Protein AF-A0A816BWN1-F1 (afdb_monomer_lite)

Organism: Adineta ricciae (NCBI:txid249248)

InterPro domains:
  IPR019352 SREBP regulating gene protein [PF10218] (67-179)
  IPR019352 SREBP regulating gene protein [PTHR13481] (64-199)
  IPR035969 Rab-GAP-TBC domain superfamily [SSF47923] (642-718)

Secondary structure (DSSP, 8-state):
----------HHHHHHHHHHHHHHHHHHHHHHHHHH--------PPPTHHHHHHHHHHHHS-GGG-SS--EE--SSS-EEEETTSEEEEGGGB-TTTSSBPTTSTTEEEES--TTEETTTTEESSHHHHHHHHT-GGGHHHHHHHHH---HHHHHHHTT--SHHHHHHHHHHH--THHHHHSTTS---TTS--SS------SS--HHHHHHHHHHTSTT-THHHHHHHHHHHHHHHHHTTTTSHHHHHHHHHHHHHHHHHHH-TTS---GGGGSTTS--HHHHHHHHHHHHHHHHHHHHHHHHHTT-S--SS-TTS---HHHHHHHHHHHHHHHHHHHHHHHHHHHHHHHHHHHHHHHHHHHHTTGGG-----THHHHHHHHHHTT-SSPPP---TT----SS-HHHHHHHHHHHHHHHH-GGGHHHHHHHHTTSPPPHHHHHHHHHHHHHTTT--TT---HHHHHHHHHHHHHHHHHHHHHHTT-S-TTS-TTHHHHHHHHHHHHHH-TTTGGG-SHHHHHHHHHHHHHHHHHHS---THHHHHHHHHHHHS--SS-HHHHHHHHHHHHHHHHHHTSPPHHHHHHHHHHHHHHHHHH-HHHHHHHHHHTTTT----GGGSTTTTGGG--S-----SSSHHHHHHSTHHHHHHHHHTTTTTTS-HHHHHHHHHHHHHTTT-HHHHHHHHHHHHHHTHHHHHT--SHHHHHHHHHTSGGGS-HHHHHHHHHHHHHH---GGGSPPP----PPP-------------EEEEPPEEEEEEEEEEEEE--S-TTTS--GGGEEEEEEEEETTEEEEEEE--SPPEEEEEEEEETTEEEEEEEEEEEEEEEPPEEEEGGGTTS-EEEEEEEEE-SBTTB--EEEEEEEE-EEEEEETTEEEEEE--EEEEEEPBPSPPPS-TTSPPP-----TT-SS-TT-EEEEEEE-TTT-------------

Radius of gyration: 38.33 Å; chains: 1; bounding box: 115×90×111 Å

Foldseek 3Di:
DDDDDDDPDDVVVVVVVVVVVVVVVVVVVVVVVVVVPPDPPPPPDDDLVVLLVLQLVQLVDDPPPDQAWDKDDDDPQQWIATLNLWIFGVVQQDPPRRDRDPPDPGTPDAQAQPQADPPPLGGPDLSNQLRVCSDNLLSVVLNVLSVDPDPVSVVCSSPDRHSSSSSNSDSVPDSNSNVVSPVPPDDDPDPPPDDDDPQDQLLPPVLVSVLVVVCVDPPHLVVVVVVQLLVLLLVVLVVPVVDVVLNLLLDVVVDDVSCVVRVVPPDNPVVCPDPPHDDPVRSVVSNVVSVVVSVVSSLVSCVVQQNHDDPDDPPRDRDPSNVSNVVSSVVSSVVSLVVVVVVVVVVVVVVVVVVVVVVVVVVVVPPDDDDDDDVVVVVVVLVVVPPDDDDDDDDLPDPDQLDDPSLQVVLSSVVSVCVVPVVCLLVVLVVCFLHFHHLNNLVVLLLCLLQVVQDDPPDPDSVVSVVVLLVVLVVLLVVLCVVQVHPDLQDHPCLVVLLVLLQVLLSQFPQNVSVNDPVSSSLLSSLQSSLCSRPVDHDSLLSLVLVLLCSSQVDPPDSVVSSSVSSSSSVSCVVFQQDDLVLLLVLLVVLLVLCCVQPVPLSVLLLVQLPFPDDFDCVVQVVNVVVVPPDDDPDDDDPDPVVSSHPSSLSSVCSSSQNSRAAHSSLSSSLVSNCSSVSNDSVLSSQLSLLLCLLLSVQSVPDRHNVSNVCSSGPVSHVADSVLSSQSSCCCPPPVDRSVPRDHGPDDPDQDDDDPDDDDDDDKDKAKAAKKKWAWKKWKFKFWQDPDPVLDAPQQQKKKKKWKDLFLDTFWIDMWDAGKDWPDWADDDPGIIITMIIRHVDMDMGHMGMDIPVSVVTAIKMKMWMWGPPDPPDTDTLFIDMDGQWHWDDDDPDTHIDGDFFKDKDWTDFDDDDPGPPDDDDRDDDDPPHRTDGPIMMMMGMDRPVPPDDPPPPDPDDDD

Sequence (960 aa):
RPCSMRIYLKPTVILVVVLGVVCLLWTGTWIWWRQHRQPVTSFTYPTPKSNLNDLEQAILMDNRFVSTCQHFAQGKQLLVVDSKGYLCQRRHLDKTNGCCQTISSSILGPYICDNCTLSTYCCNSFEHCISCCLKPEHRIHLQHYIRSRDLKTKLLLSHLSTPFDVCLSRCRTHSHIIKTMIDSDCTNEEEKQIERIPRYLPFRIQWLDSCYQQTCLPDSPWHRILDELEPALSNRVRQQFNNSQRRQMLIELLGAQFQKKFFRTELDNSSILNVSAMTKEQRCKLENEAKSWLQIQTLKAASEIGAAKKDIDETTQSSAEMAEFLEYTNQVVWKGLERYLYQIQQKEFQEHETQKLHEMNQIKRYSELTGGSKLRFILRDSRTNSRKLPMIHESPSTVHPMTSQYSNLISESIIALLKQDLRRITFLKEKLFGQQLPVALRQISWTECLFRFEKKPHESDLSFVELKTRRDFASGITRGKNELKLSNPLNTPMKNLIENDVIETYGKIRALQPYLEEYHLRFTIKILNVLYTYKKSYEIYYIYWLLPFQLTYCDEENKDEKIYVIGMHLDLFIRHCFPTWPEIYTIASKIISDISINDSGFYNHLKKISRLNAKINVKDFPMEILSLNDKQTKWKKVYDQELMTDPVIFLRKWICEMFVGILNSNSVLYLWDQFFMVKWELNYIEHACRAIVYLLRDKFMCAENYEEMRRVFLDEPCLLYTSDIQTAFVHLALKQDDPKYIPAMNQRIRPMKSLDNIEIRSNKQTIYLESVGIEHISLTLITPFTKDPRREVHCKSITVQIDIYGGGEKLGSTTTKSAPKIRKRERYKPSWERLFIDMTDEKLILPAQQTRQSLIPIRIQALITVYEQIDPYTKPILGHCRFPLYIPQKIGNLDTWDVTCGPVQRALHAGLPPSSIDMIPDTPKTSASDRIGSGSTISLMIFDPKSQQHCKIYSVCNCR

Structure (mmCIF, N/CA/C/O backbone):
data_AF-A0A816BWN1-F1
#
_entry.id   AF-A0A816BWN1-F1
#
loop_
_atom_site.group_PDB
_atom_site.id
_atom_site.type_symbol
_atom_site.label_atom_id
_atom_site.label_alt_id
_atom_site.label_comp_id
_atom_site.label_asym_id
_atom_site.label_entity_id
_atom_site.label_seq_id
_atom_site.pdbx_PDB_ins_code
_atom_site.Cartn_x
_atom_site.Cartn_y
_atom_site.Cartn_z
_atom_site.occupancy
_atom_site.B_iso_or_equiv
_atom_site.auth_seq_id
_atom_site.auth_comp_id
_atom_site.auth_asym_id
_atom_site.auth_atom_id
_atom_site.pdbx_PDB_model_num
ATOM 1 N N . ARG A 1 1 ? 76.651 -30.128 37.573 1.00 41.56 1 ARG A N 1
ATOM 2 C CA . ARG A 1 1 ? 76.295 -28.726 37.221 1.00 41.56 1 ARG A CA 1
ATOM 3 C C . ARG A 1 1 ? 75.600 -28.744 35.856 1.00 41.56 1 ARG A C 1
ATOM 5 O O . ARG A 1 1 ? 76.086 -29.515 35.040 1.00 41.56 1 ARG A O 1
ATOM 12 N N . PRO A 1 2 ? 74.567 -27.925 35.574 1.00 44.34 2 PRO A N 1
ATOM 13 C CA . PRO A 1 2 ? 73.906 -26.959 36.450 1.00 44.34 2 PRO A CA 1
ATOM 14 C C . PRO A 1 2 ? 72.435 -27.298 36.771 1.00 44.34 2 PRO A C 1
ATOM 16 O O . PRO A 1 2 ? 71.761 -28.042 36.067 1.00 44.34 2 PRO A O 1
ATOM 19 N N . CYS A 1 3 ? 71.982 -26.720 37.881 1.00 36.75 3 CYS A N 1
ATOM 20 C CA . CYS A 1 3 ? 70.611 -26.673 38.371 1.00 36.75 3 CYS A CA 1
ATOM 21 C C . CYS A 1 3 ? 69.724 -25.767 37.502 1.00 36.75 3 CYS A C 1
ATOM 23 O O . CYS A 1 3 ? 70.164 -24.690 37.104 1.00 36.75 3 CYS A O 1
ATOM 25 N N . SER A 1 4 ? 68.439 -26.097 37.372 1.00 34.94 4 SER A N 1
ATOM 26 C CA . SER A 1 4 ? 67.388 -25.074 37.365 1.00 34.94 4 SER A CA 1
ATOM 27 C C . SER A 1 4 ? 66.192 -25.563 38.188 1.00 34.94 4 SER A C 1
ATOM 29 O O . SER A 1 4 ? 65.658 -26.654 37.990 1.00 34.94 4 SER A O 1
ATOM 31 N N . MET A 1 5 ? 65.851 -24.778 39.212 1.00 33.69 5 MET A N 1
ATOM 32 C CA . MET A 1 5 ? 64.752 -25.035 40.137 1.00 33.69 5 MET A CA 1
ATOM 33 C C . MET A 1 5 ? 63.415 -24.980 39.393 1.00 33.69 5 MET A C 1
ATOM 35 O O . MET A 1 5 ? 63.066 -23.949 38.821 1.00 33.69 5 MET A O 1
ATOM 39 N N . ARG A 1 6 ? 62.621 -26.052 39.466 1.00 38.22 6 ARG A N 1
ATOM 40 C CA . ARG A 1 6 ? 61.185 -25.987 39.169 1.00 38.22 6 ARG A CA 1
ATOM 41 C C . ARG A 1 6 ? 60.446 -25.567 40.433 1.00 38.22 6 ARG A C 1
ATOM 43 O O . ARG A 1 6 ? 60.293 -26.355 41.362 1.00 38.22 6 ARG A O 1
ATOM 50 N N . ILE A 1 7 ? 59.997 -24.318 40.457 1.00 45.50 7 ILE A N 1
ATOM 51 C CA . ILE A 1 7 ? 59.103 -23.804 41.493 1.00 45.50 7 ILE A CA 1
ATOM 52 C C . ILE A 1 7 ? 57.715 -24.405 41.235 1.00 45.50 7 ILE A C 1
ATOM 54 O O . ILE A 1 7 ? 57.038 -24.043 40.275 1.00 45.50 7 ILE A O 1
ATOM 58 N N . TYR A 1 8 ? 57.291 -25.339 42.086 1.00 47.12 8 TYR A N 1
ATOM 59 C CA . TYR A 1 8 ? 55.906 -25.800 42.135 1.00 47.12 8 TYR A CA 1
ATOM 60 C C . TYR A 1 8 ? 55.052 -24.720 42.811 1.00 47.12 8 TYR A C 1
ATOM 62 O O . TYR A 1 8 ? 54.981 -24.648 44.039 1.00 47.12 8 TYR A O 1
ATOM 70 N N . LEU A 1 9 ? 54.397 -23.866 42.021 1.00 49.56 9 LEU A N 1
ATOM 71 C CA . LEU A 1 9 ? 53.320 -23.027 42.545 1.00 49.56 9 LEU A CA 1
ATOM 72 C C . LEU A 1 9 ? 52.105 -23.919 42.821 1.00 49.56 9 LEU A C 1
ATOM 74 O O . LEU A 1 9 ? 51.547 -24.530 41.909 1.00 49.56 9 LEU A O 1
ATOM 78 N N . LYS A 1 10 ? 51.697 -24.000 44.092 1.00 58.44 10 LYS A N 1
ATOM 79 C CA . LYS A 1 10 ? 50.481 -24.714 44.497 1.00 58.44 10 LYS A CA 1
ATOM 80 C C . LYS A 1 10 ? 49.257 -24.122 43.769 1.00 58.44 10 LYS A C 1
ATOM 82 O O . LYS A 1 10 ? 49.210 -22.903 43.587 1.00 58.44 10 LYS A O 1
ATOM 87 N N . PRO A 1 11 ? 48.240 -24.933 43.417 1.00 56.84 11 PRO A N 1
ATOM 88 C CA . PRO A 1 11 ? 47.033 -24.487 42.703 1.00 56.84 11 PRO A CA 1
ATOM 89 C C . PRO A 1 11 ? 46.321 -23.302 43.369 1.00 56.84 11 PRO A C 1
ATOM 91 O O . PRO A 1 11 ? 45.723 -22.468 42.697 1.00 56.84 11 PRO A O 1
ATOM 94 N N . THR A 1 12 ? 46.446 -23.186 44.691 1.00 59.38 12 THR A N 1
ATOM 95 C CA . THR A 1 12 ? 45.939 -22.059 45.477 1.00 59.38 12 THR A CA 1
ATOM 96 C C . THR A 1 12 ? 46.580 -20.726 45.099 1.00 59.38 12 THR A C 1
ATOM 98 O O . THR A 1 12 ? 45.887 -19.718 45.065 1.00 59.38 12 THR A O 1
ATOM 101 N N . VAL A 1 13 ? 47.867 -20.700 44.748 1.00 69.06 13 VAL A N 1
ATOM 102 C CA . VAL A 1 13 ? 48.557 -19.468 44.334 1.00 69.06 13 VAL A CA 1
ATOM 103 C C . VAL A 1 13 ? 48.101 -19.040 42.940 1.00 69.06 13 VAL A C 1
ATOM 105 O O . VAL A 1 13 ? 47.872 -17.859 42.710 1.00 69.06 13 VAL A O 1
ATOM 108 N N . ILE A 1 14 ? 47.877 -19.993 42.031 1.00 70.31 14 ILE A N 1
ATOM 109 C CA . ILE A 1 14 ? 47.331 -19.710 40.695 1.00 70.31 14 ILE A CA 1
ATOM 110 C C . ILE A 1 14 ? 45.901 -19.172 40.815 1.00 70.31 14 ILE A C 1
ATOM 112 O O . ILE A 1 14 ? 45.570 -18.179 40.175 1.00 70.31 14 ILE A O 1
ATOM 116 N N . LEU A 1 15 ? 45.077 -19.760 41.688 1.00 70.12 15 LEU A N 1
ATOM 117 C CA . LEU A 1 15 ? 43.720 -19.280 41.947 1.00 70.12 15 LEU A CA 1
ATOM 118 C C . LEU A 1 15 ? 43.716 -17.856 42.524 1.00 70.12 15 LEU A C 1
ATOM 120 O O . LEU A 1 15 ? 42.924 -17.025 42.092 1.00 70.12 15 LEU A O 1
ATOM 124 N N . VAL A 1 16 ? 44.628 -17.550 43.453 1.00 75.38 16 VAL A N 1
ATOM 125 C CA . VAL A 1 16 ? 44.771 -16.206 44.038 1.00 75.38 16 VAL A CA 1
ATOM 126 C C . VAL A 1 16 ? 45.254 -15.192 43.001 1.00 75.38 16 VAL A C 1
ATOM 128 O O . VAL A 1 16 ? 44.748 -14.074 42.971 1.00 75.38 16 VAL A O 1
ATOM 131 N N . VAL A 1 17 ? 46.171 -15.571 42.108 1.00 76.44 17 VAL A N 1
ATOM 132 C CA . VAL A 1 17 ? 46.628 -14.697 41.016 1.00 76.44 17 VAL A CA 1
ATOM 133 C C . VAL A 1 17 ? 45.504 -14.452 40.009 1.00 76.44 17 VAL A C 1
ATOM 135 O O . VAL A 1 17 ? 45.283 -13.311 39.618 1.00 76.44 17 VAL A O 1
ATOM 138 N N . VAL A 1 18 ? 44.738 -15.480 39.636 1.00 77.88 18 VAL A N 1
ATOM 139 C CA . VAL A 1 18 ? 43.597 -15.340 38.716 1.00 77.88 18 VAL A CA 1
ATOM 140 C C . VAL A 1 18 ? 42.491 -14.488 39.340 1.00 77.88 18 VAL A C 1
ATOM 142 O O . VAL A 1 18 ? 41.996 -13.572 38.688 1.00 77.88 18 VAL A O 1
ATOM 145 N N . LEU A 1 19 ? 42.149 -14.711 40.611 1.00 77.25 19 LEU A N 1
ATOM 146 C CA . LEU A 1 19 ? 41.188 -13.873 41.337 1.00 77.25 19 LEU A CA 1
ATOM 147 C C . LEU A 1 19 ? 41.696 -12.436 41.497 1.00 77.25 19 LEU A C 1
ATOM 149 O O . LEU A 1 19 ? 40.916 -11.500 41.358 1.00 77.25 19 LEU A O 1
ATOM 153 N N . GLY A 1 20 ? 42.999 -12.247 41.712 1.00 81.00 20 GLY A N 1
ATOM 154 C CA . GLY A 1 20 ? 43.638 -10.934 41.746 1.00 81.00 20 GLY A CA 1
ATOM 155 C C . GLY A 1 20 ? 43.538 -10.200 40.409 1.00 81.00 20 GLY A C 1
ATOM 156 O O . GLY A 1 20 ? 43.176 -9.028 40.385 1.00 81.00 20 GLY A O 1
ATOM 157 N N . VAL A 1 21 ? 43.773 -10.889 39.289 1.00 80.25 21 VAL A N 1
ATOM 158 C CA . VAL A 1 21 ? 43.637 -10.320 37.937 1.00 80.25 21 VAL A CA 1
ATOM 159 C C . VAL A 1 21 ? 42.175 -10.009 37.611 1.00 80.25 21 VAL A C 1
ATOM 161 O O . VAL A 1 21 ? 41.892 -8.944 37.069 1.00 80.25 21 VAL A O 1
ATOM 164 N N . VAL A 1 22 ? 41.232 -10.876 37.989 1.00 80.44 22 VAL A N 1
ATOM 165 C CA . VAL A 1 22 ? 39.792 -10.620 37.816 1.00 80.44 22 VAL A CA 1
ATOM 166 C C . VAL A 1 22 ? 39.344 -9.431 38.663 1.00 80.44 22 VAL A C 1
ATOM 168 O O . VAL A 1 22 ? 38.644 -8.566 38.144 1.00 80.44 22 VAL A O 1
ATOM 171 N N . CYS A 1 23 ? 39.797 -9.323 39.915 1.00 76.38 23 CYS A N 1
ATOM 172 C CA . CYS A 1 23 ? 39.556 -8.154 40.758 1.00 76.38 23 CYS A CA 1
ATOM 173 C C . CYS A 1 23 ? 40.173 -6.889 40.161 1.00 76.38 23 CYS A C 1
ATOM 175 O O . CYS A 1 23 ? 39.506 -5.863 40.135 1.00 76.38 23 CYS A O 1
ATOM 177 N N . LEU A 1 24 ? 41.395 -6.949 39.625 1.00 77.69 24 LEU A N 1
ATOM 178 C CA . LEU A 1 24 ? 42.038 -5.801 38.983 1.00 77.69 24 LEU A CA 1
ATOM 179 C C . LEU A 1 24 ? 41.283 -5.357 37.726 1.00 77.69 24 LEU A C 1
ATOM 181 O O . LEU A 1 24 ? 41.041 -4.164 37.561 1.00 77.69 24 LEU A O 1
ATOM 185 N N . LEU A 1 25 ? 40.826 -6.295 36.894 1.00 76.50 25 LEU A N 1
ATOM 186 C CA . LEU A 1 25 ? 39.988 -6.003 35.729 1.00 76.50 25 LEU A CA 1
ATOM 187 C C . LEU A 1 25 ? 38.630 -5.431 36.142 1.00 76.50 25 LEU A C 1
ATOM 189 O O . LEU A 1 25 ? 38.202 -4.439 35.560 1.00 76.50 25 LEU A O 1
ATOM 193 N N . TRP A 1 26 ? 38.001 -5.973 37.190 1.00 74.00 26 TRP A N 1
ATOM 194 C CA . TRP A 1 26 ? 36.754 -5.444 37.743 1.00 74.00 26 TRP A CA 1
ATOM 195 C C . TRP A 1 26 ? 36.930 -4.041 38.318 1.00 74.00 26 TRP A C 1
ATOM 197 O O . TRP A 1 26 ? 36.131 -3.157 38.016 1.00 74.00 26 TRP A O 1
ATOM 207 N N . THR A 1 27 ? 38.000 -3.794 39.077 1.00 74.00 27 THR A N 1
ATOM 208 C CA . THR A 1 27 ? 38.326 -2.456 39.583 1.00 74.00 27 THR A CA 1
ATOM 209 C C . THR A 1 27 ? 38.684 -1.503 38.453 1.00 74.00 27 THR A C 1
ATOM 211 O O . THR A 1 27 ? 38.277 -0.353 38.510 1.00 74.00 27 THR A O 1
ATOM 214 N N . GLY A 1 28 ? 39.341 -1.968 37.388 1.00 75.06 28 GLY A N 1
ATOM 215 C CA . GLY A 1 28 ? 39.630 -1.177 36.194 1.00 75.06 28 GLY A CA 1
ATOM 216 C C . GLY A 1 28 ? 38.353 -0.780 35.458 1.00 75.06 28 GLY A C 1
ATOM 217 O O . GLY A 1 28 ? 38.160 0.395 35.163 1.00 75.06 28 GLY A O 1
ATOM 218 N N . THR A 1 29 ? 37.423 -1.719 35.255 1.00 70.00 29 THR A N 1
ATOM 219 C CA . THR A 1 29 ? 36.102 -1.425 34.679 1.00 70.00 29 THR A CA 1
ATOM 220 C C . THR A 1 29 ? 35.236 -0.573 35.599 1.00 70.00 29 THR A C 1
ATOM 222 O O . THR A 1 29 ? 34.494 0.268 35.109 1.00 70.00 29 THR A O 1
ATOM 225 N N . TRP A 1 30 ? 35.348 -0.722 36.921 1.00 70.38 30 TRP A N 1
ATOM 226 C CA . TRP A 1 30 ? 34.612 0.083 37.896 1.00 70.38 30 TRP A CA 1
ATOM 227 C C . TRP A 1 30 ? 35.171 1.503 38.005 1.00 70.38 30 TRP A C 1
ATOM 229 O O . TRP A 1 30 ? 34.399 2.453 38.068 1.00 70.38 30 TRP A O 1
ATOM 239 N N . ILE A 1 31 ? 36.496 1.673 37.961 1.00 70.69 31 ILE A N 1
ATOM 240 C CA . ILE A 1 31 ? 37.170 2.976 37.918 1.00 70.69 31 ILE A CA 1
ATOM 241 C C . ILE A 1 31 ? 36.891 3.657 36.579 1.00 70.69 31 ILE A C 1
ATOM 243 O O . ILE A 1 31 ? 36.541 4.829 36.591 1.00 70.69 31 ILE A O 1
ATOM 247 N N . TRP A 1 32 ? 36.927 2.938 35.453 1.00 66.44 32 TRP A N 1
ATOM 248 C CA . TRP A 1 32 ? 36.521 3.461 34.143 1.00 66.44 32 TRP A CA 1
ATOM 249 C C . TRP A 1 32 ? 35.039 3.870 34.133 1.00 66.44 32 TRP A C 1
ATOM 251 O O . TRP A 1 32 ? 34.700 4.982 33.734 1.00 66.44 32 TRP A O 1
ATOM 261 N N . TRP A 1 33 ? 34.152 3.038 34.690 1.00 57.44 33 TRP A N 1
ATOM 262 C CA . TRP A 1 33 ? 32.729 3.350 34.868 1.00 57.44 33 TRP A CA 1
ATOM 263 C C . TRP A 1 33 ? 32.496 4.538 35.818 1.00 57.44 33 TRP A C 1
ATOM 265 O O . TRP A 1 33 ? 31.565 5.313 35.613 1.00 57.44 33 TRP A O 1
ATOM 275 N N . ARG A 1 34 ? 33.361 4.734 36.823 1.00 49.84 34 ARG A N 1
ATOM 276 C CA . ARG A 1 34 ? 33.316 5.847 37.786 1.00 49.84 34 ARG A CA 1
ATOM 277 C C . ARG A 1 34 ? 33.948 7.139 37.249 1.00 49.84 34 ARG A C 1
ATOM 279 O O . ARG A 1 34 ? 33.463 8.207 37.593 1.00 49.84 34 ARG A O 1
ATOM 286 N N . GLN A 1 35 ? 34.971 7.062 36.394 1.00 47.50 35 GLN A N 1
ATOM 287 C CA . GLN A 1 35 ? 35.602 8.210 35.720 1.00 47.50 35 GLN A CA 1
ATOM 288 C C . GLN A 1 35 ? 34.827 8.670 34.476 1.00 47.50 35 GLN A C 1
ATOM 290 O O . GLN A 1 35 ? 34.959 9.826 34.081 1.00 47.50 35 GLN A O 1
ATOM 295 N N . HIS A 1 36 ? 34.011 7.808 33.858 1.00 41.56 36 HIS A N 1
ATOM 296 C CA . HIS A 1 36 ? 33.118 8.173 32.745 1.00 41.56 36 HIS A CA 1
ATOM 297 C C . HIS A 1 36 ? 31.646 8.347 33.149 1.00 41.56 36 HIS A C 1
ATOM 299 O O . HIS A 1 36 ? 30.839 8.814 32.346 1.00 41.56 36 HIS A O 1
ATOM 305 N N . ARG A 1 37 ? 31.296 8.104 34.418 1.00 33.81 37 ARG A N 1
ATOM 306 C CA . ARG A 1 37 ? 30.157 8.766 35.066 1.00 33.81 37 ARG A CA 1
ATOM 307 C C . ARG A 1 37 ? 30.606 10.129 35.584 1.00 33.81 37 ARG A C 1
ATOM 309 O O . ARG A 1 37 ? 30.980 10.272 36.744 1.00 33.81 37 ARG A O 1
ATOM 316 N N . GLN A 1 38 ? 30.507 11.155 34.746 1.00 30.72 38 GLN A N 1
ATOM 317 C CA . GLN A 1 38 ? 30.279 12.485 35.305 1.00 30.72 38 GLN A CA 1
ATOM 318 C C . GLN A 1 38 ? 28.925 12.451 36.040 1.00 30.72 38 GLN A C 1
ATOM 320 O O . GLN A 1 38 ? 27.964 11.866 35.523 1.00 30.72 38 GLN A O 1
ATOM 325 N N . PRO A 1 39 ? 28.851 12.990 37.266 1.00 27.22 39 PRO A N 1
ATOM 326 C CA . PRO A 1 39 ? 27.633 13.004 38.049 1.00 27.22 39 PRO A CA 1
ATOM 327 C C . PRO A 1 39 ? 26.560 13.771 37.283 1.00 27.22 39 PRO A C 1
ATOM 329 O O . PRO A 1 39 ? 26.815 14.829 36.710 1.00 27.22 39 PRO A O 1
ATOM 332 N N . VAL A 1 40 ? 25.336 13.246 37.329 1.00 27.38 40 VAL A N 1
ATOM 333 C CA . VAL A 1 40 ? 24.143 14.080 37.237 1.00 27.38 40 VAL A CA 1
ATOM 334 C C . VAL A 1 40 ? 24.285 15.086 38.374 1.00 27.38 40 VAL A C 1
ATOM 336 O O . VAL A 1 40 ? 23.918 14.807 39.514 1.00 27.38 40 VAL A O 1
ATOM 339 N N . THR A 1 41 ? 24.885 16.242 38.095 1.00 23.91 41 THR A N 1
ATOM 340 C CA . THR A 1 41 ? 24.532 17.431 38.845 1.00 23.91 41 THR A CA 1
ATOM 341 C C . THR A 1 41 ? 23.031 17.541 38.675 1.00 23.91 41 THR A C 1
ATOM 343 O O . THR A 1 41 ? 22.495 17.475 37.566 1.00 23.91 41 THR A O 1
ATOM 346 N N . SER A 1 42 ? 22.344 17.574 39.804 1.00 29.05 42 SER A N 1
ATOM 347 C CA . SER A 1 42 ? 20.938 17.896 39.905 1.00 29.05 42 SER A CA 1
ATOM 348 C C . SER A 1 42 ? 20.713 19.281 39.298 1.00 29.05 42 SER A C 1
ATOM 350 O O . SER A 1 42 ? 20.603 20.272 40.010 1.00 29.05 42 SER A O 1
ATOM 352 N N . PHE A 1 43 ? 20.647 19.367 37.973 1.00 23.16 43 PHE A N 1
ATOM 353 C CA . PHE A 1 43 ? 19.837 20.374 37.328 1.00 23.16 43 PHE A CA 1
ATOM 354 C C . PHE A 1 43 ? 18.410 19.879 37.479 1.00 23.16 43 PHE A C 1
ATOM 356 O O . PHE A 1 43 ? 17.895 19.089 36.688 1.00 23.16 43 PHE A O 1
ATOM 363 N N . THR A 1 44 ? 17.796 20.315 38.573 1.00 26.97 44 THR A N 1
ATOM 364 C CA . THR A 1 44 ? 16.354 20.456 38.683 1.00 26.97 44 THR A CA 1
ATOM 365 C C . THR A 1 44 ? 15.885 21.295 37.500 1.00 26.97 44 THR A C 1
ATOM 367 O O . THR A 1 44 ? 15.837 22.519 37.572 1.00 26.97 44 THR A O 1
ATOM 370 N N . TYR A 1 45 ? 15.569 20.639 36.388 1.00 23.33 45 TYR A N 1
ATOM 371 C CA . TYR A 1 45 ? 14.583 21.171 35.470 1.00 23.33 45 TYR A CA 1
ATOM 372 C C . TYR A 1 45 ? 13.214 20.837 36.047 1.00 23.33 45 TYR A C 1
ATOM 374 O O . TYR A 1 45 ? 13.023 19.729 36.567 1.00 23.33 45 TYR A O 1
ATOM 382 N N . PRO A 1 46 ? 12.269 21.784 36.014 1.00 24.30 46 PRO A N 1
ATOM 383 C CA . PRO A 1 46 ? 10.986 21.579 36.636 1.00 24.30 46 PRO A CA 1
ATOM 384 C C . PRO A 1 46 ? 10.312 20.397 35.950 1.00 24.30 46 PRO A C 1
ATOM 386 O O . PRO A 1 46 ? 10.134 20.370 34.733 1.00 24.30 46 PRO A O 1
ATOM 389 N N . THR A 1 47 ? 9.880 19.416 36.734 1.00 25.52 47 THR A N 1
ATOM 390 C CA . THR A 1 47 ? 8.743 18.594 36.319 1.00 25.52 47 THR A CA 1
ATOM 391 C C . THR A 1 47 ? 7.627 19.529 35.822 1.00 25.52 47 THR A C 1
ATOM 393 O O . THR A 1 47 ? 7.455 20.588 36.433 1.00 25.52 47 THR A O 1
ATOM 396 N N . PRO A 1 48 ? 6.801 19.156 34.825 1.00 32.94 48 PRO A N 1
ATOM 397 C CA . PRO A 1 48 ? 5.712 19.995 34.289 1.00 32.94 48 PRO A CA 1
ATOM 398 C C . PRO A 1 48 ? 4.625 20.378 35.318 1.00 32.94 48 PRO A C 1
ATOM 400 O O . PRO A 1 48 ? 3.605 20.956 34.966 1.00 32.94 48 PRO A O 1
ATOM 403 N N . LYS A 1 49 ? 4.836 20.072 36.602 1.00 36.31 49 LYS A N 1
ATOM 404 C CA . LYS A 1 49 ? 4.068 20.592 37.728 1.00 36.31 49 LYS A CA 1
ATOM 405 C C . LYS A 1 49 ? 4.323 22.084 38.009 1.00 36.31 49 LYS A C 1
ATOM 407 O O . LYS A 1 49 ? 3.415 22.699 38.545 1.00 36.31 49 LYS A O 1
ATOM 412 N N . SER A 1 50 ? 5.479 22.675 37.660 1.00 40.03 50 SER A N 1
ATOM 413 C CA . SER A 1 50 ? 5.722 24.108 37.951 1.00 40.03 50 SER A CA 1
ATOM 414 C C . SER A 1 50 ? 4.864 25.029 37.078 1.00 40.03 50 SER A C 1
ATOM 416 O O . SER A 1 50 ? 4.088 25.805 37.616 1.00 40.03 50 SER A O 1
ATOM 418 N N . ASN A 1 51 ? 4.881 24.848 35.751 1.00 48.31 51 ASN A N 1
ATOM 419 C CA . ASN A 1 51 ? 4.146 25.723 34.827 1.00 48.31 51 ASN A CA 1
ATOM 420 C C . ASN A 1 51 ? 2.619 25.636 34.994 1.00 48.31 51 ASN A C 1
ATOM 422 O O . ASN A 1 51 ? 1.928 26.612 34.736 1.00 48.31 51 ASN A O 1
ATOM 426 N N . LEU A 1 52 ? 2.077 24.491 35.432 1.00 50.91 52 LEU A N 1
ATOM 427 C CA . LEU A 1 52 ? 0.647 24.376 35.748 1.00 50.91 52 LEU A CA 1
ATOM 428 C C . LEU A 1 52 ? 0.272 25.145 37.023 1.00 50.91 52 LEU A C 1
ATOM 430 O O . LEU A 1 52 ? -0.790 25.759 37.047 1.00 50.91 52 LEU A O 1
ATOM 434 N N . ASN A 1 53 ? 1.134 25.136 38.045 1.00 52.97 53 ASN A N 1
ATOM 435 C CA . ASN A 1 53 ? 0.920 25.910 39.270 1.00 52.97 53 ASN A CA 1
ATOM 436 C C . ASN A 1 53 ? 1.072 27.420 39.009 1.00 52.97 53 ASN A C 1
ATOM 438 O O . ASN A 1 53 ? 0.295 28.208 39.542 1.00 52.97 53 ASN A O 1
ATOM 442 N N . ASP A 1 54 ? 2.014 27.819 38.149 1.00 54.06 54 ASP A N 1
ATOM 443 C CA . ASP A 1 54 ? 2.214 29.216 37.742 1.00 54.06 54 ASP A CA 1
ATOM 444 C C . ASP A 1 54 ? 1.041 29.729 36.880 1.00 54.06 54 ASP A C 1
ATOM 446 O O . ASP A 1 54 ? 0.550 30.837 37.092 1.00 54.06 54 ASP A O 1
ATOM 450 N N . LEU A 1 55 ? 0.517 28.902 35.963 1.00 54.81 55 LEU A N 1
ATOM 451 C CA . LEU A 1 55 ? -0.683 29.203 35.167 1.00 54.81 55 LEU A CA 1
ATOM 452 C C . LEU A 1 55 ? -1.946 29.290 36.045 1.00 54.81 55 LEU A C 1
ATOM 454 O O . LEU A 1 55 ? -2.824 30.120 35.810 1.00 54.81 55 LEU A O 1
ATOM 458 N N . GLU A 1 56 ? -2.033 28.453 37.080 1.00 58.19 56 GLU A N 1
ATOM 459 C CA . GLU A 1 56 ? -3.112 28.480 38.067 1.00 58.19 56 GLU A CA 1
ATOM 460 C C . GLU A 1 56 ? -3.062 29.742 38.946 1.00 58.19 56 GLU A C 1
ATOM 462 O O . GLU A 1 56 ? -4.107 30.352 39.187 1.00 58.19 56 GLU A O 1
ATOM 467 N N . GLN A 1 57 ? -1.866 30.202 39.341 1.00 58.03 57 GLN A N 1
ATOM 468 C CA . GLN A 1 57 ? -1.688 31.499 40.006 1.00 58.03 57 GLN A CA 1
ATOM 469 C C . GLN A 1 57 ? -1.976 32.687 39.073 1.00 58.03 57 GLN A C 1
ATOM 471 O O . GLN A 1 57 ? -2.610 33.651 39.501 1.00 58.03 57 GLN A O 1
ATOM 476 N N . ALA A 1 58 ? -1.607 32.612 37.791 1.00 57.34 58 ALA A N 1
ATOM 477 C CA . ALA A 1 58 ? -1.881 33.662 36.806 1.00 57.34 58 ALA A CA 1
ATOM 478 C C . ALA A 1 58 ? -3.386 33.869 36.532 1.00 57.34 58 ALA A C 1
ATOM 480 O O . ALA A 1 58 ? -3.803 34.977 36.209 1.00 57.34 58 ALA A O 1
ATOM 481 N N . ILE A 1 59 ? -4.220 32.833 36.695 1.00 55.50 59 ILE A N 1
ATOM 482 C CA . ILE A 1 59 ? -5.692 32.935 36.600 1.00 55.50 59 ILE A CA 1
ATOM 483 C C . ILE A 1 59 ? -6.306 33.587 37.850 1.00 55.50 59 ILE A C 1
ATOM 485 O O . ILE A 1 59 ? -7.382 34.189 37.779 1.00 55.50 59 ILE A O 1
ATOM 489 N N . LEU A 1 60 ? -5.633 33.479 39.000 1.00 51.28 60 LEU A N 1
ATOM 490 C CA . LEU A 1 60 ? -6.050 34.120 40.249 1.00 51.28 60 LEU A CA 1
ATOM 491 C C . LEU A 1 60 ? -5.667 35.608 40.291 1.00 51.28 60 LEU A C 1
ATOM 493 O O . LEU A 1 60 ? -6.369 36.391 40.932 1.00 51.28 60 LEU A O 1
ATOM 497 N N . MET A 1 61 ? -4.610 36.016 39.581 1.00 53.09 61 MET A N 1
ATOM 498 C CA . MET A 1 61 ? -4.201 37.418 39.479 1.00 53.09 61 MET A CA 1
ATOM 499 C C . MET A 1 61 ? -5.121 38.221 38.549 1.00 53.09 61 MET A C 1
ATOM 501 O O . MET A 1 61 ? -5.531 37.782 37.477 1.00 53.09 61 MET A O 1
ATOM 505 N N . ASP A 1 62 ? -5.482 39.427 38.980 1.00 47.81 62 ASP A N 1
ATOM 506 C CA . ASP A 1 62 ? -6.360 40.320 38.234 1.00 47.81 62 ASP A CA 1
ATOM 507 C C . ASP A 1 62 ? -5.563 41.124 37.191 1.00 47.81 62 ASP A C 1
ATOM 509 O O . ASP A 1 62 ? -4.781 42.009 37.536 1.00 47.81 62 ASP A O 1
ATOM 513 N N . ASN A 1 63 ? -5.766 40.835 35.900 1.00 52.25 63 ASN A N 1
ATOM 514 C CA . ASN A 1 63 ? -5.028 41.426 34.767 1.00 52.25 63 ASN A CA 1
ATOM 515 C C . ASN A 1 63 ? -5.310 42.926 34.511 1.00 52.25 63 ASN A C 1
ATOM 517 O O . ASN A 1 63 ? -4.954 43.466 33.459 1.00 52.25 63 ASN A O 1
ATOM 521 N N . ARG A 1 64 ? -5.926 43.638 35.461 1.00 46.69 64 ARG A N 1
ATOM 522 C CA . ARG A 1 64 ? -6.291 45.057 35.315 1.00 46.69 64 ARG A CA 1
ATOM 523 C C . ARG A 1 64 ? -5.097 46.026 35.300 1.00 46.69 64 ARG A C 1
ATOM 525 O O . ARG A 1 64 ? -5.288 47.177 34.923 1.00 46.69 64 ARG A O 1
ATOM 532 N N . PHE A 1 65 ? -3.875 45.573 35.608 1.00 42.19 65 PHE A N 1
ATOM 533 C CA . PHE A 1 65 ? -2.693 46.440 35.770 1.00 42.19 65 PHE A CA 1
ATOM 534 C C . PHE A 1 65 ? -1.590 46.308 34.697 1.00 42.19 65 PHE A C 1
ATOM 536 O O . PHE A 1 65 ? -0.524 46.899 34.848 1.00 42.19 65 PHE A O 1
ATOM 543 N N . VAL A 1 66 ? -1.818 45.594 33.586 1.00 51.16 66 VAL A N 1
ATOM 544 C CA . VAL A 1 66 ? -0.819 45.496 32.497 1.00 51.16 66 VAL A CA 1
ATOM 545 C C . VAL A 1 66 ? -0.946 46.685 31.525 1.00 51.16 66 VAL A C 1
ATOM 547 O O . VAL A 1 66 ? -2.033 46.968 31.009 1.00 51.16 66 VAL A O 1
ATOM 550 N N . SER A 1 67 ? 0.164 47.391 31.272 1.00 50.09 67 SER A N 1
ATOM 551 C CA . SER A 1 67 ? 0.232 48.609 30.440 1.00 50.09 67 SER A CA 1
ATOM 552 C C . SER A 1 67 ? 0.202 48.357 28.924 1.00 50.09 67 SER A C 1
ATOM 554 O O . SER A 1 67 ? -0.016 49.295 28.161 1.00 50.09 67 SER A O 1
ATOM 556 N N . THR A 1 68 ? 0.367 47.107 28.480 1.00 56.69 68 THR A N 1
ATOM 557 C CA . THR A 1 68 ? 0.315 46.675 27.070 1.00 56.69 68 THR A CA 1
ATOM 558 C C . THR A 1 68 ? -0.555 45.420 26.923 1.00 56.69 68 THR A C 1
ATOM 560 O O . THR A 1 68 ? -0.620 44.610 27.848 1.00 56.69 68 THR A O 1
ATOM 563 N N . CYS A 1 69 ? -1.258 45.259 25.797 1.00 68.50 69 CYS A N 1
ATOM 564 C CA . CYS A 1 69 ? -2.134 44.110 25.539 1.00 68.50 69 CYS A CA 1
ATOM 565 C C . CYS A 1 69 ? -1.637 43.250 24.377 1.00 68.50 69 CYS A C 1
ATOM 567 O O . CYS A 1 69 ? -1.146 43.759 23.370 1.00 68.50 69 CYS A O 1
ATOM 569 N N . GLN A 1 70 ? -1.851 41.939 24.484 1.00 69.88 70 GLN A N 1
ATOM 570 C CA . GLN A 1 70 ? -1.852 41.059 23.318 1.00 69.88 70 GLN A CA 1
ATOM 571 C C . GLN A 1 70 ? -3.221 41.145 22.638 1.00 69.88 70 GLN A C 1
ATOM 573 O O . GLN A 1 70 ? -4.240 41.249 23.315 1.00 69.88 70 GLN A O 1
ATOM 578 N N . HIS A 1 71 ? -3.262 41.090 21.309 1.00 67.94 71 HIS A N 1
ATOM 579 C CA . HIS A 1 71 ? -4.509 41.157 20.548 1.00 67.94 71 HIS A CA 1
ATOM 580 C C . HIS A 1 71 ? -4.584 40.050 19.494 1.00 67.94 71 HIS A C 1
ATOM 582 O O . HIS A 1 71 ? -3.555 39.608 18.969 1.00 67.94 71 HIS A O 1
ATOM 588 N N . PHE A 1 72 ? -5.792 39.629 19.128 1.00 59.41 72 PHE A N 1
ATOM 589 C CA . PHE A 1 72 ? -5.991 38.589 18.122 1.00 59.41 72 PHE A CA 1
ATOM 590 C C . PHE A 1 72 ? -7.123 38.930 17.139 1.00 59.41 72 PHE A C 1
ATOM 592 O O . PHE A 1 72 ? -8.150 39.479 17.535 1.00 59.41 72 PHE A O 1
ATOM 599 N N . ALA A 1 73 ? -6.922 38.611 15.853 1.00 63.72 73 ALA A N 1
ATOM 600 C CA . ALA A 1 73 ? -7.881 38.860 14.774 1.00 63.72 73 ALA A CA 1
ATOM 601 C C . ALA A 1 73 ? -7.789 37.764 13.699 1.00 63.72 73 ALA A C 1
ATOM 603 O O . ALA A 1 73 ? -6.719 37.569 13.116 1.00 63.72 73 ALA A O 1
ATOM 604 N N . GLN A 1 74 ? -8.894 37.064 13.423 1.00 56.03 74 GLN A N 1
ATOM 605 C CA . GLN A 1 74 ? -8.941 35.975 12.432 1.00 56.03 74 GLN A CA 1
ATOM 606 C C . GLN A 1 74 ? -10.197 36.015 11.537 1.00 56.03 74 GLN A C 1
ATOM 608 O O . GLN A 1 74 ? -10.176 35.429 10.455 1.00 56.03 74 GLN A O 1
ATOM 613 N N . GLY A 1 75 ? -11.267 36.723 11.925 1.00 55.56 75 GLY A N 1
ATOM 614 C CA . GLY A 1 75 ? -12.513 36.831 11.149 1.00 55.56 75 GLY A CA 1
ATOM 615 C C . GLY A 1 75 ? -12.508 37.816 9.959 1.00 55.56 75 GLY A C 1
ATOM 616 O O . GLY A 1 75 ? -11.714 38.751 9.891 1.00 55.56 75 GLY A O 1
ATOM 617 N N . LYS A 1 76 ? -13.463 37.633 9.020 1.00 50.22 76 LYS A N 1
ATOM 618 C CA . LYS A 1 76 ? -13.770 38.568 7.901 1.00 50.22 76 LYS A CA 1
ATOM 619 C C . LYS A 1 76 ? -14.391 39.894 8.367 1.00 50.22 76 LYS A C 1
ATOM 621 O O . LYS A 1 76 ? -14.332 40.889 7.650 1.00 50.22 76 LYS A O 1
ATOM 626 N N . GLN A 1 77 ? -15.023 39.895 9.537 1.00 55.59 77 GLN A N 1
ATOM 627 C CA . GLN A 1 77 ? -15.562 41.087 10.186 1.00 55.59 77 GLN A CA 1
ATOM 628 C C . GLN A 1 77 ? -14.403 41.726 10.955 1.00 55.59 77 GLN A C 1
ATOM 630 O O . GLN A 1 77 ? -13.772 41.029 11.735 1.00 55.59 77 GLN A O 1
ATOM 635 N N . LEU A 1 78 ? -14.084 43.000 10.703 1.00 64.12 78 LEU A N 1
ATOM 636 C CA . LEU A 1 78 ? -12.902 43.743 11.190 1.00 64.12 78 LEU A CA 1
ATOM 637 C C . LEU A 1 78 ? -12.854 43.944 12.730 1.00 64.12 78 LEU A C 1
ATOM 639 O O . LEU A 1 78 ? -12.626 45.059 13.203 1.00 64.12 78 LEU A O 1
ATOM 643 N N . LEU A 1 79 ? -13.092 42.894 13.512 1.00 71.88 79 LEU A N 1
ATOM 644 C CA . LEU A 1 79 ? -13.147 42.853 14.968 1.00 71.88 79 LEU A CA 1
ATOM 645 C C . LEU A 1 79 ? -11.830 42.315 15.534 1.00 71.88 79 LEU A C 1
ATOM 647 O O . LEU A 1 79 ? -11.173 41.466 14.931 1.00 71.88 79 LEU A O 1
ATOM 651 N N . VAL A 1 80 ? -11.443 42.844 16.688 1.00 75.38 80 VAL A N 1
ATOM 652 C CA . VAL A 1 80 ? -10.237 42.486 17.432 1.00 75.38 80 VAL A CA 1
ATOM 653 C C . VAL A 1 80 ? -10.634 42.278 18.886 1.00 75.38 80 VAL A C 1
ATOM 655 O O . VAL A 1 80 ? -11.395 43.076 19.436 1.00 75.38 80 VAL A O 1
ATOM 658 N N . VAL A 1 81 ? -10.111 41.215 19.493 1.00 82.19 81 VAL A N 1
ATOM 659 C CA . VAL A 1 81 ? -10.196 40.984 20.938 1.00 82.19 81 VAL A CA 1
ATOM 660 C C . VAL A 1 81 ? -8.818 41.170 21.561 1.00 82.19 81 VAL A C 1
ATOM 662 O O . VAL A 1 81 ? -7.822 40.673 21.023 1.00 82.19 81 VAL A O 1
ATOM 665 N N . ASP A 1 82 ? -8.758 41.900 22.669 1.00 81.25 82 ASP A N 1
ATOM 666 C CA . ASP A 1 82 ? -7.527 42.090 23.431 1.00 81.25 82 ASP A CA 1
ATOM 667 C C . ASP A 1 82 ? -7.431 41.150 24.645 1.00 81.25 82 ASP A C 1
ATOM 669 O O . ASP A 1 82 ? -8.398 40.516 25.073 1.00 81.25 82 ASP A O 1
ATOM 673 N N . SER A 1 83 ? -6.236 41.065 25.227 1.00 78.00 83 SER A N 1
ATOM 674 C CA . SER A 1 83 ? -5.936 40.245 26.405 1.00 78.00 83 SER A CA 1
ATOM 675 C C . SER A 1 83 ? -6.652 40.683 27.684 1.00 78.00 83 SER A C 1
ATOM 677 O O . SER A 1 83 ? -6.594 39.969 28.684 1.00 78.00 83 SER A O 1
ATOM 679 N N . LYS A 1 84 ? -7.320 41.844 27.667 1.00 75.81 84 LYS A N 1
ATOM 680 C CA . LYS A 1 84 ? -8.185 42.334 28.748 1.00 75.81 84 LYS A CA 1
ATOM 681 C C . LYS A 1 84 ? -9.653 41.944 28.524 1.00 75.81 84 LYS A C 1
ATOM 683 O O . LYS A 1 84 ? -10.496 42.290 29.344 1.00 75.81 84 LYS A O 1
ATOM 688 N N . GLY A 1 85 ? -9.954 41.216 27.446 1.00 74.44 85 GLY A N 1
ATOM 689 C CA . GLY A 1 85 ? -11.290 40.729 27.113 1.00 74.44 85 GLY A CA 1
ATOM 690 C C . GLY A 1 85 ? -12.176 41.749 26.400 1.00 74.44 85 GLY A C 1
ATOM 691 O O . GLY A 1 85 ? -13.365 41.470 26.217 1.00 74.44 85 GLY A O 1
ATOM 692 N N . TYR A 1 86 ? -11.635 42.899 25.979 1.00 80.50 86 TYR A N 1
ATOM 693 C CA . TYR A 1 86 ? -12.384 43.914 25.237 1.00 80.50 86 TYR A CA 1
ATOM 694 C C . TYR A 1 86 ? -12.465 43.570 23.760 1.00 80.50 86 TYR A C 1
ATOM 696 O O . TYR A 1 86 ? -11.489 43.127 23.152 1.00 80.50 86 TYR A O 1
ATOM 704 N N . LEU A 1 87 ? -13.638 43.827 23.184 1.00 80.12 87 LEU A N 1
ATOM 705 C CA . LEU A 1 87 ? -13.902 43.622 21.771 1.00 80.12 87 LEU A CA 1
ATOM 706 C C . LEU A 1 87 ? -14.130 44.974 21.084 1.00 80.12 87 LEU A C 1
ATOM 708 O O . LEU A 1 87 ? -15.060 45.719 21.410 1.00 80.12 87 LEU A O 1
ATOM 712 N N . CYS A 1 88 ? -13.265 45.305 20.128 1.00 76.62 88 CYS A N 1
ATOM 713 C CA . CYS A 1 88 ? -13.329 46.552 19.372 1.00 76.62 88 CYS A CA 1
ATOM 714 C C . CYS A 1 88 ? -13.124 46.313 17.876 1.00 76.62 88 CYS A C 1
ATOM 716 O O . CYS A 1 88 ? -12.641 45.271 17.435 1.00 76.62 88 CYS A O 1
ATOM 718 N N . GLN A 1 89 ? -13.493 47.296 17.059 1.00 76.75 89 GLN A N 1
ATOM 719 C CA . GLN A 1 89 ? -13.125 47.275 15.647 1.00 76.75 89 GLN A CA 1
ATOM 720 C C . GLN A 1 89 ? -11.635 47.583 15.492 1.00 76.75 89 GLN A C 1
ATOM 722 O O . GLN A 1 89 ? -11.088 48.401 16.226 1.00 76.75 89 GLN A O 1
ATOM 727 N N . ARG A 1 90 ? -10.989 47.008 14.473 1.00 74.50 90 ARG A N 1
ATOM 728 C CA . ARG A 1 90 ? -9.547 47.166 14.212 1.00 74.50 90 ARG A CA 1
ATOM 729 C C . ARG A 1 90 ? -9.078 48.625 14.140 1.00 74.50 90 ARG A C 1
ATOM 731 O O . ARG A 1 90 ? -7.937 48.916 14.475 1.00 74.50 90 ARG A O 1
ATOM 738 N N . ARG A 1 91 ? -9.950 49.543 13.712 1.00 67.00 91 ARG A N 1
ATOM 739 C CA . ARG A 1 91 ? -9.679 50.991 13.661 1.00 67.00 91 ARG A CA 1
ATOM 740 C C . ARG A 1 91 ? -9.581 51.669 15.036 1.00 67.00 91 ARG A C 1
ATOM 742 O O . ARG A 1 91 ? -8.998 52.739 15.117 1.00 67.00 91 ARG A O 1
ATOM 749 N N . HIS A 1 92 ? -10.132 51.055 16.081 1.00 70.06 92 HIS A N 1
ATOM 750 C CA . HIS A 1 92 ? -10.148 51.562 17.462 1.00 70.06 92 HIS A CA 1
ATOM 751 C C . HIS A 1 92 ? -9.143 50.831 18.366 1.00 70.06 92 HIS A C 1
ATOM 753 O O . HIS A 1 92 ? -9.167 50.976 19.589 1.00 70.06 92 HIS A O 1
ATOM 759 N N . LEU A 1 93 ? -8.267 50.030 17.756 1.00 77.06 93 LEU A N 1
ATOM 760 C CA . LEU A 1 93 ? -7.124 49.422 18.412 1.00 77.06 93 LEU A CA 1
ATOM 761 C C . LEU A 1 93 ? -6.021 50.472 18.537 1.00 77.06 93 LEU A C 1
ATOM 763 O O . LEU A 1 93 ? -5.581 51.046 17.535 1.00 77.06 93 LEU A O 1
ATOM 767 N N . ASP A 1 94 ? -5.579 50.731 19.760 1.00 71.12 94 ASP A N 1
ATOM 768 C CA . ASP A 1 94 ? -4.508 51.681 20.006 1.00 71.12 94 ASP A CA 1
ATOM 769 C C . ASP A 1 94 ? -3.177 51.083 19.538 1.00 71.12 94 ASP A C 1
ATOM 771 O O . ASP A 1 94 ? -2.696 50.065 20.038 1.00 71.12 94 ASP A O 1
ATOM 775 N N . LYS A 1 95 ? -2.574 51.732 18.541 1.00 66.88 95 LYS A N 1
ATOM 776 C CA . LYS A 1 95 ? -1.328 51.279 17.915 1.00 66.88 95 LYS A CA 1
ATOM 777 C C . LYS A 1 95 ? -0.124 51.349 18.859 1.00 66.88 95 LYS A C 1
ATOM 779 O O . LYS A 1 95 ? 0.903 50.761 18.536 1.00 66.88 95 LYS A O 1
ATOM 784 N N . THR A 1 96 ? -0.224 52.073 19.977 1.00 62.69 96 THR A N 1
ATOM 785 C CA . THR A 1 96 ? 0.889 52.278 20.915 1.00 62.69 96 THR A CA 1
ATOM 786 C C . THR A 1 96 ? 0.954 51.214 22.010 1.00 62.69 96 THR A C 1
ATOM 788 O O . THR A 1 96 ? 2.044 50.751 22.334 1.00 62.69 96 THR A O 1
ATOM 791 N N . ASN A 1 97 ? -0.190 50.781 22.548 1.00 70.75 97 ASN A N 1
ATOM 792 C CA . ASN A 1 97 ? -0.260 49.799 23.640 1.00 70.75 97 ASN A CA 1
ATOM 793 C C . ASN A 1 97 ? -0.891 48.452 23.230 1.00 70.75 97 ASN A C 1
ATOM 795 O O . ASN A 1 97 ? -0.855 47.506 24.018 1.00 70.75 97 ASN A O 1
ATOM 799 N N . GLY A 1 98 ? -1.454 48.343 22.021 1.00 69.44 98 GLY A N 1
ATOM 800 C CA . GLY A 1 98 ? -2.069 47.119 21.500 1.00 69.44 98 GLY A CA 1
ATOM 801 C C . GLY A 1 98 ? -3.425 46.758 22.121 1.00 69.44 98 GLY A C 1
ATOM 802 O O . GLY A 1 98 ? -3.949 45.687 21.821 1.00 69.44 98 GLY A O 1
ATOM 803 N N . CYS A 1 99 ? -3.996 47.615 22.974 1.00 78.75 99 CYS A N 1
ATOM 804 C CA . CYS A 1 99 ? -5.294 47.418 23.626 1.00 78.75 99 CYS A CA 1
ATOM 805 C C . CYS A 1 99 ? -6.432 48.097 22.845 1.00 78.75 99 CYS A C 1
ATOM 807 O O . CYS A 1 99 ? -6.220 49.036 22.071 1.00 78.75 99 CYS A O 1
ATOM 809 N N . CYS A 1 100 ? -7.670 47.666 23.083 1.00 78.19 100 CYS A N 1
ATOM 810 C CA . CYS A 1 100 ? -8.846 48.398 22.620 1.00 78.19 100 CYS A CA 1
ATOM 811 C C . CYS A 1 100 ? -9.021 49.704 23.427 1.00 78.19 100 CYS A C 1
ATOM 813 O O . CYS A 1 100 ? -8.967 49.689 24.656 1.00 78.19 100 CYS A O 1
ATOM 815 N N . GLN A 1 101 ? -9.232 50.846 22.755 1.00 68.69 101 GLN A N 1
ATOM 816 C CA . GLN A 1 101 ? -9.394 52.148 23.426 1.00 68.69 101 GLN A CA 1
ATOM 817 C C . GLN A 1 101 ? -10.695 52.212 24.233 1.00 68.69 101 GLN A C 1
ATOM 819 O O . GLN A 1 101 ? -11.766 52.115 23.645 1.00 68.69 101 GLN A O 1
ATOM 824 N N . THR A 1 102 ? -10.618 52.466 25.543 1.00 60.00 102 THR A N 1
ATOM 825 C CA . THR A 1 102 ? -11.749 52.445 26.498 1.00 60.00 102 THR A CA 1
ATOM 826 C C . THR A 1 102 ? -12.714 53.636 26.425 1.00 60.00 102 THR A C 1
ATOM 828 O O . THR A 1 102 ? -13.754 53.602 27.074 1.00 60.00 102 THR A O 1
ATOM 831 N N . ILE A 1 103 ? -12.396 54.689 25.662 1.00 53.88 103 ILE A N 1
ATOM 832 C CA . ILE A 1 103 ? -13.075 56.001 25.761 1.00 53.88 103 ILE A CA 1
ATOM 833 C C . ILE A 1 103 ? -14.030 56.281 24.579 1.00 53.88 103 ILE A C 1
ATOM 835 O O . ILE A 1 103 ? -14.747 57.277 24.581 1.00 53.88 103 ILE A O 1
ATOM 839 N N . SER A 1 104 ? -14.116 55.405 23.573 1.00 47.94 104 SER A N 1
ATOM 840 C CA . SER A 1 104 ? -15.024 55.631 22.436 1.00 47.94 104 SER A CA 1
ATOM 841 C C . SER A 1 104 ? -16.351 54.883 22.595 1.00 47.94 104 SER A C 1
ATOM 843 O O . SER A 1 104 ? -16.375 53.714 22.971 1.00 47.94 104 SER A O 1
ATOM 845 N N . SER A 1 105 ? -17.458 55.511 22.200 1.00 47.94 105 SER A N 1
ATOM 846 C CA . SER A 1 105 ? -18.815 54.940 22.080 1.00 47.94 105 SER A CA 1
ATOM 847 C C . SER A 1 105 ? -18.946 53.825 21.019 1.00 47.94 105 SER A C 1
ATOM 849 O O . SER A 1 105 ? -20.030 53.548 20.514 1.00 47.94 105 SER A O 1
ATOM 851 N N . SER A 1 106 ? -17.832 53.190 20.647 1.00 49.56 106 SER A N 1
ATOM 852 C CA . SER A 1 106 ? -17.708 52.236 19.541 1.00 49.56 106 SER A CA 1
ATOM 853 C C . SER A 1 106 ? -16.957 50.948 19.919 1.00 49.56 106 SER A C 1
ATOM 855 O O . SER A 1 106 ? -16.464 50.217 19.052 1.00 49.56 106 SER A O 1
ATOM 857 N N . ILE A 1 107 ? -16.885 50.673 21.223 1.00 57.72 107 ILE A N 1
ATOM 858 C CA . ILE A 1 107 ? -16.506 49.385 21.811 1.00 57.72 107 ILE A CA 1
ATOM 859 C C . ILE A 1 107 ? -17.801 48.594 21.999 1.00 57.72 107 ILE A C 1
ATOM 861 O O . ILE A 1 107 ? -18.771 49.135 22.524 1.00 57.72 107 ILE A O 1
ATOM 865 N N . LEU A 1 108 ? -17.828 47.325 21.591 1.00 58.66 108 LEU A N 1
ATOM 866 C CA . LEU A 1 108 ? -18.998 46.470 21.827 1.00 58.66 108 LEU A CA 1
ATOM 867 C C . LEU A 1 108 ? -19.140 46.101 23.325 1.00 58.66 108 LEU A C 1
ATOM 869 O O . LEU A 1 108 ? -20.223 45.738 23.763 1.00 58.66 108 LEU A O 1
ATOM 873 N N . GLY A 1 109 ? -18.065 46.232 24.111 1.00 64.62 109 GLY A N 1
ATOM 874 C CA . GLY A 1 109 ? -17.995 45.981 25.556 1.00 64.62 109 GLY A CA 1
ATOM 875 C C . GLY A 1 109 ? -16.894 44.975 25.933 1.00 64.62 109 GLY A C 1
ATOM 876 O O . GLY A 1 109 ? -16.325 44.320 25.052 1.00 64.62 109 GLY A O 1
ATOM 877 N N . PRO A 1 110 ? -16.527 44.859 27.222 1.00 72.50 110 PRO A N 1
ATOM 878 C CA . PRO A 1 110 ? -15.719 43.749 27.716 1.00 72.50 110 PRO A CA 1
ATOM 879 C C . PRO A 1 110 ? -16.571 42.489 27.926 1.00 72.50 110 PRO A C 1
ATOM 881 O O . PRO A 1 110 ? -17.723 42.577 28.342 1.00 72.50 110 PRO A O 1
ATOM 884 N N . TYR A 1 111 ? -15.974 41.319 27.704 1.00 72.31 111 TYR A N 1
ATOM 885 C CA . TYR A 1 111 ? -16.536 40.006 28.057 1.00 72.31 111 TYR A CA 1
ATOM 886 C C . TYR A 1 111 ? -17.924 39.684 27.468 1.00 72.31 111 TYR A C 1
ATOM 888 O O . TYR A 1 111 ? -18.805 39.172 28.160 1.00 72.31 111 TYR A O 1
ATOM 896 N N . ILE A 1 112 ? -18.129 39.984 26.186 1.00 72.56 112 ILE A N 1
ATOM 897 C CA . ILE A 1 112 ? -19.438 39.853 25.530 1.00 72.56 112 ILE A CA 1
ATOM 898 C C . ILE A 1 112 ? -19.711 38.394 25.167 1.00 72.56 112 ILE A C 1
ATOM 900 O O . ILE A 1 112 ? -18.964 37.796 24.390 1.00 72.56 112 ILE A O 1
ATOM 904 N N . CYS A 1 113 ? -20.826 37.854 25.658 1.00 70.62 113 CYS A N 1
ATOM 905 C CA . CYS A 1 113 ? -21.271 36.484 25.381 1.00 70.62 113 CYS A CA 1
ATOM 906 C C . CYS A 1 113 ? -22.554 36.403 24.529 1.00 70.62 113 CYS A C 1
ATOM 908 O O . CYS A 1 113 ? -22.911 35.316 24.083 1.00 70.62 113 CYS A O 1
ATOM 910 N N . ASP A 1 114 ? -23.223 37.529 24.259 1.00 68.62 114 ASP A N 1
ATOM 911 C CA . ASP A 1 114 ? -24.589 37.582 23.698 1.00 68.62 114 ASP A CA 1
ATOM 912 C C . ASP A 1 114 ? -24.721 36.954 22.299 1.00 68.62 114 ASP A C 1
ATOM 914 O O . ASP A 1 114 ? -25.773 36.452 21.916 1.00 68.62 114 ASP A O 1
ATOM 918 N N . ASN A 1 115 ? -23.624 36.931 21.539 1.00 65.44 115 ASN A N 1
ATOM 919 C CA . ASN A 1 115 ? -23.549 36.338 20.201 1.00 65.44 115 ASN A CA 1
ATOM 920 C C . ASN A 1 115 ? -23.087 34.872 20.207 1.00 65.44 115 ASN A C 1
ATOM 922 O O . ASN A 1 115 ? -22.584 34.370 19.194 1.00 65.44 115 ASN A O 1
ATOM 926 N N . CYS A 1 116 ? -23.230 34.185 21.338 1.00 70.06 116 CYS A N 1
ATOM 927 C CA . CYS A 1 116 ? -22.973 32.762 21.446 1.00 70.06 116 CYS A CA 1
ATOM 928 C C . CYS A 1 116 ? -24.253 31.985 21.771 1.00 70.06 116 CYS A C 1
ATOM 930 O O . CYS A 1 116 ? -24.947 32.263 22.744 1.00 70.06 116 CYS A O 1
ATOM 932 N N . THR A 1 117 ? -24.586 30.999 20.936 1.00 56.44 117 THR A N 1
ATOM 933 C CA . THR A 1 117 ? -25.874 30.300 20.995 1.00 56.44 117 THR A CA 1
ATOM 934 C C . THR A 1 117 ? -25.845 29.123 21.975 1.00 56.44 117 THR A C 1
ATOM 936 O O . THR A 1 117 ? -24.999 28.231 21.885 1.00 56.44 117 THR A O 1
ATOM 939 N N . LEU A 1 118 ? -26.837 29.082 22.868 1.00 49.06 118 LEU A N 1
ATOM 940 C CA . LEU A 1 118 ? -27.007 28.091 23.942 1.00 49.06 118 LEU A CA 1
ATOM 941 C C . LEU A 1 118 ? -27.283 26.650 23.476 1.00 49.06 118 LEU A C 1
ATOM 943 O O . LEU A 1 118 ? -26.939 25.700 24.176 1.00 49.06 118 LEU A O 1
ATOM 947 N N . SER A 1 119 ? -27.913 26.468 22.312 1.00 40.53 119 SER A N 1
ATOM 948 C CA . SER A 1 119 ? -28.334 25.152 21.803 1.00 40.53 119 SER A CA 1
ATOM 949 C C . SER A 1 119 ? -27.266 24.445 20.964 1.00 40.53 119 SER A C 1
ATOM 951 O O . SER A 1 119 ? -27.189 23.218 20.972 1.00 40.53 119 SER A O 1
ATOM 953 N N . THR A 1 120 ? -26.435 25.208 20.250 1.00 47.12 120 THR A N 1
ATOM 954 C CA . THR A 1 120 ? -25.393 24.696 19.341 1.00 47.12 120 THR A CA 1
ATOM 955 C C . THR A 1 120 ? -23.982 24.851 19.899 1.00 47.12 120 THR A C 1
ATOM 957 O O . THR A 1 120 ? -23.034 24.335 19.309 1.00 47.12 120 THR A O 1
ATOM 960 N N . TYR A 1 121 ? -23.831 25.537 21.038 1.00 56.91 121 TYR A N 1
ATOM 961 C CA . TYR A 1 121 ? -22.552 25.776 21.709 1.00 56.91 121 TYR A CA 1
ATOM 962 C C . TYR A 1 121 ? -21.512 26.427 20.783 1.00 56.91 121 TYR A C 1
ATOM 964 O O . TYR A 1 121 ? -20.325 26.117 20.858 1.00 56.91 121 TYR A O 1
ATOM 972 N N . CYS A 1 122 ? -21.959 27.295 19.873 1.00 57.69 122 CYS A N 1
ATOM 973 C CA . CYS A 1 122 ? -21.131 28.002 18.897 1.00 57.69 122 CYS A CA 1
ATOM 974 C C . CYS A 1 122 ? -21.289 29.520 19.068 1.00 57.69 122 CYS A C 1
ATOM 976 O O . CYS A 1 122 ? -22.384 30.008 19.341 1.00 57.69 122 CYS A O 1
ATOM 978 N N . CYS A 1 123 ? -20.194 30.263 18.893 1.00 73.12 123 CYS A N 1
ATOM 979 C CA . CYS A 1 123 ? -20.202 31.726 18.838 1.00 73.12 123 CYS A CA 1
ATOM 980 C C . CYS A 1 123 ? -20.169 32.197 17.385 1.00 73.12 123 CYS A C 1
ATOM 982 O O . CYS A 1 123 ? -19.473 31.602 16.561 1.00 73.12 123 CYS A O 1
ATOM 984 N N . ASN A 1 124 ? -20.865 33.296 17.084 1.00 69.94 124 ASN A N 1
ATOM 985 C CA . ASN A 1 124 ? -20.932 33.856 15.730 1.00 69.94 124 ASN A CA 1
ATOM 986 C C . ASN A 1 124 ? -19.569 34.332 15.202 1.00 69.94 124 ASN A C 1
ATOM 988 O O . ASN A 1 124 ? -19.358 34.375 13.991 1.00 69.94 124 ASN A O 1
ATOM 992 N N . SER A 1 125 ? -18.635 34.687 16.090 1.00 74.19 125 SER A N 1
ATOM 993 C CA . SER A 1 125 ? -17.254 34.971 15.710 1.00 74.19 125 SER A CA 1
ATOM 994 C C . SER A 1 125 ? -16.259 34.411 16.721 1.00 74.19 125 SER A C 1
ATOM 996 O O . SER A 1 125 ? -16.560 34.208 17.902 1.00 74.19 125 SER A O 1
ATOM 998 N N . PHE A 1 126 ? -15.046 34.174 16.236 1.00 77.19 126 PHE A N 1
ATOM 999 C CA . PHE A 1 126 ? -13.938 33.673 17.036 1.00 77.19 126 PHE A CA 1
ATOM 1000 C C . PHE A 1 126 ? -13.554 34.658 18.153 1.00 77.19 126 PHE A C 1
ATOM 1002 O O . PHE A 1 126 ? -13.314 34.268 19.293 1.00 77.19 126 PHE A O 1
ATOM 1009 N N . GLU A 1 127 ? -13.578 35.950 17.838 1.00 82.50 127 GLU A N 1
ATOM 1010 C CA . GLU A 1 127 ? -13.282 37.046 18.756 1.00 82.50 127 GLU A CA 1
ATOM 1011 C C . GLU A 1 127 ? -14.322 37.139 19.888 1.00 82.50 127 GLU A C 1
ATOM 1013 O O . GLU A 1 127 ? -13.946 37.364 21.038 1.00 82.50 127 GLU A O 1
ATOM 1018 N N . HIS A 1 128 ? -15.605 36.869 19.601 1.00 78.38 128 HIS A N 1
ATOM 1019 C CA . HIS A 1 128 ? -16.649 36.778 20.632 1.00 78.38 128 HIS A CA 1
ATOM 1020 C C . HIS A 1 128 ? -16.436 35.579 21.564 1.00 78.38 128 HIS A C 1
ATOM 1022 O O . HIS A 1 128 ? -16.582 35.722 22.774 1.00 78.38 128 HIS A O 1
ATOM 1028 N N . CYS A 1 129 ? -16.024 34.419 21.034 1.00 80.94 129 CYS A N 1
ATOM 1029 C CA . CYS A 1 129 ? -15.705 33.253 21.869 1.00 80.94 129 CYS A CA 1
ATOM 1030 C C . CYS A 1 129 ? -14.604 33.572 22.888 1.00 80.94 129 CYS A C 1
ATOM 1032 O O . CYS A 1 129 ? -14.718 33.221 24.061 1.00 80.94 129 CYS A O 1
ATOM 1034 N N . ILE A 1 130 ? -13.550 34.268 22.453 1.00 80.69 130 ILE A N 1
ATOM 1035 C CA . ILE A 1 130 ? -12.424 34.623 23.323 1.00 80.69 130 ILE A CA 1
ATOM 1036 C C . ILE A 1 130 ? -12.823 35.682 24.346 1.00 80.69 130 ILE A C 1
ATOM 1038 O O . ILE A 1 130 ? -12.483 35.533 25.516 1.00 80.69 130 ILE A O 1
ATOM 1042 N N . SER A 1 131 ? -13.552 36.723 23.927 1.00 81.75 131 SER A N 1
ATOM 1043 C CA . SER A 1 131 ? -14.037 37.762 24.843 1.00 81.75 131 SER A CA 1
ATOM 1044 C C . SER A 1 131 ? -14.909 37.144 25.938 1.00 81.75 131 SER A C 1
ATOM 1046 O O . SER A 1 131 ? -14.625 37.341 27.118 1.00 81.75 131 SER A O 1
ATOM 1048 N N . CYS A 1 132 ? -15.874 36.299 25.562 1.00 79.56 132 CYS A N 1
ATOM 1049 C CA . CYS A 1 132 ? -16.709 35.568 26.508 1.00 79.56 132 CYS A CA 1
ATOM 1050 C C . CYS A 1 132 ? -15.874 34.666 27.434 1.00 79.56 132 CYS A C 1
ATOM 1052 O O . CYS A 1 132 ? -16.009 34.749 28.647 1.00 79.56 132 CYS A O 1
ATOM 1054 N N . CYS A 1 133 ? -14.936 33.876 26.897 1.00 79.12 133 CYS A N 1
ATOM 1055 C CA . CYS A 1 133 ? -14.070 32.988 27.686 1.00 79.12 133 CYS A CA 1
ATOM 1056 C C . CYS A 1 133 ? -13.278 33.705 28.795 1.00 79.12 133 CYS A C 1
ATOM 1058 O O . CYS A 1 133 ? -13.010 33.116 29.841 1.00 79.12 133 CYS A O 1
ATOM 1060 N N . LEU A 1 134 ? -12.911 34.972 28.584 1.00 76.94 134 LEU A N 1
ATOM 1061 C CA . LEU A 1 134 ? -12.110 35.758 29.526 1.00 76.94 134 LEU A CA 1
ATOM 1062 C C . LEU A 1 134 ? -12.908 36.343 30.697 1.00 76.94 134 LEU A C 1
ATOM 1064 O O . LEU A 1 134 ? -12.303 36.942 31.591 1.00 76.94 134 LEU A O 1
ATOM 1068 N N . LYS A 1 135 ? -14.239 36.186 30.717 1.00 77.38 135 LYS A N 1
ATOM 1069 C CA . LYS A 1 135 ? -15.092 36.741 31.773 1.00 77.38 135 LYS A CA 1
ATOM 1070 C C . LYS A 1 135 ? -14.665 36.218 33.157 1.00 77.38 135 LYS A C 1
ATOM 1072 O O . LYS A 1 135 ? -14.416 35.020 33.304 1.00 77.38 135 LYS A O 1
ATOM 1077 N N . PRO A 1 136 ? -14.591 37.062 34.205 1.00 73.12 136 PRO A N 1
ATOM 1078 C CA . PRO A 1 136 ? -14.118 36.635 35.528 1.00 73.12 136 PRO A CA 1
ATOM 1079 C C . PRO A 1 136 ? -14.891 35.455 36.140 1.00 73.12 136 PRO A C 1
ATOM 1081 O O . PRO A 1 136 ? -14.292 34.601 36.792 1.00 73.12 136 PRO A O 1
ATOM 1084 N N . GLU A 1 137 ? -16.194 35.366 35.875 1.00 68.25 137 GLU A N 1
ATOM 1085 C CA . GLU A 1 137 ? -17.091 34.286 36.326 1.00 68.25 137 GLU A CA 1
ATOM 1086 C C . GLU A 1 137 ? -16.678 32.899 35.793 1.00 68.25 137 GLU A C 1
ATOM 1088 O O . GLU A 1 137 ? -17.006 31.866 36.369 1.00 68.25 137 GLU A O 1
ATOM 1093 N N . HIS A 1 138 ? -15.894 32.859 34.717 1.00 67.06 138 HIS A N 1
ATOM 1094 C CA . HIS A 1 138 ? -15.499 31.647 34.002 1.00 67.06 138 HIS A CA 1
ATOM 1095 C C . HIS A 1 138 ? -14.127 31.091 34.426 1.00 67.06 138 HIS A C 1
ATOM 1097 O O . HIS A 1 138 ? -13.672 30.056 33.924 1.00 67.06 138 HIS A O 1
ATOM 1103 N N . ARG A 1 139 ? -13.470 31.735 35.403 1.00 67.75 139 ARG A N 1
ATOM 1104 C CA . ARG A 1 139 ? -12.147 31.339 35.924 1.00 67.75 139 ARG A CA 1
ATOM 1105 C C . ARG A 1 139 ? -12.130 29.941 36.548 1.00 67.75 139 ARG A C 1
ATOM 1107 O O . ARG A 1 139 ? -11.149 29.219 36.383 1.00 67.75 139 ARG A O 1
ATOM 1114 N N . ILE A 1 140 ? -13.209 29.532 37.217 1.00 59.25 140 ILE A N 1
ATOM 1115 C CA . ILE A 1 140 ? -13.313 28.214 37.873 1.00 59.25 140 ILE A CA 1
ATOM 1116 C C . ILE A 1 140 ? -13.263 27.084 36.830 1.00 59.25 140 ILE A C 1
ATOM 1118 O O . ILE A 1 140 ? -12.607 26.059 37.017 1.00 59.25 140 ILE A O 1
ATOM 1122 N N . HIS A 1 141 ? -13.893 27.288 35.678 1.00 62.47 141 HIS A N 1
ATOM 1123 C CA . HIS A 1 141 ? -13.928 26.317 34.587 1.00 62.47 141 HIS A CA 1
ATOM 1124 C C . HIS A 1 141 ? -12.615 26.275 33.812 1.00 62.47 141 HIS A C 1
ATOM 1126 O O . HIS A 1 141 ? -12.189 25.194 33.406 1.00 62.47 141 HIS A O 1
ATOM 1132 N N . LEU A 1 142 ? -11.942 27.419 33.656 1.00 63.75 142 LEU A N 1
ATOM 1133 C CA . LEU A 1 142 ? -10.569 27.482 33.146 1.00 63.75 142 LEU A CA 1
ATOM 1134 C C . LEU A 1 142 ? -9.618 26.684 34.054 1.00 63.75 142 LEU A C 1
ATOM 1136 O O . LEU A 1 142 ? -8.839 25.871 33.556 1.00 63.75 142 LEU A O 1
ATOM 1140 N N . GLN A 1 143 ? -9.746 26.813 35.381 1.00 63.84 143 GLN A N 1
ATOM 1141 C CA . GLN A 1 143 ? -8.998 25.992 36.344 1.00 63.84 143 GLN A CA 1
ATOM 1142 C C . GLN A 1 143 ? -9.341 24.500 36.226 1.00 63.84 143 GLN A C 1
ATOM 1144 O O . GLN A 1 143 ? -8.443 23.658 36.250 1.00 63.84 143 GLN A O 1
ATOM 1149 N N . HIS A 1 144 ? -10.615 24.138 36.043 1.00 63.47 144 HIS A N 1
ATOM 1150 C CA . HIS A 1 144 ? -11.015 22.740 35.846 1.00 63.47 144 HIS A CA 1
ATOM 1151 C C . HIS A 1 144 ? -10.475 22.153 34.530 1.00 63.47 144 HIS A C 1
ATOM 1153 O O . HIS A 1 144 ? -10.021 21.008 34.496 1.00 63.47 144 HIS A O 1
ATOM 1159 N N . TYR A 1 145 ? -10.466 22.944 33.455 1.00 62.19 145 TYR A N 1
ATOM 1160 C CA . TYR A 1 145 ? -9.865 22.580 32.172 1.00 62.19 145 TYR A CA 1
ATOM 1161 C C . TYR A 1 145 ? -8.360 22.313 32.315 1.00 62.19 145 TYR A C 1
ATOM 1163 O O . TYR A 1 145 ? -7.862 21.301 31.814 1.00 62.19 145 TYR A O 1
ATOM 1171 N N . ILE A 1 146 ? -7.662 23.153 33.082 1.00 60.38 146 ILE A N 1
ATOM 1172 C CA . ILE A 1 146 ? -6.233 23.002 33.385 1.00 60.38 146 ILE A CA 1
ATOM 1173 C C . ILE A 1 146 ? -5.956 21.777 34.261 1.00 60.38 146 ILE A C 1
ATOM 1175 O O . ILE A 1 146 ? -5.010 21.029 34.011 1.00 60.38 146 ILE A O 1
ATOM 1179 N N . ARG A 1 147 ? -6.823 21.509 35.243 1.00 55.47 147 ARG A N 1
ATOM 1180 C CA . ARG A 1 147 ? -6.745 20.333 36.125 1.00 55.47 147 ARG A CA 1
ATOM 1181 C C . ARG A 1 147 ? -7.237 19.034 35.477 1.00 55.47 147 ARG A C 1
ATOM 1183 O O . ARG A 1 147 ? -7.134 17.971 36.100 1.00 55.47 147 ARG A O 1
ATOM 1190 N N . SER A 1 148 ? -7.756 19.082 34.249 1.00 60.84 148 SER A N 1
ATOM 1191 C CA . SER A 1 148 ? -8.280 17.899 33.564 1.00 60.84 148 SER A CA 1
ATOM 1192 C C . SER A 1 148 ? -7.204 16.812 33.416 1.00 60.84 148 SER A C 1
ATOM 1194 O O . SER A 1 148 ? -6.015 17.076 33.227 1.00 60.84 148 SER A O 1
ATOM 1196 N N . ARG A 1 149 ? -7.606 15.542 33.559 1.00 39.56 149 ARG A N 1
ATOM 1197 C CA . ARG A 1 149 ? -6.679 14.392 33.535 1.00 39.56 149 ARG A CA 1
ATOM 1198 C C . ARG A 1 149 ? -6.306 13.926 32.125 1.00 39.56 149 ARG A C 1
ATOM 1200 O O . ARG A 1 149 ? -5.479 13.026 32.013 1.00 39.56 149 ARG A O 1
ATOM 1207 N N . ASP A 1 150 ? -6.871 14.537 31.086 1.00 51.88 150 ASP A N 1
ATOM 1208 C CA . ASP A 1 150 ? -6.584 14.192 29.695 1.00 51.88 150 ASP A CA 1
ATOM 1209 C C . ASP A 1 150 ? -5.150 14.598 29.316 1.00 51.88 150 ASP A C 1
ATOM 1211 O O . ASP A 1 150 ? -4.746 15.760 29.426 1.00 51.88 150 ASP A O 1
ATOM 1215 N N . LEU A 1 151 ? -4.367 13.611 28.877 1.00 44.56 151 LEU A N 1
ATOM 1216 C CA . LEU A 1 151 ? -2.960 13.767 28.524 1.00 44.56 151 LEU A CA 1
ATOM 1217 C C . LEU A 1 151 ? -2.779 14.725 27.334 1.00 44.56 151 LEU A C 1
ATOM 1219 O O . LEU A 1 151 ? -1.797 15.465 27.296 1.00 44.56 151 LEU A O 1
ATOM 1223 N N . LYS A 1 152 ? -3.746 14.759 26.401 1.00 48.88 152 LYS A N 1
ATOM 1224 C CA . LYS A 1 152 ? -3.734 15.648 25.227 1.00 48.88 152 LYS A CA 1
ATOM 1225 C C . LYS A 1 152 ? -3.912 17.113 25.637 1.00 48.88 152 LYS A C 1
ATOM 1227 O O . LYS A 1 152 ? -3.201 17.988 25.148 1.00 48.88 152 LYS A O 1
ATOM 1232 N N . THR A 1 153 ? -4.801 17.363 26.597 1.00 53.06 153 THR A N 1
ATOM 1233 C CA . THR A 1 153 ? -5.062 18.693 27.166 1.00 53.06 153 THR A CA 1
ATOM 1234 C C . THR A 1 153 ? -3.862 19.204 27.962 1.00 53.06 153 THR A C 1
ATOM 1236 O O . THR A 1 153 ? -3.458 20.350 27.789 1.00 53.06 153 THR A O 1
ATOM 1239 N N . LYS A 1 154 ? -3.204 18.342 28.749 1.00 55.22 154 LYS A N 1
ATOM 1240 C CA . LYS A 1 154 ? -1.974 18.700 29.482 1.00 55.22 154 LYS A CA 1
ATOM 1241 C C . LYS A 1 154 ? -0.803 19.077 28.570 1.00 55.22 154 LYS A C 1
ATOM 1243 O O . LYS A 1 154 ? -0.029 19.958 28.931 1.00 55.22 154 LYS A O 1
ATOM 1248 N N . LEU A 1 155 ? -0.681 18.436 27.405 1.00 53.38 155 LEU A N 1
ATOM 1249 C CA . LEU A 1 155 ? 0.365 18.740 26.419 1.00 53.38 155 LEU A CA 1
ATOM 1250 C C . LEU A 1 155 ? 0.100 20.057 25.665 1.00 53.38 155 LEU A C 1
ATOM 1252 O O . LEU A 1 155 ? 1.029 20.789 25.351 1.00 53.38 155 LEU A O 1
ATOM 1256 N N . LEU A 1 156 ? -1.170 20.377 25.390 1.00 55.91 156 LEU A N 1
ATOM 1257 C CA . LEU A 1 156 ? -1.568 21.654 24.779 1.00 55.91 156 LEU A CA 1
ATOM 1258 C C . LEU A 1 156 ? -1.365 22.839 25.733 1.00 55.91 156 LEU A C 1
ATOM 1260 O O . LEU A 1 156 ? -1.017 23.931 25.294 1.00 55.91 156 LEU A O 1
ATOM 1264 N N . LEU A 1 157 ? -1.579 22.622 27.032 1.00 56.94 157 LEU A N 1
ATOM 1265 C CA . LEU A 1 157 ? -1.465 23.646 28.070 1.00 56.94 157 LEU A CA 1
ATOM 1266 C C . LEU A 1 157 ? -0.016 23.929 28.502 1.00 56.94 157 LEU A C 1
ATOM 1268 O O . LEU A 1 157 ? 0.238 24.990 29.060 1.00 56.94 157 LEU A O 1
ATOM 1272 N N . SER A 1 158 ? 0.947 23.033 28.239 1.00 51.97 158 SER A N 1
ATOM 1273 C CA . SER A 1 158 ? 2.337 23.185 28.713 1.00 51.97 158 SER A CA 1
ATOM 1274 C C . SER A 1 158 ? 3.122 24.330 28.061 1.00 51.97 158 SER A C 1
ATOM 1276 O O . SER A 1 158 ? 4.220 24.645 28.518 1.00 51.97 158 SER A O 1
ATOM 1278 N N . HIS A 1 159 ? 2.573 24.938 27.005 1.00 54.00 159 HIS A N 1
ATOM 1279 C CA . HIS A 1 159 ? 3.164 26.052 26.255 1.00 54.00 159 HIS A CA 1
ATOM 1280 C C . HIS A 1 159 ? 2.406 27.380 26.419 1.00 54.00 159 HIS A C 1
ATOM 1282 O O . HIS A 1 159 ? 2.775 28.361 25.778 1.00 54.00 159 HIS A O 1
ATOM 1288 N N . LEU A 1 160 ? 1.341 27.414 27.226 1.00 61.28 160 LEU A N 1
ATOM 1289 C CA . LEU A 1 160 ? 0.497 28.596 27.418 1.00 61.28 160 LEU A CA 1
ATOM 1290 C C . LEU A 1 160 ? 0.857 29.262 28.747 1.00 61.28 160 LEU A C 1
ATOM 1292 O O . LEU A 1 160 ? 1.026 28.567 29.747 1.00 61.28 160 LEU A O 1
ATOM 1296 N N . SER A 1 161 ? 0.954 30.592 28.756 1.00 58.19 161 SER A N 1
ATOM 1297 C CA . SER A 1 161 ? 1.430 31.347 29.926 1.00 58.19 161 SER A CA 1
ATOM 1298 C C . SER A 1 161 ? 0.371 32.276 30.518 1.00 58.19 161 SER A C 1
ATOM 1300 O O . SER A 1 161 ? 0.517 32.715 31.655 1.00 58.19 161 SER A O 1
ATOM 1302 N N . THR A 1 162 ? -0.695 32.589 29.773 1.00 67.31 162 THR A N 1
ATOM 1303 C CA . THR A 1 162 ? -1.725 33.547 30.201 1.00 67.31 162 THR A CA 1
ATOM 1304 C C . THR A 1 162 ? -3.151 33.002 30.030 1.00 67.31 162 THR A C 1
ATOM 1306 O O . THR A 1 162 ? -3.384 32.133 29.183 1.00 67.31 162 THR A O 1
ATOM 1309 N N . PRO A 1 163 ? -4.149 33.533 30.770 1.00 69.75 163 PRO A N 1
ATOM 1310 C CA . PRO A 1 163 ? -5.563 33.196 30.557 1.00 69.75 163 PRO A CA 1
ATOM 1311 C C . PRO A 1 163 ? -6.034 33.444 29.112 1.00 69.75 163 PRO A C 1
ATOM 1313 O O . PRO A 1 163 ? -6.864 32.702 28.588 1.00 69.75 163 PRO A O 1
ATOM 1316 N N . PHE A 1 164 ? -5.455 34.449 28.446 1.00 76.12 164 PHE A N 1
ATOM 1317 C CA . PHE A 1 164 ? -5.708 34.771 27.041 1.00 76.12 164 PHE A CA 1
ATOM 1318 C C . PHE A 1 164 ? -5.276 33.649 26.094 1.00 76.12 164 PHE A C 1
ATOM 1320 O O . PHE A 1 164 ? -6.055 33.236 25.234 1.00 76.12 164 PHE A O 1
ATOM 1327 N N . ASP A 1 165 ? -4.089 33.082 26.310 1.00 73.19 165 ASP A N 1
ATOM 1328 C CA . ASP A 1 165 ? -3.562 31.967 25.517 1.00 73.19 165 ASP A CA 1
ATOM 1329 C C . ASP A 1 165 ? -4.407 30.693 25.675 1.00 73.19 165 ASP A C 1
ATOM 1331 O O . ASP A 1 165 ? -4.637 29.952 24.712 1.00 73.19 165 ASP A O 1
ATOM 1335 N N . VAL A 1 166 ? -4.922 30.455 26.886 1.00 71.25 166 VAL A N 1
ATOM 1336 C CA . VAL A 1 166 ? -5.826 29.332 27.181 1.00 71.25 166 VAL A CA 1
ATOM 1337 C C . VAL A 1 166 ? -7.143 29.484 26.416 1.00 71.25 166 VAL A C 1
ATOM 1339 O O . VAL A 1 166 ? -7.573 28.539 25.745 1.00 71.25 166 VAL A O 1
ATOM 1342 N N . CYS A 1 167 ? -7.748 30.674 26.446 1.00 76.06 167 CYS A N 1
ATOM 1343 C CA . CYS A 1 167 ? -8.965 30.977 25.694 1.00 76.06 167 CYS A CA 1
ATOM 1344 C C . CYS A 1 167 ? -8.758 30.890 24.172 1.00 76.06 167 CYS A C 1
ATOM 1346 O O . CYS A 1 167 ? -9.586 30.300 23.476 1.00 76.06 167 CYS A O 1
ATOM 1348 N N . LEU A 1 168 ? -7.627 31.383 23.655 1.00 74.62 168 LEU A N 1
ATOM 1349 C CA . LEU A 1 168 ? -7.239 31.272 22.243 1.00 74.62 168 LEU A CA 1
ATOM 1350 C C . LEU A 1 168 ? -7.142 29.815 21.776 1.00 74.62 168 LEU A C 1
ATOM 1352 O O . LEU A 1 168 ? -7.703 29.448 20.743 1.00 74.62 168 LEU A O 1
ATOM 1356 N N . SER A 1 169 ? -6.432 28.977 22.534 1.00 70.25 169 SER A N 1
ATOM 1357 C CA . SER A 1 169 ? -6.247 27.557 22.214 1.00 70.25 169 SER A CA 1
ATOM 1358 C C . SER A 1 169 ? -7.574 26.791 22.245 1.00 70.25 169 SER A C 1
ATOM 1360 O O . SER A 1 169 ? -7.870 25.978 21.361 1.00 70.25 169 SER A O 1
ATOM 1362 N N . ARG A 1 170 ? -8.424 27.087 23.235 1.00 66.88 170 ARG A N 1
ATOM 1363 C CA . ARG A 1 170 ? -9.690 26.378 23.418 1.00 66.88 170 ARG A CA 1
ATOM 1364 C C . ARG A 1 170 ? -10.745 26.780 22.391 1.00 66.88 170 ARG A C 1
ATOM 1366 O O . ARG A 1 170 ? -11.304 25.888 21.759 1.00 66.88 170 ARG A O 1
ATOM 1373 N N . CYS A 1 171 ? -10.945 28.078 22.143 1.00 71.19 171 CYS A N 1
ATOM 1374 C CA . CYS A 1 171 ? -11.876 28.564 21.116 1.00 71.19 171 CYS A CA 1
ATOM 1375 C C . CYS A 1 171 ? -11.504 28.097 19.695 1.00 71.19 171 CYS A C 1
ATOM 1377 O O . CYS A 1 171 ? -12.371 28.067 18.826 1.00 71.19 171 CYS A O 1
ATOM 1379 N N . ARG A 1 172 ? -10.242 27.701 19.444 1.00 66.06 172 ARG A N 1
ATOM 1380 C CA . ARG A 1 172 ? -9.796 27.106 18.165 1.00 66.06 172 ARG A CA 1
ATOM 1381 C C . ARG A 1 172 ? -10.120 25.627 18.016 1.00 66.06 172 ARG A C 1
ATOM 1383 O O . ARG A 1 172 ? -10.272 25.158 16.896 1.00 66.06 172 ARG A O 1
ATOM 1390 N N . THR A 1 173 ? -10.146 24.888 19.122 1.00 51.62 173 THR A N 1
ATOM 1391 C CA . THR A 1 173 ? -10.236 23.422 19.105 1.00 51.62 173 THR A CA 1
ATOM 1392 C C . THR A 1 173 ? -11.645 22.916 19.394 1.00 51.62 173 THR A C 1
ATOM 1394 O O . THR A 1 173 ? -12.049 21.932 18.790 1.00 51.62 173 THR A O 1
ATOM 1397 N N . HIS A 1 174 ? -12.414 23.588 20.259 1.00 53.72 174 HIS A N 1
ATOM 1398 C CA . HIS A 1 174 ? -13.831 23.310 20.515 1.00 53.72 174 HIS A CA 1
ATOM 1399 C C . HIS A 1 174 ? -14.510 24.538 21.157 1.00 53.72 174 HIS A C 1
ATOM 1401 O O . HIS A 1 174 ? -14.076 24.991 22.213 1.00 53.72 174 HIS A O 1
ATOM 1407 N N . SER A 1 175 ? -15.649 25.011 20.641 1.00 45.41 175 SER A N 1
ATOM 1408 C CA . SER A 1 175 ? -16.453 26.107 21.233 1.00 45.41 175 SER A CA 1
ATOM 1409 C C . SER A 1 175 ? -17.233 25.719 22.514 1.00 45.41 175 SER A C 1
ATOM 1411 O O . SER A 1 175 ? -18.152 26.400 22.954 1.00 45.41 175 SER A O 1
ATOM 1413 N N . HIS A 1 176 ? -16.835 24.630 23.176 1.00 42.69 176 HIS A N 1
ATOM 1414 C CA . HIS A 1 176 ? -17.567 23.925 24.238 1.00 42.69 176 HIS A CA 1
ATOM 1415 C C . HIS A 1 176 ? -17.603 24.617 25.618 1.00 42.69 176 HIS A C 1
ATOM 1417 O O . HIS A 1 176 ? -18.121 24.037 26.573 1.00 42.69 176 HIS A O 1
ATOM 1423 N N . ILE A 1 177 ? -17.027 25.815 25.739 1.00 43.69 177 ILE A N 1
ATOM 1424 C CA . ILE A 1 177 ? -16.885 26.589 26.985 1.00 43.69 177 ILE A CA 1
ATOM 1425 C C . ILE A 1 177 ? -18.253 26.891 27.623 1.00 43.69 177 ILE A C 1
ATOM 1427 O O . ILE A 1 177 ? -18.419 26.783 28.833 1.00 43.69 177 ILE A O 1
ATOM 1431 N N . ILE A 1 178 ? -19.272 27.124 26.799 1.00 43.59 178 ILE A N 1
ATOM 1432 C CA . ILE A 1 178 ? -20.618 27.517 27.239 1.00 43.59 178 ILE A CA 1
ATOM 1433 C C . ILE A 1 178 ? -21.365 26.376 27.942 1.00 43.59 178 ILE A C 1
ATOM 1435 O O . ILE A 1 178 ? -22.196 26.622 28.812 1.00 43.59 178 ILE A O 1
ATOM 1439 N N . LYS A 1 179 ? -21.049 25.113 27.619 1.00 41.12 179 LYS A N 1
ATOM 1440 C CA . LYS A 1 179 ? -21.809 23.962 28.128 1.00 41.12 179 LYS A CA 1
ATOM 1441 C C . LYS A 1 179 ? -21.671 23.772 29.637 1.00 41.12 179 LYS A C 1
ATOM 1443 O O . LYS A 1 179 ? -22.625 23.354 30.267 1.00 41.12 179 LYS A O 1
ATOM 1448 N N . THR A 1 180 ? -20.503 24.043 30.211 1.00 43.34 180 THR A N 1
ATOM 1449 C CA . THR A 1 180 ? -20.284 23.874 31.657 1.00 43.34 180 THR A CA 1
ATOM 1450 C C . THR A 1 180 ? -20.498 25.164 32.444 1.00 43.34 180 THR A C 1
ATOM 1452 O O . THR A 1 180 ? -20.632 25.103 33.661 1.00 43.34 180 THR A O 1
ATOM 1455 N N . MET A 1 181 ? -20.533 26.318 31.773 1.00 41.91 181 MET A N 1
ATOM 1456 C CA . MET A 1 181 ? -20.613 27.639 32.407 1.00 41.91 181 MET A CA 1
ATOM 1457 C C . MET A 1 181 ? -22.036 28.129 32.673 1.00 41.91 181 MET A C 1
ATOM 1459 O O . MET A 1 181 ? -22.206 29.004 33.508 1.00 41.91 181 MET A O 1
ATOM 1463 N N . ILE A 1 182 ? -23.047 27.572 32.002 1.00 40.47 182 ILE A N 1
ATOM 1464 C CA . ILE A 1 182 ? -24.446 28.016 32.146 1.00 40.47 182 ILE A CA 1
ATOM 1465 C C . ILE A 1 182 ? -25.263 27.101 33.073 1.00 40.47 182 ILE A C 1
ATOM 1467 O O . ILE A 1 182 ? -26.296 27.507 33.593 1.00 40.47 182 ILE A O 1
ATOM 1471 N N . ASP A 1 183 ? -24.753 25.910 33.399 1.00 37.41 183 ASP A N 1
ATOM 1472 C CA . ASP A 1 183 ? -25.385 25.016 34.381 1.00 37.41 183 ASP A CA 1
ATOM 1473 C C . ASP A 1 183 ? -25.258 25.518 35.843 1.00 37.41 183 ASP A C 1
ATOM 1475 O O . ASP A 1 183 ? -25.817 24.891 36.739 1.00 37.41 183 ASP A O 1
ATOM 1479 N N . SER A 1 184 ? -24.564 26.637 36.112 1.00 37.59 184 SER A N 1
ATOM 1480 C CA . SER A 1 184 ? -24.417 27.206 37.467 1.00 37.59 184 SER A CA 1
ATOM 1481 C C . SER A 1 184 ? -25.342 28.384 37.802 1.00 37.59 184 SER A C 1
ATOM 1483 O O . SER A 1 184 ? -25.330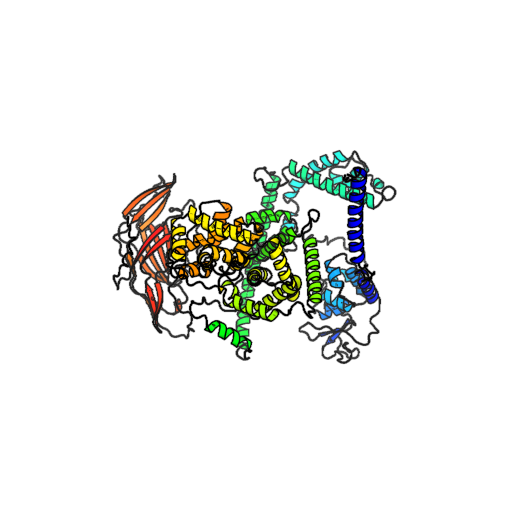 28.808 38.952 1.00 37.59 184 SER A O 1
ATOM 1485 N N . ASP A 1 185 ? -26.150 28.887 36.860 1.00 30.95 185 ASP A N 1
ATOM 1486 C CA . ASP A 1 185 ? -26.958 30.112 37.055 1.00 30.95 185 ASP A CA 1
ATOM 1487 C C . ASP A 1 185 ? -28.478 29.888 37.139 1.00 30.95 185 ASP A C 1
ATOM 1489 O O . ASP A 1 185 ? -29.270 30.812 36.973 1.00 30.95 185 ASP A O 1
ATOM 1493 N N . CYS A 1 186 ? -28.933 28.675 37.451 1.00 26.66 186 CYS A N 1
ATOM 1494 C CA . CYS A 1 186 ? -30.341 28.444 37.781 1.00 26.66 186 CYS A CA 1
ATOM 1495 C C . CYS A 1 186 ? -30.461 27.619 39.058 1.00 26.66 186 CYS A C 1
ATOM 1497 O O . CYS A 1 186 ? -30.498 26.390 39.037 1.00 26.66 186 CYS A O 1
ATOM 1499 N N . THR A 1 187 ? -30.563 28.331 40.179 1.00 31.30 187 THR A N 1
ATOM 1500 C CA . THR A 1 187 ? -31.301 27.866 41.351 1.00 31.30 187 THR A CA 1
ATOM 1501 C C . THR A 1 187 ? -32.697 27.436 40.910 1.00 31.30 187 THR A C 1
ATOM 1503 O O . THR A 1 187 ? -33.452 28.263 40.402 1.00 31.30 187 THR A O 1
ATOM 1506 N N . ASN A 1 188 ? -32.982 26.142 41.027 1.00 27.50 188 ASN A N 1
ATOM 1507 C CA . ASN A 1 188 ? -34.242 25.549 41.484 1.00 27.50 188 ASN A CA 1
ATOM 1508 C C . ASN A 1 188 ? -34.140 24.041 41.237 1.00 27.50 188 ASN A C 1
ATOM 1510 O O . ASN A 1 188 ? -34.390 23.529 40.143 1.00 27.50 188 ASN A O 1
ATOM 1514 N N . GLU A 1 189 ? -33.689 23.342 42.278 1.00 28.73 189 GLU A N 1
ATOM 1515 C CA . GLU A 1 189 ? -33.919 21.913 42.435 1.00 28.73 189 GLU A CA 1
ATOM 1516 C C . GLU A 1 189 ? -35.434 21.708 42.509 1.00 28.73 189 GLU A C 1
ATOM 1518 O O . GLU A 1 189 ? -36.037 22.180 43.460 1.00 28.73 189 GLU A O 1
ATOM 1523 N N . GLU A 1 190 ? -36.039 21.116 41.472 1.00 29.84 190 GLU A N 1
ATOM 1524 C CA . GLU A 1 190 ? -37.175 20.171 41.574 1.00 29.84 190 GLU A CA 1
ATOM 1525 C C . GLU A 1 190 ? -37.760 19.759 40.202 1.00 29.84 190 GLU A C 1
ATOM 1527 O O . GLU A 1 190 ? -38.384 18.707 40.118 1.00 29.84 190 GLU A O 1
ATOM 1532 N N . GLU A 1 191 ? -37.475 20.448 39.084 1.00 29.91 191 GLU A N 1
ATOM 1533 C CA . GLU A 1 191 ? -38.169 20.158 37.800 1.00 29.91 191 GLU A CA 1
ATOM 1534 C C . GLU A 1 191 ? -37.362 19.477 36.667 1.00 29.91 191 GLU A C 1
ATOM 1536 O O . GLU A 1 191 ? -37.875 19.300 35.564 1.00 29.91 191 GLU A O 1
ATOM 1541 N N . LYS A 1 192 ? -36.128 18.999 36.885 1.00 29.52 192 LYS A N 1
ATOM 1542 C CA . LYS A 1 192 ? -35.326 18.320 35.829 1.00 29.52 192 LYS A CA 1
ATOM 1543 C C . LYS A 1 192 ? -35.071 16.829 36.076 1.00 29.52 192 LYS A C 1
ATOM 1545 O O . LYS A 1 192 ? -33.941 16.362 35.963 1.00 29.52 192 LYS A O 1
ATOM 1550 N N . GLN A 1 193 ? -36.115 16.050 36.362 1.00 29.08 193 GLN A N 1
ATOM 1551 C CA . GLN A 1 193 ? -36.022 14.578 36.307 1.00 29.08 193 GLN A CA 1
ATOM 1552 C C . GLN A 1 193 ? -36.366 13.969 34.940 1.00 29.08 193 GLN A C 1
ATOM 1554 O O . GLN A 1 193 ? -36.304 12.751 34.780 1.00 29.08 193 GLN A O 1
ATOM 1559 N N . ILE A 1 194 ? -36.642 14.782 33.919 1.00 33.47 194 ILE A N 1
ATOM 1560 C CA . ILE A 1 194 ? -36.911 14.288 32.567 1.00 33.47 194 ILE A CA 1
ATOM 1561 C C . ILE A 1 194 ? -35.896 14.927 31.602 1.00 33.47 194 ILE A C 1
ATOM 1563 O O . ILE A 1 194 ? -35.881 16.135 31.415 1.00 33.47 194 ILE A O 1
ATOM 1567 N N . GLU A 1 195 ? -35.039 14.075 31.024 1.00 38.91 195 GLU A N 1
ATOM 1568 C CA . GLU A 1 195 ? -33.957 14.318 30.044 1.00 38.91 195 GLU A CA 1
ATOM 1569 C C . GLU A 1 195 ? -32.557 14.745 30.542 1.00 38.91 195 GLU A C 1
ATOM 1571 O O . GLU A 1 195 ? -32.245 15.924 30.686 1.00 38.91 195 GLU A O 1
ATOM 1576 N N . ARG A 1 196 ? -31.630 13.768 30.605 1.00 33.75 196 ARG A N 1
ATOM 1577 C CA . ARG A 1 196 ? -30.425 13.657 29.734 1.00 33.75 196 ARG A CA 1
ATOM 1578 C C . ARG A 1 196 ? -29.459 12.591 30.271 1.00 33.75 196 ARG A C 1
ATOM 1580 O O . ARG A 1 196 ? -28.471 12.888 30.935 1.00 33.75 196 ARG A O 1
ATOM 1587 N N . ILE A 1 197 ? -29.697 11.332 29.905 1.00 34.62 197 ILE A N 1
ATOM 1588 C CA . ILE A 1 197 ? -28.647 10.305 29.949 1.00 34.62 197 ILE A CA 1
ATOM 1589 C C . ILE A 1 197 ? -27.636 10.658 28.837 1.00 34.62 197 ILE A C 1
ATOM 1591 O O . ILE A 1 197 ? -28.058 10.831 27.688 1.00 34.62 197 ILE A O 1
ATOM 1595 N N . PRO A 1 198 ? -26.325 10.806 29.110 1.00 41.03 198 PRO A N 1
ATOM 1596 C CA . PRO A 1 198 ? -25.338 11.024 28.057 1.00 41.03 198 PRO A CA 1
ATOM 1597 C C . PRO A 1 198 ? -25.354 9.829 27.095 1.00 41.03 198 PRO A C 1
ATOM 1599 O O . PRO A 1 198 ? -25.037 8.707 27.488 1.00 41.03 198 PRO A O 1
ATOM 1602 N N . ARG A 1 199 ? -25.745 10.055 25.830 1.00 56.72 199 ARG A N 1
ATOM 1603 C CA . ARG A 1 199 ? -25.728 9.008 24.798 1.00 56.72 199 ARG A CA 1
ATOM 1604 C C . ARG A 1 199 ? -24.287 8.531 24.615 1.00 56.72 199 ARG A C 1
ATOM 1606 O O . ARG A 1 199 ? -23.425 9.301 24.197 1.00 56.72 199 ARG A O 1
ATOM 1613 N N . TYR A 1 200 ? -24.030 7.272 24.950 1.00 71.31 200 TYR A N 1
ATOM 1614 C CA . TYR A 1 200 ? -22.762 6.605 24.680 1.00 71.31 200 TYR A CA 1
ATOM 1615 C C . TYR A 1 200 ? -22.564 6.508 23.157 1.00 71.31 200 TYR A C 1
ATOM 1617 O O . TYR A 1 200 ? -23.406 5.947 22.458 1.00 71.31 200 TYR A O 1
ATOM 1625 N N . LEU A 1 201 ? -21.483 7.109 22.647 1.00 79.56 201 LEU A N 1
ATOM 1626 C CA . LEU A 1 201 ? -21.118 7.150 21.223 1.00 79.56 201 LEU A CA 1
ATOM 1627 C C . LEU A 1 201 ? -19.781 6.416 21.033 1.00 79.56 201 LEU A C 1
ATOM 1629 O O . LEU A 1 201 ? -18.722 7.056 21.070 1.00 79.56 201 LEU A O 1
ATOM 1633 N N . PRO A 1 202 ? -19.800 5.076 20.933 1.00 81.44 202 PRO A N 1
ATOM 1634 C CA . PRO A 1 202 ? -18.583 4.272 20.887 1.00 81.44 202 PRO A CA 1
ATOM 1635 C C . PRO A 1 202 ? -17.729 4.559 19.647 1.00 81.44 202 PRO A C 1
ATOM 1637 O O . PRO A 1 202 ? -16.504 4.615 19.745 1.00 81.44 202 PRO A O 1
ATOM 1640 N N . PHE A 1 203 ? -18.334 4.777 18.483 1.00 84.88 203 PHE A N 1
ATOM 1641 C CA . PHE A 1 203 ? -17.594 4.866 17.223 1.00 84.88 203 PHE A CA 1
ATOM 1642 C C . PHE A 1 203 ? -17.235 6.302 16.846 1.00 84.88 203 PHE A C 1
ATOM 1644 O O . PHE A 1 203 ? -16.274 6.512 16.107 1.00 84.88 203 PHE A O 1
ATOM 1651 N N . ARG A 1 204 ? -17.959 7.297 17.382 1.00 82.94 204 ARG A N 1
ATOM 1652 C CA . ARG A 1 204 ? -17.834 8.724 17.022 1.00 82.94 204 ARG A CA 1
ATOM 1653 C C . ARG A 1 204 ? -18.044 8.972 15.526 1.00 82.94 204 ARG A C 1
ATOM 1655 O O . ARG A 1 204 ? -17.541 9.948 14.974 1.00 82.94 204 ARG A O 1
ATOM 1662 N N . ILE A 1 205 ? -18.794 8.080 14.888 1.00 86.00 205 ILE A N 1
ATOM 1663 C CA . ILE A 1 205 ? -19.218 8.156 13.496 1.00 86.00 205 ILE A CA 1
ATOM 1664 C C . ILE A 1 205 ? -20.730 8.034 13.526 1.00 86.00 205 ILE A C 1
ATOM 1666 O O . ILE A 1 205 ? -21.269 7.003 13.921 1.00 86.00 205 ILE A O 1
ATOM 1670 N N . GLN A 1 206 ? -21.409 9.098 13.104 1.00 86.00 206 GLN A N 1
ATOM 1671 C CA . GLN A 1 206 ? -22.843 9.271 13.326 1.00 86.00 206 GLN A CA 1
ATOM 1672 C C . GLN A 1 206 ? -23.685 8.095 12.807 1.00 86.00 206 GLN A C 1
ATOM 1674 O O . GLN A 1 206 ? -24.594 7.648 13.503 1.00 86.00 206 GLN A O 1
ATOM 1679 N N . TRP A 1 207 ? -23.384 7.574 11.612 1.00 89.62 207 TRP A N 1
ATOM 1680 C CA . TRP A 1 207 ? -24.154 6.473 11.027 1.00 89.62 207 TRP A CA 1
ATOM 1681 C C . TRP A 1 207 ? -23.916 5.141 11.762 1.00 89.62 207 TRP A C 1
ATOM 1683 O O . TRP A 1 207 ? -24.872 4.408 12.009 1.00 89.62 207 TRP A O 1
ATOM 1693 N N . LEU A 1 208 ? -22.675 4.859 12.182 1.00 90.00 208 LEU A N 1
ATOM 1694 C CA . LEU A 1 208 ? -22.333 3.669 12.970 1.00 90.00 208 LEU A CA 1
ATOM 1695 C C . LEU A 1 208 ? -22.934 3.734 14.374 1.00 90.00 208 LEU A C 1
ATOM 1697 O O . LEU A 1 208 ? -23.515 2.757 14.838 1.00 90.00 208 LEU A O 1
ATOM 1701 N N . ASP A 1 209 ? -22.841 4.887 15.038 1.00 89.44 209 ASP A N 1
ATOM 1702 C CA . ASP A 1 209 ? -23.433 5.096 16.360 1.00 89.44 209 ASP A CA 1
ATOM 1703 C C . ASP A 1 209 ? -24.968 5.012 16.307 1.00 89.44 209 ASP A C 1
ATOM 1705 O O . ASP A 1 209 ? -25.595 4.499 17.234 1.00 89.44 209 ASP A O 1
ATOM 1709 N N . SER A 1 210 ? -25.585 5.444 15.201 1.00 89.38 210 SER A N 1
ATOM 1710 C CA . SER A 1 210 ? -27.016 5.238 14.958 1.00 89.38 210 SER A CA 1
ATOM 1711 C C . SER A 1 210 ? -27.362 3.754 14.803 1.00 89.38 210 SER A C 1
ATOM 1713 O O . SER A 1 210 ? -28.358 3.306 15.368 1.00 89.38 210 SER A O 1
ATOM 1715 N N . CYS A 1 211 ? -26.553 2.984 14.065 1.00 89.81 211 CYS A N 1
ATOM 1716 C CA . CYS A 1 211 ? -26.742 1.536 13.929 1.00 89.81 211 CYS A CA 1
ATOM 1717 C C . CYS A 1 211 ? -26.608 0.835 15.287 1.00 89.81 211 CYS A C 1
ATOM 1719 O O . CYS A 1 211 ? -27.443 0.009 15.642 1.00 89.81 211 CYS A O 1
ATOM 1721 N N . TYR A 1 212 ? -25.606 1.217 16.080 1.00 89.25 212 TYR A N 1
ATOM 1722 C CA . TYR A 1 212 ? -25.412 0.713 17.438 1.00 89.25 212 TYR A CA 1
ATOM 1723 C C . TYR A 1 212 ? -26.631 0.969 18.326 1.00 89.25 212 TYR A C 1
ATOM 1725 O O . TYR A 1 212 ? -27.164 0.046 18.936 1.00 89.25 212 TYR A O 1
ATOM 1733 N N . GLN A 1 213 ? -27.141 2.202 18.340 1.00 88.19 213 GLN A N 1
ATOM 1734 C CA . GLN A 1 213 ? -28.342 2.539 19.108 1.00 88.19 213 GLN A CA 1
ATOM 1735 C C . GLN A 1 213 ? -29.555 1.714 18.667 1.00 88.19 213 GLN A C 1
ATOM 1737 O O . GLN A 1 213 ? -30.306 1.251 19.519 1.00 88.19 213 GLN A O 1
ATOM 1742 N N . GLN A 1 214 ? -29.707 1.462 17.363 1.00 87.19 214 GLN A N 1
ATOM 1743 C CA . GLN A 1 214 ? -30.767 0.600 16.840 1.00 87.19 214 GLN A CA 1
ATOM 1744 C C . GLN A 1 214 ? -30.625 -0.857 17.308 1.00 87.19 214 GLN A C 1
ATOM 1746 O O . GLN A 1 214 ? -31.628 -1.518 17.577 1.00 87.19 214 GLN A O 1
ATOM 1751 N N . THR A 1 215 ? -29.397 -1.368 17.445 1.00 86.25 215 THR A N 1
ATOM 1752 C CA . THR A 1 215 ? -29.176 -2.708 18.013 1.00 86.25 215 THR A CA 1
ATOM 1753 C C . THR A 1 215 ? -29.487 -2.781 19.509 1.00 86.25 215 THR A C 1
ATOM 1755 O O . THR A 1 215 ? -29.867 -3.843 19.996 1.00 86.25 215 THR A O 1
ATOM 1758 N N . CYS A 1 216 ? -29.418 -1.657 20.227 1.00 84.50 216 CYS A N 1
ATOM 1759 C CA . CYS A 1 216 ? -29.713 -1.561 21.659 1.00 84.50 216 CYS A CA 1
ATOM 1760 C C . CYS A 1 216 ? -31.185 -1.254 21.989 1.00 84.50 216 CYS A C 1
ATOM 1762 O O . CYS A 1 216 ? -31.500 -1.053 23.160 1.00 84.50 216 CYS A O 1
ATOM 1764 N N . LEU A 1 217 ? -32.079 -1.175 20.997 1.00 85.19 217 LEU A N 1
ATOM 1765 C CA . LEU A 1 217 ? -33.503 -0.938 21.249 1.00 85.19 217 LEU A CA 1
ATOM 1766 C C . LEU A 1 217 ? -34.139 -2.100 22.036 1.00 85.19 217 LEU A C 1
ATOM 1768 O O . LEU A 1 217 ? -33.670 -3.233 21.905 1.00 85.19 217 LEU A O 1
ATOM 1772 N N . PRO A 1 218 ? -35.205 -1.845 22.822 1.00 77.94 218 PRO A N 1
ATOM 1773 C CA . PRO A 1 218 ? -35.999 -2.903 23.449 1.00 77.94 218 PRO A CA 1
ATOM 1774 C C . PRO A 1 218 ? -36.448 -3.943 22.409 1.00 77.94 218 PRO A C 1
ATOM 1776 O O . PRO A 1 218 ? -36.646 -3.597 21.246 1.00 77.94 218 PRO A O 1
ATOM 1779 N N . ASP A 1 219 ? -36.568 -5.206 22.822 1.00 78.94 219 ASP A N 1
ATOM 1780 C CA . ASP A 1 219 ? -36.946 -6.362 21.985 1.00 78.94 219 ASP A CA 1
ATOM 1781 C C . ASP A 1 219 ? -35.926 -6.800 20.925 1.00 78.94 219 ASP A C 1
ATOM 1783 O O . ASP A 1 219 ? -36.185 -7.721 20.145 1.00 78.94 219 ASP A O 1
ATOM 1787 N N . SER A 1 220 ? -34.739 -6.194 20.885 1.00 84.88 220 SER A N 1
ATOM 1788 C CA . SER A 1 220 ? -33.717 -6.641 19.946 1.00 84.88 220 SER A CA 1
ATOM 1789 C C . SER A 1 220 ? -33.132 -8.014 20.332 1.00 84.88 220 SER A C 1
ATOM 1791 O O . SER A 1 220 ? -33.112 -8.372 21.517 1.00 84.88 220 SER A O 1
ATOM 1793 N N . PRO A 1 221 ? -32.610 -8.794 19.360 1.00 86.06 221 PRO A N 1
ATOM 1794 C CA . PRO A 1 221 ? -32.286 -10.212 19.562 1.00 86.06 221 PRO A CA 1
ATOM 1795 C C . PRO A 1 221 ? -31.243 -10.501 20.651 1.00 86.06 221 PRO A C 1
ATOM 1797 O O . PRO A 1 221 ? -31.228 -11.597 21.206 1.00 86.06 221 PRO A O 1
ATOM 1800 N N . TRP A 1 222 ? -30.392 -9.529 21.007 1.00 84.81 222 TRP A N 1
ATOM 1801 C CA . TRP A 1 222 ? -29.382 -9.726 22.055 1.00 84.81 222 TRP A CA 1
ATOM 1802 C C . TRP A 1 222 ? -29.993 -9.935 23.448 1.00 84.81 222 TRP A C 1
ATOM 1804 O O . TRP A 1 222 ? -29.342 -10.544 24.293 1.00 84.81 222 TRP A O 1
ATOM 1814 N N . HIS A 1 223 ? -31.236 -9.496 23.688 1.00 87.00 223 HIS A N 1
ATOM 1815 C CA . HIS A 1 223 ? -31.936 -9.765 24.946 1.00 87.00 223 HIS A CA 1
ATOM 1816 C C . HIS A 1 223 ? -32.180 -11.268 25.153 1.00 87.00 223 HIS A C 1
ATOM 1818 O O . HIS A 1 223 ? -32.055 -11.741 26.275 1.00 87.00 223 HIS A O 1
ATOM 1824 N N . ARG A 1 224 ? -32.417 -12.041 24.079 1.00 86.12 224 ARG A N 1
ATOM 1825 C CA . ARG A 1 224 ? -32.571 -13.508 24.163 1.00 86.12 224 ARG A CA 1
ATOM 1826 C C . ARG A 1 224 ? -31.268 -14.183 24.590 1.00 86.12 224 ARG A C 1
ATOM 1828 O O . ARG A 1 224 ? -31.267 -15.048 25.454 1.00 86.12 224 ARG A O 1
ATOM 1835 N N . ILE A 1 225 ? -30.144 -13.710 24.046 1.00 85.56 225 ILE A N 1
ATOM 1836 C CA . ILE A 1 225 ? -28.804 -14.164 24.448 1.00 85.56 225 ILE A CA 1
ATOM 1837 C C . ILE A 1 225 ? -28.541 -13.808 25.915 1.00 85.56 225 ILE A C 1
ATOM 1839 O O . ILE A 1 225 ? -27.974 -14.608 26.658 1.00 85.56 225 ILE A O 1
ATOM 1843 N N . LEU A 1 226 ? -28.946 -12.608 26.346 1.00 86.44 226 LEU A N 1
ATOM 1844 C CA . LEU A 1 226 ? -28.831 -12.193 27.740 1.00 86.44 226 LEU A CA 1
ATOM 1845 C C . LEU A 1 226 ? -29.658 -13.109 28.658 1.00 86.44 226 LEU A C 1
ATOM 1847 O O . LEU A 1 226 ? -29.132 -13.567 29.668 1.00 86.44 226 LEU A O 1
ATOM 1851 N N . ASP A 1 227 ? -30.899 -13.429 28.292 1.00 86.75 227 ASP A N 1
ATOM 1852 C CA . ASP A 1 227 ? -31.780 -14.293 29.085 1.00 86.75 227 ASP A CA 1
ATOM 1853 C C . ASP A 1 227 ? -31.229 -15.716 29.281 1.00 86.75 227 ASP A C 1
ATOM 1855 O O . ASP A 1 227 ? -31.485 -16.324 30.321 1.00 86.75 227 ASP A O 1
ATOM 1859 N N . GLU A 1 228 ? -30.422 -16.232 28.349 1.00 85.31 228 GLU A N 1
ATOM 1860 C CA . GLU A 1 228 ? -29.703 -17.506 28.509 1.00 85.31 228 GLU A CA 1
ATOM 1861 C C . GLU A 1 228 ? -28.384 -17.367 29.284 1.00 85.31 228 GLU A C 1
ATOM 1863 O O . GLU A 1 228 ? -28.006 -18.240 30.075 1.00 85.31 228 GLU A O 1
ATOM 1868 N N . LEU A 1 229 ? -27.675 -16.252 29.089 1.00 87.00 229 LEU A N 1
ATOM 1869 C CA . LEU A 1 229 ? -26.382 -15.995 29.718 1.00 87.00 229 LEU A CA 1
ATOM 1870 C C . LEU A 1 229 ? -26.509 -15.699 31.214 1.00 87.00 229 LEU A C 1
ATOM 1872 O O . LEU A 1 229 ? -25.668 -16.142 32.001 1.00 87.00 229 LEU A O 1
ATOM 1876 N N . GLU A 1 230 ? -27.530 -14.947 31.624 1.00 87.44 230 GLU A N 1
ATOM 1877 C CA . GLU A 1 230 ? -27.707 -14.536 33.016 1.00 87.44 230 GLU A CA 1
ATOM 1878 C C . GLU A 1 230 ? -27.882 -15.731 33.980 1.00 87.44 230 GLU A C 1
ATOM 1880 O O . GLU A 1 230 ? -27.161 -15.773 34.986 1.00 87.44 230 GLU A O 1
ATOM 1885 N N . PRO A 1 231 ? -28.729 -16.749 33.699 1.00 87.81 231 PRO A N 1
ATOM 1886 C CA . PRO A 1 231 ? -28.803 -17.964 34.508 1.00 87.81 231 PRO A CA 1
ATOM 1887 C C . PRO A 1 231 ? -27.465 -18.706 34.588 1.00 87.81 231 PRO A C 1
ATOM 1889 O O . PRO A 1 231 ? -27.029 -19.060 35.689 1.00 87.81 231 PRO A O 1
ATOM 1892 N N . ALA A 1 232 ? -26.779 -18.894 33.455 1.00 85.44 232 ALA A N 1
ATOM 1893 C CA . ALA A 1 232 ? -25.491 -19.588 33.396 1.00 85.44 232 ALA A CA 1
ATOM 1894 C C . ALA A 1 232 ? -24.410 -18.867 34.222 1.00 85.44 232 ALA A C 1
ATOM 1896 O O . ALA A 1 232 ? -23.675 -19.494 34.996 1.00 85.44 232 ALA A O 1
ATOM 1897 N N . LEU A 1 233 ? -24.350 -17.536 34.124 1.00 87.94 233 LEU A N 1
ATOM 1898 C CA . LEU A 1 233 ? -23.449 -16.708 34.921 1.00 87.94 233 LEU A CA 1
ATOM 1899 C C . LEU A 1 233 ? -23.813 -16.754 36.410 1.00 87.94 233 LEU A C 1
ATOM 1901 O O . LEU A 1 233 ? -22.920 -16.891 37.249 1.00 87.94 233 LEU A O 1
ATOM 1905 N N . SER A 1 234 ? -25.105 -16.693 36.752 1.00 86.44 234 SER A N 1
ATOM 1906 C CA . SER A 1 234 ? -25.563 -16.721 38.145 1.00 86.44 234 SER A CA 1
ATOM 1907 C C . SER A 1 234 ? -25.117 -17.999 38.866 1.00 86.44 234 SER A C 1
ATOM 1909 O O . SER A 1 234 ? -24.572 -17.922 39.969 1.00 86.44 234 SER A O 1
ATOM 1911 N N . ASN A 1 235 ? -25.228 -19.162 38.212 1.00 85.12 235 ASN A N 1
ATOM 1912 C CA . ASN A 1 235 ? -24.803 -20.453 38.759 1.00 85.12 235 ASN A CA 1
ATOM 1913 C C . ASN A 1 235 ? -23.298 -20.486 39.059 1.00 85.12 235 ASN A C 1
ATOM 1915 O O . ASN A 1 235 ? -22.885 -20.975 40.112 1.00 85.12 235 ASN A O 1
ATOM 1919 N N . ARG A 1 236 ? -22.470 -19.914 38.177 1.00 84.81 236 ARG A N 1
ATOM 1920 C CA . ARG A 1 236 ? -21.015 -19.808 38.382 1.00 84.81 236 ARG A CA 1
ATOM 1921 C C . ARG A 1 236 ? -20.658 -18.860 39.521 1.00 84.81 236 ARG A C 1
ATOM 1923 O O . ARG A 1 236 ? -19.741 -19.136 40.290 1.00 84.81 236 ARG A O 1
ATOM 1930 N N . VAL A 1 237 ? -21.374 -17.745 39.638 1.00 85.44 237 VAL A N 1
ATOM 1931 C CA . VAL A 1 237 ? -21.149 -16.752 40.694 1.00 85.44 237 VAL A CA 1
ATOM 1932 C C . VAL A 1 237 ? -21.489 -17.335 42.073 1.00 85.44 237 VAL A C 1
ATOM 1934 O O . VAL A 1 237 ? -20.685 -17.172 42.993 1.00 85.44 237 VAL A O 1
ATOM 1937 N N . ARG A 1 238 ? -22.577 -18.116 42.206 1.00 83.19 238 ARG A N 1
ATOM 1938 C CA . ARG A 1 238 ? -22.936 -18.792 43.475 1.00 83.19 238 ARG A CA 1
ATOM 1939 C C . ARG A 1 238 ? -21.831 -19.703 44.010 1.00 83.19 238 ARG A C 1
ATOM 1941 O O . ARG A 1 238 ? -21.628 -19.771 45.218 1.00 83.19 238 ARG A O 1
ATOM 1948 N N . GLN A 1 239 ? -21.065 -20.357 43.134 1.00 82.75 239 GLN A N 1
ATOM 1949 C CA . GLN A 1 239 ? -19.964 -21.249 43.535 1.00 82.75 239 GLN A CA 1
ATOM 1950 C C . GLN A 1 239 ? -18.825 -20.522 44.273 1.00 82.75 239 GLN A C 1
ATOM 1952 O O . GLN A 1 239 ? -17.997 -21.164 44.915 1.00 82.75 239 GLN A O 1
ATOM 1957 N N . GLN A 1 240 ? -18.756 -19.188 44.195 1.00 79.69 240 GLN A N 1
ATOM 1958 C CA . GLN A 1 240 ? -17.741 -18.380 44.881 1.00 79.69 240 GLN A CA 1
ATOM 1959 C C . GLN A 1 240 ? -18.220 -17.786 46.211 1.00 79.69 240 GLN A C 1
ATOM 1961 O O . GLN A 1 240 ? -17.462 -17.065 46.864 1.00 79.69 240 GLN A O 1
ATOM 1966 N N . PHE A 1 241 ? -19.450 -18.080 46.644 1.00 79.69 241 PHE A N 1
ATOM 1967 C CA . PHE A 1 241 ? -20.043 -17.461 47.836 1.00 79.69 241 PHE A CA 1
ATOM 1968 C C . PHE A 1 241 ? -19.478 -17.976 49.165 1.00 79.69 241 PHE A C 1
ATOM 1970 O O . PHE A 1 241 ? -19.825 -17.448 50.219 1.00 79.69 241 PHE A O 1
ATOM 1977 N N . ASN A 1 242 ? -18.536 -18.922 49.113 1.00 74.56 242 ASN A N 1
ATOM 1978 C CA . ASN A 1 242 ? -17.799 -19.422 50.273 1.00 74.56 242 ASN A CA 1
ATOM 1979 C C . ASN A 1 242 ? -16.938 -18.335 50.945 1.00 74.56 242 ASN A C 1
ATOM 1981 O O . ASN A 1 242 ? -16.677 -18.417 52.141 1.00 74.56 242 ASN A O 1
ATOM 1985 N N . ASN A 1 243 ? -16.495 -17.313 50.200 1.00 76.25 243 ASN A N 1
ATOM 1986 C CA . ASN A 1 243 ? -15.748 -16.179 50.749 1.00 76.25 243 ASN A CA 1
ATOM 1987 C C . ASN A 1 243 ? -16.658 -14.943 50.854 1.00 76.25 243 ASN A C 1
ATOM 1989 O O . ASN A 1 243 ? -17.109 -14.411 49.839 1.00 76.25 243 ASN A O 1
ATOM 1993 N N . SER A 1 244 ? -16.891 -14.463 52.078 1.00 73.69 244 SER A N 1
ATOM 1994 C CA . SER A 1 244 ? -17.811 -13.357 52.381 1.00 73.69 244 SER A CA 1
ATOM 1995 C C . SER A 1 244 ? -17.417 -12.021 51.738 1.00 73.69 244 SER A C 1
ATOM 1997 O O . SER A 1 244 ? -18.287 -11.312 51.235 1.00 73.69 244 SER A O 1
ATOM 1999 N N . GLN A 1 245 ? -16.121 -11.695 51.678 1.00 75.00 245 GLN A N 1
ATOM 2000 C CA . GLN A 1 245 ? -15.622 -10.460 51.054 1.00 75.00 245 GLN A CA 1
ATOM 2001 C C . GLN A 1 245 ? -15.775 -10.502 49.530 1.00 75.00 245 GLN A C 1
ATOM 2003 O O . GLN A 1 245 ? -16.232 -9.541 48.909 1.00 75.00 245 GLN A O 1
ATOM 2008 N N . ARG A 1 246 ? -15.433 -11.644 48.918 1.00 78.00 246 ARG A N 1
ATOM 2009 C CA . ARG A 1 246 ? -15.549 -11.850 47.467 1.00 78.00 246 ARG A CA 1
ATOM 2010 C C . ARG A 1 246 ? -17.011 -11.897 47.026 1.00 78.00 246 ARG A C 1
ATOM 2012 O O . ARG A 1 246 ? -17.343 -11.291 46.014 1.00 78.00 246 ARG A O 1
ATOM 2019 N N . ARG A 1 247 ? -17.882 -12.556 47.799 1.00 78.38 247 ARG A N 1
ATOM 2020 C CA . ARG A 1 247 ? -19.338 -12.579 47.582 1.00 78.38 247 ARG A CA 1
ATOM 2021 C C . ARG A 1 247 ? -19.896 -11.164 47.492 1.00 78.38 247 ARG A C 1
ATOM 2023 O O . ARG A 1 247 ? -20.544 -10.831 46.507 1.00 78.38 247 ARG A O 1
ATOM 2030 N N . GLN A 1 248 ? -19.604 -10.339 48.494 1.00 77.62 248 GLN A N 1
ATOM 2031 C CA . GLN A 1 248 ? -20.135 -8.983 48.572 1.00 77.62 248 GLN A CA 1
ATOM 2032 C C . GLN A 1 248 ? -19.642 -8.108 47.408 1.00 77.62 248 GLN A C 1
ATOM 2034 O O . GLN A 1 248 ? -20.437 -7.404 46.793 1.00 77.62 248 GLN A O 1
ATOM 2039 N N . MET A 1 249 ? -18.359 -8.215 47.042 1.00 80.62 249 MET A N 1
ATOM 2040 C CA . MET A 1 249 ? -17.795 -7.487 45.898 1.00 80.62 249 MET A CA 1
ATOM 2041 C C . MET A 1 249 ? -18.412 -7.925 44.560 1.00 80.62 249 MET A C 1
ATOM 2043 O O . MET A 1 249 ? -18.696 -7.091 43.708 1.00 80.62 249 MET A O 1
ATOM 2047 N N . LEU A 1 250 ? -18.646 -9.226 44.360 1.00 81.06 250 LEU A N 1
ATOM 2048 C CA . LEU A 1 250 ? -19.280 -9.741 43.141 1.00 81.06 250 LEU A CA 1
ATOM 2049 C C . LEU A 1 250 ? -20.740 -9.281 43.012 1.00 81.06 250 LEU A C 1
ATOM 2051 O O . LEU A 1 250 ? -21.163 -8.934 41.912 1.00 81.06 250 LEU A O 1
ATOM 2055 N N . ILE A 1 251 ? -21.488 -9.243 44.120 1.00 78.75 251 ILE A N 1
ATOM 2056 C CA . ILE A 1 251 ? -22.868 -8.734 44.150 1.00 78.75 251 ILE A CA 1
ATOM 2057 C C . ILE A 1 251 ? -22.897 -7.230 43.833 1.00 78.75 251 ILE A C 1
ATOM 2059 O O . ILE A 1 251 ? -23.696 -6.806 42.999 1.00 78.75 251 ILE A O 1
ATOM 2063 N N . GLU A 1 252 ? -21.984 -6.439 44.414 1.00 79.25 252 GLU A N 1
ATOM 2064 C CA . GLU A 1 252 ? -21.858 -4.999 44.131 1.00 79.25 252 GLU A CA 1
ATOM 2065 C C . GLU A 1 252 ? -21.537 -4.737 42.645 1.00 79.25 252 GLU A C 1
ATOM 2067 O O . GLU A 1 252 ? -22.123 -3.846 42.031 1.00 79.25 252 GLU A O 1
ATOM 2072 N N . LEU A 1 253 ? -20.663 -5.550 42.034 1.00 81.69 253 LEU A N 1
ATOM 2073 C CA . LEU A 1 253 ? -20.261 -5.416 40.627 1.00 81.69 253 LEU A CA 1
ATOM 2074 C C . LEU A 1 253 ? -21.337 -5.835 39.611 1.00 81.69 253 LEU A C 1
ATOM 2076 O O . LEU A 1 253 ? -21.374 -5.271 38.518 1.00 81.69 253 LEU A O 1
ATOM 2080 N N . LEU A 1 254 ? -22.187 -6.817 39.933 1.00 81.69 254 LEU A N 1
ATOM 2081 C CA . LEU A 1 254 ? -23.277 -7.277 39.053 1.00 81.69 254 LEU A CA 1
ATOM 2082 C C . LEU A 1 254 ? -24.497 -6.339 39.080 1.00 81.69 254 LEU A C 1
ATOM 2084 O O . LEU A 1 254 ? -25.318 -6.358 38.163 1.00 81.69 254 LEU A O 1
ATOM 2088 N N . GLY A 1 255 ? -24.594 -5.493 40.107 1.00 80.69 255 GLY A N 1
ATOM 2089 C CA . GLY A 1 255 ? -25.612 -4.460 40.229 1.00 80.69 255 GLY A CA 1
ATOM 2090 C C . GLY A 1 255 ? -26.958 -4.952 40.774 1.00 80.69 255 GLY A C 1
ATOM 2091 O O . GLY A 1 255 ? -27.299 -6.137 40.772 1.00 80.69 255 GLY A O 1
ATOM 2092 N N . ALA A 1 256 ? -27.765 -3.991 41.229 1.00 74.69 256 ALA A N 1
ATOM 2093 C CA . ALA A 1 256 ? -28.995 -4.252 41.980 1.00 74.69 256 ALA A CA 1
ATOM 2094 C C . ALA A 1 256 ? -30.086 -4.985 41.174 1.00 74.69 256 ALA A C 1
ATOM 2096 O O . ALA A 1 256 ? -30.906 -5.695 41.754 1.00 74.69 256 ALA A O 1
ATOM 2097 N N . GLN A 1 257 ? -30.131 -4.825 39.846 1.00 76.12 257 GLN A N 1
ATOM 2098 C CA . GLN A 1 257 ? -31.127 -5.499 39.000 1.00 76.12 257 GLN A CA 1
ATOM 2099 C C . GLN A 1 257 ? -30.844 -7.003 38.877 1.00 76.12 257 GLN A C 1
ATOM 2101 O O . GLN A 1 257 ? -31.746 -7.814 39.087 1.00 76.12 257 GLN A O 1
ATOM 2106 N N . PHE A 1 258 ? -29.586 -7.377 38.634 1.00 80.81 258 PHE A N 1
ATOM 2107 C CA . PHE A 1 258 ? -29.161 -8.776 38.553 1.00 80.81 258 PHE A CA 1
ATOM 2108 C C . PHE A 1 258 ? -29.311 -9.481 39.909 1.00 80.81 258 PHE A C 1
ATOM 2110 O O . PHE A 1 258 ? -29.841 -10.592 39.991 1.00 80.81 258 PHE A O 1
ATOM 2117 N N . GLN A 1 259 ? -28.940 -8.793 40.996 1.00 78.06 259 GLN A N 1
ATOM 2118 C CA . GLN A 1 259 ? -29.140 -9.267 42.368 1.00 78.06 259 GLN A CA 1
ATOM 2119 C C . GLN A 1 259 ? -30.618 -9.547 42.665 1.00 78.06 259 GLN A C 1
ATOM 2121 O O . GLN A 1 259 ? -30.959 -10.626 43.148 1.00 78.06 259 GLN A O 1
ATOM 2126 N N . LYS A 1 260 ? -31.519 -8.620 42.315 1.00 77.88 260 LYS A N 1
ATOM 2127 C CA . LYS A 1 260 ? -32.968 -8.813 42.477 1.00 77.88 260 LYS A CA 1
ATOM 2128 C C . LYS A 1 260 ? -33.518 -9.956 41.622 1.00 77.88 260 LYS A C 1
ATOM 2130 O O . LYS A 1 260 ? -34.533 -10.534 42.008 1.00 77.88 260 LYS A O 1
ATOM 2135 N N . LYS A 1 261 ? -32.910 -10.275 40.475 1.00 81.25 261 LYS A N 1
ATOM 2136 C CA . LYS A 1 261 ? -33.372 -11.350 39.580 1.00 81.25 261 LYS A CA 1
ATOM 2137 C C . LYS A 1 261 ? -32.930 -12.735 40.073 1.00 81.25 261 LYS A C 1
ATOM 2139 O O . LYS A 1 261 ? -33.771 -13.625 40.139 1.00 81.25 261 LYS A O 1
ATOM 2144 N N . PHE A 1 262 ? -31.676 -12.904 40.509 1.00 79.62 262 PHE A N 1
ATOM 2145 C CA . PHE A 1 262 ? -31.119 -14.231 40.833 1.00 79.62 262 PHE A CA 1
ATOM 2146 C C . PHE A 1 262 ? -30.751 -14.452 42.310 1.00 79.62 262 PHE A C 1
ATOM 2148 O O . PHE A 1 262 ? -30.844 -15.579 42.790 1.00 79.62 262 PHE A O 1
ATOM 2155 N N . PHE A 1 263 ? -30.393 -13.421 43.073 1.00 77.44 263 PHE A N 1
ATOM 2156 C CA . PHE A 1 263 ? -29.804 -13.548 44.419 1.00 77.44 263 PHE A CA 1
ATOM 2157 C C . PHE A 1 263 ? -30.733 -13.053 45.545 1.00 77.44 263 PHE A C 1
ATOM 2159 O O . PHE A 1 263 ? -30.282 -12.517 46.552 1.00 77.44 263 PHE A O 1
ATOM 2166 N N . ARG A 1 264 ? -32.057 -13.232 45.395 1.00 65.81 264 ARG A N 1
ATOM 2167 C CA . ARG A 1 264 ? -33.074 -12.717 46.343 1.00 65.81 264 ARG A CA 1
ATOM 2168 C C . ARG A 1 264 ? -32.923 -13.223 47.785 1.00 65.81 264 ARG A C 1
ATOM 2170 O O . ARG A 1 264 ? -33.358 -12.542 48.706 1.00 65.81 264 ARG A O 1
ATOM 2177 N N . THR A 1 265 ? -32.366 -14.415 47.976 1.00 60.22 265 THR A N 1
ATOM 2178 C CA . THR A 1 265 ? -32.251 -15.100 49.276 1.00 60.22 265 THR A CA 1
ATOM 2179 C C . THR A 1 265 ? -30.909 -14.895 49.980 1.00 60.22 265 THR A C 1
ATOM 2181 O O . THR A 1 265 ? -30.778 -15.263 51.145 1.00 60.22 265 THR A O 1
ATOM 2184 N N . GLU A 1 266 ? -29.902 -14.324 49.318 1.00 61.66 266 GLU A N 1
ATOM 2185 C CA . GLU A 1 266 ? -28.575 -14.131 49.907 1.00 61.66 266 GLU A CA 1
ATOM 2186 C C . GLU A 1 266 ? -28.476 -12.728 50.526 1.00 61.66 266 GLU A C 1
ATOM 2188 O O . GLU A 1 266 ? -28.544 -11.720 49.827 1.00 61.66 266 GLU A O 1
ATOM 2193 N N . LEU A 1 267 ? -28.337 -12.666 51.857 1.00 53.84 267 LEU A N 1
ATOM 2194 C CA . LEU A 1 267 ? -28.280 -11.417 52.629 1.00 53.84 267 LEU A CA 1
ATOM 2195 C C . LEU A 1 267 ? -27.129 -10.509 52.161 1.00 53.84 267 LEU A C 1
ATOM 2197 O O . LEU A 1 267 ? -25.949 -10.881 52.227 1.00 53.84 267 LEU A O 1
ATOM 2201 N N . ASP A 1 268 ? -27.506 -9.314 51.715 1.00 53.88 268 ASP A N 1
ATOM 2202 C CA . ASP A 1 268 ? -26.621 -8.217 51.345 1.00 53.88 268 ASP A CA 1
ATOM 2203 C C . ASP A 1 268 ? -26.038 -7.587 52.619 1.00 53.88 268 ASP A C 1
ATOM 2205 O O . ASP A 1 268 ? -26.737 -6.904 53.366 1.00 53.88 268 ASP A O 1
ATOM 2209 N N . ASN A 1 269 ? -24.761 -7.851 52.897 1.00 57.47 269 ASN A N 1
ATOM 2210 C CA . ASN A 1 269 ? -24.061 -7.286 54.049 1.00 57.47 269 ASN A CA 1
ATOM 2211 C C . ASN A 1 269 ? -23.074 -6.228 53.548 1.00 57.47 269 ASN A C 1
ATOM 2213 O O . ASN A 1 269 ? -21.853 -6.400 53.606 1.00 57.47 269 ASN A O 1
ATOM 2217 N N . SER A 1 270 ? -23.613 -5.108 53.064 1.00 56.38 270 SER A N 1
ATOM 2218 C CA . SER A 1 270 ? -22.855 -3.927 52.615 1.00 56.38 270 SER A CA 1
ATOM 2219 C C . SER A 1 270 ? -21.887 -3.376 53.679 1.00 56.38 270 SER A C 1
ATOM 2221 O O . SER A 1 270 ? -20.889 -2.729 53.358 1.00 56.38 270 SER A O 1
ATOM 2223 N N . SER A 1 271 ? -22.115 -3.714 54.949 1.00 54.03 271 SER A N 1
ATOM 2224 C CA . SER A 1 271 ? -21.253 -3.432 56.099 1.00 54.03 271 SER A CA 1
ATOM 2225 C C . SER A 1 271 ? -19.890 -4.145 56.079 1.00 54.03 271 SER A C 1
ATOM 2227 O O . SER A 1 271 ? -18.964 -3.655 56.720 1.00 54.03 271 SER A O 1
ATOM 2229 N N . ILE A 1 272 ? -19.713 -5.236 55.321 1.00 58.62 272 ILE A N 1
ATOM 2230 C CA . ILE A 1 272 ? -18.432 -5.973 55.215 1.00 58.62 272 ILE A CA 1
ATOM 2231 C C . ILE A 1 272 ? -17.382 -5.192 54.403 1.00 58.62 272 ILE A C 1
ATOM 2233 O O . ILE A 1 272 ? -16.183 -5.341 54.632 1.00 58.62 272 ILE A O 1
ATOM 2237 N N . LEU A 1 273 ? -17.820 -4.342 53.468 1.00 57.03 273 LEU A N 1
ATOM 2238 C CA . LEU A 1 273 ? -16.947 -3.543 52.596 1.00 57.03 273 LEU A CA 1
ATOM 2239 C C . LEU A 1 273 ? -16.756 -2.092 53.082 1.00 57.03 273 LEU A C 1
ATOM 2241 O O . LEU A 1 273 ? -16.098 -1.300 52.396 1.00 57.03 273 LEU A O 1
ATOM 2245 N N . ASN A 1 274 ? -17.325 -1.735 54.241 1.00 57.22 274 ASN A N 1
ATOM 2246 C CA . ASN A 1 274 ? -17.210 -0.399 54.822 1.00 57.22 274 ASN A CA 1
ATOM 2247 C C . ASN A 1 274 ? -15.865 -0.174 55.540 1.00 57.22 274 ASN A C 1
ATOM 2249 O O . ASN A 1 274 ? -15.176 -1.098 55.971 1.00 57.22 274 ASN A O 1
ATOM 2253 N N . VAL A 1 275 ? -15.501 1.107 55.635 1.00 51.72 275 VAL A N 1
ATOM 2254 C CA . VAL A 1 275 ? -14.158 1.669 55.898 1.00 51.72 275 VAL A CA 1
ATOM 2255 C C . VAL A 1 275 ? -13.480 1.186 57.197 1.00 51.72 275 VAL A C 1
ATOM 2257 O O . VAL A 1 275 ? -12.271 1.334 57.341 1.00 51.72 275 VAL A O 1
ATOM 2260 N N . SER A 1 276 ? -14.204 0.555 58.121 1.00 53.88 276 SER A N 1
ATOM 2261 C CA . SER A 1 276 ? -13.660 0.025 59.377 1.00 53.88 276 SER A CA 1
ATOM 2262 C C . SER A 1 276 ? -12.953 -1.339 59.262 1.00 53.88 276 SER A C 1
ATOM 2264 O O . SER A 1 276 ? -12.282 -1.724 60.216 1.00 53.88 276 SER A O 1
ATOM 2266 N N . ALA A 1 277 ? -13.045 -2.056 58.128 1.00 54.66 277 ALA A N 1
ATOM 2267 C CA . ALA A 1 277 ? -12.493 -3.417 57.986 1.00 54.66 277 ALA A CA 1
ATOM 2268 C C . ALA A 1 277 ? -11.450 -3.626 56.860 1.00 54.66 277 ALA A C 1
ATOM 2270 O O . ALA A 1 277 ? -10.761 -4.645 56.863 1.00 54.66 277 ALA A O 1
ATOM 2271 N N . MET A 1 278 ? -11.295 -2.702 55.900 1.00 60.44 278 MET A N 1
ATOM 2272 C CA . MET A 1 278 ? -10.355 -2.848 54.770 1.00 60.44 278 MET A CA 1
ATOM 2273 C C . MET A 1 278 ? -9.753 -1.508 54.328 1.00 60.44 278 MET A C 1
ATOM 2275 O O . MET A 1 278 ? -10.452 -0.504 54.203 1.00 60.44 278 MET A O 1
ATOM 2279 N N . THR A 1 279 ? -8.455 -1.500 54.009 1.00 69.94 279 THR A N 1
ATOM 2280 C CA . THR A 1 279 ? -7.787 -0.323 53.424 1.00 69.94 279 THR A CA 1
ATOM 2281 C C . THR A 1 279 ? -8.220 -0.089 51.967 1.00 69.94 279 THR A C 1
ATOM 2283 O O . THR A 1 279 ? -8.570 -1.020 51.237 1.00 69.94 279 THR A O 1
ATOM 2286 N N . LYS A 1 280 ? -8.156 1.167 51.500 1.00 69.25 280 LYS A N 1
ATOM 2287 C CA . LYS A 1 280 ? -8.554 1.575 50.134 1.00 69.25 280 LYS A CA 1
ATOM 2288 C C . LYS A 1 280 ? -7.802 0.815 49.027 1.00 69.25 280 LYS A C 1
ATOM 2290 O O . LYS A 1 280 ? -8.371 0.531 47.975 1.00 69.25 280 LYS A O 1
ATOM 2295 N N . GLU A 1 281 ? -6.546 0.446 49.275 1.00 70.00 281 GLU A N 1
ATOM 2296 C CA . GLU A 1 281 ? -5.731 -0.357 48.353 1.00 70.00 281 GLU A CA 1
ATOM 2297 C C . GLU A 1 281 ? -6.178 -1.820 48.287 1.00 70.00 281 GLU A C 1
ATOM 2299 O O . GLU A 1 281 ? -6.233 -2.395 47.200 1.00 70.00 281 GLU A O 1
ATOM 2304 N N . GLN A 1 282 ? -6.546 -2.420 49.422 1.00 72.31 282 GLN A N 1
ATOM 2305 C CA . GLN A 1 282 ? -7.063 -3.790 49.465 1.00 72.31 282 GLN A CA 1
ATOM 2306 C C . GLN A 1 282 ? -8.409 -3.903 48.744 1.00 72.31 282 GLN A C 1
ATOM 2308 O O . GLN A 1 282 ? -8.614 -4.854 47.994 1.00 72.31 282 GLN A O 1
ATOM 2313 N N . ARG A 1 283 ? -9.294 -2.906 48.892 1.00 76.44 283 ARG A N 1
ATOM 2314 C CA . ARG A 1 283 ? -10.561 -2.850 48.145 1.00 76.44 283 ARG A CA 1
ATOM 2315 C C . ARG A 1 283 ? -10.326 -2.784 46.635 1.00 76.44 283 ARG A C 1
ATOM 2317 O O . ARG A 1 283 ? -10.932 -3.555 45.904 1.00 76.44 283 ARG A O 1
ATOM 2324 N N . CYS A 1 284 ? -9.404 -1.932 46.182 1.00 75.81 284 CYS A N 1
ATOM 2325 C CA . CYS A 1 284 ? -9.059 -1.801 44.762 1.00 75.81 284 CYS A CA 1
ATOM 2326 C C . CYS A 1 284 ? -8.483 -3.105 44.176 1.00 75.81 284 CYS A C 1
ATOM 2328 O O . CYS A 1 284 ? -8.842 -3.503 43.068 1.00 75.81 284 CYS A O 1
ATOM 2330 N N . LYS A 1 285 ? -7.626 -3.816 44.926 1.00 80.62 285 LYS A N 1
ATOM 2331 C CA . LYS A 1 285 ? -7.119 -5.139 44.517 1.00 80.62 285 LYS A CA 1
ATOM 2332 C C . LYS A 1 285 ? -8.247 -6.162 44.389 1.00 80.62 285 LYS A C 1
ATOM 2334 O O . LYS A 1 285 ? -8.364 -6.796 43.345 1.00 80.62 285 LYS A O 1
ATOM 2339 N N . LEU A 1 286 ? -9.104 -6.259 45.406 1.00 79.69 286 LEU A N 1
ATOM 2340 C CA . LEU A 1 286 ? -10.229 -7.194 45.426 1.00 79.69 286 LEU A CA 1
ATOM 2341 C C . LEU A 1 286 ? -11.229 -6.912 44.291 1.00 79.69 286 LEU A C 1
ATOM 2343 O O . LEU A 1 286 ? -11.718 -7.837 43.650 1.00 79.69 286 LEU A O 1
ATOM 2347 N N . GLU A 1 287 ? -11.499 -5.637 44.009 1.00 80.06 287 GLU A N 1
ATOM 2348 C CA . GLU A 1 287 ? -12.371 -5.201 42.916 1.00 80.06 287 GLU A CA 1
ATOM 2349 C C . GLU A 1 287 ? -11.792 -5.572 41.542 1.00 80.06 287 GLU A C 1
ATOM 2351 O O . GLU A 1 287 ? -12.506 -6.110 40.697 1.00 80.06 287 GLU A O 1
ATOM 2356 N N . ASN A 1 288 ? -10.493 -5.346 41.319 1.00 81.31 288 ASN A N 1
ATOM 2357 C CA . ASN A 1 288 ? -9.828 -5.710 40.065 1.00 81.31 288 ASN A CA 1
ATOM 2358 C C . ASN A 1 288 ? -9.775 -7.231 39.857 1.00 81.31 288 ASN A C 1
ATOM 2360 O O . ASN A 1 288 ? -10.018 -7.712 38.749 1.00 81.31 288 ASN A O 1
ATOM 2364 N N . GLU A 1 289 ? -9.503 -7.998 40.916 1.00 84.19 289 GLU A N 1
ATOM 2365 C CA . GLU A 1 289 ? -9.537 -9.464 40.883 1.00 84.19 289 GLU A CA 1
ATOM 2366 C C . GLU A 1 289 ? -10.948 -9.993 40.601 1.00 84.19 289 GLU A C 1
ATOM 2368 O O . GLU A 1 289 ? -11.117 -10.882 39.764 1.00 84.19 289 GLU A O 1
ATOM 2373 N N . ALA A 1 290 ? -11.968 -9.424 41.250 1.00 83.19 290 ALA A N 1
ATOM 2374 C CA . ALA A 1 290 ? -13.364 -9.788 41.037 1.00 83.19 290 ALA A CA 1
ATOM 2375 C C . ALA A 1 290 ? -13.837 -9.438 39.617 1.00 83.19 290 ALA A C 1
ATOM 2377 O O . ALA A 1 290 ? -14.456 -10.280 38.969 1.00 83.19 290 ALA A O 1
ATOM 2378 N N . LYS A 1 291 ? -13.484 -8.254 39.092 1.00 82.88 291 LYS A N 1
ATOM 2379 C CA . LYS A 1 291 ? -13.762 -7.843 37.702 1.00 82.88 291 LYS A CA 1
ATOM 2380 C C . LYS A 1 291 ? -13.110 -8.777 36.686 1.00 82.88 291 LYS A C 1
ATOM 2382 O O . LYS A 1 291 ? -13.787 -9.252 35.778 1.00 82.88 291 LYS A O 1
ATOM 2387 N N . SER A 1 292 ? -11.820 -9.070 36.856 1.00 82.25 292 SER A N 1
ATOM 2388 C CA . SER A 1 292 ? -11.081 -9.983 35.975 1.00 82.25 292 SER A CA 1
ATOM 2389 C C . SER A 1 292 ? -11.682 -11.391 36.002 1.00 82.25 292 SER A C 1
ATOM 2391 O O . SER A 1 292 ? -11.923 -12.003 34.960 1.00 82.25 292 SER A O 1
ATOM 2393 N N . TRP A 1 293 ? -12.020 -11.891 37.194 1.00 88.00 293 TRP A N 1
ATOM 2394 C CA . TRP A 1 293 ? -12.664 -13.192 37.336 1.00 88.00 293 TRP A CA 1
ATOM 2395 C C . TRP A 1 293 ? -14.054 -13.224 36.695 1.00 88.00 293 TRP A C 1
ATOM 2397 O O . TRP A 1 293 ? -14.337 -14.166 35.957 1.00 88.00 293 TRP A O 1
ATOM 2407 N N . LEU A 1 294 ? -14.893 -12.204 36.920 1.00 86.62 294 LEU A N 1
ATOM 2408 C CA . LEU A 1 294 ? -16.212 -12.093 36.291 1.00 86.62 294 LEU A CA 1
ATOM 2409 C C . LEU A 1 294 ? -16.093 -12.108 34.771 1.00 86.62 294 LEU A C 1
ATOM 2411 O O . LEU A 1 294 ? -16.751 -12.922 34.141 1.00 86.62 294 LEU A O 1
ATOM 2415 N N . GLN A 1 295 ? -15.197 -11.307 34.188 1.00 84.31 295 GLN A N 1
ATOM 2416 C CA . GLN A 1 295 ? -14.961 -11.306 32.740 1.00 84.31 295 GLN A CA 1
ATOM 2417 C C . GLN A 1 295 ? -14.614 -12.704 32.206 1.00 84.31 295 GLN A C 1
ATOM 2419 O O . GLN A 1 295 ? -15.181 -13.143 31.204 1.00 84.31 295 GLN A O 1
ATOM 2424 N N . ILE A 1 296 ? -13.732 -13.438 32.893 1.00 84.88 296 ILE A N 1
ATOM 2425 C CA . ILE A 1 296 ? -13.372 -14.814 32.517 1.00 84.88 296 ILE A CA 1
ATOM 2426 C C . ILE A 1 296 ? -14.584 -15.749 32.614 1.00 84.88 296 ILE A C 1
ATOM 2428 O O . ILE A 1 296 ? -14.780 -16.588 31.734 1.00 84.88 296 ILE A O 1
ATOM 2432 N N . GLN A 1 297 ? -15.395 -15.641 33.669 1.00 86.25 297 GLN A N 1
ATOM 2433 C CA . GLN A 1 297 ? -16.571 -16.498 33.829 1.00 86.25 297 GLN A CA 1
ATOM 2434 C C . GLN A 1 297 ? -17.679 -16.173 32.836 1.00 86.25 297 GLN A C 1
ATOM 2436 O O . GLN A 1 297 ? -18.296 -17.104 32.332 1.00 86.25 297 GLN A O 1
ATOM 2441 N N . THR A 1 298 ? -17.896 -14.899 32.512 1.00 85.12 298 THR A N 1
ATOM 2442 C CA . THR A 1 298 ? -18.855 -14.479 31.487 1.00 85.12 298 THR A CA 1
ATOM 2443 C C . THR A 1 298 ? -18.469 -15.050 30.127 1.00 85.12 298 THR A C 1
ATOM 2445 O O . THR A 1 298 ? -19.323 -15.598 29.442 1.00 85.12 298 THR A O 1
ATOM 2448 N N . LEU A 1 299 ? -17.182 -15.023 29.761 1.00 82.75 299 LEU A N 1
ATOM 2449 C CA . LEU A 1 299 ? -16.699 -15.639 28.519 1.00 82.75 299 LEU A CA 1
ATOM 2450 C C . LEU A 1 299 ? -16.882 -17.163 28.506 1.00 82.75 299 LEU A C 1
ATOM 2452 O O . LEU A 1 299 ? -17.250 -17.733 27.481 1.00 82.75 299 LEU A O 1
ATOM 2456 N N . LYS A 1 300 ? -16.644 -17.835 29.639 1.00 84.38 300 LYS A N 1
ATOM 2457 C CA . LYS A 1 300 ? -16.860 -19.285 29.757 1.00 84.38 300 LYS A CA 1
ATOM 2458 C C . LYS A 1 300 ? -18.341 -19.654 29.677 1.00 84.38 300 LYS A C 1
ATOM 2460 O O . LYS A 1 300 ? -18.672 -20.574 28.943 1.00 84.38 300 LYS A O 1
ATOM 2465 N N . ALA A 1 301 ? -19.209 -18.920 30.372 1.00 85.31 301 ALA A N 1
ATOM 2466 C CA . ALA A 1 301 ? -20.658 -19.097 30.298 1.00 85.31 301 ALA A CA 1
ATOM 2467 C C . ALA A 1 301 ? -21.165 -18.860 28.868 1.00 85.31 301 ALA A C 1
ATOM 2469 O O . ALA A 1 301 ? -21.885 -19.692 28.331 1.00 85.31 301 ALA A O 1
ATOM 2470 N N . ALA A 1 302 ? -20.696 -17.794 28.212 1.00 83.81 302 ALA A N 1
ATOM 2471 C CA . ALA A 1 302 ? -21.003 -17.515 26.812 1.00 83.81 302 ALA A CA 1
ATOM 2472 C C . ALA A 1 302 ? -20.535 -18.643 25.873 1.00 83.81 302 ALA A C 1
ATOM 2474 O O . ALA A 1 302 ? -21.214 -18.957 24.901 1.00 83.81 302 ALA A O 1
ATOM 2475 N N . SER A 1 303 ? -19.392 -19.279 26.152 1.00 82.56 303 SER A N 1
ATOM 2476 C CA . SER A 1 303 ? -18.906 -20.422 25.367 1.00 82.56 303 SER A CA 1
ATOM 2477 C C . SER A 1 303 ? -19.738 -21.687 25.556 1.00 82.56 303 SER A C 1
ATOM 2479 O O . SER A 1 303 ? -19.777 -22.496 24.636 1.00 82.56 303 SER A O 1
ATOM 2481 N N . GLU A 1 304 ? -20.355 -21.886 26.719 1.00 81.56 304 GLU A N 1
ATOM 2482 C CA . GLU A 1 304 ? -21.205 -23.053 26.994 1.00 81.56 304 GLU A CA 1
ATOM 2483 C C . GLU A 1 304 ? -22.556 -22.948 26.294 1.00 81.56 304 GLU A C 1
ATOM 2485 O O . GLU A 1 304 ? -23.033 -23.937 25.749 1.00 81.56 304 GLU A O 1
ATOM 2490 N N . ILE A 1 305 ? -23.129 -21.744 26.249 1.00 82.38 305 ILE A N 1
ATOM 2491 C CA . ILE A 1 305 ? -24.393 -21.471 25.550 1.00 82.38 305 ILE A CA 1
ATOM 2492 C C . ILE A 1 305 ? -24.206 -21.248 24.039 1.00 82.38 305 ILE A C 1
ATOM 2494 O O . ILE A 1 305 ? -25.141 -20.871 23.348 1.00 82.38 305 ILE A O 1
ATOM 2498 N N . GLY A 1 306 ? -22.991 -21.412 23.501 1.00 76.75 306 GLY A N 1
ATOM 2499 C CA . GLY A 1 306 ? -22.722 -21.193 22.074 1.00 76.75 306 GLY A CA 1
ATOM 2500 C C . GLY A 1 306 ? -22.822 -19.730 21.609 1.00 76.75 306 GLY A C 1
ATOM 2501 O O . GLY A 1 306 ? -22.876 -19.478 20.405 1.00 76.75 306 GLY A O 1
ATOM 2502 N N . ALA A 1 307 ? -22.813 -18.766 22.537 1.00 77.19 307 ALA A N 1
ATOM 2503 C CA . ALA A 1 307 ? -22.834 -17.325 22.262 1.00 77.19 307 ALA A CA 1
ATOM 2504 C C . ALA A 1 307 ? -21.426 -16.703 22.156 1.00 77.19 307 ALA A C 1
ATOM 2506 O O . ALA A 1 307 ? -21.270 -15.571 21.693 1.00 77.19 307 ALA A O 1
ATOM 2507 N N . ALA A 1 308 ? -20.373 -17.416 22.576 1.00 67.75 308 ALA A N 1
ATOM 2508 C CA . ALA A 1 308 ? -18.996 -16.969 22.386 1.00 67.75 308 ALA A CA 1
ATOM 2509 C C . ALA A 1 308 ? -18.479 -17.378 21.004 1.00 67.75 308 ALA A C 1
ATOM 2511 O O . ALA A 1 308 ? -18.327 -18.561 20.700 1.00 67.75 308 ALA A O 1
ATOM 2512 N N . LYS A 1 309 ? -18.112 -16.389 20.189 1.00 59.75 309 LYS A N 1
ATOM 2513 C CA . LYS A 1 309 ? -17.365 -16.633 18.956 1.00 59.75 309 LYS A CA 1
ATOM 2514 C C . LYS A 1 309 ? -15.909 -16.935 19.322 1.00 59.75 309 LYS A C 1
ATOM 2516 O O . LYS A 1 309 ? -15.208 -16.046 19.803 1.00 59.75 309 LYS A O 1
ATOM 2521 N N . LYS A 1 310 ? -15.454 -18.178 19.130 1.00 54.81 310 LYS A N 1
ATOM 2522 C CA . LYS A 1 310 ? -14.013 -18.469 19.102 1.00 54.81 310 LYS A CA 1
ATOM 2523 C C . LYS A 1 310 ? -13.450 -17.931 17.793 1.00 54.81 310 LYS A C 1
ATOM 2525 O O . LYS A 1 310 ? -14.091 -18.043 16.750 1.00 54.81 310 LYS A O 1
ATOM 2530 N N . ASP A 1 311 ? -12.289 -17.298 17.868 1.00 49.12 311 ASP A N 1
ATOM 2531 C CA . ASP A 1 311 ? -11.594 -16.798 16.692 1.00 49.12 311 ASP A CA 1
ATOM 2532 C C . ASP A 1 311 ? -11.379 -17.952 15.685 1.00 49.12 311 ASP A C 1
ATOM 2534 O O . ASP A 1 311 ? -10.738 -18.949 15.996 1.00 49.12 311 ASP A O 1
ATOM 2538 N N . ILE A 1 312 ? -11.934 -17.773 14.481 1.00 45.81 312 ILE A N 1
ATOM 2539 C CA . ILE A 1 312 ? -11.482 -18.321 13.186 1.00 45.81 312 ILE A CA 1
ATOM 2540 C C . ILE A 1 312 ? -11.920 -19.745 12.772 1.00 45.81 312 ILE A C 1
ATOM 2542 O O . ILE A 1 312 ? -11.965 -19.992 11.570 1.00 45.81 312 ILE A O 1
ATOM 2546 N N . ASP A 1 313 ? -12.404 -20.626 13.648 1.00 40.66 313 ASP A N 1
ATOM 2547 C CA . ASP A 1 313 ? -12.916 -21.932 13.182 1.00 40.66 313 ASP A CA 1
ATOM 2548 C C . ASP A 1 313 ? -14.429 -21.903 12.880 1.00 40.66 313 ASP A C 1
ATOM 2550 O O . ASP A 1 313 ? -15.271 -21.965 13.778 1.00 40.66 313 ASP A O 1
ATOM 2554 N N . GLU A 1 314 ? -14.783 -21.864 11.586 1.00 47.50 314 GLU A N 1
ATOM 2555 C CA . GLU A 1 314 ? -16.155 -21.979 11.035 1.00 47.50 314 GLU A CA 1
ATOM 2556 C C . GLU A 1 314 ? -16.891 -23.281 11.435 1.00 47.50 314 GLU A C 1
ATOM 2558 O O . GLU A 1 314 ? -18.055 -23.476 11.095 1.00 47.50 314 GLU A O 1
ATOM 2563 N N . THR A 1 315 ? -16.237 -24.183 12.169 1.00 43.34 315 THR A N 1
ATOM 2564 C CA . THR A 1 315 ? -16.723 -25.531 12.490 1.00 43.34 315 THR A CA 1
ATOM 2565 C C . THR A 1 315 ? -17.492 -25.637 13.805 1.00 43.34 315 THR A C 1
ATOM 2567 O O . THR A 1 315 ? -18.063 -26.693 14.077 1.00 43.34 315 THR A O 1
ATOM 2570 N N . THR A 1 316 ? -17.568 -24.575 14.617 1.00 49.81 316 THR A N 1
ATOM 2571 C CA . THR A 1 316 ? -18.364 -24.612 15.858 1.00 49.81 316 THR A CA 1
ATOM 2572 C C . THR A 1 316 ? -19.728 -23.961 15.627 1.00 49.81 316 THR A C 1
ATOM 2574 O O . THR A 1 316 ? -19.813 -22.748 15.435 1.00 49.81 316 THR A O 1
ATOM 2577 N N . GLN A 1 317 ? -20.800 -24.762 15.636 1.00 56.78 317 GLN A N 1
ATOM 2578 C CA . GLN A 1 317 ? -22.181 -24.276 15.536 1.00 56.78 317 GLN A CA 1
ATOM 2579 C C . GLN A 1 317 ? -22.451 -23.242 16.640 1.00 56.78 317 GLN A C 1
ATOM 2581 O O . GLN A 1 317 ? -22.416 -23.561 17.827 1.00 56.78 317 GLN A O 1
ATOM 2586 N N . SER A 1 318 ? -22.674 -21.989 16.235 1.00 69.31 318 SER A N 1
ATOM 2587 C CA . SER A 1 318 ? -23.174 -20.932 17.123 1.00 69.31 318 SER A CA 1
ATOM 2588 C C . SER A 1 318 ? -24.634 -21.225 17.483 1.00 69.31 318 SER A C 1
ATOM 2590 O O . SER A 1 318 ? -25.325 -21.877 16.696 1.00 69.31 318 SER A O 1
ATOM 2592 N N . SER A 1 319 ? -25.110 -20.757 18.641 1.00 80.69 319 SER A N 1
ATOM 2593 C CA . SER A 1 319 ? -26.528 -20.909 19.001 1.00 80.69 319 SER A CA 1
ATOM 2594 C C . SER A 1 319 ? -27.442 -20.223 17.977 1.00 80.69 319 SER A C 1
ATOM 2596 O O . SER A 1 319 ? -27.018 -19.301 17.269 1.00 80.69 319 SER A O 1
ATOM 2598 N N . ALA A 1 320 ? -28.693 -20.679 17.871 1.00 81.69 320 ALA A N 1
ATOM 2599 C CA . ALA A 1 320 ? -29.657 -20.121 16.920 1.00 81.69 320 ALA A CA 1
ATOM 2600 C C . ALA A 1 320 ? -29.923 -18.633 17.212 1.00 81.69 320 ALA A C 1
ATOM 2602 O O . ALA A 1 320 ? -29.991 -17.810 16.301 1.00 81.69 320 ALA A O 1
ATOM 2603 N N . GLU A 1 321 ? -29.953 -18.284 18.494 1.00 83.88 321 GLU A N 1
ATOM 2604 C CA . GLU A 1 321 ? -30.137 -16.945 19.044 1.00 83.88 321 GLU A CA 1
ATOM 2605 C C . GLU A 1 321 ? -28.952 -16.035 18.684 1.00 83.88 321 GLU A C 1
ATOM 2607 O O . GLU A 1 321 ? -29.130 -14.876 18.298 1.00 83.88 321 GLU A O 1
ATOM 2612 N N . MET A 1 322 ? -27.722 -16.562 18.749 1.00 84.00 322 MET A N 1
ATOM 2613 C CA . MET A 1 322 ? -26.520 -15.832 18.340 1.00 84.00 322 MET A CA 1
ATOM 2614 C C . MET A 1 322 ? -26.465 -15.630 16.821 1.00 84.00 322 MET A C 1
ATOM 2616 O O . MET A 1 322 ? -26.066 -14.559 16.356 1.00 84.00 322 MET A O 1
ATOM 2620 N N . ALA A 1 323 ? -26.885 -16.625 16.034 1.00 83.44 323 ALA A N 1
ATOM 2621 C CA . ALA A 1 323 ? -26.986 -16.499 14.582 1.00 83.44 323 ALA A CA 1
ATOM 2622 C C . ALA A 1 323 ? -28.011 -15.425 14.175 1.00 83.44 323 ALA A C 1
ATOM 2624 O O . ALA A 1 323 ? -27.689 -14.560 13.359 1.00 83.44 323 ALA A O 1
ATOM 2625 N N . GLU A 1 324 ? -29.190 -15.417 14.803 1.00 87.50 324 GLU A N 1
ATOM 2626 C CA . GLU A 1 324 ? -30.229 -14.402 14.588 1.00 87.50 324 GLU A CA 1
ATOM 2627 C C . GLU A 1 324 ? -29.730 -12.993 14.944 1.00 87.50 324 GLU A C 1
ATOM 2629 O O . GLU A 1 324 ? -29.907 -12.047 14.173 1.00 87.50 324 GLU A O 1
ATOM 2634 N N . PHE A 1 325 ? -29.038 -12.836 16.078 1.00 87.56 325 PHE A N 1
ATOM 2635 C CA . PHE A 1 325 ? -28.443 -11.555 16.461 1.00 87.56 325 PHE A CA 1
ATOM 2636 C C . PHE A 1 325 ? -27.391 -11.059 15.460 1.00 87.56 325 PHE A C 1
ATOM 2638 O O . PHE A 1 325 ? -27.369 -9.870 15.122 1.00 87.56 325 PHE A O 1
ATOM 2645 N N . LEU A 1 326 ? -26.521 -11.946 14.966 1.00 85.31 326 LEU A N 1
ATOM 2646 C CA . LEU A 1 326 ? -25.521 -11.600 13.954 1.00 85.31 326 LEU A CA 1
ATOM 2647 C C . LEU A 1 326 ? -26.170 -11.212 12.623 1.00 85.31 326 LEU A C 1
ATOM 2649 O O . LEU A 1 326 ? -25.746 -10.232 12.007 1.00 85.31 326 LEU A O 1
ATOM 2653 N N . GLU A 1 327 ? -27.199 -11.939 12.188 1.00 88.31 327 GLU A N 1
ATOM 2654 C CA . GLU A 1 327 ? -27.939 -11.618 10.969 1.00 88.31 327 GLU A CA 1
ATOM 2655 C C . GLU A 1 327 ? -28.636 -10.259 11.088 1.00 88.31 327 GLU A C 1
ATOM 2657 O O . GLU A 1 327 ? -28.450 -9.396 10.227 1.00 88.31 327 GLU A O 1
ATOM 2662 N N . TYR A 1 328 ? -29.348 -10.021 12.192 1.00 90.19 328 TYR A N 1
ATOM 2663 C CA . TYR A 1 328 ? -29.989 -8.736 12.466 1.00 90.19 328 TYR A CA 1
ATOM 2664 C C . TYR A 1 328 ? -28.969 -7.590 12.474 1.00 90.19 328 TYR A C 1
ATOM 2666 O O . TYR A 1 328 ? -29.168 -6.567 11.815 1.00 90.19 328 TYR A O 1
ATOM 2674 N N . THR A 1 329 ? -27.833 -7.776 13.152 1.00 89.88 329 THR A N 1
ATOM 2675 C CA . THR A 1 329 ? -26.760 -6.772 13.216 1.00 89.88 329 THR A CA 1
ATOM 2676 C C . THR A 1 329 ? -26.192 -6.482 11.826 1.00 89.88 329 THR A C 1
ATOM 2678 O O . THR A 1 329 ? -26.049 -5.316 11.456 1.00 89.88 329 THR A O 1
ATOM 2681 N N . ASN A 1 330 ? -25.933 -7.514 11.017 1.00 88.94 330 ASN A N 1
ATOM 2682 C CA . ASN A 1 330 ? -25.474 -7.346 9.639 1.00 88.94 330 ASN A CA 1
ATOM 2683 C C . ASN A 1 330 ? -26.495 -6.562 8.806 1.00 88.94 330 ASN A C 1
ATOM 2685 O O . ASN A 1 330 ? -26.107 -5.629 8.107 1.00 88.94 330 ASN A O 1
ATOM 2689 N N . GLN A 1 331 ? -27.789 -6.880 8.900 1.00 91.50 331 GLN A N 1
ATOM 2690 C CA . GLN A 1 331 ? -28.832 -6.167 8.156 1.00 91.50 331 GLN A CA 1
ATOM 2691 C C . GLN A 1 331 ? -28.925 -4.686 8.550 1.00 91.50 331 GLN A C 1
ATOM 2693 O O . GLN A 1 331 ? -29.058 -3.826 7.675 1.00 91.50 331 GLN A O 1
ATOM 2698 N N . VAL A 1 332 ? -28.844 -4.375 9.849 1.00 92.06 332 VAL A N 1
ATOM 2699 C CA . VAL A 1 332 ? -28.854 -2.991 10.351 1.00 92.06 332 VAL A CA 1
ATOM 2700 C C . VAL A 1 332 ? -27.647 -2.219 9.820 1.00 92.06 332 VAL A C 1
ATOM 2702 O O . VAL A 1 332 ? -27.812 -1.127 9.273 1.00 92.06 332 VAL A O 1
ATOM 2705 N N . VAL A 1 333 ? -26.447 -2.799 9.918 1.00 90.88 333 VAL A N 1
ATOM 2706 C CA . VAL A 1 333 ? -25.206 -2.161 9.458 1.00 90.88 333 VAL A CA 1
ATOM 2707 C C . VAL A 1 333 ? -25.200 -1.975 7.939 1.00 90.88 333 VAL A C 1
ATOM 2709 O O . VAL A 1 333 ? -24.860 -0.888 7.479 1.00 90.88 333 VAL A O 1
ATOM 2712 N N . TRP A 1 334 ? -25.626 -2.973 7.158 1.00 89.69 334 TRP A N 1
ATOM 2713 C CA . TRP A 1 334 ? -25.711 -2.872 5.694 1.00 89.69 334 TRP A CA 1
ATOM 2714 C C . TRP A 1 334 ? -26.669 -1.767 5.245 1.00 89.69 334 TRP A C 1
ATOM 2716 O O . TRP A 1 334 ? -26.278 -0.902 4.463 1.00 89.69 334 TRP A O 1
ATOM 2726 N N . LYS A 1 335 ? -27.890 -1.723 5.795 1.00 91.69 335 LYS A N 1
ATOM 2727 C CA . LYS A 1 335 ? -28.860 -0.655 5.489 1.00 91.69 335 LYS A CA 1
ATOM 2728 C C . LYS A 1 335 ? -28.352 0.721 5.924 1.00 91.69 335 LYS A C 1
ATOM 2730 O O . LYS A 1 335 ? -28.593 1.716 5.239 1.00 91.69 335 LYS A O 1
ATOM 2735 N N . GLY A 1 336 ? -27.669 0.795 7.066 1.00 90.44 336 GLY A N 1
ATOM 2736 C CA . GLY A 1 336 ? -27.027 2.019 7.543 1.00 90.44 336 GLY A CA 1
ATOM 2737 C C . GLY A 1 336 ? -25.939 2.512 6.589 1.00 90.44 336 GLY A C 1
ATOM 2738 O O . GLY A 1 336 ? -25.911 3.698 6.256 1.00 90.44 336 GLY A O 1
ATOM 2739 N N . LEU A 1 337 ? -25.098 1.598 6.100 1.00 89.62 337 LEU A N 1
ATOM 2740 C CA . LEU A 1 337 ? -24.031 1.889 5.147 1.00 89.62 337 LEU A CA 1
ATOM 2741 C C . LEU A 1 337 ? -24.583 2.366 3.798 1.00 89.62 337 LEU A C 1
ATOM 2743 O O . LEU A 1 337 ? -24.126 3.386 3.294 1.00 89.62 337 LEU A O 1
ATOM 2747 N N . GLU A 1 338 ? -25.586 1.690 3.233 1.00 88.94 338 GLU A N 1
ATOM 2748 C CA . GLU A 1 338 ? -26.223 2.108 1.973 1.00 88.94 338 GLU A CA 1
ATOM 2749 C C . GLU A 1 338 ? -26.793 3.527 2.067 1.00 88.94 338 GLU A C 1
ATOM 2751 O O . GLU A 1 338 ? -26.544 4.363 1.197 1.00 88.94 338 GLU A O 1
ATOM 2756 N N . ARG A 1 339 ? -27.503 3.835 3.162 1.00 88.94 339 ARG A N 1
ATOM 2757 C CA . ARG A 1 339 ? -28.027 5.186 3.420 1.00 88.94 339 ARG A CA 1
ATOM 2758 C C . ARG A 1 339 ? -26.910 6.218 3.526 1.00 88.94 339 ARG A C 1
ATOM 2760 O O . ARG A 1 339 ? -27.051 7.317 2.996 1.00 88.94 339 ARG A O 1
ATOM 2767 N N . TYR A 1 340 ? -25.818 5.874 4.205 1.00 89.06 340 TYR A N 1
ATOM 2768 C CA . TYR A 1 340 ? -24.668 6.757 4.362 1.00 89.06 340 TYR A CA 1
ATOM 2769 C C . TYR A 1 340 ? -23.988 7.052 3.017 1.00 89.06 340 TYR A C 1
ATOM 2771 O O . TYR A 1 340 ? -23.778 8.219 2.683 1.00 89.06 340 TYR A O 1
ATOM 2779 N N . LEU A 1 341 ? -23.721 6.021 2.209 1.00 86.31 341 LEU A N 1
ATOM 2780 C CA . LEU A 1 341 ? -23.121 6.173 0.880 1.00 86.31 341 LEU A CA 1
ATOM 2781 C C . LEU A 1 341 ? -24.020 6.987 -0.059 1.00 86.31 341 LEU A C 1
ATOM 2783 O O . LEU A 1 341 ? -23.530 7.873 -0.757 1.00 86.31 341 LEU A O 1
ATOM 2787 N N . TYR A 1 342 ? -25.334 6.761 -0.016 1.00 86.50 342 TYR A N 1
ATOM 2788 C CA . TYR A 1 342 ? -26.300 7.534 -0.797 1.00 86.50 342 TYR A CA 1
ATOM 2789 C C . TYR A 1 342 ? -26.302 9.026 -0.422 1.00 86.50 342 TYR A C 1
ATOM 2791 O O . TYR A 1 342 ? -26.292 9.890 -1.298 1.00 86.50 342 TYR A O 1
ATOM 2799 N N . GLN A 1 343 ? -26.261 9.351 0.875 1.00 85.69 343 GLN A N 1
ATOM 2800 C CA . GLN A 1 343 ? -26.182 10.742 1.342 1.00 85.69 343 GLN A CA 1
ATOM 2801 C C . GLN A 1 343 ? -24.897 11.442 0.885 1.00 85.69 343 GLN A C 1
ATOM 2803 O O . GLN A 1 343 ? -24.928 12.628 0.561 1.00 85.69 343 GLN A O 1
ATOM 2808 N N . ILE A 1 344 ? -23.772 10.726 0.860 1.00 82.94 344 ILE A N 1
ATOM 2809 C CA . ILE A 1 344 ? -22.493 11.259 0.373 1.00 82.94 344 ILE A CA 1
ATOM 2810 C C . ILE A 1 344 ? -22.564 11.525 -1.126 1.00 82.94 344 ILE A C 1
ATOM 2812 O O . ILE A 1 344 ? -22.227 12.623 -1.557 1.00 82.94 344 ILE A O 1
ATOM 2816 N N . GLN A 1 345 ? -23.074 10.570 -1.902 1.00 82.69 345 GLN A N 1
ATOM 2817 C CA . GLN A 1 345 ? -23.224 10.721 -3.347 1.00 82.69 345 GLN A CA 1
ATOM 2818 C C . GLN A 1 345 ? -24.098 11.936 -3.707 1.00 82.69 345 GLN A C 1
ATOM 2820 O O . GLN A 1 345 ? -23.790 12.673 -4.643 1.00 82.69 345 GLN A O 1
ATOM 2825 N N . GLN A 1 346 ? -25.165 12.191 -2.940 1.00 80.56 346 GLN A N 1
ATOM 2826 C CA . GLN A 1 346 ? -25.988 13.392 -3.117 1.00 80.56 346 GLN A CA 1
ATOM 2827 C C . GLN A 1 346 ? -25.230 14.688 -2.800 1.00 80.56 346 GLN A C 1
ATOM 2829 O O . GLN A 1 346 ? -25.364 15.663 -3.539 1.00 80.56 346 GLN A O 1
ATOM 2834 N N . LYS A 1 347 ? -24.435 14.709 -1.723 1.00 80.25 347 LYS A N 1
ATOM 2835 C CA . LYS A 1 347 ? -23.608 15.873 -1.369 1.00 80.25 347 LYS A CA 1
ATOM 2836 C C . LYS A 1 347 ? -22.553 16.161 -2.434 1.00 80.25 347 LYS A C 1
ATOM 2838 O O . LYS A 1 347 ? -22.431 17.306 -2.849 1.00 80.25 347 LYS A O 1
ATOM 2843 N N . GLU A 1 348 ? -21.864 15.134 -2.931 1.00 75.62 348 GLU A N 1
ATOM 2844 C CA . GLU A 1 348 ? -20.864 15.266 -4.001 1.00 75.62 348 GLU A CA 1
ATOM 2845 C C . GLU A 1 348 ? -21.476 15.843 -5.282 1.00 75.62 348 GLU A C 1
ATOM 2847 O O . GLU A 1 348 ? -20.882 16.714 -5.916 1.00 75.62 348 GLU A O 1
ATOM 2852 N N . PHE A 1 349 ? -22.686 15.408 -5.651 1.00 74.44 349 PHE A N 1
ATOM 2853 C CA . PHE A 1 349 ? -23.392 15.956 -6.809 1.00 74.44 349 PHE A CA 1
ATOM 2854 C C . PHE A 1 349 ? -23.656 17.465 -6.652 1.00 74.44 349 PHE A C 1
ATOM 2856 O O . PHE A 1 349 ? -23.383 18.239 -7.569 1.00 74.44 349 PHE A O 1
ATOM 2863 N N . GLN A 1 350 ? -24.111 17.895 -5.470 1.00 71.62 350 GLN A N 1
ATOM 2864 C CA . GLN A 1 350 ? -24.372 19.307 -5.158 1.00 71.62 350 GLN A CA 1
ATOM 2865 C C . GLN A 1 350 ? -23.084 20.151 -5.083 1.00 71.62 350 GLN A C 1
ATOM 2867 O O . GLN A 1 350 ? -23.048 21.289 -5.563 1.00 71.62 350 GLN A O 1
ATOM 2872 N N . GLU A 1 351 ? -22.014 19.603 -4.504 1.00 73.06 351 GLU A N 1
ATOM 2873 C CA . GLU A 1 351 ? -20.697 20.247 -4.417 1.00 73.06 351 GLU A CA 1
ATOM 2874 C C . GLU A 1 351 ? -20.063 20.413 -5.802 1.00 73.06 351 GLU A C 1
ATOM 2876 O O . GLU A 1 351 ? -19.571 21.487 -6.137 1.00 73.06 351 GLU A O 1
ATOM 2881 N N . HIS A 1 352 ? -20.152 19.401 -6.664 1.00 71.31 352 HIS A N 1
ATOM 2882 C CA . HIS A 1 352 ? -19.616 19.471 -8.021 1.00 71.31 352 HIS A CA 1
ATOM 2883 C C . HIS A 1 352 ? -20.366 20.490 -8.901 1.00 71.31 352 HIS A C 1
ATOM 2885 O O . HIS A 1 352 ? -19.745 21.191 -9.704 1.00 71.31 352 HIS A O 1
ATOM 2891 N N . GLU A 1 353 ? -21.686 20.642 -8.732 1.00 66.38 353 GLU A N 1
ATOM 2892 C CA . GLU A 1 353 ? -22.455 21.704 -9.401 1.00 66.38 353 GLU A CA 1
ATOM 2893 C C . GLU A 1 353 ? -22.053 23.109 -8.923 1.00 66.38 353 GLU A C 1
ATOM 2895 O O . GLU A 1 353 ? -21.864 24.019 -9.737 1.00 66.38 353 GLU A O 1
ATOM 2900 N N . THR A 1 354 ? -21.851 23.291 -7.616 1.00 63.69 354 THR A N 1
ATOM 2901 C CA . THR A 1 354 ? -21.417 24.580 -7.049 1.00 63.69 354 THR A CA 1
ATOM 2902 C C . THR A 1 354 ? -19.965 24.916 -7.394 1.00 63.69 354 THR A C 1
ATOM 2904 O O . THR A 1 354 ? -19.651 26.083 -7.648 1.00 63.69 354 THR A O 1
ATOM 2907 N N . GLN A 1 355 ? -19.086 23.917 -7.484 1.00 67.56 355 GLN A N 1
ATOM 2908 C CA . GLN A 1 355 ? -17.679 24.087 -7.844 1.00 67.56 355 GLN A CA 1
ATOM 2909 C C . GLN A 1 355 ? -17.512 24.452 -9.325 1.00 67.56 355 GLN A C 1
ATOM 2911 O O . GLN A 1 355 ? -16.795 25.406 -9.627 1.00 67.56 355 GLN A O 1
ATOM 2916 N N . LYS A 1 356 ? -18.274 23.825 -10.236 1.00 63.47 356 LYS A N 1
ATOM 2917 C CA . LYS A 1 356 ? -18.348 24.241 -11.652 1.00 63.47 356 LYS A CA 1
ATOM 2918 C C . LYS A 1 356 ? -18.790 25.695 -11.812 1.00 63.47 356 LYS A C 1
ATOM 2920 O O . LYS A 1 356 ? -18.216 26.440 -12.608 1.00 63.47 356 LYS A O 1
ATOM 2925 N N . LEU A 1 357 ? -19.778 26.125 -11.025 1.00 54.06 357 LEU A N 1
ATOM 2926 C CA . LEU A 1 357 ? -20.244 27.512 -11.023 1.00 54.06 357 LEU A CA 1
ATOM 2927 C C . LEU A 1 357 ? -19.165 28.479 -10.494 1.00 54.06 357 LEU A C 1
ATOM 2929 O O . LEU A 1 357 ? -19.054 29.612 -10.965 1.00 54.06 357 LEU A O 1
ATOM 2933 N N . HIS A 1 358 ? -18.346 28.044 -9.535 1.00 52.91 358 HIS A N 1
ATOM 2934 C CA . HIS A 1 358 ? -17.266 28.847 -8.964 1.00 52.91 358 HIS A CA 1
ATOM 2935 C C . HIS A 1 358 ? -16.041 28.943 -9.892 1.00 52.91 358 HIS A C 1
ATOM 2937 O O . HIS A 1 358 ? -15.488 30.031 -10.058 1.00 52.91 358 HIS A O 1
ATOM 2943 N N . GLU A 1 359 ? -15.663 27.855 -10.567 1.00 52.53 359 GLU A N 1
ATOM 2944 C CA . GLU A 1 359 ? -14.574 27.824 -11.554 1.00 52.53 359 GLU A CA 1
ATOM 2945 C C . GLU A 1 359 ? -14.887 28.688 -12.782 1.00 52.53 359 GLU A C 1
ATOM 2947 O O . GLU A 1 359 ? -14.043 29.480 -13.208 1.00 52.53 359 GLU A O 1
ATOM 2952 N N . MET A 1 360 ? -16.130 28.659 -13.280 1.00 50.91 360 MET A N 1
ATOM 2953 C CA . MET A 1 360 ? -16.585 29.580 -14.334 1.00 50.91 360 MET A CA 1
ATOM 2954 C C . MET A 1 360 ? -16.440 31.060 -13.936 1.00 50.91 360 MET A C 1
ATOM 2956 O O . MET A 1 360 ? -16.192 31.915 -14.791 1.00 50.91 360 MET A O 1
ATOM 2960 N N . ASN A 1 361 ? -16.560 31.374 -12.643 1.00 49.12 361 ASN A N 1
ATOM 2961 C CA . ASN A 1 361 ? -16.400 32.729 -12.114 1.00 49.12 361 ASN A CA 1
ATOM 2962 C C . ASN A 1 361 ? -14.931 33.102 -11.835 1.00 49.12 361 ASN A C 1
ATOM 2964 O O . ASN A 1 361 ? -14.578 34.279 -11.918 1.00 49.12 361 ASN A O 1
ATOM 2968 N N . GLN A 1 362 ? -14.061 32.129 -11.543 1.00 48.56 362 GLN A N 1
ATOM 2969 C CA . GLN A 1 362 ? -12.626 32.352 -11.324 1.00 48.56 362 GLN A CA 1
ATOM 2970 C C . GLN A 1 362 ? -11.826 32.458 -12.630 1.00 48.56 362 GLN A C 1
ATOM 2972 O O . GLN A 1 362 ? -10.922 33.290 -12.713 1.00 48.56 362 GLN A O 1
ATOM 2977 N N . ILE A 1 363 ? -12.195 31.710 -13.678 1.00 46.81 363 ILE A N 1
ATOM 2978 C CA . ILE A 1 363 ? -11.562 31.801 -15.009 1.00 46.81 363 ILE A CA 1
ATOM 2979 C C . ILE A 1 363 ? -11.730 33.210 -15.609 1.00 46.81 363 ILE A C 1
ATOM 2981 O O . ILE A 1 363 ? -10.823 33.710 -16.268 1.00 46.81 363 ILE A O 1
ATOM 2985 N N . LYS A 1 364 ? -12.825 33.914 -15.286 1.00 43.81 364 LYS A N 1
ATOM 2986 C CA . LYS A 1 364 ? -13.023 35.332 -15.648 1.00 43.81 364 LYS A CA 1
ATOM 2987 C C . LYS A 1 364 ? -12.088 36.312 -14.924 1.00 43.81 364 LYS A C 1
ATOM 2989 O O . LYS A 1 364 ? -11.946 37.437 -15.384 1.00 43.81 364 LYS A O 1
ATOM 2994 N N . ARG A 1 365 ? -11.478 35.925 -13.796 1.00 35.50 365 ARG A N 1
ATOM 2995 C CA . ARG A 1 365 ? -10.596 36.784 -12.977 1.00 35.50 365 ARG A CA 1
ATOM 2996 C C . ARG A 1 365 ? -9.104 36.561 -13.225 1.00 35.50 365 ARG A C 1
ATOM 2998 O O . ARG A 1 365 ? -8.308 37.437 -12.912 1.00 35.50 365 ARG A O 1
ATOM 3005 N N . TYR A 1 366 ? -8.715 35.403 -13.758 1.00 36.91 366 TYR A N 1
ATOM 3006 C CA . TYR A 1 366 ? -7.305 35.014 -13.895 1.00 36.91 366 TYR A CA 1
ATOM 3007 C C . TYR A 1 366 ? -6.628 35.471 -15.198 1.00 36.91 366 TYR A C 1
ATOM 3009 O O . TYR A 1 366 ? -5.423 35.282 -15.348 1.00 36.91 366 TYR A O 1
ATOM 3017 N N . SER A 1 367 ? -7.348 36.114 -16.123 1.00 36.47 367 SER A N 1
ATOM 3018 C CA . SER A 1 367 ? -6.773 36.626 -17.377 1.00 36.47 367 SER A CA 1
ATOM 3019 C C . SER A 1 367 ? -5.946 37.915 -17.232 1.00 36.47 367 SER A C 1
ATOM 3021 O O . SER A 1 367 ? -5.473 38.424 -18.243 1.00 36.47 367 SER A O 1
ATOM 3023 N N . GLU A 1 368 ? -5.750 38.454 -16.021 1.00 38.59 368 GLU A N 1
ATOM 3024 C CA . GLU A 1 368 ? -5.185 39.805 -15.839 1.00 38.59 368 GLU A CA 1
ATOM 3025 C C . GLU A 1 368 ? -3.841 39.912 -15.088 1.00 38.59 368 GLU A C 1
ATOM 3027 O O . GLU A 1 368 ? -3.258 40.992 -15.097 1.00 38.59 368 GLU A O 1
ATOM 3032 N N . LEU A 1 369 ? -3.267 38.862 -14.478 1.00 30.38 369 LEU A N 1
ATOM 3033 C CA . LEU A 1 369 ? -2.084 39.046 -13.606 1.00 30.38 369 LEU A CA 1
ATOM 3034 C C . LEU A 1 369 ? -0.991 37.959 -13.743 1.00 30.38 369 LEU A C 1
ATOM 3036 O O . LEU A 1 369 ? -1.111 36.881 -13.175 1.00 30.38 369 LEU A O 1
ATOM 3040 N N . THR A 1 370 ? 0.069 38.330 -14.488 1.00 41.31 370 THR A N 1
ATOM 3041 C CA . THR A 1 370 ? 1.535 38.084 -14.313 1.00 41.31 370 THR A CA 1
ATOM 3042 C C . THR A 1 370 ? 2.061 36.647 -14.061 1.00 41.31 370 THR A C 1
ATOM 3044 O O . THR A 1 370 ? 1.504 35.841 -13.336 1.00 41.31 370 THR A O 1
ATOM 3047 N N . GLY A 1 371 ? 3.150 36.178 -14.690 1.00 38.94 371 GLY A N 1
ATOM 3048 C CA . GLY A 1 371 ? 4.531 36.692 -14.662 1.00 38.94 371 GLY A CA 1
ATOM 3049 C C . GLY A 1 371 ? 5.398 35.789 -13.756 1.00 38.94 371 GLY A C 1
ATOM 3050 O O . GLY A 1 371 ? 5.236 35.795 -12.542 1.00 38.94 371 GLY A O 1
ATOM 3051 N N . GLY A 1 372 ? 6.266 34.942 -14.331 1.00 34.00 372 GLY A N 1
ATOM 3052 C CA . GLY A 1 372 ? 6.881 33.793 -13.639 1.00 34.00 372 GLY A CA 1
ATOM 3053 C C . GLY A 1 372 ? 8.375 33.889 -13.297 1.00 34.00 372 GLY A C 1
ATOM 3054 O O . GLY A 1 372 ? 9.169 34.371 -14.095 1.00 34.00 372 GLY A O 1
ATOM 3055 N N . SER A 1 373 ? 8.750 33.358 -12.124 1.00 41.66 373 SER A N 1
ATOM 3056 C CA . SER A 1 373 ? 10.082 33.387 -11.492 1.00 41.66 373 SER A CA 1
ATOM 3057 C C . SER A 1 373 ? 11.107 32.343 -11.999 1.00 41.66 373 SER A C 1
ATOM 3059 O O . SER A 1 373 ? 10.776 31.331 -12.619 1.00 41.66 373 SER A O 1
ATOM 3061 N N . LYS A 1 374 ? 12.385 32.605 -11.673 1.00 38.25 374 LYS A N 1
ATOM 3062 C CA . LYS A 1 374 ? 13.657 32.031 -12.179 1.00 38.25 374 LYS A CA 1
ATOM 3063 C C . LYS A 1 374 ? 13.866 30.505 -12.020 1.00 38.25 374 LYS A C 1
ATOM 3065 O O . LYS A 1 374 ? 14.737 29.960 -12.689 1.00 38.25 374 LYS A O 1
ATOM 3070 N N . LEU A 1 375 ? 13.060 29.790 -11.224 1.00 36.72 375 LEU A N 1
ATOM 3071 C CA . LEU A 1 375 ? 13.134 28.317 -11.092 1.00 36.72 375 LEU A CA 1
ATOM 3072 C C . LEU A 1 375 ? 12.553 27.577 -12.318 1.00 36.72 375 LEU A C 1
ATOM 3074 O O . LEU A 1 375 ? 12.904 26.433 -12.599 1.00 36.72 375 LEU A O 1
ATOM 3078 N N . ARG A 1 376 ? 11.720 28.267 -13.112 1.00 40.78 376 ARG A N 1
ATOM 3079 C CA . ARG A 1 376 ? 11.171 27.760 -14.382 1.00 40.78 376 ARG A CA 1
ATOM 3080 C C . ARG A 1 376 ? 12.219 27.555 -15.478 1.00 40.78 376 ARG A C 1
ATOM 3082 O O . ARG A 1 376 ? 11.958 26.795 -16.405 1.00 40.78 376 ARG A O 1
ATOM 3089 N N . PHE A 1 377 ? 13.373 28.219 -15.393 1.00 37.94 377 PHE A N 1
ATOM 3090 C CA . PHE A 1 377 ? 14.435 28.089 -16.396 1.00 37.94 377 PHE A CA 1
ATOM 3091 C C . PHE A 1 377 ? 15.234 26.790 -16.228 1.00 37.94 377 PHE A C 1
ATOM 3093 O O . PHE A 1 377 ? 15.468 26.100 -17.213 1.00 37.94 377 PHE A O 1
ATOM 3100 N N . ILE A 1 378 ? 15.538 26.388 -14.989 1.00 41.44 378 ILE A N 1
ATOM 3101 C CA . ILE A 1 378 ? 16.294 25.155 -14.704 1.00 41.44 378 ILE A CA 1
ATOM 3102 C C . ILE A 1 378 ? 15.456 23.903 -15.031 1.00 41.44 378 ILE A C 1
ATOM 3104 O O . ILE A 1 378 ? 15.954 22.955 -15.629 1.00 41.44 378 ILE A O 1
ATOM 3108 N N . LEU A 1 379 ? 14.146 23.931 -14.751 1.00 41.09 379 LEU A N 1
ATOM 3109 C CA . LEU A 1 379 ? 13.209 22.856 -15.122 1.00 41.09 379 LEU A CA 1
ATOM 3110 C C . LEU A 1 379 ? 12.989 22.728 -16.644 1.00 41.09 379 LEU A C 1
ATOM 3112 O O . LEU A 1 379 ? 12.490 21.701 -17.112 1.00 41.09 379 LEU A O 1
ATOM 3116 N N . ARG A 1 380 ? 13.346 23.758 -17.426 1.00 38.44 380 ARG A N 1
ATOM 3117 C CA . ARG A 1 380 ? 13.252 23.744 -18.892 1.00 38.44 380 ARG A CA 1
ATOM 3118 C C . ARG A 1 380 ? 14.440 23.024 -19.533 1.00 38.44 380 ARG A C 1
ATOM 3120 O O . ARG A 1 380 ? 14.215 22.277 -20.480 1.00 38.44 380 ARG A O 1
ATOM 3127 N N . ASP A 1 381 ? 15.643 23.168 -18.979 1.00 35.75 381 ASP A N 1
ATOM 3128 C CA . ASP A 1 381 ? 16.863 22.540 -19.514 1.00 35.75 381 ASP A CA 1
ATOM 3129 C C . ASP A 1 381 ? 16.954 21.030 -19.233 1.00 35.75 381 ASP A C 1
ATOM 3131 O O . ASP A 1 381 ? 17.438 20.266 -20.068 1.00 35.75 381 ASP A O 1
ATOM 3135 N N . SER A 1 382 ? 16.396 20.540 -18.121 1.00 35.84 382 SER A N 1
ATOM 3136 C CA . SER A 1 382 ? 16.325 19.088 -17.869 1.00 35.84 382 SER A CA 1
ATOM 3137 C C . SER A 1 382 ? 15.304 18.370 -18.767 1.00 35.84 382 SER A C 1
ATOM 3139 O O . SER A 1 382 ? 15.402 17.163 -18.984 1.00 35.84 382 SER A O 1
ATOM 3141 N N . ARG A 1 383 ? 14.324 19.101 -19.323 1.00 37.97 383 ARG A N 1
ATOM 3142 C CA . ARG A 1 383 ? 13.308 18.567 -20.252 1.00 37.97 383 ARG A CA 1
ATOM 3143 C C . ARG A 1 383 ? 13.766 18.567 -21.714 1.00 37.97 383 ARG A C 1
ATOM 3145 O O . ARG A 1 383 ? 13.220 17.807 -22.512 1.00 37.97 383 ARG A O 1
ATOM 3152 N N . THR A 1 384 ? 14.754 19.380 -22.090 1.00 35.38 384 THR A N 1
ATOM 3153 C CA . THR A 1 384 ? 15.240 19.471 -23.480 1.00 35.38 384 THR A CA 1
ATOM 3154 C C . THR A 1 384 ? 16.223 18.357 -23.850 1.00 35.38 384 THR A C 1
ATOM 3156 O O . THR A 1 384 ? 16.234 17.945 -25.010 1.00 35.38 384 THR A O 1
ATOM 3159 N N . ASN A 1 385 ? 16.949 17.781 -22.884 1.00 32.62 385 ASN A N 1
ATOM 3160 C CA . ASN A 1 385 ? 17.921 16.705 -23.137 1.00 32.62 385 ASN A CA 1
ATOM 3161 C C . ASN A 1 385 ? 17.343 15.272 -23.157 1.00 32.62 385 ASN A C 1
ATOM 3163 O O . ASN A 1 385 ? 18.042 14.346 -23.562 1.00 32.62 385 ASN A O 1
ATOM 3167 N N . SER A 1 386 ? 16.061 15.078 -22.824 1.00 31.17 386 SER A N 1
ATOM 3168 C CA . SER A 1 386 ? 15.399 13.755 -22.794 1.00 31.17 386 SER A CA 1
ATOM 3169 C C . SER A 1 386 ? 14.382 13.552 -23.928 1.00 31.17 386 SER A C 1
ATOM 3171 O O . SER A 1 386 ? 13.365 12.875 -23.769 1.00 31.17 386 SER A O 1
ATOM 3173 N N . ARG A 1 387 ? 14.623 14.129 -25.115 1.00 31.72 387 ARG A N 1
ATOM 3174 C CA . ARG A 1 387 ? 13.793 13.869 -26.305 1.00 31.72 387 ARG A CA 1
ATOM 3175 C C . ARG A 1 387 ? 14.118 12.505 -26.913 1.00 31.72 387 ARG A C 1
ATOM 3177 O O . ARG A 1 387 ? 14.935 12.421 -27.824 1.00 31.72 387 ARG A O 1
ATOM 3184 N N . LYS A 1 388 ? 13.430 11.462 -26.435 1.00 30.52 388 LYS A N 1
ATOM 3185 C CA . LYS A 1 388 ? 13.023 10.259 -27.197 1.00 30.52 388 LYS A CA 1
ATOM 3186 C C . LYS A 1 388 ? 12.183 9.320 -26.313 1.00 30.52 388 LYS A C 1
ATOM 3188 O O . LYS A 1 388 ? 12.612 8.219 -26.042 1.00 30.52 388 LYS A O 1
ATOM 3193 N N . LEU A 1 389 ? 10.983 9.707 -25.880 1.00 27.09 389 LEU A N 1
ATOM 3194 C CA . LEU A 1 389 ? 9.915 8.753 -25.516 1.00 27.09 389 LEU A CA 1
ATOM 3195 C C . LEU A 1 389 ? 8.563 9.505 -25.473 1.00 27.09 389 LEU A C 1
ATOM 3197 O O . LEU A 1 389 ? 8.550 10.680 -25.109 1.00 27.09 389 LEU A O 1
ATOM 3201 N N . PRO A 1 390 ? 7.439 8.897 -25.903 1.00 25.03 390 PRO A N 1
ATOM 3202 C CA . PRO A 1 390 ? 6.161 9.598 -26.018 1.00 25.03 390 PRO A CA 1
ATOM 3203 C C . PRO A 1 390 ? 5.577 9.892 -24.628 1.00 25.03 390 PRO A C 1
ATOM 3205 O O . PRO A 1 390 ? 5.391 8.983 -23.819 1.00 25.03 390 PRO A O 1
ATOM 3208 N N . MET A 1 391 ? 5.314 11.174 -24.362 1.00 24.70 391 MET A N 1
ATOM 3209 C CA . MET A 1 391 ? 4.630 11.641 -23.159 1.00 24.70 391 MET A CA 1
ATOM 3210 C C . MET A 1 391 ? 3.172 11.183 -23.175 1.00 24.70 391 MET A C 1
ATOM 3212 O O . MET A 1 391 ? 2.456 11.414 -24.145 1.00 24.70 391 MET A O 1
ATOM 3216 N N . ILE A 1 392 ? 2.744 10.554 -22.085 1.00 28.33 392 ILE A N 1
ATOM 3217 C CA . ILE A 1 392 ? 1.332 10.459 -21.726 1.00 28.33 392 ILE A CA 1
ATOM 3218 C C . ILE A 1 392 ? 0.984 11.840 -21.155 1.00 28.33 392 ILE A C 1
ATOM 3220 O O . ILE A 1 392 ? 1.627 12.279 -20.201 1.00 28.33 392 ILE A O 1
ATOM 3224 N N . HIS A 1 393 ? 0.054 12.556 -21.789 1.00 24.34 393 HIS A N 1
ATOM 3225 C CA . HIS A 1 393 ? -0.507 13.800 -21.255 1.00 24.34 393 HIS A CA 1
ATOM 3226 C C . HIS A 1 393 ? -1.324 13.464 -20.004 1.00 24.34 393 HIS A C 1
ATOM 3228 O O . HIS A 1 393 ? -2.491 13.100 -20.095 1.00 24.34 393 HIS A O 1
ATOM 3234 N N . GLU A 1 394 ? -0.709 13.586 -18.834 1.00 24.50 394 GLU A N 1
ATOM 3235 C CA . GLU A 1 394 ? -1.427 13.939 -17.613 1.00 24.50 394 GLU A CA 1
ATOM 3236 C C . GLU A 1 394 ? -1.106 15.409 -17.337 1.00 24.50 394 GLU A C 1
ATOM 3238 O O . GLU A 1 394 ? 0.052 15.806 -17.186 1.00 24.50 394 GLU A O 1
ATOM 3243 N N . SER A 1 395 ? -2.138 16.249 -17.373 1.00 21.73 395 SER A N 1
ATOM 3244 C CA . SER A 1 395 ? -2.038 17.663 -17.021 1.00 21.73 395 SER A CA 1
ATOM 3245 C C . SER A 1 395 ? -1.479 17.827 -15.595 1.00 21.73 395 SER A C 1
ATOM 3247 O O . SER A 1 395 ? -1.927 17.097 -14.711 1.00 21.73 395 SER A O 1
ATOM 3249 N N . PRO A 1 396 ? -0.588 18.801 -15.313 1.00 24.00 396 PRO A N 1
ATOM 3250 C CA . PRO A 1 396 ? 0.135 18.916 -14.035 1.00 24.00 396 PRO A CA 1
ATOM 3251 C C . PRO A 1 396 ? -0.704 19.406 -12.840 1.00 24.00 396 PRO A C 1
ATOM 3253 O O . PRO A 1 396 ? -0.167 20.027 -11.933 1.00 24.00 396 PRO A O 1
ATOM 3256 N N . SER A 1 397 ? -2.024 19.237 -12.851 1.00 24.62 397 SER A N 1
ATOM 3257 C CA . SER A 1 397 ? -2.901 19.854 -11.846 1.00 24.62 397 SER A CA 1
ATOM 3258 C C . SER A 1 397 ? -4.030 18.965 -11.335 1.00 24.62 397 SER A C 1
ATOM 3260 O O . SER A 1 397 ? -4.881 19.444 -10.594 1.00 24.62 397 SER A O 1
ATOM 3262 N N . THR A 1 398 ? -4.035 17.670 -11.646 1.00 26.41 398 THR A N 1
ATOM 3263 C CA . THR A 1 398 ? -4.960 16.721 -11.011 1.00 26.41 398 THR A CA 1
ATOM 3264 C C . THR A 1 398 ? -4.249 15.402 -10.732 1.00 26.41 398 THR A C 1
ATOM 3266 O O . THR A 1 398 ? -4.283 14.467 -11.523 1.00 26.41 398 THR A O 1
ATOM 3269 N N . VAL A 1 399 ? -3.591 15.314 -9.572 1.00 34.38 399 VAL A N 1
ATOM 3270 C CA . VAL A 1 399 ? -3.264 14.014 -8.974 1.00 34.38 399 VAL A CA 1
ATOM 3271 C C . VAL A 1 399 ? -4.604 13.329 -8.714 1.00 34.38 399 VAL A C 1
ATOM 3273 O O . VAL A 1 399 ? -5.305 13.674 -7.763 1.00 34.38 399 VAL A O 1
ATOM 3276 N N . HIS A 1 400 ? -5.019 12.427 -9.604 1.00 35.69 400 HIS A N 1
ATOM 3277 C CA . HIS A 1 400 ? -6.230 11.644 -9.390 1.00 35.69 400 HIS A CA 1
ATOM 3278 C C . HIS A 1 400 ? -6.108 10.902 -8.047 1.00 35.69 400 HIS A C 1
ATOM 3280 O O . HIS A 1 400 ? -5.049 10.327 -7.775 1.00 35.69 400 HIS A O 1
ATOM 3286 N N . PRO A 1 401 ? -7.150 10.907 -7.192 1.00 46.72 401 PRO A N 1
ATOM 3287 C CA . PRO A 1 401 ? -7.118 10.182 -5.931 1.00 46.72 401 PRO A CA 1
ATOM 3288 C C . PRO A 1 401 ? -6.736 8.721 -6.181 1.00 46.72 401 PRO A C 1
ATOM 3290 O O . PRO A 1 401 ? -7.408 8.010 -6.924 1.00 46.72 401 PRO A O 1
ATOM 3293 N N . MET A 1 402 ? -5.648 8.271 -5.550 1.00 52.31 402 MET A N 1
ATOM 3294 C CA . MET A 1 402 ? -5.078 6.923 -5.734 1.00 52.31 402 MET A CA 1
ATOM 3295 C C . MET A 1 402 ? -6.034 5.806 -5.274 1.00 52.31 402 MET A C 1
ATOM 3297 O O . MET A 1 402 ? -5.802 4.629 -5.524 1.00 52.31 402 MET A O 1
ATOM 3301 N N . THR A 1 403 ? -7.106 6.175 -4.571 1.00 59.22 403 THR A N 1
ATOM 3302 C CA . THR A 1 403 ? -8.186 5.312 -4.082 1.00 59.22 403 THR A CA 1
ATOM 3303 C C . THR A 1 403 ? -9.504 6.073 -4.178 1.00 59.22 403 THR A C 1
ATOM 3305 O O . THR A 1 403 ? -9.512 7.302 -4.093 1.00 59.22 403 THR A O 1
ATOM 3308 N N . SER A 1 404 ? -10.621 5.362 -4.366 1.00 71.31 404 SER A N 1
ATOM 3309 C CA . SER A 1 404 ? -11.926 6.026 -4.452 1.00 71.31 404 SER A CA 1
ATOM 3310 C C . SER A 1 404 ? -12.271 6.722 -3.130 1.00 71.31 404 SER A C 1
ATOM 3312 O O . SER A 1 404 ? -11.953 6.219 -2.048 1.00 71.31 404 SER A O 1
ATOM 3314 N N . GLN A 1 405 ? -12.958 7.860 -3.208 1.00 71.56 405 GLN A N 1
ATOM 3315 C CA . GLN A 1 405 ? -13.433 8.594 -2.033 1.00 71.56 405 GLN A CA 1
ATOM 3316 C C . GLN A 1 405 ? -14.321 7.714 -1.138 1.00 71.56 405 GLN A C 1
ATOM 3318 O O . GLN A 1 405 ? -14.145 7.697 0.080 1.00 71.56 405 GLN A O 1
ATOM 3323 N N . TYR A 1 406 ? -15.172 6.875 -1.739 1.00 79.44 406 TYR A N 1
ATOM 3324 C CA . TYR A 1 406 ? -15.974 5.877 -1.027 1.00 79.44 406 TYR A CA 1
ATOM 3325 C C . TYR A 1 406 ? -15.115 4.877 -0.247 1.00 79.44 406 TYR A C 1
ATOM 3327 O O . TYR A 1 406 ? -15.402 4.581 0.911 1.00 79.44 406 TYR A O 1
ATOM 3335 N N . SER A 1 407 ? -14.030 4.382 -0.849 1.00 80.50 407 SER A N 1
ATOM 3336 C CA . SER A 1 407 ? -13.103 3.462 -0.185 1.00 80.50 407 SER A CA 1
ATOM 3337 C C . SER A 1 407 ? -12.452 4.111 1.037 1.00 80.50 407 SER A C 1
ATOM 3339 O O . SER A 1 407 ? -12.319 3.453 2.067 1.00 80.50 407 SER A O 1
ATOM 3341 N N . ASN A 1 408 ? -12.097 5.397 0.957 1.00 79.56 408 ASN A N 1
ATOM 3342 C CA . ASN A 1 408 ? -11.537 6.130 2.093 1.00 79.56 408 ASN A CA 1
ATOM 3343 C C . ASN A 1 408 ? -12.571 6.323 3.215 1.00 79.56 408 ASN A C 1
ATOM 3345 O O . ASN A 1 408 ? -12.278 6.012 4.367 1.00 79.56 408 ASN A O 1
ATOM 3349 N N . LEU A 1 409 ? -13.807 6.699 2.893 1.00 81.00 409 LEU A N 1
ATOM 3350 C CA . LEU A 1 409 ? -14.884 6.866 3.880 1.00 81.00 409 LEU A CA 1
ATOM 3351 C C . LEU A 1 409 ? -15.250 5.554 4.597 1.00 81.00 409 LEU A C 1
ATOM 3353 O O . LEU A 1 409 ? -15.420 5.507 5.820 1.00 81.00 409 LEU A O 1
ATOM 3357 N N . ILE A 1 410 ? -15.325 4.451 3.846 1.00 85.44 410 ILE A N 1
ATOM 3358 C CA . ILE A 1 410 ? -15.533 3.116 4.423 1.00 85.44 410 ILE A CA 1
ATOM 3359 C C . ILE A 1 410 ? -14.343 2.743 5.312 1.00 85.44 410 ILE A C 1
ATOM 3361 O O . ILE A 1 410 ? -14.525 2.196 6.400 1.00 85.44 410 ILE A O 1
ATOM 3365 N N . SER A 1 411 ? -13.122 3.075 4.890 1.00 85.94 411 SER A N 1
ATOM 3366 C CA . SER A 1 411 ? -11.920 2.783 5.664 1.00 85.94 411 SER A CA 1
ATOM 3367 C C . SER A 1 411 ? -11.896 3.508 7.014 1.00 85.94 411 SER A C 1
ATOM 3369 O O . SER A 1 411 ? -11.588 2.878 8.020 1.00 85.94 411 SER A O 1
ATOM 3371 N N . GLU A 1 412 ? -12.330 4.769 7.089 1.00 84.62 412 GLU A N 1
ATOM 3372 C CA . GLU A 1 412 ? -12.475 5.499 8.359 1.00 84.62 412 GLU A CA 1
ATOM 3373 C C . GLU A 1 412 ? -13.476 4.824 9.303 1.00 84.62 412 GLU A C 1
ATOM 3375 O O . GLU A 1 412 ? -13.239 4.714 10.510 1.00 84.62 412 GLU A O 1
ATOM 3380 N N . SER A 1 413 ? -14.566 4.302 8.738 1.00 88.62 413 SER A N 1
ATOM 3381 C CA . SER A 1 413 ? -15.575 3.547 9.482 1.00 88.62 413 SER A CA 1
ATOM 3382 C C . SER A 1 413 ? -14.996 2.251 10.060 1.00 88.62 413 SER A C 1
ATOM 3384 O O . SER A 1 413 ? -15.190 1.951 11.239 1.00 88.62 413 SER A O 1
ATOM 3386 N N . ILE A 1 414 ? -14.200 1.518 9.276 1.00 88.75 414 ILE A N 1
ATOM 3387 C CA . ILE A 1 414 ? -13.484 0.320 9.741 1.00 88.75 414 ILE A CA 1
ATOM 3388 C C . ILE A 1 414 ? -12.480 0.675 10.845 1.00 88.75 414 ILE A C 1
ATOM 3390 O O . ILE A 1 414 ? -12.348 -0.057 11.823 1.00 88.75 414 ILE A O 1
ATOM 3394 N N . ILE A 1 415 ? -11.799 1.815 10.741 1.00 85.44 415 ILE A N 1
ATOM 3395 C CA . ILE A 1 415 ? -10.853 2.278 11.762 1.00 85.44 415 ILE A CA 1
ATOM 3396 C C . ILE A 1 415 ? -11.555 2.583 13.083 1.00 85.44 415 ILE A C 1
ATOM 3398 O O . ILE A 1 415 ? -11.029 2.246 14.145 1.00 85.44 415 ILE A O 1
ATOM 3402 N N . ALA A 1 416 ? -12.735 3.201 13.047 1.00 86.19 416 ALA A N 1
ATOM 3403 C CA . ALA A 1 416 ? -13.523 3.425 14.254 1.00 86.19 416 ALA A CA 1
ATOM 3404 C C . ALA A 1 416 ? -13.919 2.105 14.934 1.00 86.19 416 ALA A C 1
ATOM 3406 O O . ALA A 1 416 ? -13.868 2.018 16.161 1.00 86.19 416 ALA A O 1
ATOM 3407 N N . LEU A 1 417 ? -14.229 1.063 14.153 1.00 87.06 417 LEU A N 1
ATOM 3408 C CA . LEU A 1 417 ? -14.473 -0.288 14.671 1.00 87.06 417 LEU A CA 1
ATOM 3409 C C . LEU A 1 417 ? -13.197 -0.910 15.263 1.00 87.06 417 LEU A C 1
ATOM 3411 O O . LEU A 1 417 ? -13.225 -1.441 16.371 1.00 87.06 417 LEU A O 1
ATOM 3415 N N . LEU A 1 418 ? -12.058 -0.798 14.574 1.00 83.06 418 LEU A N 1
ATOM 3416 C CA . LEU A 1 418 ? -10.766 -1.309 15.047 1.00 83.06 418 LEU A CA 1
ATOM 3417 C C . LEU A 1 418 ? -10.291 -0.647 16.343 1.00 83.06 418 LEU A C 1
ATOM 3419 O O . LEU A 1 418 ? -9.652 -1.297 17.165 1.00 83.06 418 LEU A O 1
ATOM 3423 N N . LYS A 1 419 ? -10.606 0.636 16.553 1.00 80.94 419 LYS A N 1
ATOM 3424 C CA . LYS A 1 419 ? -10.292 1.339 17.807 1.00 80.94 419 LYS A CA 1
ATOM 3425 C C . LYS A 1 419 ? -11.005 0.733 19.019 1.00 80.94 419 LYS A C 1
ATOM 3427 O O . LYS A 1 419 ? -10.507 0.896 20.128 1.00 80.94 419 LYS A O 1
ATOM 3432 N N . GLN A 1 420 ? -12.131 0.045 18.816 1.00 81.25 420 GLN A N 1
ATOM 3433 C CA . GLN A 1 420 ? -12.824 -0.686 19.880 1.00 81.25 420 GLN A CA 1
ATOM 3434 C C . GLN A 1 420 ? -12.193 -2.055 20.149 1.00 81.25 420 GLN A C 1
ATOM 3436 O O . GLN A 1 420 ? -12.132 -2.486 21.298 1.00 81.25 420 GLN A O 1
ATOM 3441 N N . ASP A 1 421 ? -11.689 -2.727 19.110 1.00 74.75 421 ASP A N 1
ATOM 3442 C CA . ASP A 1 421 ? -11.044 -4.036 19.230 1.00 74.75 421 ASP A CA 1
ATOM 3443 C C . ASP A 1 421 ? -9.915 -4.214 18.202 1.00 74.75 421 ASP A C 1
ATOM 3445 O O . ASP A 1 421 ? -10.121 -4.678 17.075 1.00 74.75 421 ASP A O 1
ATOM 3449 N N . LEU A 1 422 ? -8.684 -3.877 18.609 1.00 71.81 422 LEU A N 1
ATOM 3450 C CA . LEU A 1 422 ? -7.504 -3.994 17.748 1.00 71.81 422 LEU A CA 1
ATOM 3451 C C . LEU A 1 422 ? -7.159 -5.445 17.380 1.00 71.81 422 LEU A C 1
ATOM 3453 O O . LEU A 1 422 ? -6.433 -5.656 16.410 1.00 71.81 422 LEU A O 1
ATOM 3457 N N . ARG A 1 423 ? -7.656 -6.458 18.105 1.00 73.06 423 ARG A N 1
ATOM 3458 C CA . ARG A 1 423 ? -7.320 -7.870 17.827 1.00 73.06 423 ARG A CA 1
ATOM 3459 C C . ARG A 1 423 ? -7.836 -8.318 16.462 1.00 73.06 423 ARG A C 1
ATOM 3461 O O . ARG A 1 423 ? -7.232 -9.169 15.816 1.00 73.06 423 ARG A O 1
ATOM 3468 N N . ARG A 1 424 ? -8.898 -7.671 15.979 1.00 78.25 424 ARG A N 1
ATOM 3469 C CA . ARG A 1 424 ? -9.507 -7.929 14.669 1.00 78.25 424 ARG A CA 1
ATOM 3470 C C . ARG A 1 424 ? -8.675 -7.436 13.487 1.00 78.25 424 ARG A C 1
ATOM 3472 O O . ARG A 1 424 ? -9.033 -7.719 12.346 1.00 78.25 424 ARG A O 1
ATOM 3479 N N . ILE A 1 425 ? -7.559 -6.741 13.720 1.00 77.81 425 ILE A N 1
ATOM 3480 C CA . ILE A 1 425 ? -6.673 -6.319 12.631 1.00 77.81 425 ILE A CA 1
ATOM 3481 C C . ILE A 1 425 ? -6.110 -7.520 11.858 1.00 77.81 425 ILE A C 1
ATOM 3483 O O . ILE A 1 425 ? -5.972 -7.437 10.642 1.00 77.81 425 ILE A O 1
ATOM 3487 N N . THR A 1 426 ? -5.856 -8.651 12.529 1.00 80.81 426 THR A N 1
ATOM 3488 C CA . THR A 1 426 ? -5.394 -9.892 11.883 1.00 80.81 426 THR A CA 1
ATOM 3489 C C . THR A 1 426 ? -6.425 -10.402 10.880 1.00 80.81 426 THR A C 1
ATOM 3491 O O . THR A 1 426 ? -6.095 -10.630 9.721 1.00 80.81 426 THR A O 1
ATOM 3494 N N . PHE A 1 427 ? -7.693 -10.457 11.294 1.00 81.88 427 PHE A N 1
ATOM 3495 C CA . PHE A 1 427 ? -8.807 -10.853 10.432 1.00 81.88 427 PHE A CA 1
ATOM 3496 C C . PHE A 1 427 ? -8.944 -9.940 9.204 1.00 81.88 427 PHE A C 1
ATOM 3498 O O . PHE A 1 427 ? -9.167 -10.409 8.090 1.00 81.88 427 PHE A O 1
ATOM 3505 N N . LEU A 1 428 ? -8.778 -8.624 9.381 1.00 83.12 428 LEU A N 1
ATOM 3506 C CA . LEU A 1 428 ? -8.806 -7.688 8.254 1.00 83.12 428 LEU A CA 1
ATOM 3507 C C . LEU A 1 428 ? -7.644 -7.913 7.287 1.00 83.12 428 LEU A C 1
ATOM 3509 O O . LEU A 1 428 ? -7.862 -7.885 6.080 1.00 83.12 428 LEU A O 1
ATOM 3513 N N . LYS A 1 429 ? -6.433 -8.155 7.795 1.00 83.81 429 LYS A N 1
ATOM 3514 C CA . LYS A 1 429 ? -5.261 -8.435 6.955 1.00 83.81 429 LYS A CA 1
ATOM 3515 C C . LYS A 1 429 ? -5.460 -9.688 6.107 1.00 83.81 429 LYS A C 1
ATOM 3517 O O . LYS A 1 429 ? -5.127 -9.669 4.930 1.00 83.81 429 LYS A O 1
ATOM 3522 N N . GLU A 1 430 ? -6.055 -10.737 6.669 1.00 83.88 430 GLU A N 1
ATOM 3523 C CA . GLU A 1 430 ? -6.375 -11.965 5.929 1.00 83.88 430 GLU A CA 1
ATOM 3524 C C . GLU A 1 430 ? -7.406 -11.721 4.821 1.00 83.88 430 GLU A C 1
ATOM 3526 O O . GLU A 1 430 ? -7.238 -12.194 3.700 1.00 83.88 430 GLU A O 1
ATOM 3531 N N . LYS A 1 431 ? -8.463 -10.946 5.100 1.00 85.81 431 LYS A N 1
ATOM 3532 C CA . LYS A 1 431 ? -9.520 -10.655 4.115 1.00 85.81 431 LYS A CA 1
ATOM 3533 C C . LYS A 1 431 ? -9.100 -9.660 3.033 1.00 85.81 431 LYS A C 1
ATOM 3535 O O . LYS A 1 431 ? -9.642 -9.710 1.933 1.00 85.81 431 LYS A O 1
ATOM 3540 N N . LEU A 1 432 ? -8.176 -8.754 3.345 1.00 88.00 432 LEU A N 1
ATOM 3541 C CA . LEU A 1 432 ? -7.670 -7.737 2.419 1.00 88.00 432 LEU A CA 1
ATOM 3542 C C . LEU A 1 432 ? -6.375 -8.158 1.717 1.00 88.00 432 LEU A C 1
ATOM 3544 O O . LEU A 1 432 ? -5.870 -7.405 0.883 1.00 88.00 432 LEU A O 1
ATOM 3548 N N . PHE A 1 433 ? -5.844 -9.347 2.012 1.00 89.38 433 PHE A N 1
ATOM 3549 C CA . PHE A 1 433 ? -4.676 -9.861 1.314 1.00 89.38 433 PHE A CA 1
ATOM 3550 C C . PHE A 1 433 ? -4.939 -9.930 -0.194 1.00 89.38 433 PHE A C 1
ATOM 3552 O O . PHE A 1 433 ? -5.981 -10.399 -0.657 1.00 89.38 433 PHE A O 1
ATOM 3559 N N . GLY A 1 434 ? -3.987 -9.426 -0.970 1.00 86.44 434 GLY A N 1
ATOM 3560 C CA . GLY A 1 434 ? -4.108 -9.294 -2.412 1.00 86.44 434 GLY A CA 1
ATOM 3561 C C . GLY A 1 434 ? -4.919 -8.089 -2.876 1.00 86.44 434 GLY A C 1
ATOM 3562 O O . GLY A 1 434 ? -5.137 -7.983 -4.074 1.00 86.44 434 GLY A O 1
ATOM 3563 N N . GLN A 1 435 ? -5.365 -7.184 -1.999 1.00 88.00 435 GLN A N 1
ATOM 3564 C CA . GLN A 1 435 ? -6.050 -5.935 -2.366 1.00 88.00 435 GLN A CA 1
ATOM 3565 C C . GLN A 1 435 ? -5.200 -4.710 -2.013 1.00 88.00 435 GLN A C 1
ATOM 3567 O O . GLN A 1 435 ? -4.461 -4.717 -1.029 1.00 88.00 435 GLN A O 1
ATOM 3572 N N . GLN A 1 436 ? -5.315 -3.638 -2.801 1.00 88.62 436 GLN A N 1
ATOM 3573 C CA . GLN A 1 436 ? -4.706 -2.349 -2.463 1.00 88.62 436 GLN A CA 1
ATOM 3574 C C . GLN A 1 436 ? -5.495 -1.674 -1.332 1.00 88.62 436 GLN A C 1
ATOM 3576 O O . GLN A 1 436 ? -6.727 -1.651 -1.356 1.00 88.62 436 GLN A O 1
ATOM 3581 N N . LEU A 1 437 ? -4.799 -1.108 -0.343 1.00 89.44 437 LEU A N 1
ATOM 3582 C CA . LEU A 1 437 ? -5.445 -0.530 0.832 1.00 89.44 437 LEU A CA 1
ATOM 3583 C C . LEU A 1 437 ? -5.895 0.925 0.584 1.00 89.44 437 LEU A C 1
ATOM 3585 O O . LEU A 1 437 ? -5.182 1.705 -0.051 1.00 89.44 437 LEU A O 1
ATOM 3589 N N . PRO A 1 438 ? -7.049 1.346 1.127 1.00 88.44 438 PRO A N 1
ATOM 3590 C CA . PRO A 1 438 ? -7.390 2.761 1.277 1.00 88.44 438 PRO A CA 1
ATOM 3591 C C . PRO A 1 438 ? -6.377 3.506 2.154 1.00 88.44 438 PRO A C 1
ATOM 3593 O O . PRO A 1 438 ? -5.713 2.890 2.991 1.00 88.44 438 PRO A O 1
ATOM 3596 N N . VAL A 1 439 ? -6.281 4.832 2.011 1.00 84.25 439 VAL A N 1
ATOM 3597 C CA . VAL A 1 439 ? -5.248 5.646 2.685 1.00 84.25 439 VAL A CA 1
ATOM 3598 C C . VAL A 1 439 ? -5.270 5.456 4.202 1.00 84.25 439 VAL A C 1
ATOM 3600 O O . VAL A 1 439 ? -4.231 5.188 4.802 1.00 84.25 439 VAL A O 1
ATOM 3603 N N . ALA A 1 440 ? -6.444 5.517 4.830 1.00 84.00 440 ALA A N 1
ATOM 3604 C CA . ALA A 1 440 ? -6.530 5.446 6.284 1.00 84.00 440 ALA A CA 1
ATOM 3605 C C . ALA A 1 440 ? -6.154 4.047 6.821 1.00 84.00 440 ALA A C 1
ATOM 3607 O O . ALA A 1 440 ? -5.447 3.922 7.824 1.00 84.00 440 ALA A O 1
ATOM 3608 N N . LEU A 1 441 ? -6.571 2.973 6.135 1.00 87.31 441 LEU A N 1
ATOM 3609 C CA . LEU A 1 441 ? -6.180 1.602 6.497 1.00 87.31 441 LEU A CA 1
ATOM 3610 C C . LEU A 1 441 ? -4.689 1.356 6.266 1.00 87.31 441 LEU A C 1
ATOM 3612 O O . LEU A 1 441 ? -4.051 0.683 7.077 1.00 87.31 441 LEU A O 1
ATOM 3616 N N . ARG A 1 442 ? -4.126 1.939 5.202 1.00 90.12 442 ARG A N 1
ATOM 3617 C CA . ARG A 1 442 ? -2.688 1.921 4.930 1.00 90.12 442 ARG A CA 1
ATOM 3618 C C . ARG A 1 442 ? -1.908 2.545 6.082 1.00 90.12 442 ARG A C 1
ATOM 3620 O O . ARG A 1 442 ? -1.017 1.891 6.614 1.00 90.12 442 ARG A O 1
ATOM 3627 N N . GLN A 1 443 ? -2.285 3.753 6.510 1.00 87.69 443 GLN A N 1
ATOM 3628 C CA . GLN A 1 443 ? -1.639 4.451 7.626 1.00 87.69 443 GLN A CA 1
ATOM 3629 C C . GLN A 1 443 ? -1.589 3.570 8.879 1.00 87.69 443 GLN A C 1
ATOM 3631 O O . GLN A 1 443 ? -0.521 3.398 9.458 1.00 87.69 443 GLN A O 1
ATOM 3636 N N . ILE A 1 444 ? -2.705 2.938 9.261 1.00 85.06 444 ILE A N 1
ATOM 3637 C CA . ILE A 1 444 ? -2.735 2.067 10.446 1.00 85.06 444 ILE A CA 1
ATOM 3638 C C . ILE A 1 444 ? -1.917 0.793 10.248 1.00 85.06 444 ILE A C 1
ATOM 3640 O O . ILE A 1 444 ? -1.135 0.438 11.129 1.00 85.06 444 ILE A O 1
ATOM 3644 N N . SER A 1 445 ? -2.081 0.101 9.119 1.00 87.12 445 SER A N 1
ATOM 3645 C CA . SER A 1 445 ? -1.389 -1.169 8.876 1.00 87.12 445 SER A CA 1
ATOM 3646 C C . SER A 1 445 ? 0.129 -0.985 8.813 1.00 87.12 445 SER A C 1
ATOM 3648 O O . SER A 1 445 ? 0.877 -1.808 9.342 1.00 87.12 445 SER A O 1
ATOM 3650 N N . TRP A 1 446 ? 0.598 0.095 8.187 1.00 91.50 446 TRP A N 1
ATOM 3651 C CA . TRP A 1 446 ? 2.023 0.396 8.078 1.00 91.50 446 TRP A CA 1
ATOM 3652 C C . TRP A 1 446 ? 2.598 0.815 9.430 1.00 91.50 446 TRP A C 1
ATOM 3654 O O . TRP A 1 446 ? 3.615 0.270 9.854 1.00 91.50 446 TRP A O 1
ATOM 3664 N N . THR A 1 447 ? 1.921 1.718 10.147 1.00 88.19 447 THR A N 1
ATOM 3665 C CA . THR A 1 447 ? 2.314 2.139 11.498 1.00 88.19 447 THR A CA 1
ATOM 3666 C C . THR A 1 447 ? 2.383 0.936 12.448 1.00 88.19 447 THR A C 1
ATOM 3668 O O . THR A 1 447 ? 3.404 0.738 13.103 1.00 88.19 447 THR A O 1
ATOM 3671 N N . GLU A 1 448 ? 1.374 0.064 12.480 1.00 85.44 448 GLU A N 1
ATOM 3672 C CA . GLU A 1 448 ? 1.389 -1.134 13.335 1.00 85.44 448 GLU A CA 1
ATOM 3673 C C . GLU A 1 448 ? 2.580 -2.055 13.022 1.00 85.44 448 GLU A C 1
ATOM 3675 O O . GLU A 1 448 ? 3.277 -2.500 13.938 1.00 85.44 448 GLU A O 1
ATOM 3680 N N . CYS A 1 449 ? 2.891 -2.262 11.741 1.00 88.44 449 CYS A N 1
ATOM 3681 C CA . CYS A 1 449 ? 4.040 -3.062 11.335 1.00 88.44 449 CYS A CA 1
ATOM 3682 C C . CYS A 1 449 ? 5.394 -2.414 11.681 1.00 88.44 449 CYS A C 1
ATOM 3684 O O . CYS A 1 449 ? 6.331 -3.129 12.033 1.00 88.44 449 CYS A O 1
ATOM 3686 N N . LEU A 1 450 ? 5.525 -1.087 11.596 1.00 91.44 450 LEU A N 1
ATOM 3687 C CA . LEU A 1 450 ? 6.775 -0.382 11.911 1.00 91.44 450 LEU A CA 1
ATOM 3688 C C . LEU A 1 450 ? 7.062 -0.373 13.416 1.00 91.44 450 LEU A C 1
ATOM 3690 O O . LEU A 1 450 ? 8.184 -0.656 13.836 1.00 91.44 450 LEU A O 1
ATOM 3694 N N . PHE A 1 451 ? 6.052 -0.089 14.242 1.00 89.12 451 PHE A N 1
ATOM 3695 C CA . PHE A 1 451 ? 6.231 0.054 15.691 1.00 89.12 451 PHE A CA 1
ATOM 3696 C C . PHE A 1 451 ? 6.273 -1.272 16.450 1.00 89.12 451 PHE A C 1
ATOM 3698 O O . PHE A 1 451 ? 6.766 -1.309 17.578 1.00 89.12 451 PHE A O 1
ATOM 3705 N N . ARG A 1 452 ? 5.818 -2.385 15.863 1.00 84.31 452 ARG A N 1
ATOM 3706 C CA . ARG A 1 452 ? 5.872 -3.696 16.535 1.00 84.31 452 ARG A CA 1
ATOM 3707 C C . ARG A 1 452 ? 7.285 -4.095 16.974 1.00 84.31 452 ARG A C 1
ATOM 3709 O O . ARG A 1 452 ? 7.423 -4.803 17.960 1.00 84.31 452 ARG A O 1
ATOM 3716 N N . PHE A 1 453 ? 8.313 -3.673 16.235 1.00 80.88 453 PHE A N 1
ATOM 3717 C CA . PHE A 1 453 ? 9.704 -4.026 16.513 1.00 80.88 453 PHE A CA 1
ATOM 3718 C C . PHE A 1 453 ? 10.274 -3.218 17.684 1.00 80.88 453 PHE A C 1
ATOM 3720 O O . PHE A 1 453 ? 11.219 -3.650 18.335 1.00 80.88 453 PHE A O 1
ATOM 3727 N N . GLU A 1 454 ? 9.662 -2.072 17.988 1.00 85.31 454 GLU A N 1
ATOM 3728 C CA . GLU A 1 454 ? 9.979 -1.246 19.156 1.00 85.31 454 GLU A CA 1
ATOM 3729 C C . GLU A 1 454 ? 9.241 -1.720 20.421 1.00 85.31 454 GLU A C 1
ATOM 3731 O O . GLU A 1 454 ? 9.600 -1.346 21.542 1.00 85.31 454 GLU A O 1
ATOM 3736 N N . LYS A 1 455 ? 8.207 -2.554 20.256 1.00 81.38 455 LYS A N 1
ATOM 3737 C CA . LYS A 1 455 ? 7.358 -3.052 21.338 1.00 81.38 455 LYS A CA 1
ATOM 3738 C C . LYS A 1 455 ? 8.092 -4.107 22.164 1.00 81.38 455 LYS A C 1
ATOM 3740 O O . LYS A 1 455 ? 8.499 -5.152 21.657 1.00 81.38 455 LYS A O 1
ATOM 3745 N N . LYS A 1 456 ? 8.209 -3.871 23.472 1.00 76.31 456 LYS A N 1
ATOM 3746 C CA . LYS A 1 456 ? 8.735 -4.872 24.414 1.00 76.31 456 LYS A CA 1
ATOM 3747 C C . LYS A 1 456 ? 7.667 -5.918 24.778 1.00 76.31 456 LYS A C 1
ATOM 3749 O O . LYS A 1 456 ? 6.485 -5.588 24.766 1.00 76.31 456 LYS A O 1
ATOM 3754 N N . PRO A 1 457 ? 8.049 -7.138 25.215 1.00 64.19 457 PRO A N 1
ATOM 3755 C CA . PRO A 1 457 ? 7.098 -8.215 25.534 1.00 64.19 457 PRO A CA 1
ATOM 3756 C C . PRO A 1 457 ? 6.030 -7.855 26.583 1.00 64.19 457 PRO A C 1
ATOM 3758 O O . PRO A 1 457 ? 4.942 -8.419 26.570 1.00 64.19 457 PRO A O 1
ATOM 3761 N N . HIS A 1 458 ? 6.334 -6.923 27.492 1.00 56.59 458 HIS A N 1
ATOM 3762 C CA . HIS A 1 458 ? 5.436 -6.497 28.574 1.00 56.59 458 HIS A CA 1
ATOM 3763 C C . HIS A 1 458 ? 4.589 -5.258 28.242 1.00 56.59 458 HIS A C 1
ATOM 3765 O O . HIS A 1 458 ? 3.666 -4.935 28.986 1.00 56.59 458 HIS A O 1
ATOM 3771 N N . GLU A 1 459 ? 4.892 -4.545 27.156 1.00 64.25 459 GLU A N 1
ATOM 3772 C CA . GLU A 1 459 ? 4.130 -3.370 26.728 1.00 64.25 459 GLU A CA 1
ATOM 3773 C C . GLU A 1 459 ? 3.010 -3.857 25.807 1.00 64.25 459 GLU A C 1
ATOM 3775 O O . GLU A 1 459 ? 3.287 -4.464 24.782 1.00 64.25 459 GLU A O 1
ATOM 3780 N N . SER A 1 460 ? 1.740 -3.649 26.163 1.00 59.72 460 SER A N 1
ATOM 3781 C CA . SER A 1 460 ? 0.600 -4.076 25.335 1.00 59.72 460 SER A CA 1
ATOM 3782 C C . SER A 1 460 ? 0.131 -2.984 24.368 1.00 59.72 460 SER A C 1
ATOM 3784 O O . SER A 1 460 ? -0.295 -3.304 23.254 1.00 59.72 460 SER A O 1
ATOM 3786 N N . ASP A 1 461 ? 0.271 -1.717 24.765 1.00 69.56 461 ASP A N 1
ATOM 3787 C CA . ASP A 1 461 ? -0.272 -0.544 24.079 1.00 69.56 461 ASP A CA 1
ATOM 3788 C C . ASP A 1 461 ? 0.713 0.061 23.062 1.00 69.56 461 ASP A C 1
ATOM 3790 O O . ASP A 1 461 ? 1.769 0.588 23.420 1.00 69.56 461 ASP A O 1
ATOM 3794 N N . LEU A 1 462 ? 0.342 0.005 21.779 1.00 71.75 462 LEU A N 1
ATOM 3795 C CA . LEU A 1 462 ? 1.105 0.578 20.665 1.00 71.75 462 LEU A CA 1
ATOM 3796 C C . LEU A 1 462 ? 1.209 2.110 20.738 1.00 71.75 462 LEU A C 1
ATOM 3798 O O . LEU A 1 462 ? 2.209 2.662 20.286 1.00 71.75 462 LEU A O 1
ATOM 3802 N N . SER A 1 463 ? 0.232 2.798 21.338 1.00 72.50 463 SER A N 1
ATOM 3803 C CA . SER A 1 463 ? 0.240 4.264 21.432 1.00 72.50 463 SER A CA 1
ATOM 3804 C C . SER A 1 463 ? 1.366 4.779 22.335 1.00 72.50 463 SER A C 1
ATOM 3806 O O . SER A 1 463 ? 2.011 5.789 22.042 1.00 72.50 463 SER A O 1
ATOM 3808 N N . PHE A 1 464 ? 1.666 4.044 23.410 1.00 79.25 464 PHE A N 1
ATOM 3809 C CA . PHE A 1 464 ? 2.781 4.353 24.298 1.00 79.25 464 PHE A CA 1
ATOM 3810 C C . PHE A 1 464 ? 4.132 4.138 23.607 1.00 79.25 464 PHE A C 1
ATOM 3812 O O . PHE A 1 464 ? 5.027 4.979 23.735 1.00 79.25 464 PHE A O 1
ATOM 3819 N N . VAL A 1 465 ? 4.266 3.040 22.854 1.00 83.12 465 VAL A N 1
ATOM 3820 C CA . VAL A 1 465 ? 5.473 2.733 22.071 1.00 83.12 465 VAL A CA 1
ATOM 3821 C C . VAL A 1 465 ? 5.726 3.840 21.051 1.00 83.12 465 VAL A C 1
ATOM 3823 O O . VAL A 1 465 ? 6.821 4.394 21.019 1.00 83.12 465 VAL A O 1
ATOM 3826 N N . GLU A 1 466 ? 4.700 4.247 20.302 1.00 84.75 466 GLU A N 1
ATOM 3827 C CA . GLU A 1 466 ? 4.800 5.345 19.341 1.00 84.75 466 GLU A CA 1
ATOM 3828 C C . GLU A 1 466 ? 5.272 6.652 20.001 1.00 84.75 466 GLU A C 1
ATOM 3830 O O . GLU A 1 466 ? 6.214 7.287 19.524 1.00 84.75 466 GLU A O 1
ATOM 3835 N N . LEU A 1 467 ? 4.664 7.050 21.125 1.00 84.12 467 LEU A N 1
ATOM 3836 C CA . LEU A 1 467 ? 5.049 8.263 21.859 1.00 84.12 467 LEU A CA 1
ATOM 3837 C C . LEU A 1 467 ? 6.505 8.225 22.326 1.00 84.12 467 LEU A C 1
ATOM 3839 O O . LEU A 1 467 ? 7.209 9.239 22.276 1.00 84.12 467 LEU A O 1
ATOM 3843 N N . LYS A 1 468 ? 6.956 7.065 22.803 1.00 87.75 468 LYS A N 1
ATOM 3844 C CA . LYS A 1 468 ? 8.334 6.860 23.236 1.00 87.75 468 LYS A CA 1
ATOM 3845 C C . LYS A 1 468 ? 9.296 6.972 22.056 1.00 87.75 468 LYS A C 1
ATOM 3847 O O . LYS A 1 468 ? 10.222 7.773 22.125 1.00 87.75 468 LYS A O 1
ATOM 3852 N N . THR A 1 469 ? 9.035 6.270 20.957 1.00 87.94 469 THR A N 1
ATOM 3853 C CA . THR A 1 469 ? 9.871 6.324 19.752 1.00 87.94 469 THR A CA 1
ATOM 3854 C C . THR A 1 469 ? 9.922 7.733 19.156 1.00 87.94 469 THR A C 1
ATOM 3856 O O . THR A 1 469 ? 11.003 8.202 18.805 1.00 87.94 469 THR A O 1
ATOM 3859 N N . ARG A 1 470 ? 8.797 8.465 19.121 1.00 90.31 470 ARG A N 1
ATOM 3860 C CA . ARG A 1 470 ? 8.763 9.881 18.706 1.00 90.31 470 ARG A CA 1
ATOM 3861 C C . ARG A 1 470 ? 9.676 10.748 19.579 1.00 90.31 470 ARG A C 1
ATOM 3863 O O . ARG A 1 470 ? 10.418 11.582 19.059 1.00 90.31 470 ARG A O 1
ATOM 3870 N N . ARG A 1 471 ? 9.652 10.545 20.903 1.00 89.00 471 ARG A N 1
ATOM 3871 C CA . ARG A 1 471 ? 10.521 11.268 21.849 1.00 89.00 471 ARG A CA 1
ATOM 3872 C C . ARG A 1 471 ? 11.995 10.927 21.635 1.00 89.00 471 ARG A C 1
ATOM 3874 O O . ARG A 1 471 ? 12.827 11.834 21.612 1.00 89.00 471 ARG A O 1
ATOM 3881 N N . ASP A 1 472 ? 12.308 9.650 21.454 1.00 89.69 472 ASP A N 1
ATOM 3882 C CA . ASP A 1 472 ? 13.676 9.171 21.251 1.00 89.69 472 ASP A CA 1
ATOM 3883 C C . ASP A 1 472 ? 14.254 9.699 19.927 1.00 89.69 472 ASP A C 1
ATOM 3885 O O . ASP A 1 472 ? 15.393 10.171 19.883 1.00 89.69 472 ASP A O 1
ATOM 3889 N N . PHE A 1 473 ? 13.444 9.727 18.865 1.00 93.12 473 PHE A N 1
ATOM 3890 C CA . PHE A 1 473 ? 13.814 10.318 17.580 1.00 93.12 473 PHE A CA 1
ATOM 3891 C C . PHE A 1 473 ? 14.074 11.829 17.694 1.00 93.12 473 PHE A C 1
ATOM 3893 O O . PHE A 1 473 ? 15.122 12.314 17.262 1.00 93.12 473 PHE A O 1
ATOM 3900 N N . ALA A 1 474 ? 13.185 12.577 18.359 1.00 91.38 474 ALA A N 1
ATOM 3901 C CA . ALA A 1 474 ? 13.365 14.013 18.598 1.00 91.38 474 ALA A CA 1
ATOM 3902 C C . ALA A 1 474 ? 14.617 14.324 19.444 1.00 91.38 474 ALA A C 1
ATOM 3904 O O . ALA A 1 474 ? 15.361 15.269 19.153 1.00 91.38 474 ALA A O 1
ATOM 3905 N N . SER A 1 475 ? 14.892 13.505 20.464 1.00 92.31 475 SER A N 1
ATOM 3906 C CA . SER A 1 475 ? 16.124 13.590 21.256 1.00 92.31 475 SER A CA 1
ATOM 3907 C C . SER A 1 475 ? 17.361 13.328 20.392 1.00 92.31 475 SER A C 1
ATOM 3909 O O . SER A 1 475 ? 18.324 14.097 20.442 1.00 92.31 475 SER A O 1
ATOM 3911 N N . GLY A 1 476 ? 17.315 12.309 19.528 1.00 92.38 476 GLY A N 1
ATOM 3912 C CA . GLY A 1 476 ? 18.393 11.999 18.593 1.00 92.38 476 GLY A CA 1
ATOM 3913 C C . GLY A 1 476 ? 18.673 13.123 17.595 1.00 92.38 476 GLY A C 1
ATOM 3914 O O . GLY A 1 476 ? 19.836 13.449 17.372 1.00 92.38 476 GLY A O 1
ATOM 3915 N N . ILE A 1 477 ? 17.637 13.779 17.062 1.00 93.31 477 ILE A N 1
ATOM 3916 C CA . ILE A 1 477 ? 17.800 14.957 16.194 1.00 93.31 477 ILE A CA 1
ATOM 3917 C C . ILE A 1 477 ? 18.436 16.110 16.966 1.00 93.31 477 ILE A C 1
ATOM 3919 O O . ILE A 1 477 ? 19.327 16.777 16.449 1.00 93.31 477 ILE A O 1
ATOM 3923 N N . THR A 1 478 ? 18.007 16.347 18.207 1.00 92.69 478 THR A N 1
ATOM 3924 C CA . THR A 1 478 ? 18.571 17.415 19.046 1.00 92.69 478 THR A CA 1
ATOM 3925 C C . THR A 1 478 ? 20.054 17.166 19.320 1.00 92.69 478 THR A C 1
ATOM 3927 O O . THR A 1 478 ? 20.872 18.079 19.208 1.00 92.69 478 THR A O 1
ATOM 3930 N N . ARG A 1 479 ? 20.424 15.912 19.603 1.00 92.50 479 ARG A N 1
ATOM 3931 C CA . ARG A 1 479 ? 21.822 15.494 19.739 1.00 92.50 479 ARG A CA 1
ATOM 3932 C C . ARG A 1 479 ? 22.604 15.725 18.442 1.00 92.50 479 ARG A C 1
ATOM 3934 O O . ARG A 1 479 ? 23.632 16.394 18.481 1.00 92.50 479 ARG A O 1
ATOM 3941 N N . GLY A 1 480 ? 22.091 15.254 17.306 1.00 91.12 480 GLY A N 1
ATOM 3942 C CA . GLY A 1 480 ? 22.739 15.422 16.004 1.00 91.12 480 GLY A CA 1
ATOM 3943 C C . GLY A 1 480 ? 22.894 16.886 15.588 1.00 91.12 480 GLY A C 1
ATOM 3944 O O . GLY A 1 480 ? 23.947 17.280 15.095 1.00 91.12 480 GLY A O 1
ATOM 3945 N N . LYS A 1 481 ? 21.894 17.728 15.880 1.00 92.81 481 LYS A N 1
ATOM 3946 C CA . LYS A 1 481 ? 21.949 19.184 15.688 1.00 92.81 481 LYS A CA 1
ATOM 3947 C C . LYS A 1 481 ? 23.119 19.802 16.455 1.00 92.81 481 LYS A C 1
ATOM 3949 O O . LYS A 1 481 ? 23.847 20.616 15.890 1.00 92.81 481 LYS A O 1
ATOM 3954 N N . ASN A 1 482 ? 23.303 19.413 17.716 1.00 91.62 482 ASN A N 1
ATOM 3955 C CA . ASN A 1 482 ? 24.377 19.930 18.565 1.00 91.62 482 ASN A CA 1
ATOM 3956 C C . ASN A 1 482 ? 25.757 19.451 18.091 1.00 91.62 482 ASN A C 1
ATOM 3958 O O . ASN A 1 482 ? 26.689 20.246 18.006 1.00 91.62 482 ASN A O 1
ATOM 3962 N N . GLU A 1 483 ? 25.881 18.171 17.737 1.00 91.19 483 GLU A N 1
ATOM 3963 C CA . GLU A 1 483 ? 27.140 17.575 17.270 1.00 91.19 483 GLU A CA 1
ATOM 3964 C C . GLU A 1 483 ? 27.587 18.145 15.916 1.00 91.19 483 GLU A C 1
ATOM 3966 O O . GLU A 1 483 ? 28.764 18.446 15.730 1.00 91.19 483 GLU A O 1
ATOM 3971 N N . LEU A 1 484 ? 26.645 18.350 14.990 1.00 88.69 484 LEU A N 1
ATOM 3972 C CA . LEU A 1 484 ? 26.889 18.948 13.674 1.00 88.69 484 LEU A CA 1
ATOM 3973 C C . LEU A 1 484 ? 26.895 20.489 13.702 1.00 88.69 484 LEU A C 1
ATOM 3975 O O . LEU A 1 484 ? 27.105 21.113 12.663 1.00 88.69 484 LEU A O 1
ATOM 3979 N N . LYS A 1 485 ? 26.667 21.105 14.872 1.00 89.44 485 LYS A N 1
ATOM 3980 C CA . LYS A 1 485 ? 26.606 22.565 15.085 1.00 89.44 485 LYS A CA 1
ATOM 3981 C C . LYS A 1 485 ? 25.626 23.278 14.139 1.00 89.44 485 LYS A C 1
ATOM 3983 O O . LYS A 1 485 ? 25.924 24.341 13.597 1.00 89.44 485 LYS A O 1
ATOM 3988 N N . LEU A 1 486 ? 24.446 22.694 13.934 1.00 88.25 486 LEU A N 1
ATOM 3989 C CA . LEU A 1 486 ? 23.430 23.218 13.016 1.00 88.25 486 LEU A CA 1
ATOM 3990 C C . LEU A 1 486 ? 22.505 24.222 13.707 1.00 88.25 486 LEU A C 1
ATOM 3992 O O . LEU A 1 486 ? 22.033 23.997 14.821 1.00 88.25 486 LEU A O 1
ATOM 3996 N N . SER A 1 487 ? 22.144 25.298 13.006 1.00 85.12 487 SER A N 1
ATOM 3997 C CA . SER A 1 487 ? 21.101 26.229 13.458 1.00 85.12 487 SER A CA 1
ATOM 3998 C C . SER A 1 487 ? 19.699 25.624 13.316 1.00 85.12 487 SER A C 1
ATOM 4000 O O . SER A 1 487 ? 18.867 25.751 14.220 1.00 85.12 487 SER A O 1
ATOM 4002 N N . ASN A 1 488 ? 19.457 24.895 12.222 1.00 86.44 488 ASN A N 1
ATOM 4003 C CA . ASN A 1 488 ? 18.184 24.260 11.899 1.00 86.44 488 ASN A CA 1
ATOM 4004 C C . ASN A 1 488 ? 18.404 22.842 11.321 1.00 86.44 488 ASN A C 1
ATOM 4006 O O . ASN A 1 488 ? 19.101 22.723 10.317 1.00 86.44 488 ASN A O 1
ATOM 4010 N N . PRO A 1 489 ? 17.788 21.782 11.882 1.00 85.75 489 PRO A N 1
ATOM 4011 C CA . PRO A 1 489 ? 17.899 20.413 11.360 1.00 85.75 489 PRO A CA 1
ATOM 4012 C C . PRO A 1 489 ? 17.303 20.216 9.951 1.00 85.75 489 PRO A C 1
ATOM 4014 O O . PRO A 1 489 ? 17.590 19.220 9.298 1.00 85.75 489 PRO A O 1
ATOM 4017 N N . LEU A 1 490 ? 16.501 21.163 9.450 1.00 86.94 490 LEU A N 1
ATOM 4018 C CA . LEU A 1 490 ? 15.981 21.145 8.076 1.00 86.94 490 LEU A CA 1
ATOM 4019 C C . LEU A 1 490 ? 17.032 21.522 7.019 1.00 86.94 490 LEU A C 1
ATOM 4021 O O . LEU A 1 490 ? 16.770 21.375 5.824 1.00 86.94 490 LEU A O 1
ATOM 4025 N N . ASN A 1 491 ? 18.184 22.060 7.431 1.00 85.31 491 ASN A N 1
ATOM 4026 C CA . ASN A 1 491 ? 19.233 22.521 6.530 1.00 85.31 491 ASN A CA 1
ATOM 4027 C C . ASN A 1 491 ? 20.600 22.025 7.010 1.00 85.31 491 ASN A C 1
ATOM 4029 O O . ASN A 1 491 ? 21.102 22.463 8.044 1.00 85.31 491 ASN A O 1
ATOM 4033 N N . THR A 1 492 ? 21.194 21.111 6.248 1.00 87.19 492 THR A N 1
ATOM 4034 C CA . THR A 1 492 ? 22.456 20.457 6.606 1.00 87.19 492 THR A CA 1
ATOM 4035 C C . THR A 1 492 ? 23.572 20.865 5.638 1.00 87.19 492 THR A C 1
ATOM 4037 O O . THR A 1 492 ? 23.287 21.340 4.536 1.00 87.19 492 THR A O 1
ATOM 4040 N N . PRO A 1 493 ? 24.854 20.650 5.985 1.00 80.56 493 PRO A N 1
ATOM 4041 C CA . PRO A 1 493 ? 25.974 20.912 5.081 1.00 80.56 493 PRO A CA 1
ATOM 4042 C C . PRO A 1 493 ? 25.896 20.099 3.780 1.00 80.56 493 PRO A C 1
ATOM 4044 O O . PRO A 1 493 ? 26.425 20.521 2.757 1.00 80.56 493 PRO A O 1
ATOM 4047 N N . MET A 1 494 ? 25.202 18.955 3.805 1.00 81.31 494 MET A N 1
ATOM 4048 C CA . MET A 1 494 ? 24.975 18.098 2.639 1.00 81.31 494 MET A CA 1
ATOM 4049 C C . MET A 1 494 ? 23.740 18.495 1.826 1.00 81.31 494 MET A C 1
ATOM 4051 O O . MET A 1 494 ? 23.413 17.808 0.862 1.00 81.31 494 MET A O 1
ATOM 4055 N N . LYS A 1 495 ? 23.068 19.608 2.160 1.00 82.19 495 LYS A N 1
ATOM 4056 C CA . LYS A 1 495 ? 21.846 20.042 1.474 1.00 82.19 495 LYS A CA 1
ATOM 4057 C C . LYS A 1 495 ? 22.021 20.097 -0.042 1.00 82.19 495 LYS A C 1
ATOM 4059 O O . LYS A 1 495 ? 21.153 19.599 -0.740 1.00 82.19 495 LYS A O 1
ATOM 4064 N N . ASN A 1 496 ? 23.127 20.653 -0.540 1.00 84.56 496 ASN A N 1
ATOM 4065 C CA . ASN A 1 496 ? 23.352 20.775 -1.984 1.00 84.56 496 ASN A CA 1
ATOM 4066 C C . ASN A 1 496 ? 23.509 19.406 -2.664 1.00 84.56 496 ASN A C 1
ATOM 4068 O O . ASN A 1 496 ? 23.052 19.234 -3.788 1.00 84.56 496 ASN A O 1
ATOM 4072 N N . LEU A 1 497 ? 24.134 18.433 -1.988 1.00 88.19 497 LEU A N 1
ATOM 4073 C CA . LEU A 1 497 ? 24.256 17.071 -2.511 1.00 88.19 497 LEU A CA 1
ATOM 4074 C C . LEU A 1 497 ? 22.882 16.396 -2.561 1.00 88.19 497 LEU A C 1
ATOM 4076 O O . LEU A 1 497 ? 22.475 15.926 -3.614 1.00 88.19 497 LEU A O 1
ATOM 4080 N N . ILE A 1 498 ? 22.144 16.433 -1.447 1.00 89.44 498 ILE A N 1
ATOM 4081 C CA . ILE A 1 498 ? 20.790 15.869 -1.347 1.00 89.44 498 ILE A CA 1
ATOM 4082 C C . ILE A 1 498 ? 19.859 16.518 -2.379 1.00 89.44 498 ILE A C 1
ATOM 4084 O O . ILE A 1 498 ? 19.073 15.834 -3.022 1.00 89.44 498 ILE A O 1
ATOM 4088 N N . GLU A 1 499 ? 19.940 17.836 -2.555 1.00 89.00 499 GLU A N 1
ATOM 4089 C CA . GLU A 1 499 ? 19.138 18.579 -3.527 1.00 89.00 499 GLU A CA 1
ATOM 4090 C C . GLU A 1 499 ? 19.433 18.136 -4.964 1.00 89.00 499 GLU A C 1
ATOM 4092 O O . GLU A 1 499 ? 18.496 17.843 -5.707 1.00 89.00 499 GLU A O 1
ATOM 4097 N N . ASN A 1 500 ? 20.709 18.004 -5.332 1.00 88.06 500 ASN A N 1
ATOM 4098 C CA . ASN A 1 500 ? 21.101 17.511 -6.651 1.00 88.06 500 ASN A CA 1
ATOM 4099 C C . ASN A 1 500 ? 20.632 16.070 -6.883 1.00 88.06 500 ASN A C 1
ATOM 4101 O O . ASN A 1 500 ? 20.020 15.798 -7.915 1.00 88.06 500 ASN A O 1
ATOM 4105 N N . ASP A 1 501 ? 20.849 15.177 -5.916 1.00 87.69 501 ASP A N 1
ATOM 4106 C CA . ASP A 1 501 ? 20.450 13.772 -6.021 1.00 87.69 501 ASP A CA 1
ATOM 4107 C C . ASP A 1 501 ? 18.929 13.626 -6.143 1.00 87.69 501 ASP A C 1
ATOM 4109 O O . ASP A 1 501 ? 18.445 12.840 -6.958 1.00 87.69 501 ASP A O 1
ATOM 4113 N N . VAL A 1 502 ? 18.158 14.402 -5.372 1.00 89.94 502 VAL A N 1
ATOM 4114 C CA . VAL A 1 502 ? 16.689 14.425 -5.446 1.00 89.94 502 VAL A CA 1
ATOM 4115 C C . 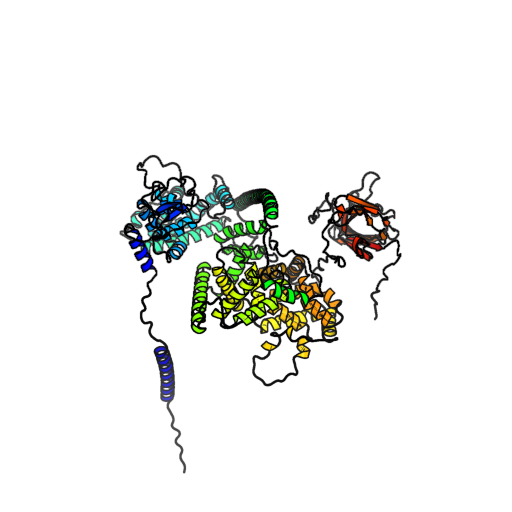VAL A 1 502 ? 16.231 14.897 -6.822 1.00 89.94 502 VAL A C 1
ATOM 4117 O O . VAL A 1 502 ? 15.416 14.225 -7.451 1.00 89.94 502 VAL A O 1
ATOM 4120 N N . ILE A 1 503 ? 16.769 16.010 -7.324 1.00 87.12 503 ILE A N 1
ATOM 4121 C CA . ILE A 1 503 ? 16.393 16.551 -8.637 1.00 87.12 503 ILE A CA 1
ATOM 4122 C C . ILE A 1 503 ? 16.759 15.569 -9.758 1.00 87.12 503 ILE A C 1
ATOM 4124 O O . ILE A 1 503 ? 15.945 15.318 -10.648 1.00 87.12 503 ILE A O 1
ATOM 4128 N N . GLU A 1 504 ? 17.959 14.989 -9.714 1.00 86.06 504 GLU A N 1
ATOM 4129 C CA . GLU A 1 504 ? 18.426 14.025 -10.710 1.00 86.06 504 GLU A CA 1
ATOM 4130 C C . GLU A 1 504 ? 17.577 12.747 -10.694 1.00 86.06 504 GLU A C 1
ATOM 4132 O O . GLU A 1 504 ? 17.141 12.278 -11.748 1.00 86.06 504 GLU A O 1
ATOM 4137 N N . THR A 1 505 ? 17.289 12.211 -9.506 1.00 86.88 505 THR A N 1
ATOM 4138 C CA . THR A 1 505 ? 16.499 10.984 -9.338 1.00 86.88 505 THR A CA 1
ATOM 4139 C C . THR A 1 505 ? 15.058 11.188 -9.803 1.00 86.88 505 THR A C 1
ATOM 4141 O O . THR A 1 505 ? 14.557 10.400 -10.605 1.00 86.88 505 THR A O 1
ATOM 4144 N N . TYR A 1 506 ? 14.406 12.283 -9.397 1.00 88.62 506 TYR A N 1
ATOM 4145 C CA . TYR A 1 506 ? 13.048 12.605 -9.852 1.00 88.62 506 TYR A CA 1
ATOM 4146 C C . TYR A 1 506 ? 12.987 12.895 -11.358 1.00 88.62 506 TYR A C 1
ATOM 4148 O O . TYR A 1 506 ? 11.979 12.612 -12.002 1.00 88.62 506 TYR A O 1
ATOM 4156 N N . GLY A 1 507 ? 14.061 13.438 -11.941 1.00 82.81 507 GLY A N 1
ATOM 4157 C CA . GLY A 1 507 ? 14.161 13.671 -13.381 1.00 82.81 507 GLY A CA 1
ATOM 4158 C C . GLY A 1 507 ? 14.250 12.380 -14.201 1.00 82.81 507 GLY A C 1
ATOM 4159 O O . GLY A 1 507 ? 13.693 12.310 -15.299 1.00 82.81 507 GLY A O 1
ATOM 4160 N N . LYS A 1 508 ? 14.926 11.353 -13.673 1.00 83.81 508 LYS A N 1
ATOM 4161 C CA . LYS A 1 508 ? 15.162 10.079 -14.371 1.00 83.81 508 LYS A CA 1
ATOM 4162 C C . LYS A 1 508 ? 14.047 9.054 -14.181 1.00 83.81 508 LYS A C 1
ATOM 4164 O O . LYS A 1 508 ? 13.708 8.354 -15.129 1.00 83.81 508 LYS A O 1
ATOM 4169 N N . ILE A 1 509 ? 13.501 8.94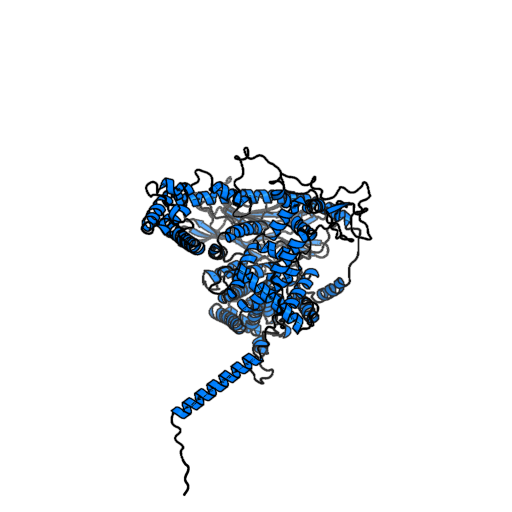4 -12.972 1.00 84.38 509 ILE A N 1
ATOM 4170 C CA . ILE A 1 509 ? 12.617 7.838 -12.590 1.00 84.38 509 ILE A CA 1
ATOM 4171 C C . ILE A 1 509 ? 11.157 8.175 -12.875 1.00 84.38 509 ILE A C 1
ATOM 4173 O O . ILE A 1 509 ? 10.601 9.132 -12.338 1.00 84.38 509 ILE A O 1
ATOM 4177 N N . ARG A 1 510 ? 10.497 7.330 -13.672 1.00 78.06 510 ARG A N 1
ATOM 4178 C CA . ARG A 1 510 ? 9.125 7.566 -14.140 1.00 78.06 510 ARG A CA 1
ATOM 4179 C C . ARG A 1 510 ? 8.096 7.676 -13.013 1.00 78.06 510 ARG A C 1
ATOM 4181 O O . ARG A 1 510 ? 7.189 8.489 -13.121 1.00 78.06 510 ARG A O 1
ATOM 4188 N N . ALA A 1 511 ? 8.244 6.899 -11.940 1.00 78.31 511 ALA A N 1
ATOM 4189 C CA . ALA A 1 511 ? 7.347 6.943 -10.780 1.00 78.31 511 ALA A CA 1
ATOM 4190 C C . ALA A 1 511 ? 7.389 8.287 -10.034 1.00 78.31 511 ALA A C 1
ATOM 4192 O O . ALA A 1 511 ? 6.408 8.693 -9.419 1.00 78.31 511 ALA A O 1
ATOM 4193 N N . LEU A 1 512 ? 8.535 8.972 -10.091 1.00 84.69 512 LEU A N 1
ATOM 4194 C CA . LEU A 1 512 ? 8.800 10.216 -9.371 1.00 84.69 512 LEU A CA 1
ATOM 4195 C C . LEU A 1 512 ? 8.522 11.459 -10.224 1.00 84.69 512 LEU A C 1
ATOM 4197 O O . LEU A 1 512 ? 8.219 12.520 -9.682 1.00 84.69 512 LEU A O 1
ATOM 4201 N N . GLN A 1 513 ? 8.572 11.330 -11.553 1.00 84.00 513 GLN A N 1
ATOM 4202 C CA . GLN A 1 513 ? 8.340 12.429 -12.496 1.00 84.00 513 GLN A CA 1
ATOM 4203 C C . GLN A 1 513 ? 7.024 13.207 -12.289 1.00 84.00 513 GLN A C 1
ATOM 4205 O O . GLN A 1 513 ? 7.074 14.434 -12.415 1.00 84.00 513 GLN A O 1
ATOM 4210 N N . PRO A 1 514 ? 5.875 12.581 -11.945 1.00 82.94 514 PRO A N 1
ATOM 4211 C CA . PRO A 1 514 ? 4.638 13.313 -11.650 1.00 82.94 514 PRO A CA 1
ATOM 4212 C C . PRO A 1 514 ? 4.770 14.302 -10.486 1.00 82.94 514 PRO A C 1
ATOM 4214 O O . PRO A 1 514 ? 4.022 15.266 -10.412 1.00 82.94 514 PRO A O 1
ATOM 4217 N N . TYR A 1 515 ? 5.748 14.093 -9.603 1.00 84.44 515 TYR A N 1
ATOM 4218 C CA . TYR A 1 515 ? 5.976 14.890 -8.401 1.00 84.44 515 TYR A CA 1
ATOM 4219 C C . TYR A 1 515 ? 7.178 15.841 -8.543 1.00 84.44 515 TYR A C 1
ATOM 4221 O O . TYR A 1 515 ? 7.725 16.314 -7.545 1.00 84.44 515 TYR A O 1
ATOM 4229 N N . LEU A 1 516 ? 7.590 16.158 -9.781 1.00 83.56 516 LEU A N 1
ATOM 4230 C CA . LEU A 1 516 ? 8.587 17.190 -10.123 1.00 83.56 516 LEU A CA 1
ATOM 4231 C C . LEU A 1 516 ? 8.050 18.621 -9.909 1.00 83.56 516 LEU A C 1
ATOM 4233 O O . LEU A 1 516 ? 8.215 19.513 -10.745 1.00 83.56 516 LEU A O 1
ATOM 4237 N N . GLU A 1 517 ? 7.397 18.849 -8.778 1.00 83.38 517 GLU A N 1
ATOM 4238 C CA . GLU A 1 517 ? 6.879 20.142 -8.356 1.00 83.38 517 GLU A CA 1
ATOM 4239 C C . GLU A 1 517 ? 7.751 20.718 -7.242 1.00 83.38 517 GLU A C 1
ATOM 4241 O O . GLU A 1 517 ? 8.236 19.999 -6.367 1.00 83.38 517 GLU A O 1
ATOM 4246 N N . GLU A 1 518 ? 7.932 22.042 -7.236 1.00 78.88 518 GLU A N 1
ATOM 4247 C CA . GLU A 1 518 ? 8.819 22.714 -6.278 1.00 78.88 518 GLU A CA 1
ATOM 4248 C C . GLU A 1 518 ? 8.453 22.398 -4.820 1.00 78.88 518 GLU A C 1
ATOM 4250 O O . GLU A 1 518 ? 9.336 22.200 -3.982 1.00 78.88 518 GLU A O 1
ATOM 4255 N N . TYR A 1 519 ? 7.155 22.328 -4.517 1.00 84.19 519 TYR A N 1
ATOM 4256 C CA . TYR A 1 519 ? 6.679 22.021 -3.174 1.00 84.19 519 TYR A CA 1
ATOM 4257 C C . TYR A 1 519 ? 7.106 20.617 -2.727 1.00 84.19 519 TYR A C 1
ATOM 4259 O O . TYR A 1 519 ? 7.692 20.469 -1.651 1.00 84.19 519 TYR A O 1
ATOM 4267 N N . HIS A 1 520 ? 6.871 19.610 -3.571 1.00 87.06 520 HIS A N 1
ATOM 4268 C CA . HIS A 1 520 ? 7.171 18.220 -3.252 1.00 87.06 520 HIS A CA 1
ATOM 4269 C C . HIS A 1 520 ? 8.682 17.980 -3.136 1.00 87.06 520 HIS A C 1
ATOM 4271 O O . HIS A 1 520 ? 9.139 17.413 -2.145 1.00 87.06 520 HIS A O 1
ATOM 4277 N N . LEU A 1 521 ? 9.484 18.514 -4.063 1.00 88.31 521 LEU A N 1
ATOM 4278 C CA . LEU A 1 521 ? 10.947 18.403 -4.007 1.00 88.31 521 LEU A CA 1
ATOM 4279 C C . LEU A 1 521 ? 11.519 19.030 -2.727 1.00 88.31 521 LEU A C 1
ATOM 4281 O O . LEU A 1 521 ? 12.339 18.418 -2.039 1.00 88.31 521 LEU A O 1
ATOM 4285 N N . ARG A 1 522 ? 11.050 20.228 -2.344 1.00 87.62 522 ARG A N 1
ATOM 4286 C CA . ARG A 1 522 ? 11.465 20.865 -1.082 1.00 87.62 522 ARG A CA 1
ATOM 4287 C C . ARG A 1 522 ? 11.050 20.045 0.135 1.00 87.62 522 ARG A C 1
ATOM 4289 O O . ARG A 1 522 ? 11.788 20.018 1.119 1.00 87.62 522 ARG A O 1
ATOM 4296 N N . PHE A 1 523 ? 9.883 19.409 0.093 1.00 89.88 523 PHE A N 1
ATOM 4297 C CA . PHE A 1 523 ? 9.410 18.535 1.161 1.00 89.88 523 PHE A CA 1
ATOM 4298 C C . PHE A 1 523 ? 10.314 17.300 1.311 1.00 89.88 523 PHE A C 1
ATOM 4300 O O . PHE A 1 523 ? 10.817 17.055 2.408 1.00 89.88 523 PHE A O 1
ATOM 4307 N N . THR A 1 524 ? 10.631 16.617 0.207 1.00 92.31 524 THR A N 1
ATOM 4308 C CA . THR A 1 524 ? 11.599 15.504 0.135 1.00 92.31 524 THR A CA 1
ATOM 4309 C C . THR A 1 524 ? 12.958 15.891 0.723 1.00 92.31 524 THR A C 1
ATOM 4311 O O . THR A 1 524 ? 13.453 15.231 1.638 1.00 92.31 524 THR A O 1
ATOM 4314 N N . ILE A 1 525 ? 13.537 17.010 0.274 1.00 91.44 525 ILE A N 1
ATOM 4315 C CA . ILE A 1 525 ? 14.855 17.484 0.733 1.00 91.44 525 ILE A CA 1
ATOM 4316 C C . ILE A 1 525 ? 14.855 17.767 2.241 1.00 91.44 525 ILE A C 1
ATOM 4318 O O . ILE A 1 525 ? 15.804 17.416 2.944 1.00 91.44 525 ILE A O 1
ATOM 4322 N N . LYS A 1 526 ? 13.793 18.389 2.769 1.00 92.50 526 LYS A N 1
ATOM 4323 C CA . LYS A 1 526 ? 13.674 18.667 4.209 1.00 92.50 526 LYS A CA 1
ATOM 4324 C C . LYS A 1 526 ? 13.642 17.384 5.040 1.00 92.50 526 LYS A C 1
ATOM 4326 O O . LYS A 1 526 ? 14.315 17.332 6.066 1.00 92.50 526 LYS A O 1
ATOM 4331 N N . ILE A 1 527 ? 12.906 16.360 4.603 1.00 94.38 527 ILE A N 1
ATOM 4332 C CA . ILE A 1 527 ? 12.832 15.076 5.318 1.00 94.38 527 ILE A CA 1
ATOM 4333 C C . ILE A 1 527 ? 14.199 14.388 5.341 1.00 94.38 527 ILE A C 1
ATOM 4335 O O . ILE A 1 527 ? 14.655 13.960 6.401 1.00 94.38 527 ILE A O 1
ATOM 4339 N N . LEU A 1 528 ? 14.890 14.345 4.200 1.00 95.00 528 LEU A N 1
ATOM 4340 C CA . LEU A 1 528 ? 16.220 13.739 4.101 1.00 95.00 528 LEU A CA 1
ATOM 4341 C C . LEU A 1 528 ? 17.260 14.482 4.953 1.00 95.00 528 LEU A C 1
ATOM 4343 O O . LEU A 1 528 ? 18.086 13.844 5.599 1.00 95.00 528 LEU A O 1
ATOM 4347 N N . ASN A 1 529 ? 17.180 15.813 5.042 1.00 93.75 529 ASN A N 1
ATOM 4348 C CA . ASN A 1 529 ? 18.020 16.608 5.946 1.00 93.75 529 ASN A CA 1
ATOM 4349 C C . ASN A 1 529 ? 17.771 16.287 7.431 1.00 93.75 529 ASN A C 1
ATOM 4351 O O . ASN A 1 529 ? 18.723 16.171 8.208 1.00 93.75 529 ASN A O 1
ATOM 4355 N N . VAL A 1 530 ? 16.509 16.101 7.833 1.00 94.12 530 VAL A N 1
ATOM 4356 C CA . VAL A 1 530 ? 16.167 15.682 9.204 1.00 94.12 530 VAL A CA 1
ATOM 4357 C C . VAL A 1 530 ? 16.726 14.293 9.495 1.00 94.12 530 VAL A C 1
ATOM 4359 O O . VAL A 1 530 ? 17.354 14.093 10.536 1.00 94.12 530 VAL A O 1
ATOM 4362 N N . LEU A 1 531 ? 16.558 13.355 8.561 1.00 94.06 531 LEU A N 1
ATOM 4363 C CA . LEU A 1 531 ? 17.086 12.002 8.697 1.00 94.06 531 LEU A CA 1
ATOM 4364 C C . LEU A 1 531 ? 18.619 11.995 8.767 1.00 94.06 531 LEU A C 1
ATOM 4366 O O . LEU A 1 531 ? 19.182 11.323 9.630 1.00 94.06 531 LEU A O 1
ATOM 4370 N N . TYR A 1 532 ? 19.296 12.791 7.935 1.00 93.75 532 TYR A N 1
ATOM 4371 C CA . TYR A 1 532 ? 20.747 12.963 7.996 1.00 93.75 532 TYR A CA 1
ATOM 4372 C C . TYR A 1 532 ? 21.188 13.557 9.336 1.00 93.75 532 TYR A C 1
ATOM 4374 O O . TYR A 1 532 ? 22.161 13.094 9.922 1.00 93.75 532 TYR A O 1
ATOM 4382 N N . THR A 1 533 ? 20.454 14.532 9.876 1.00 92.62 533 THR A N 1
ATOM 4383 C CA . THR A 1 533 ? 20.757 15.086 11.205 1.00 92.62 533 THR A CA 1
ATOM 4384 C C . THR A 1 533 ? 20.671 14.009 12.291 1.00 92.62 533 THR A C 1
ATOM 4386 O O . THR A 1 533 ? 21.489 14.001 13.206 1.00 92.62 533 THR A O 1
ATOM 4389 N N . TYR A 1 534 ? 19.718 13.079 12.187 1.00 93.31 534 TYR A N 1
ATOM 4390 C CA . TYR A 1 534 ? 19.556 11.972 13.133 1.00 93.31 534 TYR A CA 1
ATOM 4391 C C . TYR A 1 534 ? 20.609 10.858 12.957 1.00 93.31 534 TYR A C 1
ATOM 4393 O O . TYR A 1 534 ? 21.255 10.472 13.933 1.00 93.31 534 TYR A O 1
ATOM 4401 N N . LYS A 1 535 ? 20.798 10.342 11.730 1.00 89.50 535 LYS A N 1
ATOM 4402 C CA . LYS A 1 535 ? 21.666 9.178 11.437 1.00 89.50 535 LYS A CA 1
ATOM 4403 C C . LYS A 1 535 ? 23.124 9.534 11.160 1.00 89.50 535 LYS A C 1
ATOM 4405 O O . LYS A 1 535 ? 23.991 8.688 11.351 1.00 89.50 535 LYS A O 1
ATOM 4410 N N . LYS A 1 536 ? 23.395 10.760 10.702 1.00 88.56 536 LYS A N 1
ATOM 4411 C CA . LYS A 1 536 ? 24.697 11.239 10.190 1.00 88.56 536 LYS A CA 1
ATOM 4412 C C . LYS A 1 536 ? 25.200 10.483 8.956 1.00 88.56 536 LYS A C 1
ATOM 4414 O O . LYS A 1 536 ? 26.380 10.546 8.628 1.00 88.56 536 LYS A O 1
ATOM 4419 N N . SER A 1 537 ? 24.309 9.771 8.275 1.00 87.50 537 SER A N 1
ATOM 4420 C CA . SER A 1 537 ? 24.574 9.084 7.018 1.00 87.50 537 SER A CA 1
ATOM 4421 C C . SER A 1 537 ? 23.443 9.362 6.039 1.00 87.50 537 SER A C 1
ATOM 4423 O O . SER A 1 537 ? 22.299 9.612 6.432 1.00 87.50 537 SER A O 1
ATOM 4425 N N . TYR A 1 538 ? 23.781 9.357 4.757 1.00 88.38 538 TYR A N 1
ATOM 4426 C CA . TYR A 1 538 ? 22.839 9.568 3.674 1.00 88.38 538 TYR A CA 1
ATOM 4427 C C . TYR A 1 538 ? 23.141 8.574 2.557 1.00 88.38 538 TYR A C 1
ATOM 4429 O O . TYR A 1 538 ? 24.295 8.409 2.167 1.00 88.38 538 TYR A O 1
ATOM 4437 N N . GLU A 1 539 ? 22.089 7.930 2.063 1.00 86.44 539 GLU A N 1
ATOM 4438 C CA . GLU A 1 539 ? 22.132 7.030 0.920 1.00 86.44 539 GLU A CA 1
ATOM 4439 C C . GLU A 1 539 ? 21.086 7.478 -0.098 1.00 86.44 539 GLU A C 1
ATOM 4441 O O . GLU A 1 539 ? 19.981 7.888 0.266 1.00 86.44 539 GLU A O 1
ATOM 4446 N N . ILE A 1 540 ? 21.415 7.361 -1.384 1.00 86.62 540 ILE A N 1
ATOM 4447 C CA . ILE A 1 540 ? 20.531 7.797 -2.471 1.00 86.62 540 ILE A CA 1
ATOM 4448 C C . ILE A 1 540 ? 19.210 7.006 -2.509 1.00 86.62 540 ILE A C 1
ATOM 4450 O O . ILE A 1 540 ? 18.174 7.537 -2.906 1.00 86.62 540 ILE A O 1
ATOM 4454 N N . TYR A 1 541 ? 19.210 5.759 -2.020 1.00 88.56 541 TYR A N 1
ATOM 4455 C CA . TYR A 1 541 ? 18.021 4.904 -1.956 1.00 88.56 541 TYR A CA 1
ATOM 4456 C C . TYR A 1 541 ? 16.906 5.470 -1.075 1.00 88.56 541 TYR A C 1
ATOM 4458 O O . TYR A 1 541 ? 15.728 5.208 -1.321 1.00 88.56 541 TYR A O 1
ATOM 4466 N N . TYR A 1 542 ? 17.251 6.322 -0.106 1.00 93.25 542 TYR A N 1
ATOM 4467 C CA . TYR A 1 542 ? 16.269 6.978 0.752 1.00 93.25 542 TYR A CA 1
ATOM 4468 C C . TYR A 1 542 ? 15.275 7.816 -0.057 1.00 93.25 542 TYR A C 1
ATOM 4470 O O . TYR A 1 542 ? 14.128 7.938 0.354 1.00 93.25 542 TYR A O 1
ATOM 4478 N N . ILE A 1 543 ? 15.673 8.342 -1.223 1.00 92.69 543 ILE A N 1
ATOM 4479 C CA . ILE A 1 543 ? 14.779 9.080 -2.125 1.00 92.69 543 ILE A CA 1
ATOM 4480 C C . ILE A 1 543 ? 13.648 8.174 -2.634 1.00 92.69 543 ILE A C 1
ATOM 4482 O O . ILE A 1 543 ? 12.488 8.582 -2.649 1.00 92.69 543 ILE A O 1
ATOM 4486 N N . TYR A 1 544 ? 13.977 6.937 -3.013 1.00 92.75 544 TYR A N 1
ATOM 4487 C CA . TYR A 1 544 ? 13.025 5.956 -3.533 1.00 92.75 544 TYR A CA 1
ATOM 4488 C C . TYR A 1 544 ? 12.054 5.517 -2.438 1.00 92.75 544 TYR A C 1
ATOM 4490 O O . TYR A 1 544 ? 10.840 5.568 -2.618 1.00 92.75 544 TYR A O 1
ATOM 4498 N N . TRP A 1 545 ? 12.582 5.144 -1.271 1.00 94.50 545 TRP A N 1
ATOM 4499 C CA . TRP A 1 545 ? 11.777 4.637 -0.156 1.00 94.50 545 TRP A CA 1
ATOM 4500 C C . TRP A 1 545 ? 10.914 5.711 0.508 1.00 94.50 545 TRP A C 1
ATOM 4502 O O . TRP A 1 545 ? 9.980 5.382 1.235 1.00 94.50 545 TRP A O 1
ATOM 4512 N N . LEU A 1 546 ? 11.204 6.992 0.270 1.00 94.38 546 LEU A N 1
ATOM 4513 C CA . LEU A 1 546 ? 10.429 8.091 0.827 1.00 94.38 546 LEU A CA 1
ATOM 4514 C C . LEU A 1 546 ? 9.090 8.297 0.106 1.00 94.38 546 LEU A C 1
ATOM 4516 O O . LEU A 1 546 ? 8.103 8.628 0.768 1.00 94.38 546 LEU A O 1
ATOM 4520 N N . LEU A 1 547 ? 9.031 8.061 -1.212 1.00 91.94 547 LEU A N 1
ATOM 4521 C CA . LEU A 1 547 ? 7.828 8.309 -2.014 1.00 91.94 547 LEU A CA 1
ATOM 4522 C C . LEU A 1 547 ? 6.581 7.607 -1.438 1.00 91.94 547 LEU A C 1
ATOM 4524 O O . LEU A 1 547 ? 5.582 8.293 -1.214 1.00 91.94 547 LEU A O 1
ATOM 4528 N N . PRO A 1 548 ? 6.589 6.293 -1.132 1.00 93.50 548 PRO A N 1
ATOM 4529 C CA . PRO A 1 548 ? 5.396 5.612 -0.625 1.00 93.50 548 PRO A CA 1
ATOM 4530 C C . PRO A 1 548 ? 4.891 6.191 0.705 1.00 93.50 548 PRO A C 1
ATOM 4532 O O . PRO A 1 548 ? 3.681 6.307 0.911 1.00 93.50 548 PRO A O 1
ATOM 4535 N N . PHE A 1 549 ? 5.797 6.615 1.594 1.00 93.31 549 PHE A N 1
ATOM 4536 C CA . PHE A 1 549 ? 5.417 7.291 2.836 1.00 93.31 549 PHE A CA 1
ATOM 4537 C C . PHE A 1 549 ? 4.828 8.676 2.571 1.00 93.31 549 PHE A C 1
ATOM 4539 O O . PHE A 1 549 ? 3.804 9.022 3.156 1.00 93.31 549 PHE A O 1
ATOM 4546 N N . GLN A 1 550 ? 5.422 9.451 1.663 1.00 90.25 550 GLN A N 1
ATOM 4547 C CA . GLN A 1 550 ? 4.884 10.756 1.282 1.00 90.25 550 GLN A CA 1
ATOM 4548 C C . GLN A 1 550 ? 3.463 10.620 0.738 1.00 90.25 550 GLN A C 1
ATOM 4550 O O . GLN A 1 550 ? 2.589 11.327 1.221 1.00 90.25 550 GLN A O 1
ATOM 4555 N N . LEU A 1 551 ? 3.204 9.658 -0.156 1.00 87.25 551 LEU A N 1
ATOM 4556 C CA . LEU A 1 551 ? 1.869 9.384 -0.710 1.00 87.25 551 LEU A CA 1
ATOM 4557 C C . LEU A 1 551 ? 0.844 8.918 0.335 1.00 87.25 551 LEU A C 1
ATOM 4559 O O . LEU A 1 551 ? -0.351 9.148 0.172 1.00 87.25 551 LEU A O 1
ATOM 4563 N N . THR A 1 552 ? 1.293 8.274 1.411 1.00 87.25 552 THR A N 1
ATOM 4564 C CA . THR A 1 552 ? 0.415 7.739 2.464 1.00 87.25 552 THR A CA 1
ATOM 4565 C C . THR A 1 552 ? 0.031 8.789 3.507 1.00 87.25 552 THR A C 1
ATOM 4567 O O . THR A 1 552 ? -1.085 8.769 4.022 1.00 87.25 552 THR A O 1
ATOM 4570 N N . TYR A 1 553 ? 0.935 9.720 3.816 1.00 83.12 553 TYR A N 1
ATOM 4571 C CA . TYR A 1 553 ? 0.763 10.722 4.876 1.00 83.12 553 TYR A CA 1
ATOM 4572 C C . TYR A 1 553 ? 0.582 12.150 4.309 1.00 83.12 553 TYR A C 1
ATOM 4574 O O . TYR A 1 553 ? 1.052 13.127 4.898 1.00 83.12 553 TYR A O 1
ATOM 4582 N N . CYS A 1 554 ? -0.106 12.259 3.163 1.00 65.44 554 CYS A N 1
ATOM 4583 C CA . CYS A 1 554 ? -0.297 13.469 2.341 1.00 65.44 554 CYS A CA 1
ATOM 4584 C C . CYS A 1 554 ? -1.210 14.573 2.923 1.00 65.44 554 CYS A C 1
ATOM 4586 O O . CYS A 1 554 ? -1.433 15.567 2.239 1.00 65.44 554 CYS A O 1
ATOM 4588 N N . ASP A 1 555 ? -1.753 14.443 4.137 1.00 62.03 555 ASP A N 1
ATOM 4589 C CA . ASP A 1 555 ? -2.758 15.395 4.644 1.00 62.03 555 ASP A CA 1
ATOM 4590 C C . ASP A 1 555 ? -2.232 16.854 4.707 1.00 62.03 555 ASP A C 1
ATOM 4592 O O . ASP A 1 555 ? -1.030 17.101 4.831 1.00 62.03 555 ASP A O 1
ATOM 4596 N N . GLU A 1 556 ? -3.108 17.862 4.704 1.00 52.66 556 GLU A N 1
ATOM 4597 C CA . GLU A 1 556 ? -2.700 19.287 4.705 1.00 52.66 556 GLU A CA 1
ATOM 4598 C C . GLU A 1 556 ? -2.392 19.856 6.111 1.00 52.66 556 GLU A C 1
ATOM 4600 O O . GLU A 1 556 ? -1.772 20.915 6.242 1.00 52.66 556 GLU A O 1
ATOM 4605 N N . GLU A 1 557 ? -2.759 19.156 7.192 1.00 55.34 557 GLU A N 1
ATOM 4606 C CA . GLU A 1 557 ? -2.658 19.696 8.560 1.00 55.34 557 GLU A CA 1
ATOM 4607 C C . GLU A 1 557 ? -1.250 19.559 9.185 1.00 55.34 557 GLU A C 1
ATOM 4609 O O . GLU A 1 557 ? -0.702 18.466 9.294 1.00 55.34 557 GLU A O 1
ATOM 4614 N N . ASN A 1 558 ? -0.655 20.672 9.628 1.00 65.31 558 ASN A N 1
ATOM 4615 C CA . ASN A 1 558 ? 0.632 20.754 10.346 1.00 65.31 558 ASN A CA 1
ATOM 4616 C C . ASN A 1 558 ? 1.872 20.206 9.588 1.00 65.31 558 ASN A C 1
ATOM 4618 O O . ASN A 1 558 ? 2.459 19.174 9.922 1.00 65.31 558 ASN A O 1
ATOM 4622 N N . LYS A 1 559 ? 2.296 20.943 8.551 1.00 69.12 559 LYS A N 1
ATOM 4623 C CA . LYS A 1 559 ? 3.363 20.565 7.599 1.00 69.12 559 LYS A CA 1
ATOM 4624 C C . LYS A 1 559 ? 4.728 20.282 8.240 1.00 69.12 559 LYS A C 1
ATOM 4626 O O . LYS A 1 559 ? 5.451 19.421 7.744 1.00 69.12 559 LYS A O 1
ATOM 4631 N N . ASP A 1 560 ? 5.081 20.970 9.324 1.00 73.06 560 ASP A N 1
ATOM 4632 C CA . ASP A 1 560 ? 6.397 20.808 9.953 1.00 73.06 560 ASP A CA 1
ATOM 4633 C C . ASP A 1 560 ? 6.489 19.525 10.785 1.00 73.06 560 ASP A C 1
ATOM 4635 O O . ASP A 1 560 ? 7.490 18.818 10.696 1.00 73.06 560 ASP A O 1
ATOM 4639 N N . GLU A 1 561 ? 5.433 19.157 11.521 1.00 82.06 561 GLU A N 1
ATOM 4640 C CA . GLU A 1 561 ? 5.386 17.898 12.280 1.00 82.06 561 GLU A CA 1
ATOM 4641 C C . GLU A 1 561 ? 5.525 16.684 11.347 1.00 82.06 561 GLU A C 1
ATOM 4643 O O . GLU A 1 561 ? 6.259 15.738 11.644 1.00 82.06 561 GLU A O 1
ATOM 4648 N N . LYS A 1 562 ? 4.905 16.751 10.163 1.00 84.25 562 LYS A N 1
ATOM 4649 C CA . LYS A 1 562 ? 4.960 15.692 9.146 1.00 84.25 562 LYS A CA 1
ATOM 4650 C C . LYS A 1 562 ? 6.368 15.358 8.681 1.00 84.25 562 LYS A C 1
ATOM 4652 O O . LYS A 1 562 ? 6.666 14.185 8.475 1.00 84.25 562 LYS A O 1
ATOM 4657 N N . ILE A 1 563 ? 7.241 16.355 8.548 1.00 90.06 563 ILE A N 1
ATOM 4658 C CA . ILE A 1 563 ? 8.629 16.134 8.123 1.00 90.06 563 ILE A CA 1
ATOM 4659 C C . ILE A 1 563 ? 9.329 15.187 9.107 1.00 90.06 563 ILE A C 1
ATOM 4661 O O . ILE A 1 563 ? 9.998 14.238 8.697 1.00 90.06 563 ILE A O 1
ATOM 4665 N N . TYR A 1 564 ? 9.129 15.412 10.408 1.00 91.38 564 TYR A N 1
ATOM 4666 C CA . TYR A 1 564 ? 9.698 14.574 11.461 1.00 91.38 564 TYR A CA 1
ATOM 4667 C C . TYR A 1 564 ? 9.042 13.199 11.518 1.00 91.38 564 TYR A C 1
ATOM 4669 O O . TYR A 1 564 ? 9.745 12.199 11.656 1.00 91.38 564 TYR A O 1
ATOM 4677 N N . VAL A 1 565 ? 7.715 13.135 11.383 1.00 90.31 565 VAL A N 1
ATOM 4678 C CA . VAL A 1 565 ? 6.976 11.868 11.396 1.00 90.31 565 VAL A CA 1
ATOM 4679 C C . VAL A 1 565 ? 7.421 10.978 10.239 1.00 90.31 565 VAL A C 1
ATOM 4681 O O . VAL A 1 565 ? 7.797 9.834 10.481 1.00 90.31 565 VAL A O 1
ATOM 4684 N N . ILE A 1 566 ? 7.452 11.486 9.005 1.00 93.62 566 ILE A N 1
ATOM 4685 C CA . ILE A 1 566 ? 7.874 10.700 7.838 1.00 93.62 566 ILE A CA 1
ATOM 4686 C C . ILE A 1 566 ? 9.357 10.321 7.950 1.00 93.62 566 ILE A C 1
ATOM 4688 O O . ILE A 1 566 ? 9.706 9.172 7.693 1.00 93.62 566 ILE A O 1
ATOM 4692 N N . GLY A 1 567 ? 10.224 11.237 8.400 1.00 94.19 567 GLY A N 1
ATOM 4693 C CA . GLY A 1 567 ? 11.638 10.929 8.642 1.00 94.19 567 GLY A CA 1
ATOM 4694 C C . GLY A 1 567 ? 11.838 9.793 9.653 1.00 94.19 567 GLY A C 1
ATOM 4695 O O . GLY A 1 567 ? 12.669 8.914 9.435 1.00 94.19 567 GLY A O 1
ATOM 4696 N N . MET A 1 568 ? 11.035 9.761 10.719 1.00 94.38 568 MET A N 1
ATOM 4697 C CA . MET A 1 568 ? 11.038 8.679 11.708 1.00 94.38 568 MET A CA 1
ATOM 4698 C C . MET A 1 568 ? 10.525 7.355 11.122 1.00 94.38 568 MET A C 1
ATOM 4700 O O . MET A 1 568 ? 11.119 6.311 11.379 1.00 94.38 568 MET A O 1
ATOM 4704 N N . HIS A 1 569 ? 9.440 7.379 10.339 1.00 94.62 569 HIS A N 1
ATOM 4705 C CA . HIS A 1 569 ? 8.906 6.173 9.691 1.00 94.62 569 HIS A CA 1
ATOM 4706 C C . HIS A 1 569 ? 9.922 5.578 8.711 1.00 94.62 569 HIS A C 1
ATOM 4708 O O . HIS A 1 569 ? 10.134 4.367 8.715 1.00 94.62 569 HIS A O 1
ATOM 4714 N N . LEU A 1 570 ? 10.607 6.429 7.939 1.00 95.75 570 LEU A N 1
ATOM 4715 C CA . LEU A 1 570 ? 11.686 6.002 7.057 1.00 95.75 570 LEU A CA 1
ATOM 4716 C C . LEU A 1 570 ? 12.854 5.394 7.852 1.00 95.75 570 LEU A C 1
ATOM 4718 O O . LEU A 1 570 ? 13.367 4.349 7.467 1.00 95.75 570 LEU A O 1
ATOM 4722 N N . ASP A 1 571 ? 13.248 5.973 8.989 1.00 95.25 571 ASP A N 1
ATOM 4723 C CA . ASP A 1 571 ? 14.282 5.372 9.843 1.00 95.25 571 ASP A CA 1
ATOM 4724 C C . ASP A 1 571 ? 13.877 3.994 10.400 1.00 95.25 571 ASP A C 1
ATOM 4726 O O . ASP A 1 571 ? 14.681 3.060 10.363 1.00 95.25 571 ASP A O 1
ATOM 4730 N N . LEU A 1 572 ? 12.637 3.847 10.877 1.00 94.81 572 LEU A N 1
ATOM 4731 C CA . LEU A 1 572 ? 12.096 2.564 11.343 1.00 94.81 572 LEU A CA 1
ATOM 4732 C C . LEU A 1 572 ? 12.074 1.521 10.221 1.00 94.81 572 LEU A C 1
ATOM 4734 O O . LEU A 1 572 ? 12.441 0.369 10.445 1.00 94.81 572 LEU A O 1
ATOM 4738 N N . PHE A 1 573 ? 11.693 1.934 9.012 1.00 95.38 573 PHE A N 1
ATOM 4739 C CA . PHE A 1 573 ? 11.718 1.082 7.830 1.00 95.38 573 PHE A CA 1
ATOM 4740 C C . PHE A 1 573 ? 13.137 0.585 7.526 1.00 95.38 573 PHE A C 1
ATOM 4742 O O . PHE A 1 573 ? 13.347 -0.621 7.401 1.00 95.38 573 PHE A O 1
ATOM 4749 N N . ILE A 1 574 ? 14.115 1.496 7.493 1.00 92.62 574 ILE A N 1
ATOM 4750 C CA . ILE A 1 574 ? 15.524 1.171 7.228 1.00 92.62 574 ILE A CA 1
ATOM 4751 C C . ILE A 1 574 ? 16.080 0.198 8.275 1.00 92.62 574 ILE A C 1
ATOM 4753 O O . ILE A 1 574 ? 16.868 -0.678 7.940 1.00 92.62 574 ILE A O 1
ATOM 4757 N N . ARG A 1 575 ? 15.705 0.359 9.550 1.00 90.38 575 ARG A N 1
ATOM 4758 C CA . ARG A 1 575 ? 16.234 -0.474 10.642 1.00 90.38 575 ARG A CA 1
ATOM 4759 C C . ARG A 1 575 ? 15.615 -1.864 10.714 1.00 90.38 575 ARG A C 1
ATOM 4761 O O . ARG A 1 575 ? 16.317 -2.793 11.098 1.00 90.38 575 ARG A O 1
ATOM 4768 N N . HIS A 1 576 ? 14.323 -1.989 10.407 1.00 90.44 576 HIS A N 1
ATOM 4769 C CA . HIS A 1 576 ? 13.554 -3.183 10.774 1.00 90.44 576 HIS A CA 1
ATOM 4770 C C . HIS A 1 576 ? 12.866 -3.904 9.614 1.00 90.44 576 HIS A C 1
ATOM 4772 O O . HIS A 1 576 ? 12.466 -5.051 9.784 1.00 90.44 576 HIS A O 1
ATOM 4778 N N . CYS A 1 577 ? 12.656 -3.241 8.476 1.00 91.31 577 CYS A N 1
ATOM 4779 C CA . CYS A 1 577 ? 11.871 -3.793 7.363 1.00 91.31 577 CYS A CA 1
ATOM 4780 C C . CYS A 1 577 ? 12.700 -4.006 6.094 1.00 91.31 577 CYS A C 1
ATOM 4782 O O . CYS A 1 577 ? 12.438 -4.951 5.355 1.00 91.31 577 CYS A O 1
ATOM 4784 N N . PHE A 1 578 ? 13.672 -3.133 5.820 1.00 91.44 578 PHE A N 1
ATOM 4785 C CA . PHE A 1 578 ? 14.506 -3.250 4.629 1.00 91.44 578 PHE A CA 1
ATOM 4786 C C . PHE A 1 578 ? 15.404 -4.506 4.697 1.00 91.44 578 PHE A C 1
ATOM 4788 O O . PHE A 1 578 ? 16.087 -4.693 5.709 1.00 91.44 578 PHE A O 1
ATOM 4795 N N . PRO A 1 579 ? 15.433 -5.359 3.651 1.00 90.06 579 PRO A N 1
ATOM 4796 C CA . PRO A 1 579 ? 16.300 -6.535 3.614 1.00 90.06 579 PRO A CA 1
ATOM 4797 C C . PRO A 1 579 ? 17.784 -6.171 3.662 1.00 90.06 579 PRO A C 1
ATOM 4799 O O . PRO A 1 579 ? 18.224 -5.174 3.092 1.00 90.06 579 PRO A O 1
ATOM 4802 N N . THR A 1 580 ? 18.597 -7.024 4.273 1.00 88.88 580 THR A N 1
ATOM 4803 C CA . THR A 1 580 ? 20.053 -6.872 4.230 1.00 88.88 580 THR A CA 1
ATOM 4804 C C . THR A 1 580 ? 20.598 -7.162 2.827 1.00 88.88 580 THR A C 1
ATOM 4806 O O . THR A 1 580 ? 20.040 -7.953 2.064 1.00 88.88 580 THR A O 1
ATOM 4809 N N . TRP A 1 581 ? 21.742 -6.571 2.475 1.00 85.00 581 TRP A N 1
ATOM 4810 C CA . TRP A 1 581 ? 22.378 -6.781 1.166 1.00 85.00 581 TRP A CA 1
ATOM 4811 C C . TRP A 1 581 ? 22.569 -8.265 0.778 1.00 85.00 581 TRP A C 1
ATOM 4813 O O . TRP A 1 581 ? 22.238 -8.623 -0.355 1.00 85.00 581 TRP A O 1
ATOM 4823 N N . PRO A 1 582 ? 23.023 -9.169 1.675 1.00 87.50 582 PRO A N 1
ATOM 4824 C CA . PRO A 1 582 ? 23.132 -10.594 1.353 1.00 87.50 582 PRO A CA 1
ATOM 4825 C C . PRO A 1 582 ? 21.785 -11.269 1.061 1.00 87.50 582 PRO A C 1
ATOM 4827 O O . PRO A 1 582 ? 21.711 -12.152 0.201 1.00 87.50 582 PRO A O 1
ATOM 4830 N N . GLU A 1 583 ? 20.712 -10.858 1.740 1.00 90.94 583 GLU A N 1
ATOM 4831 C CA . GLU A 1 583 ? 19.361 -11.372 1.486 1.00 90.94 583 GLU A CA 1
ATOM 4832 C C . GLU A 1 583 ? 18.882 -10.953 0.096 1.00 90.94 583 GLU A C 1
ATOM 4834 O O . GLU A 1 583 ? 18.410 -11.798 -0.664 1.00 90.94 583 GLU A O 1
ATOM 4839 N N . ILE A 1 584 ? 19.110 -9.693 -0.295 1.00 89.94 584 ILE A N 1
ATOM 4840 C CA . ILE A 1 584 ? 18.807 -9.195 -1.647 1.00 89.94 584 ILE A CA 1
ATOM 4841 C C . ILE A 1 584 ? 19.521 -10.040 -2.711 1.00 89.94 584 ILE A C 1
ATOM 4843 O O . ILE A 1 584 ? 18.921 -10.445 -3.709 1.00 89.94 584 ILE A O 1
ATOM 4847 N N . TYR A 1 585 ? 20.799 -10.355 -2.492 1.00 87.56 585 TYR A N 1
ATOM 4848 C CA . TYR A 1 585 ? 21.594 -11.162 -3.424 1.00 87.56 585 TYR A CA 1
ATOM 4849 C C . TYR A 1 585 ? 21.099 -12.593 -3.529 1.00 87.56 585 TYR A C 1
ATOM 4851 O O . TYR A 1 585 ? 21.072 -13.160 -4.626 1.00 87.56 585 TYR A O 1
ATOM 4859 N N . THR A 1 586 ? 20.674 -13.151 -2.401 1.00 91.50 586 THR A N 1
ATOM 4860 C CA . THR A 1 586 ? 20.095 -14.489 -2.330 1.00 91.50 586 THR A CA 1
ATOM 4861 C C . THR A 1 586 ? 18.776 -14.540 -3.096 1.00 91.50 586 THR A C 1
ATOM 4863 O O . THR A 1 586 ? 18.609 -15.415 -3.944 1.00 91.50 586 THR A O 1
ATOM 4866 N N . ILE A 1 587 ? 17.881 -13.567 -2.887 1.00 92.44 587 ILE A N 1
ATOM 4867 C CA . ILE A 1 587 ? 16.595 -13.472 -3.593 1.00 92.44 587 ILE A CA 1
ATOM 4868 C C . ILE A 1 587 ? 16.818 -13.348 -5.105 1.00 92.44 587 ILE A C 1
ATOM 4870 O O . ILE A 1 587 ? 16.283 -14.148 -5.872 1.00 92.44 587 ILE A O 1
ATOM 4874 N N . ALA A 1 588 ? 17.653 -12.400 -5.544 1.00 92.38 588 ALA A N 1
ATOM 4875 C CA . ALA A 1 588 ? 17.938 -12.187 -6.965 1.00 92.38 588 ALA A CA 1
ATOM 4876 C C . ALA A 1 588 ? 18.498 -13.452 -7.640 1.00 92.38 588 ALA A C 1
ATOM 4878 O O . ALA A 1 588 ? 18.058 -13.835 -8.725 1.00 92.38 588 ALA A O 1
ATOM 4879 N N . SER A 1 589 ? 19.433 -14.139 -6.978 1.00 90.88 589 SER A N 1
ATOM 4880 C CA . SER A 1 589 ? 20.027 -15.379 -7.497 1.00 90.88 589 SER A CA 1
ATOM 4881 C C . SER A 1 589 ? 19.010 -16.522 -7.546 1.00 90.88 589 SER A C 1
ATOM 4883 O O . SER A 1 589 ? 18.986 -17.288 -8.509 1.00 90.88 589 SER A O 1
ATOM 4885 N N . LYS A 1 590 ? 18.130 -16.614 -6.541 1.00 91.88 590 LYS A N 1
ATOM 4886 C CA . LYS A 1 590 ? 17.058 -17.612 -6.480 1.00 91.88 590 LYS A CA 1
ATOM 4887 C C . LYS A 1 590 ? 16.057 -17.443 -7.622 1.00 91.88 590 LYS A C 1
ATOM 4889 O O . LYS A 1 590 ? 15.653 -18.443 -8.201 1.00 91.88 590 LYS A O 1
ATOM 4894 N N . ILE A 1 591 ? 15.722 -16.210 -8.003 1.00 91.62 591 ILE A N 1
ATOM 4895 C CA . ILE A 1 591 ? 14.838 -15.933 -9.148 1.00 91.62 591 ILE A CA 1
ATOM 4896 C C . ILE A 1 591 ? 15.476 -16.397 -10.462 1.00 91.62 591 ILE A C 1
ATOM 4898 O O . ILE A 1 591 ? 14.825 -17.059 -11.261 1.00 91.62 591 ILE A O 1
ATOM 4902 N N . ILE A 1 592 ? 16.759 -16.102 -10.684 1.00 91.12 592 ILE A N 1
ATOM 4903 C CA . ILE A 1 592 ? 17.467 -16.561 -11.890 1.00 91.12 592 ILE A CA 1
ATOM 4904 C C . ILE A 1 592 ? 17.556 -18.095 -11.939 1.00 91.12 592 ILE A C 1
ATOM 4906 O O . ILE A 1 592 ? 17.369 -18.686 -13.003 1.00 91.12 592 ILE A O 1
ATOM 4910 N N . SER A 1 593 ? 17.802 -18.738 -10.793 1.00 90.56 593 SER A N 1
ATOM 4911 C CA . SER A 1 593 ? 17.781 -20.201 -10.670 1.00 90.56 593 SER A CA 1
ATOM 4912 C C . SER A 1 593 ? 16.392 -20.776 -10.976 1.00 90.56 593 SER A C 1
ATOM 4914 O O . SER A 1 593 ? 16.271 -21.726 -11.745 1.00 90.56 593 SER A O 1
ATOM 4916 N N . ASP A 1 594 ? 15.332 -20.152 -10.465 1.00 88.06 594 ASP A N 1
ATOM 4917 C CA . ASP A 1 594 ? 13.948 -20.551 -10.732 1.00 88.06 594 ASP A CA 1
ATOM 4918 C C . ASP A 1 594 ? 13.611 -20.515 -12.228 1.00 88.06 594 ASP A C 1
ATOM 4920 O O . ASP A 1 594 ? 13.076 -21.487 -12.757 1.00 88.06 594 ASP A O 1
ATOM 4924 N N . ILE A 1 595 ? 14.005 -19.449 -12.931 1.00 89.06 595 ILE A N 1
ATOM 4925 C CA . ILE A 1 595 ? 13.809 -19.340 -14.385 1.00 89.06 595 ILE A CA 1
ATOM 4926 C C . ILE A 1 595 ? 14.572 -20.456 -15.107 1.00 89.06 595 ILE A C 1
ATOM 4928 O O . ILE A 1 595 ? 14.048 -21.037 -16.050 1.00 89.06 595 ILE A O 1
ATOM 4932 N N . SER A 1 596 ? 15.779 -20.812 -14.651 1.00 89.50 596 SER A N 1
ATOM 4933 C CA . SER A 1 596 ? 16.556 -21.899 -15.264 1.00 89.50 596 SER A CA 1
ATOM 4934 C C . SER A 1 596 ? 15.877 -23.270 -15.159 1.00 89.50 596 SER A C 1
ATOM 4936 O O . SER A 1 596 ? 15.986 -24.072 -16.086 1.00 89.50 596 SER A O 1
ATOM 4938 N N . ILE A 1 597 ? 15.156 -23.519 -14.060 1.00 86.94 597 ILE A N 1
ATOM 4939 C CA . ILE A 1 597 ? 14.460 -24.784 -13.790 1.00 86.94 597 ILE A CA 1
ATOM 4940 C C . ILE A 1 597 ? 13.099 -24.816 -14.494 1.00 86.94 597 ILE A C 1
ATOM 4942 O O . ILE A 1 597 ? 12.755 -25.808 -15.136 1.00 86.94 597 ILE A O 1
ATOM 4946 N N . ASN A 1 598 ? 12.324 -23.737 -14.384 1.00 83.69 598 ASN A N 1
ATOM 4947 C CA . ASN A 1 598 ? 10.936 -23.707 -14.843 1.00 83.69 598 ASN A CA 1
ATOM 4948 C C . ASN A 1 598 ? 10.801 -23.331 -16.326 1.00 83.69 598 ASN A C 1
ATOM 4950 O O . ASN A 1 598 ? 9.855 -23.779 -16.977 1.00 83.69 598 ASN A O 1
ATOM 4954 N N . ASP A 1 599 ? 11.737 -22.553 -16.878 1.00 86.00 599 ASP A N 1
ATOM 4955 C CA . ASP A 1 599 ? 11.744 -22.122 -18.279 1.00 86.00 599 ASP A CA 1
ATOM 4956 C C . ASP A 1 599 ? 13.174 -21.975 -18.826 1.00 86.00 599 ASP A C 1
ATOM 4958 O O . ASP A 1 599 ? 13.715 -20.880 -19.025 1.00 86.00 599 ASP A O 1
ATOM 4962 N N . SER A 1 600 ? 13.799 -23.118 -19.108 1.00 88.31 600 SER A N 1
ATOM 4963 C CA . SER A 1 600 ? 15.163 -23.176 -19.639 1.00 88.31 600 SER A CA 1
ATOM 4964 C C . SER A 1 600 ? 15.320 -22.430 -20.970 1.00 88.31 600 SER A C 1
ATOM 4966 O O . SER A 1 600 ? 16.396 -21.906 -21.257 1.00 88.31 600 SER A O 1
ATOM 4968 N N . GLY A 1 601 ? 14.263 -22.360 -21.789 1.00 88.56 601 GLY A N 1
ATOM 4969 C CA . GLY A 1 601 ? 14.262 -21.613 -23.048 1.00 88.56 601 GLY A CA 1
ATOM 4970 C C . GLY A 1 601 ? 14.425 -20.115 -22.809 1.00 88.56 601 GLY A C 1
ATOM 4971 O O . GLY A 1 601 ? 15.301 -19.483 -23.405 1.00 88.56 601 GLY A O 1
ATOM 4972 N N . PHE A 1 602 ? 13.642 -19.571 -21.877 1.00 91.00 602 PHE A N 1
ATOM 4973 C CA . PHE A 1 602 ? 13.742 -18.179 -21.458 1.00 91.00 602 PHE A CA 1
ATOM 4974 C C . PHE A 1 602 ? 15.087 -17.872 -20.782 1.00 91.00 602 PHE A C 1
ATOM 4976 O O . PHE A 1 602 ? 15.749 -16.895 -21.141 1.00 91.00 602 PHE A O 1
ATOM 4983 N N . TYR A 1 603 ? 15.553 -18.739 -19.878 1.00 92.50 603 TYR A N 1
ATOM 4984 C CA . TYR A 1 603 ? 16.856 -18.591 -19.221 1.00 92.50 603 TYR A CA 1
ATOM 4985 C C . TYR A 1 603 ? 18.020 -18.528 -20.221 1.00 92.50 603 TYR A C 1
ATOM 4987 O O . TYR A 1 603 ? 18.845 -17.610 -20.177 1.00 92.50 603 TYR A O 1
ATOM 4995 N N . ASN A 1 604 ? 18.079 -19.493 -21.145 1.00 92.19 604 ASN A N 1
ATOM 4996 C CA . ASN A 1 604 ? 19.143 -19.579 -22.143 1.00 92.19 604 ASN A CA 1
ATOM 4997 C C . ASN A 1 604 ? 19.131 -18.362 -23.070 1.00 92.19 604 ASN A C 1
ATOM 4999 O O . ASN A 1 604 ? 20.191 -17.838 -23.417 1.00 92.19 604 ASN A O 1
ATOM 5003 N N . HIS A 1 605 ? 17.939 -17.890 -23.442 1.00 92.44 605 HIS A N 1
ATOM 5004 C CA . HIS A 1 605 ? 17.785 -16.677 -24.230 1.00 92.44 605 HIS A CA 1
ATOM 5005 C C . HIS A 1 605 ? 18.324 -15.448 -23.482 1.00 92.44 605 HIS A C 1
ATOM 5007 O O . HIS A 1 605 ? 19.193 -14.763 -24.020 1.00 92.44 605 HIS A O 1
ATOM 5013 N N . LEU A 1 606 ? 17.916 -15.229 -22.224 1.00 90.94 606 LEU A N 1
ATOM 5014 C CA . LEU A 1 606 ? 18.412 -14.125 -21.393 1.00 90.94 606 LEU A CA 1
ATOM 5015 C C . LEU A 1 606 ? 19.940 -14.129 -21.269 1.00 90.94 606 LEU A C 1
ATOM 5017 O O . LEU A 1 606 ? 20.578 -13.106 -21.503 1.00 90.94 606 LEU A O 1
ATOM 5021 N N . LYS A 1 607 ? 20.551 -15.278 -20.952 1.00 90.38 607 LYS A N 1
ATOM 5022 C CA . LYS A 1 607 ? 22.017 -15.392 -20.835 1.00 90.38 607 LYS A CA 1
ATOM 5023 C C . LYS A 1 607 ? 22.742 -15.190 -22.168 1.00 90.38 607 LYS A C 1
ATOM 5025 O O . LYS A 1 607 ? 23.876 -14.714 -22.177 1.00 90.38 607 LYS A O 1
ATOM 5030 N N . LYS A 1 608 ? 22.112 -15.546 -23.294 1.00 89.88 608 LYS A N 1
ATOM 5031 C CA . LYS A 1 608 ? 22.664 -15.315 -24.635 1.00 89.88 608 LYS A CA 1
ATOM 5032 C C . LYS A 1 608 ? 22.664 -13.826 -24.974 1.00 89.88 608 LYS A C 1
ATOM 5034 O O . LYS A 1 608 ? 23.716 -13.290 -25.315 1.00 89.88 608 LYS A O 1
ATOM 5039 N N . ILE A 1 609 ? 21.512 -13.159 -24.873 1.00 90.56 609 ILE A N 1
ATOM 5040 C CA . ILE A 1 609 ? 21.375 -11.748 -25.269 1.00 90.56 609 ILE A CA 1
ATOM 5041 C C . ILE A 1 609 ? 22.161 -10.812 -24.353 1.00 90.56 609 ILE A C 1
ATOM 5043 O O . ILE A 1 609 ? 22.652 -9.785 -24.815 1.00 90.56 609 ILE A O 1
ATOM 5047 N N . SER A 1 610 ? 22.366 -11.190 -23.087 1.00 86.75 610 SER A N 1
ATOM 5048 C CA . SER A 1 610 ? 23.090 -10.362 -22.124 1.00 86.75 610 SER A CA 1
ATOM 5049 C C . SER A 1 610 ? 24.569 -10.145 -22.478 1.00 86.75 610 SER A C 1
ATOM 5051 O O . SER A 1 610 ? 25.176 -9.170 -22.039 1.00 86.75 610 SER A O 1
ATOM 5053 N N . ARG A 1 611 ? 25.143 -11.012 -23.322 1.00 85.88 611 ARG A N 1
ATOM 5054 C CA . ARG A 1 611 ? 26.524 -10.907 -23.824 1.00 85.88 611 ARG A CA 1
ATOM 5055 C C . ARG A 1 611 ? 26.623 -10.220 -25.191 1.00 85.88 611 ARG A C 1
ATOM 5057 O O . ARG A 1 611 ? 27.716 -9.836 -25.602 1.00 85.88 611 ARG A O 1
ATOM 5064 N N . LEU A 1 612 ? 25.509 -10.056 -25.908 1.00 82.31 612 LEU A N 1
ATOM 5065 C CA . LEU A 1 612 ? 25.490 -9.487 -27.258 1.00 82.31 612 LEU A CA 1
ATOM 5066 C C . LEU A 1 612 ? 25.468 -7.955 -27.206 1.00 82.31 612 LEU A C 1
ATOM 5068 O O . LEU A 1 612 ? 24.521 -7.357 -26.696 1.00 82.31 612 LEU A O 1
ATOM 5072 N N . ASN A 1 613 ? 26.492 -7.321 -27.790 1.00 74.31 613 ASN A N 1
ATOM 5073 C CA . ASN A 1 613 ? 26.621 -5.862 -27.915 1.00 74.31 613 ASN A CA 1
ATOM 5074 C C . ASN A 1 613 ? 26.491 -5.098 -26.580 1.00 74.31 613 ASN A C 1
ATOM 5076 O O . ASN A 1 613 ? 25.944 -3.995 -26.541 1.00 74.31 613 ASN A O 1
ATOM 5080 N N . ALA A 1 614 ? 26.996 -5.675 -25.485 1.00 73.19 614 ALA A N 1
ATOM 5081 C CA . ALA A 1 614 ? 26.882 -5.094 -24.152 1.00 73.19 614 ALA A CA 1
ATOM 5082 C C . ALA A 1 614 ? 27.669 -3.779 -24.009 1.00 73.19 614 ALA A C 1
ATOM 5084 O O . ALA A 1 614 ? 28.893 -3.770 -23.861 1.00 73.19 614 ALA A O 1
ATOM 5085 N N . LYS A 1 615 ? 26.949 -2.653 -24.015 1.00 70.81 615 LYS A N 1
ATOM 5086 C CA . LYS A 1 615 ? 27.466 -1.337 -23.626 1.00 70.81 615 LYS A CA 1
ATOM 5087 C C . LYS A 1 615 ? 27.080 -1.069 -22.176 1.00 70.81 615 LYS A C 1
ATOM 5089 O O . LYS A 1 615 ? 25.977 -0.628 -21.877 1.00 70.81 615 LYS A O 1
ATOM 5094 N N . ILE A 1 616 ? 27.991 -1.375 -21.263 1.00 69.31 616 ILE A N 1
ATOM 5095 C CA . ILE A 1 616 ? 27.728 -1.266 -19.827 1.00 69.31 616 ILE A CA 1
ATOM 5096 C C . ILE A 1 616 ? 27.811 0.199 -19.400 1.00 69.31 616 ILE A C 1
ATOM 5098 O O . ILE A 1 616 ? 28.850 0.844 -19.555 1.00 69.31 616 ILE A O 1
ATOM 5102 N N . ASN A 1 617 ? 26.734 0.709 -18.806 1.00 68.06 617 ASN A N 1
ATOM 5103 C CA . ASN A 1 617 ? 26.744 1.997 -18.129 1.00 68.06 617 ASN A CA 1
ATOM 5104 C C . ASN A 1 617 ? 26.957 1.790 -16.625 1.00 68.06 617 ASN A C 1
ATOM 5106 O O . ASN A 1 617 ? 26.051 1.381 -15.906 1.00 68.06 617 ASN A O 1
ATOM 5110 N N . VAL A 1 618 ? 28.155 2.111 -16.132 1.00 63.72 618 VAL A N 1
ATOM 5111 C CA . VAL A 1 618 ? 28.517 1.961 -14.708 1.00 63.72 618 VAL A CA 1
ATOM 5112 C C . VAL A 1 618 ? 27.610 2.795 -13.789 1.00 63.72 618 VAL A C 1
ATOM 5114 O O . VAL A 1 618 ? 27.400 2.438 -12.635 1.00 63.72 618 VAL A O 1
ATOM 5117 N N . LYS A 1 619 ? 27.009 3.876 -14.307 1.00 62.12 619 LYS A N 1
ATOM 5118 C CA . LYS A 1 619 ? 26.072 4.723 -13.550 1.00 62.12 619 LYS A CA 1
ATOM 5119 C C . LYS A 1 619 ? 24.709 4.074 -13.298 1.00 62.12 619 LYS A C 1
ATOM 5121 O O . LYS A 1 619 ? 23.954 4.608 -12.491 1.00 62.12 619 LYS A O 1
ATOM 5126 N N . ASP A 1 620 ? 24.386 2.970 -13.971 1.00 62.06 620 ASP A N 1
ATOM 5127 C CA . ASP A 1 620 ? 23.099 2.289 -13.795 1.00 62.06 620 ASP A CA 1
ATOM 5128 C C . ASP A 1 620 ? 23.090 1.413 -12.517 1.00 62.06 620 ASP A C 1
ATOM 5130 O O . ASP A 1 620 ? 22.014 1.181 -11.955 1.00 62.06 620 ASP A O 1
ATOM 5134 N N . PHE A 1 621 ? 24.274 1.006 -12.020 1.00 68.44 621 PHE A N 1
ATOM 5135 C CA . PHE A 1 621 ? 24.455 0.069 -10.890 1.00 68.44 621 PHE A CA 1
ATOM 5136 C C . PHE A 1 621 ? 25.528 0.503 -9.862 1.00 68.44 621 PHE A C 1
ATOM 5138 O O . PHE A 1 621 ? 26.419 -0.276 -9.518 1.00 68.44 621 PHE A O 1
ATOM 5145 N N . PRO A 1 622 ? 25.533 1.762 -9.395 1.00 55.59 622 PRO A N 1
ATOM 5146 C CA . PRO A 1 622 ? 26.660 2.309 -8.641 1.00 55.59 622 PRO A CA 1
ATOM 5147 C C . PRO A 1 622 ? 26.906 1.627 -7.284 1.00 55.59 622 PRO A C 1
ATOM 5149 O O . PRO A 1 622 ? 28.037 1.640 -6.809 1.00 55.59 622 PRO A O 1
ATOM 5152 N N . MET A 1 623 ? 25.891 1.031 -6.655 1.00 54.44 623 MET A N 1
ATOM 5153 C CA . MET A 1 623 ? 25.963 0.523 -5.273 1.00 54.44 623 MET A CA 1
ATOM 5154 C C . MET A 1 623 ? 25.875 -1.009 -5.192 1.00 54.44 623 MET A C 1
ATOM 5156 O O . MET A 1 623 ? 26.460 -1.609 -4.290 1.00 54.44 623 MET A O 1
ATOM 5160 N N . GLU A 1 624 ? 25.244 -1.654 -6.175 1.00 59.50 624 GLU A N 1
ATOM 5161 C CA . GLU A 1 624 ? 25.197 -3.112 -6.354 1.00 59.50 624 GLU A CA 1
ATOM 5162 C C . GLU A 1 624 ? 26.597 -3.707 -6.609 1.00 59.50 624 GLU A C 1
ATOM 5164 O O . GLU A 1 624 ? 26.830 -4.890 -6.360 1.00 59.50 624 GLU A O 1
ATOM 5169 N N . ILE A 1 625 ? 27.530 -2.868 -7.074 1.00 50.09 625 ILE A N 1
ATOM 5170 C CA . ILE A 1 625 ? 28.956 -3.174 -7.255 1.00 50.09 625 ILE A CA 1
ATOM 5171 C C . ILE A 1 625 ? 29.746 -2.966 -5.946 1.00 50.09 625 ILE A C 1
ATOM 5173 O O . ILE A 1 625 ? 30.683 -3.708 -5.654 1.00 50.09 625 ILE A O 1
ATOM 5177 N N . LEU A 1 626 ? 29.388 -1.966 -5.127 1.00 44.94 626 LEU A N 1
ATOM 5178 C CA . LEU A 1 626 ? 30.198 -1.530 -3.979 1.00 44.94 626 LEU A CA 1
ATOM 5179 C C . LEU A 1 626 ? 30.105 -2.452 -2.754 1.00 44.94 626 LEU A C 1
ATOM 5181 O O . LEU A 1 626 ? 31.108 -2.633 -2.065 1.00 44.94 626 LEU A O 1
ATOM 5185 N N . SER A 1 627 ? 28.960 -3.082 -2.480 1.00 45.47 627 SER A N 1
ATOM 5186 C CA . SER A 1 627 ? 28.793 -3.924 -1.278 1.00 45.47 627 SER A CA 1
ATOM 5187 C C . SER A 1 627 ? 29.387 -5.340 -1.387 1.00 45.47 627 SER A C 1
ATOM 5189 O O . SER A 1 627 ? 29.278 -6.129 -0.450 1.00 45.47 627 SER A O 1
ATOM 5191 N N . LEU A 1 628 ? 30.095 -5.657 -2.479 1.00 43.25 628 LEU A N 1
ATOM 5192 C CA . LEU A 1 628 ? 31.001 -6.814 -2.556 1.00 43.25 628 LEU A CA 1
ATOM 5193 C C . LEU A 1 628 ? 32.348 -6.571 -1.840 1.00 43.25 628 LEU A C 1
ATOM 5195 O O . LEU A 1 628 ? 33.060 -7.529 -1.547 1.00 43.25 628 LEU A O 1
ATOM 5199 N N . ASN A 1 629 ? 32.699 -5.315 -1.532 1.00 41.62 629 ASN A N 1
ATOM 5200 C CA . ASN A 1 629 ? 34.064 -4.927 -1.145 1.00 41.62 629 ASN A CA 1
ATOM 5201 C C . ASN A 1 629 ? 34.331 -4.804 0.367 1.00 41.62 629 ASN A C 1
ATOM 5203 O O . ASN A 1 629 ? 35.426 -4.392 0.751 1.00 41.62 629 ASN A O 1
ATOM 5207 N N . ASP A 1 630 ? 33.396 -5.184 1.243 1.00 38.56 630 ASP A N 1
ATOM 5208 C CA . ASP A 1 630 ? 33.529 -4.915 2.688 1.00 38.56 630 ASP A CA 1
ATOM 5209 C C . ASP A 1 630 ? 34.401 -5.929 3.464 1.00 38.56 630 ASP A C 1
ATOM 5211 O O . ASP A 1 630 ? 34.433 -5.960 4.694 1.00 38.56 630 ASP A O 1
ATOM 5215 N N . LYS A 1 631 ? 35.170 -6.766 2.757 1.00 37.25 631 LYS A N 1
ATOM 5216 C CA . LYS A 1 631 ? 36.244 -7.569 3.357 1.00 37.25 631 LYS A CA 1
ATOM 5217 C C . LYS A 1 631 ? 37.533 -7.369 2.575 1.00 37.25 631 LYS A C 1
ATOM 5219 O O . LYS A 1 631 ? 37.690 -7.883 1.476 1.00 37.25 631 LYS A O 1
ATOM 5224 N N . GLN A 1 632 ? 38.439 -6.601 3.184 1.00 42.97 632 GLN A N 1
ATOM 5225 C CA . GLN A 1 632 ? 39.867 -6.477 2.882 1.00 42.97 632 GLN A CA 1
ATOM 5226 C C . GLN A 1 632 ? 40.387 -7.462 1.821 1.00 42.97 632 GLN A C 1
ATOM 5228 O O . GLN A 1 632 ? 40.555 -8.642 2.108 1.00 42.97 632 GLN A O 1
ATOM 5233 N N . THR A 1 633 ? 40.741 -6.976 0.631 1.00 32.69 633 THR A N 1
ATOM 5234 C CA . THR A 1 633 ? 41.995 -7.342 -0.053 1.00 32.69 633 THR A CA 1
ATOM 5235 C C . THR A 1 633 ? 42.188 -6.532 -1.333 1.00 32.69 633 THR A C 1
ATOM 5237 O O . THR A 1 633 ? 41.256 -6.201 -2.056 1.00 32.69 633 THR A O 1
ATOM 5240 N N . LYS A 1 634 ? 43.456 -6.227 -1.619 1.00 35.94 634 LYS A N 1
ATOM 5241 C CA . LYS A 1 634 ? 43.961 -5.731 -2.900 1.00 35.94 634 LYS A CA 1
ATOM 5242 C C . LYS A 1 634 ? 43.594 -6.700 -4.043 1.00 35.94 634 LYS A C 1
ATOM 5244 O O . LYS A 1 634 ? 44.426 -7.520 -4.411 1.00 35.94 634 LYS A O 1
ATOM 5249 N N . TRP A 1 635 ? 42.415 -6.581 -4.648 1.00 27.52 635 TRP A N 1
ATOM 5250 C CA . TRP A 1 635 ? 42.110 -7.216 -5.937 1.00 27.52 635 TRP A CA 1
ATOM 5251 C C . TRP A 1 635 ? 41.604 -6.166 -6.929 1.00 27.52 635 TRP A C 1
ATOM 5253 O O . TRP A 1 635 ? 40.570 -5.531 -6.766 1.00 27.52 635 TRP A O 1
ATOM 5263 N N . LYS A 1 636 ? 42.456 -5.918 -7.926 1.00 35.44 636 LYS A N 1
ATOM 5264 C CA . LYS A 1 636 ? 42.340 -4.929 -9.000 1.00 35.44 636 LYS A CA 1
ATOM 5265 C C . LYS A 1 636 ? 41.256 -5.323 -10.014 1.00 35.44 636 LYS A C 1
ATOM 5267 O O . LYS A 1 636 ? 41.305 -6.441 -10.505 1.00 35.44 636 LYS A O 1
ATOM 5272 N N . LYS A 1 637 ? 40.426 -4.348 -10.423 1.00 37.94 637 LYS A N 1
ATOM 5273 C CA . LYS A 1 637 ? 39.957 -3.996 -11.795 1.00 37.94 637 LYS A CA 1
ATOM 5274 C C . LYS A 1 637 ? 39.466 -5.074 -12.795 1.00 37.94 637 LYS A C 1
ATOM 5276 O O . LYS A 1 637 ? 39.089 -4.686 -13.894 1.00 37.94 637 LYS A O 1
ATOM 5281 N N . VAL A 1 638 ? 39.453 -6.369 -12.481 1.00 38.09 638 VAL A N 1
ATOM 5282 C CA . VAL A 1 638 ? 39.289 -7.446 -13.484 1.00 38.09 638 VAL A CA 1
ATOM 5283 C C . VAL A 1 638 ? 37.934 -8.178 -13.404 1.00 38.09 638 VAL A C 1
ATOM 5285 O O . VAL A 1 638 ? 37.652 -8.980 -14.281 1.00 38.09 638 VAL A O 1
ATOM 5288 N N . TYR A 1 639 ? 37.042 -7.873 -12.448 1.00 45.28 639 TYR A N 1
ATOM 5289 C CA . TYR A 1 639 ? 35.812 -8.670 -12.240 1.00 45.28 639 TYR A CA 1
ATOM 5290 C C . TYR A 1 639 ? 34.445 -7.997 -12.478 1.00 45.28 639 TYR A C 1
ATOM 5292 O O . TYR A 1 639 ? 33.431 -8.682 -12.390 1.00 45.28 639 TYR A O 1
ATOM 5300 N N . ASP A 1 640 ? 34.354 -6.717 -12.851 1.00 57.31 640 ASP A N 1
ATOM 5301 C CA . ASP A 1 640 ? 33.030 -6.064 -12.913 1.00 57.31 640 ASP A CA 1
ATOM 5302 C C . ASP A 1 640 ? 32.277 -6.248 -14.241 1.00 57.31 640 ASP A C 1
ATOM 5304 O O . ASP A 1 640 ? 31.069 -6.055 -14.289 1.00 57.31 640 ASP A O 1
ATOM 5308 N N . GLN A 1 641 ? 32.923 -6.654 -15.339 1.00 59.28 641 GLN A N 1
ATOM 5309 C CA . GLN A 1 641 ? 32.241 -6.686 -16.643 1.00 59.28 641 GLN A CA 1
ATOM 5310 C C . GLN A 1 641 ? 31.275 -7.878 -16.801 1.00 59.28 641 GLN A C 1
ATOM 5312 O O . GLN A 1 641 ? 30.209 -7.740 -17.404 1.00 59.28 641 GLN A O 1
ATOM 5317 N N . GLU A 1 642 ? 31.605 -9.036 -16.224 1.00 66.25 642 GLU A N 1
ATOM 5318 C CA . GLU A 1 642 ? 30.748 -10.231 -16.275 1.00 66.25 642 GLU A CA 1
ATOM 5319 C C . GLU A 1 642 ? 29.506 -10.094 -15.389 1.00 66.25 642 GLU A C 1
ATOM 5321 O O . GLU A 1 642 ? 28.408 -10.439 -15.814 1.00 66.25 642 GLU A O 1
ATOM 5326 N N . LEU A 1 643 ? 29.641 -9.516 -14.190 1.00 69.44 643 LEU A N 1
ATOM 5327 C CA . LEU A 1 643 ? 28.497 -9.286 -13.303 1.00 69.44 643 LEU A CA 1
ATOM 5328 C C . LEU A 1 643 ? 27.540 -8.226 -13.868 1.00 69.44 643 LEU A C 1
ATOM 5330 O O . LEU A 1 643 ? 26.326 -8.376 -13.776 1.00 69.44 643 LEU A O 1
ATOM 5334 N N . MET A 1 644 ? 28.076 -7.179 -14.499 1.00 67.56 644 MET A N 1
ATOM 5335 C CA . MET A 1 644 ? 27.290 -6.082 -15.087 1.00 67.56 644 MET A CA 1
ATOM 5336 C C . MET A 1 644 ? 26.549 -6.480 -16.371 1.00 67.56 644 MET A C 1
ATOM 5338 O O . MET A 1 644 ? 25.625 -5.789 -16.810 1.00 67.56 644 MET A O 1
ATOM 5342 N N . THR A 1 645 ? 26.954 -7.596 -16.978 1.00 76.88 645 THR A N 1
ATOM 5343 C CA . THR A 1 645 ? 26.236 -8.232 -18.088 1.00 76.88 645 THR A CA 1
ATOM 5344 C C . THR A 1 645 ? 25.299 -9.336 -17.622 1.00 76.88 645 THR A C 1
ATOM 5346 O O . THR A 1 645 ? 24.510 -9.828 -18.423 1.00 76.88 645 THR A O 1
ATOM 5349 N N . ASP A 1 646 ? 25.332 -9.732 -16.351 1.00 84.75 646 ASP A N 1
ATOM 5350 C CA . ASP A 1 646 ? 24.441 -10.760 -15.833 1.00 84.75 646 ASP A CA 1
ATOM 5351 C C . ASP A 1 646 ? 23.047 -10.170 -15.535 1.00 84.75 646 ASP A C 1
ATOM 5353 O O . ASP A 1 646 ? 22.949 -9.205 -14.774 1.00 84.75 646 ASP A O 1
ATOM 5357 N N . PRO A 1 647 ? 21.947 -10.752 -16.057 1.00 88.50 647 PRO A N 1
ATOM 5358 C CA . PRO A 1 647 ? 20.583 -10.323 -15.741 1.00 88.50 647 PRO A CA 1
ATOM 5359 C C . PRO A 1 647 ? 20.273 -10.190 -14.237 1.00 88.50 647 PRO A C 1
ATOM 5361 O O . PRO A 1 647 ? 19.406 -9.404 -13.856 1.00 88.50 647 PRO A O 1
ATOM 5364 N N . VAL A 1 648 ? 20.987 -10.918 -13.365 1.00 89.38 648 VAL A N 1
ATOM 5365 C CA . VAL A 1 648 ? 20.810 -10.847 -11.904 1.00 89.38 648 VAL A CA 1
ATOM 5366 C C . VAL A 1 648 ? 21.006 -9.435 -11.339 1.00 89.38 648 VAL A C 1
ATOM 5368 O O . VAL A 1 648 ? 20.373 -9.088 -10.342 1.00 89.38 648 VAL A O 1
ATOM 5371 N N . ILE A 1 649 ? 21.846 -8.600 -11.964 1.00 86.25 649 ILE A N 1
ATOM 5372 C CA . ILE A 1 649 ? 22.144 -7.256 -11.455 1.00 86.25 649 ILE A CA 1
ATOM 5373 C C . ILE A 1 649 ? 20.929 -6.323 -11.525 1.00 86.25 649 ILE A C 1
ATOM 5375 O O . ILE A 1 649 ? 20.712 -5.513 -10.625 1.00 86.25 649 ILE A O 1
ATOM 5379 N N . PHE A 1 650 ? 20.074 -6.501 -12.533 1.00 90.44 650 PHE A N 1
ATOM 5380 C CA . PHE A 1 650 ? 18.830 -5.747 -12.669 1.00 90.44 650 PHE A CA 1
ATOM 5381 C C . PHE A 1 650 ? 17.829 -6.120 -11.576 1.00 90.44 650 PHE A C 1
ATOM 5383 O O . PHE A 1 650 ? 17.181 -5.246 -11.007 1.00 90.44 650 PHE A O 1
ATOM 5390 N N . LEU A 1 651 ? 17.751 -7.406 -11.224 1.00 92.25 651 LEU A N 1
ATOM 5391 C CA . LEU A 1 651 ? 16.893 -7.868 -10.132 1.00 92.25 651 LEU A CA 1
ATOM 5392 C C . LEU A 1 651 ? 17.372 -7.346 -8.776 1.00 92.25 651 LEU A C 1
ATOM 5394 O O . LEU A 1 651 ? 16.548 -6.961 -7.951 1.00 92.25 651 LEU A O 1
ATOM 5398 N N . ARG A 1 652 ? 18.693 -7.271 -8.558 1.00 89.62 652 ARG A N 1
ATOM 5399 C CA . ARG A 1 652 ? 19.253 -6.619 -7.362 1.00 89.62 652 ARG A CA 1
ATOM 5400 C C . ARG A 1 652 ? 18.801 -5.165 -7.288 1.00 89.62 652 ARG A C 1
ATOM 5402 O O . ARG A 1 652 ? 18.235 -4.776 -6.273 1.00 89.62 652 ARG A O 1
ATOM 5409 N N . LYS A 1 653 ? 18.949 -4.413 -8.384 1.00 89.12 653 LYS A N 1
ATOM 5410 C CA . LYS A 1 653 ? 18.506 -3.015 -8.474 1.00 89.12 653 LYS A CA 1
ATOM 5411 C C . LYS A 1 653 ? 17.021 -2.855 -8.136 1.00 89.12 653 LYS A C 1
ATOM 5413 O O . LYS A 1 653 ? 16.676 -2.009 -7.315 1.00 89.12 653 LYS A O 1
ATOM 5418 N N . TRP A 1 654 ? 16.149 -3.691 -8.710 1.00 93.06 654 TRP A N 1
ATOM 5419 C CA . TRP A 1 654 ? 14.707 -3.653 -8.431 1.00 93.06 654 TRP A CA 1
ATOM 5420 C C . TRP A 1 654 ? 14.407 -3.782 -6.936 1.00 93.06 654 TRP A C 1
ATOM 5422 O O . TRP A 1 654 ? 13.587 -3.032 -6.409 1.00 93.06 654 TRP A O 1
ATOM 5432 N N . ILE A 1 655 ? 15.080 -4.713 -6.255 1.00 92.56 655 ILE A N 1
ATOM 5433 C CA . ILE A 1 655 ? 14.874 -4.967 -4.828 1.00 92.56 655 ILE A CA 1
ATOM 5434 C C . ILE A 1 655 ? 15.473 -3.833 -3.983 1.00 92.56 655 ILE A C 1
ATOM 5436 O O . ILE A 1 655 ? 14.815 -3.361 -3.062 1.00 92.56 655 ILE A O 1
ATOM 5440 N N . CYS A 1 656 ? 16.667 -3.330 -4.315 1.00 90.00 656 CYS A N 1
ATOM 5441 C CA . CYS A 1 656 ? 17.292 -2.204 -3.609 1.00 90.00 656 CYS A CA 1
ATOM 5442 C C . CYS A 1 656 ? 16.429 -0.935 -3.665 1.00 90.00 656 CYS A C 1
ATOM 5444 O O . CYS A 1 656 ? 16.233 -0.256 -2.661 1.00 90.00 656 CYS A O 1
ATOM 5446 N N . GLU A 1 657 ? 15.845 -0.640 -4.824 1.00 91.69 657 GLU A N 1
ATOM 5447 C CA . GLU A 1 657 ? 14.938 0.498 -5.017 1.00 91.69 657 GLU A CA 1
ATOM 5448 C C . GLU A 1 657 ? 13.502 0.196 -4.550 1.00 91.69 657 GLU A C 1
ATOM 5450 O O . GLU A 1 657 ? 12.611 1.033 -4.707 1.00 91.69 657 GLU A O 1
ATOM 5455 N N . MET A 1 658 ? 13.259 -0.995 -3.986 1.00 93.69 658 MET A N 1
ATOM 5456 C CA . MET A 1 658 ? 11.949 -1.491 -3.557 1.00 93.69 658 MET A CA 1
ATOM 5457 C C . MET A 1 658 ? 10.855 -1.289 -4.616 1.00 93.69 658 MET A C 1
ATOM 5459 O O . MET A 1 658 ? 9.734 -0.873 -4.312 1.00 93.69 658 MET A O 1
ATOM 5463 N N . PHE A 1 659 ? 11.209 -1.581 -5.870 1.00 95.00 659 PHE A N 1
ATOM 5464 C CA . PHE A 1 659 ? 10.398 -1.463 -7.085 1.00 95.00 659 PHE A CA 1
ATOM 5465 C C . PHE A 1 659 ? 9.964 -0.038 -7.470 1.00 95.00 659 PHE A C 1
ATOM 5467 O O . PHE A 1 659 ? 9.357 0.144 -8.526 1.00 95.00 659 PHE A O 1
ATOM 5474 N N . VAL A 1 660 ? 10.312 0.990 -6.687 1.00 93.25 660 VAL A N 1
ATOM 5475 C CA . VAL A 1 660 ? 9.957 2.393 -6.974 1.00 93.25 660 VAL A CA 1
ATOM 5476 C C . VAL A 1 660 ? 10.634 2.894 -8.249 1.00 93.25 660 VAL A C 1
ATOM 5478 O O . VAL A 1 660 ? 10.060 3.689 -8.987 1.00 93.25 660 VAL A O 1
ATOM 5481 N N . GLY A 1 661 ? 11.840 2.401 -8.540 1.00 89.06 661 GLY A N 1
ATOM 5482 C CA . GLY A 1 661 ? 12.576 2.773 -9.747 1.00 89.06 661 GLY A CA 1
ATOM 5483 C C . GLY A 1 661 ? 11.941 2.297 -11.055 1.00 89.06 661 GLY A C 1
ATOM 5484 O O . GLY A 1 661 ? 12.192 2.900 -12.095 1.00 89.06 661 GLY A O 1
ATOM 5485 N N . ILE A 1 662 ? 11.102 1.254 -11.011 1.00 91.00 662 ILE A N 1
ATOM 5486 C CA . ILE A 1 662 ? 10.602 0.571 -12.214 1.00 91.00 662 ILE A CA 1
ATOM 5487 C C . ILE A 1 662 ? 9.080 0.497 -12.337 1.00 91.00 662 ILE A C 1
ATOM 5489 O O . ILE A 1 662 ? 8.590 0.256 -13.433 1.00 91.00 662 ILE A O 1
ATOM 5493 N N . LEU A 1 663 ? 8.311 0.695 -11.265 1.00 91.50 663 LEU A N 1
ATOM 5494 C CA . LEU A 1 663 ? 6.846 0.602 -11.284 1.00 91.50 663 LEU A CA 1
ATOM 5495 C C . LEU A 1 663 ? 6.179 1.975 -11.166 1.00 91.50 663 LEU A C 1
ATOM 5497 O O . LEU A 1 663 ? 6.775 2.931 -10.690 1.00 91.50 663 LEU A O 1
ATOM 5501 N N . ASN A 1 664 ? 4.911 2.081 -11.571 1.00 87.31 664 ASN A N 1
ATOM 5502 C CA . ASN A 1 664 ? 4.116 3.286 -11.316 1.00 87.31 664 ASN A CA 1
ATOM 5503 C C . ASN A 1 664 ? 3.688 3.385 -9.836 1.00 87.31 664 ASN A C 1
ATOM 5505 O O . ASN A 1 664 ? 3.658 2.386 -9.114 1.00 87.31 664 ASN A O 1
ATOM 5509 N N . SER A 1 665 ? 3.299 4.584 -9.390 1.00 86.62 665 SER A N 1
ATOM 5510 C CA . SER A 1 665 ? 2.967 4.854 -7.984 1.00 86.62 665 SER A CA 1
ATOM 5511 C C . SER A 1 665 ? 1.871 3.937 -7.419 1.00 86.62 665 SER A C 1
ATOM 5513 O O . SER A 1 665 ? 1.966 3.508 -6.273 1.00 86.62 665 SER A O 1
ATOM 5515 N N . ASN A 1 666 ? 0.859 3.573 -8.217 1.00 86.81 666 ASN A N 1
ATOM 5516 C CA . ASN A 1 666 ? -0.212 2.666 -7.784 1.00 86.81 666 ASN A CA 1
ATOM 5517 C C . ASN A 1 666 ? 0.285 1.239 -7.548 1.00 86.81 666 ASN A C 1
ATOM 5519 O O . ASN A 1 666 ? -0.047 0.629 -6.534 1.00 86.81 666 ASN A O 1
ATOM 5523 N N . SER A 1 667 ? 1.119 0.717 -8.446 1.00 91.06 667 SER A N 1
ATOM 5524 C CA . SER A 1 667 ? 1.681 -0.628 -8.306 1.00 91.06 667 SER A CA 1
ATOM 5525 C C . SER A 1 667 ? 2.692 -0.701 -7.166 1.00 91.06 667 SER A C 1
ATOM 5527 O O . SER A 1 667 ? 2.723 -1.697 -6.447 1.00 91.06 667 SER A O 1
ATOM 5529 N N . VAL A 1 668 ? 3.464 0.371 -6.951 1.00 93.31 668 VAL A N 1
ATOM 5530 C CA . VAL A 1 668 ? 4.343 0.512 -5.781 1.00 93.31 668 VAL A CA 1
ATOM 5531 C C . VAL A 1 668 ? 3.527 0.458 -4.492 1.00 93.31 668 VAL A C 1
ATOM 5533 O O . VAL A 1 668 ? 3.830 -0.358 -3.626 1.00 93.31 668 VAL A O 1
ATOM 5536 N N . LEU A 1 669 ? 2.477 1.280 -4.371 1.00 92.56 669 LEU A N 1
ATOM 5537 C CA . LEU A 1 669 ? 1.623 1.292 -3.181 1.00 92.56 669 LEU A CA 1
ATOM 5538 C C . LEU A 1 669 ? 0.946 -0.060 -2.954 1.00 92.56 669 LEU A C 1
ATOM 5540 O O . LEU A 1 669 ? 0.921 -0.524 -1.821 1.00 92.56 669 LEU A O 1
ATOM 5544 N N . TYR A 1 670 ? 0.458 -0.717 -4.009 1.00 94.19 670 TYR A N 1
ATOM 5545 C CA . TYR A 1 670 ? -0.105 -2.062 -3.907 1.00 94.19 670 TYR A CA 1
ATOM 5546 C C . TYR A 1 670 ? 0.900 -3.068 -3.326 1.00 94.19 670 TYR A C 1
ATOM 5548 O O . TYR A 1 670 ? 0.572 -3.757 -2.361 1.00 94.19 670 TYR A O 1
ATOM 5556 N N . LEU A 1 671 ? 2.121 -3.145 -3.872 1.00 95.44 671 LEU A N 1
ATOM 5557 C CA . LEU A 1 671 ? 3.141 -4.075 -3.374 1.00 95.44 671 LEU A CA 1
ATOM 5558 C C . LEU A 1 671 ? 3.556 -3.748 -1.938 1.00 95.44 671 LEU A C 1
ATOM 5560 O O . LEU A 1 671 ? 3.661 -4.653 -1.115 1.00 95.44 671 LEU A O 1
ATOM 5564 N N . TRP A 1 672 ? 3.736 -2.466 -1.619 1.00 96.00 672 TRP A N 1
ATOM 5565 C CA . TRP A 1 672 ? 4.051 -2.027 -0.260 1.00 96.00 672 TRP A CA 1
ATOM 5566 C C . TRP A 1 672 ? 2.925 -2.365 0.724 1.00 96.00 672 TRP A C 1
ATOM 5568 O O . TRP A 1 672 ? 3.209 -2.841 1.820 1.00 96.00 672 TRP A O 1
ATOM 5578 N N . ASP A 1 673 ? 1.658 -2.207 0.329 1.00 94.62 673 ASP A N 1
ATOM 5579 C CA . ASP A 1 673 ? 0.507 -2.647 1.123 1.00 94.62 673 ASP A CA 1
ATOM 5580 C C . ASP A 1 673 ? 0.597 -4.148 1.428 1.00 94.62 673 ASP A C 1
ATOM 5582 O O . ASP A 1 673 ? 0.463 -4.544 2.589 1.00 94.62 673 ASP A O 1
ATOM 5586 N N . GLN A 1 674 ? 0.908 -4.977 0.422 1.00 93.94 674 GLN A N 1
ATOM 5587 C CA . GLN A 1 674 ? 1.085 -6.417 0.629 1.00 93.94 674 GLN A CA 1
ATOM 5588 C C . GLN A 1 674 ? 2.251 -6.712 1.573 1.00 93.94 674 GLN A C 1
ATOM 5590 O O . GLN A 1 674 ? 2.076 -7.476 2.520 1.00 93.94 674 GLN A O 1
ATOM 5595 N N . PHE A 1 675 ? 3.411 -6.079 1.369 1.00 94.50 675 PHE A N 1
ATOM 5596 C CA . PHE A 1 675 ? 4.598 -6.285 2.202 1.00 94.50 675 PHE A CA 1
ATOM 5597 C C . PHE A 1 675 ? 4.348 -5.894 3.658 1.00 94.50 675 PHE A C 1
ATOM 5599 O O . PHE A 1 675 ? 4.687 -6.658 4.556 1.00 94.50 675 PHE A O 1
ATOM 5606 N N . PHE A 1 676 ? 3.684 -4.769 3.923 1.00 92.69 676 PHE A N 1
ATOM 5607 C CA . PHE A 1 676 ? 3.337 -4.375 5.288 1.00 92.69 676 PHE A CA 1
ATOM 5608 C C . PHE A 1 676 ? 2.308 -5.309 5.940 1.00 92.69 676 PHE A C 1
ATOM 5610 O O . PHE A 1 676 ? 2.431 -5.610 7.131 1.00 92.69 676 PHE A O 1
ATOM 5617 N N . MET A 1 677 ? 1.323 -5.812 5.187 1.00 89.38 677 MET A N 1
ATOM 5618 C CA . MET A 1 677 ? 0.360 -6.792 5.709 1.00 89.38 677 MET A CA 1
ATOM 5619 C C . MET A 1 677 ? 1.043 -8.109 6.099 1.00 89.38 677 MET A C 1
ATOM 5621 O O . MET A 1 677 ? 0.775 -8.629 7.185 1.00 89.38 677 MET A O 1
ATOM 5625 N N . VAL A 1 678 ? 1.986 -8.583 5.278 1.00 89.75 678 VAL A N 1
ATOM 5626 C CA . VAL A 1 678 ? 2.799 -9.795 5.515 1.00 89.75 678 VAL A CA 1
ATOM 5627 C C . VAL A 1 678 ? 4.150 -9.497 6.151 1.00 89.75 678 VAL A C 1
ATOM 5629 O O . VAL A 1 678 ? 5.106 -10.252 5.996 1.00 89.75 678 VAL A O 1
ATOM 5632 N N . LYS A 1 679 ? 4.243 -8.408 6.922 1.00 89.44 679 LYS A N 1
ATOM 5633 C CA . LYS A 1 679 ? 5.349 -8.216 7.864 1.00 89.44 679 LYS A CA 1
ATOM 5634 C C . LYS A 1 679 ? 6.738 -8.086 7.215 1.00 89.44 679 LYS A C 1
ATOM 5636 O O . LYS A 1 679 ? 7.716 -8.284 7.932 1.00 89.44 679 LYS A O 1
ATOM 5641 N N . TRP A 1 680 ? 6.818 -7.719 5.939 1.00 91.56 680 TRP A N 1
ATOM 5642 C CA . TRP A 1 680 ? 8.044 -7.618 5.139 1.00 91.56 680 TRP A CA 1
ATOM 5643 C C . TRP A 1 680 ? 8.823 -8.938 5.022 1.00 91.56 680 TRP A C 1
ATOM 5645 O O . TRP A 1 680 ? 10.045 -8.952 4.920 1.00 91.56 680 TRP A O 1
ATOM 5655 N N . GLU A 1 681 ? 8.116 -10.069 5.016 1.00 90.94 681 GLU A N 1
ATOM 5656 C CA . GLU A 1 681 ? 8.733 -11.378 4.801 1.00 90.94 681 GLU A CA 1
ATOM 5657 C C . GLU A 1 681 ? 9.357 -11.504 3.397 1.00 90.94 681 GLU A C 1
ATOM 5659 O O . GLU A 1 681 ? 8.724 -11.224 2.375 1.00 90.94 681 GLU A O 1
ATOM 5664 N N . LEU A 1 682 ? 10.604 -11.989 3.346 1.00 92.00 682 LEU A N 1
ATOM 5665 C CA . LEU A 1 682 ? 11.434 -12.024 2.132 1.00 92.00 682 LEU A CA 1
ATOM 5666 C C . LEU A 1 682 ? 10.821 -12.835 0.978 1.00 92.00 682 LEU A C 1
ATOM 5668 O O . LEU A 1 682 ? 11.012 -12.489 -0.188 1.00 92.00 682 LEU A O 1
ATOM 5672 N N . ASN A 1 683 ? 10.042 -13.877 1.290 1.00 91.81 683 ASN A N 1
ATOM 5673 C CA . ASN A 1 683 ? 9.370 -14.708 0.286 1.00 91.81 683 ASN A CA 1
ATOM 5674 C C . ASN A 1 683 ? 8.407 -13.886 -0.587 1.00 91.81 683 ASN A C 1
ATOM 5676 O O . ASN A 1 683 ? 8.290 -14.131 -1.783 1.00 91.81 683 ASN A O 1
ATOM 5680 N N . TYR A 1 684 ? 7.751 -12.864 -0.032 1.00 92.56 684 TYR A N 1
ATOM 5681 C CA . TYR A 1 684 ? 6.806 -12.044 -0.793 1.00 92.56 684 TYR A CA 1
ATOM 5682 C C . TYR A 1 684 ? 7.508 -11.036 -1.702 1.00 92.56 684 TYR A C 1
ATOM 5684 O O . TYR A 1 684 ? 7.009 -10.749 -2.790 1.00 92.56 684 TYR A O 1
ATOM 5692 N N . ILE A 1 685 ? 8.696 -10.558 -1.319 1.00 94.19 685 ILE A N 1
ATOM 5693 C CA . ILE A 1 685 ? 9.557 -9.766 -2.211 1.00 94.19 685 ILE A CA 1
ATOM 5694 C C . ILE A 1 685 ? 9.978 -10.629 -3.407 1.00 94.19 685 ILE A C 1
ATOM 5696 O O . ILE A 1 685 ? 9.900 -10.191 -4.555 1.00 94.19 685 ILE A O 1
ATOM 5700 N N . GLU A 1 686 ? 10.339 -11.889 -3.151 1.00 93.31 686 GLU A N 1
ATOM 5701 C CA . GLU A 1 686 ? 10.639 -12.864 -4.197 1.00 93.31 686 GLU A CA 1
ATOM 5702 C C . GLU A 1 686 ? 9.431 -13.116 -5.118 1.00 93.31 686 GLU A C 1
ATOM 5704 O O . GLU A 1 686 ? 9.580 -13.080 -6.341 1.00 93.31 686 GLU A O 1
ATOM 5709 N N . HIS A 1 687 ? 8.229 -13.319 -4.565 1.00 91.88 687 HIS A N 1
ATOM 5710 C CA . HIS A 1 687 ? 7.001 -13.484 -5.352 1.00 91.88 687 HIS A CA 1
ATOM 5711 C C . HIS A 1 687 ? 6.693 -12.256 -6.218 1.00 91.88 687 HIS A C 1
ATOM 5713 O O . HIS A 1 687 ? 6.315 -12.419 -7.377 1.00 91.88 687 HIS A O 1
ATOM 5719 N N . ALA A 1 688 ? 6.902 -11.039 -5.707 1.00 94.50 688 ALA A N 1
ATOM 5720 C CA . ALA A 1 688 ? 6.726 -9.810 -6.479 1.00 94.50 688 ALA A CA 1
ATOM 5721 C C . ALA A 1 688 ? 7.714 -9.720 -7.652 1.00 94.50 688 ALA A C 1
ATOM 5723 O O . ALA A 1 688 ? 7.302 -9.459 -8.783 1.00 94.50 688 ALA A O 1
ATOM 5724 N N . CYS A 1 689 ? 9.000 -10.007 -7.420 1.00 94.38 689 CYS A N 1
ATOM 5725 C CA . CYS A 1 689 ? 9.988 -10.069 -8.497 1.00 94.38 689 CYS A CA 1
ATOM 5726 C C . CYS A 1 689 ? 9.619 -11.119 -9.552 1.00 94.38 689 CYS A C 1
ATOM 5728 O O . CYS A 1 689 ? 9.629 -10.811 -10.743 1.00 94.38 689 CYS A O 1
ATOM 5730 N N . ARG A 1 690 ? 9.275 -12.343 -9.127 1.00 91.12 690 ARG A N 1
ATOM 5731 C CA . ARG A 1 690 ? 8.853 -13.428 -10.028 1.00 91.12 690 ARG A CA 1
ATOM 5732 C C . ARG A 1 690 ? 7.655 -12.992 -10.868 1.00 91.12 690 ARG A C 1
ATOM 5734 O O . ARG A 1 690 ? 7.718 -13.085 -12.089 1.00 91.12 690 ARG A O 1
ATOM 5741 N N . ALA A 1 691 ? 6.610 -12.455 -10.238 1.00 91.69 691 ALA A N 1
ATOM 5742 C CA . ALA A 1 691 ? 5.413 -11.977 -10.926 1.00 91.69 691 ALA A CA 1
ATOM 5743 C C . ALA A 1 691 ? 5.761 -10.998 -12.057 1.00 91.69 691 ALA A C 1
ATOM 5745 O O . ALA A 1 691 ? 5.339 -11.198 -13.191 1.00 91.69 691 ALA A O 1
ATOM 5746 N N . ILE A 1 692 ? 6.582 -9.983 -11.774 1.00 93.62 692 ILE A N 1
ATOM 5747 C CA . ILE A 1 692 ? 6.954 -8.962 -12.764 1.00 93.62 692 ILE A CA 1
ATOM 5748 C C . ILE A 1 692 ? 7.800 -9.564 -13.897 1.00 93.62 692 ILE A C 1
ATOM 5750 O O . ILE A 1 692 ? 7.539 -9.277 -15.064 1.00 93.62 692 ILE A O 1
ATOM 5754 N N . VAL A 1 693 ? 8.782 -10.418 -13.585 1.00 92.44 693 VAL A N 1
ATOM 5755 C CA . VAL A 1 693 ? 9.638 -11.047 -14.609 1.00 92.44 693 VAL A CA 1
ATOM 5756 C C . VAL A 1 693 ? 8.824 -11.932 -15.551 1.00 92.44 693 VAL A C 1
ATOM 5758 O O . VAL A 1 693 ? 8.974 -11.822 -16.767 1.00 92.44 693 VAL A O 1
ATOM 5761 N N . TYR A 1 694 ? 7.943 -12.779 -15.014 1.00 88.88 694 TYR A N 1
ATOM 5762 C CA . TYR A 1 694 ? 7.125 -13.675 -15.832 1.00 88.88 694 TYR A CA 1
ATOM 5763 C C . TYR A 1 694 ? 6.039 -12.927 -16.616 1.00 88.88 694 TYR A C 1
ATOM 5765 O O . TYR A 1 694 ? 5.781 -13.285 -17.762 1.00 88.88 694 TYR A O 1
ATOM 5773 N N . LEU A 1 695 ? 5.466 -11.843 -16.077 1.00 89.00 695 LEU A N 1
ATOM 5774 C CA . LEU A 1 695 ? 4.575 -10.966 -16.852 1.00 89.00 695 LEU A CA 1
ATOM 5775 C C . LEU A 1 695 ? 5.298 -10.340 -18.055 1.00 89.00 695 LEU A C 1
ATOM 5777 O O . LEU A 1 695 ? 4.709 -10.190 -19.121 1.00 89.00 695 LEU A O 1
ATOM 5781 N N . LEU A 1 696 ? 6.585 -10.013 -17.915 1.00 90.56 696 LEU A N 1
ATOM 5782 C CA . LEU A 1 696 ? 7.407 -9.430 -18.981 1.00 90.56 696 LEU A CA 1
ATOM 5783 C C . LEU A 1 696 ? 8.091 -10.467 -19.880 1.00 90.56 696 LEU A C 1
ATOM 5785 O O . LEU A 1 696 ? 8.831 -10.084 -20.788 1.00 90.56 696 LEU A O 1
ATOM 5789 N N . ARG A 1 697 ? 7.846 -11.764 -19.675 1.00 88.94 697 ARG A N 1
ATOM 5790 C CA . ARG A 1 697 ? 8.518 -12.856 -20.391 1.00 88.94 697 ARG A CA 1
ATOM 5791 C C . ARG A 1 697 ? 8.521 -12.658 -21.905 1.00 88.94 697 ARG A C 1
ATOM 5793 O O . ARG A 1 697 ? 9.580 -12.700 -22.524 1.00 88.94 697 ARG A O 1
ATOM 5800 N N . ASP A 1 698 ? 7.362 -12.391 -22.500 1.00 86.31 698 ASP A N 1
ATOM 5801 C CA . ASP A 1 698 ? 7.248 -12.231 -23.955 1.00 86.31 698 ASP A CA 1
ATOM 5802 C C . ASP A 1 698 ? 8.041 -11.021 -24.465 1.00 86.31 698 ASP A C 1
ATOM 5804 O O . ASP A 1 698 ? 8.604 -11.058 -25.555 1.00 86.31 698 ASP A O 1
ATOM 5808 N N . LYS A 1 699 ? 8.146 -9.955 -23.661 1.00 87.19 699 LYS A N 1
ATOM 5809 C CA . LYS A 1 699 ? 8.972 -8.786 -23.991 1.00 87.19 699 LYS A CA 1
ATOM 5810 C C . LYS A 1 699 ? 10.452 -9.126 -23.969 1.00 87.19 699 LYS A C 1
ATOM 5812 O O . LYS A 1 699 ? 11.170 -8.693 -24.865 1.00 87.19 699 LYS A O 1
ATOM 5817 N N . PHE A 1 700 ? 10.893 -9.910 -22.989 1.00 90.31 700 PHE A N 1
ATOM 5818 C CA . PHE A 1 700 ? 12.272 -10.377 -22.952 1.00 90.31 700 PHE A CA 1
ATOM 5819 C C . PHE A 1 700 ? 12.593 -11.325 -24.106 1.00 90.31 700 PHE A C 1
ATOM 5821 O O . PHE A 1 700 ? 13.665 -11.198 -24.676 1.00 90.31 700 PHE A O 1
ATOM 5828 N N . MET A 1 701 ? 11.678 -12.223 -24.482 1.00 88.56 701 MET A N 1
ATOM 5829 C CA . MET A 1 701 ? 11.875 -13.147 -25.610 1.00 88.56 701 MET A CA 1
ATOM 5830 C C . MET A 1 701 ? 11.957 -12.437 -26.970 1.00 88.56 701 MET A C 1
ATOM 5832 O O . MET A 1 701 ? 12.522 -12.988 -27.912 1.00 88.56 701 MET A O 1
ATOM 5836 N N . CYS A 1 702 ? 11.397 -11.229 -27.078 1.00 88.81 702 CYS A N 1
ATOM 5837 C CA . CYS A 1 702 ? 11.521 -10.373 -28.258 1.00 88.81 702 CYS A CA 1
ATOM 5838 C C . CYS A 1 702 ? 12.800 -9.521 -28.274 1.00 88.81 702 CYS A C 1
ATOM 5840 O O . CYS A 1 702 ? 13.044 -8.857 -29.276 1.00 88.81 702 CYS A O 1
ATOM 5842 N N . ALA A 1 703 ? 13.575 -9.474 -27.187 1.00 90.50 703 ALA A N 1
ATOM 5843 C CA . ALA A 1 703 ? 14.793 -8.673 -27.128 1.00 90.50 703 ALA A CA 1
ATOM 5844 C C . ALA A 1 703 ? 15.952 -9.412 -27.811 1.00 90.50 703 ALA A C 1
ATOM 5846 O O . ALA A 1 703 ? 16.203 -10.583 -27.547 1.00 90.50 703 ALA A O 1
ATOM 5847 N N . GLU A 1 704 ? 16.705 -8.726 -28.666 1.00 90.25 704 GLU A N 1
ATOM 5848 C CA . GLU A 1 704 ? 17.752 -9.374 -29.469 1.00 90.25 704 GLU A CA 1
ATOM 5849 C C . GLU A 1 704 ? 19.167 -9.176 -28.903 1.00 90.25 704 GLU A C 1
ATOM 5851 O O . GLU A 1 704 ? 20.105 -9.894 -29.259 1.00 90.25 704 GLU A O 1
ATOM 5856 N N . ASN A 1 705 ? 19.348 -8.191 -28.022 1.00 89.81 705 ASN A N 1
ATOM 5857 C CA . ASN A 1 705 ? 20.653 -7.760 -27.523 1.00 89.81 705 ASN A CA 1
ATOM 5858 C C . ASN A 1 705 ? 20.580 -7.207 -26.087 1.00 89.81 705 ASN A C 1
ATOM 5860 O O . ASN A 1 705 ? 19.497 -7.007 -25.532 1.00 89.81 705 ASN A O 1
ATOM 5864 N N . TYR A 1 706 ? 21.746 -6.927 -25.491 1.00 88.44 706 TYR A N 1
ATOM 5865 C CA . TYR A 1 706 ? 21.852 -6.415 -24.120 1.00 88.44 706 TYR A CA 1
ATOM 5866 C C . TYR A 1 706 ? 21.083 -5.106 -23.906 1.00 88.44 706 TYR A C 1
ATOM 5868 O O . TYR A 1 706 ? 20.466 -4.926 -22.860 1.00 88.44 706 TYR A O 1
ATOM 5876 N N . GLU A 1 707 ? 21.097 -4.191 -24.877 1.00 87.88 707 GLU A N 1
ATOM 5877 C CA . GLU A 1 707 ? 20.455 -2.882 -24.722 1.00 87.88 707 GLU A CA 1
ATOM 5878 C C . GLU A 1 707 ? 18.931 -2.972 -24.724 1.00 87.88 707 GLU A C 1
ATOM 5880 O O . GLU A 1 707 ? 18.260 -2.278 -23.959 1.00 87.88 707 GLU A O 1
ATOM 5885 N N . GLU A 1 708 ? 18.370 -3.851 -25.550 1.00 89.38 708 GLU A N 1
ATOM 5886 C CA . GLU A 1 708 ? 16.940 -4.149 -25.525 1.00 89.38 708 GLU A CA 1
ATOM 5887 C C . GLU A 1 708 ? 16.546 -4.869 -24.240 1.00 89.38 708 GLU A C 1
ATOM 5889 O O . GLU A 1 708 ? 15.589 -4.453 -23.593 1.00 89.38 708 GLU A O 1
ATOM 5894 N N . MET A 1 709 ? 17.325 -5.862 -23.802 1.00 91.50 709 MET A N 1
ATOM 5895 C CA . MET A 1 709 ? 17.114 -6.533 -22.517 1.00 91.50 709 MET A CA 1
ATOM 5896 C C . MET A 1 709 ? 17.121 -5.531 -21.353 1.00 91.50 709 MET A C 1
ATOM 5898 O O . MET A 1 709 ? 16.218 -5.536 -20.516 1.00 91.50 709 MET A O 1
ATOM 5902 N N . ARG A 1 710 ? 18.110 -4.631 -21.320 1.00 90.00 710 ARG A N 1
ATOM 5903 C CA . ARG A 1 710 ? 18.228 -3.551 -20.333 1.00 90.00 710 ARG A CA 1
ATOM 5904 C C . ARG A 1 710 ? 16.999 -2.639 -20.345 1.00 90.00 710 ARG A C 1
ATOM 5906 O O . ARG A 1 710 ? 16.481 -2.324 -19.277 1.00 90.00 710 ARG A O 1
ATOM 5913 N N . ARG A 1 711 ? 16.493 -2.250 -21.522 1.00 88.94 711 ARG A N 1
ATOM 5914 C CA . ARG A 1 711 ? 15.238 -1.481 -21.635 1.00 88.94 711 ARG A CA 1
ATOM 5915 C C . ARG A 1 711 ? 14.039 -2.256 -21.103 1.00 88.94 711 ARG A C 1
ATOM 5917 O O . ARG A 1 711 ? 13.217 -1.674 -20.407 1.00 88.94 711 ARG A O 1
ATOM 5924 N N . VAL A 1 712 ? 13.941 -3.558 -21.369 1.00 91.31 712 VAL A N 1
ATOM 5925 C CA . VAL A 1 712 ? 12.853 -4.374 -20.809 1.00 91.31 712 VAL A CA 1
ATOM 5926 C C . VAL A 1 712 ? 12.953 -4.452 -19.281 1.00 91.31 712 VAL A C 1
ATOM 5928 O O . VAL A 1 712 ? 11.928 -4.375 -18.61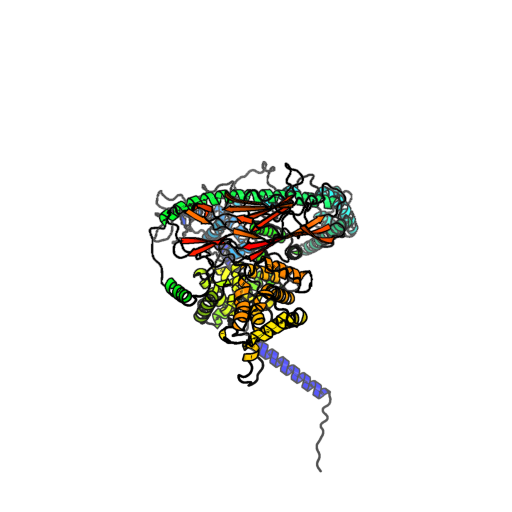6 1.00 91.31 712 VAL A O 1
ATOM 5931 N N . PHE A 1 713 ? 14.156 -4.523 -18.699 1.00 91.69 713 PHE A N 1
ATOM 5932 C CA . PHE A 1 713 ? 14.324 -4.499 -17.240 1.00 91.69 713 PHE A CA 1
ATOM 5933 C C . PHE A 1 713 ? 14.007 -3.143 -16.592 1.00 91.69 713 PHE A C 1
ATOM 5935 O O . PHE A 1 713 ? 13.550 -3.114 -15.452 1.00 91.69 713 PHE A O 1
ATOM 5942 N N . LEU A 1 714 ? 14.293 -2.024 -17.256 1.00 88.38 714 LEU A N 1
ATOM 5943 C CA . LEU A 1 714 ? 14.208 -0.698 -16.630 1.00 88.38 714 LEU A CA 1
ATOM 5944 C C . LEU A 1 714 ? 12.943 0.082 -17.017 1.00 88.38 714 LEU A C 1
ATOM 5946 O O . LEU A 1 714 ? 12.377 0.773 -16.174 1.00 88.38 714 LEU A O 1
ATOM 5950 N N . ASP A 1 715 ? 12.469 -0.059 -18.257 1.00 85.56 715 ASP A N 1
ATOM 5951 C CA . ASP A 1 715 ? 11.433 0.809 -18.829 1.00 85.56 715 ASP A CA 1
ATOM 5952 C C . ASP A 1 715 ? 10.077 0.111 -19.018 1.00 85.56 715 ASP A C 1
ATOM 5954 O O . ASP A 1 715 ? 9.036 0.761 -18.922 1.00 85.56 715 ASP A O 1
ATOM 5958 N N . GLU A 1 716 ? 10.038 -1.194 -19.298 1.00 87.44 716 GLU A N 1
ATOM 5959 C CA . GLU A 1 716 ? 8.771 -1.911 -19.523 1.00 87.44 716 GLU A CA 1
ATOM 5960 C C . GLU A 1 716 ? 7.954 -2.228 -18.245 1.00 87.44 716 GLU A C 1
ATOM 5962 O O . GLU A 1 716 ? 6.724 -2.198 -18.351 1.00 87.44 716 GLU A O 1
ATOM 5967 N N . PRO A 1 717 ? 8.522 -2.456 -17.032 1.00 90.44 717 PRO A N 1
ATOM 5968 C CA . PRO A 1 717 ? 7.714 -2.806 -15.858 1.00 90.44 717 PRO A CA 1
ATOM 5969 C C . PRO A 1 717 ? 6.702 -1.718 -15.474 1.00 90.44 717 PRO A C 1
ATOM 5971 O O . PRO A 1 717 ? 5.603 -2.024 -15.017 1.00 90.44 717 PRO A O 1
ATOM 5974 N N . CYS A 1 718 ? 7.017 -0.443 -15.726 1.00 85.25 718 CYS A N 1
ATOM 5975 C CA . CYS A 1 718 ? 6.128 0.677 -15.404 1.00 85.25 718 CYS A CA 1
ATOM 5976 C C . CYS A 1 718 ? 4.859 0.722 -16.270 1.00 85.25 718 CYS A C 1
ATOM 5978 O O . CYS A 1 718 ? 3.926 1.462 -15.952 1.00 85.25 718 CYS A O 1
ATOM 5980 N N . LEU A 1 719 ? 4.833 -0.038 -17.371 1.00 84.69 719 LEU A N 1
ATOM 5981 C CA . LEU A 1 719 ? 3.704 -0.135 -18.295 1.00 84.69 719 LEU A CA 1
ATOM 5982 C C . LEU A 1 719 ? 2.722 -1.249 -17.914 1.00 84.69 719 LEU A C 1
ATOM 5984 O O . LEU A 1 719 ? 1.652 -1.334 -18.517 1.00 84.69 719 LEU A O 1
ATOM 5988 N N . LEU A 1 720 ? 3.076 -2.094 -16.942 1.00 84.94 720 LEU A N 1
ATOM 5989 C CA . LEU A 1 720 ? 2.199 -3.142 -16.436 1.00 84.94 720 LEU A CA 1
ATOM 5990 C C . LEU A 1 720 ? 0.998 -2.532 -15.706 1.00 84.94 720 LEU A C 1
ATOM 5992 O O . LEU A 1 720 ? 1.122 -1.558 -14.957 1.00 84.94 720 LEU A O 1
ATOM 5996 N N . TYR A 1 721 ? -0.177 -3.134 -15.892 1.00 85.62 721 TYR A N 1
ATOM 5997 C CA . TYR A 1 721 ? -1.342 -2.780 -15.090 1.00 85.62 721 TYR A CA 1
ATOM 5998 C C . TYR A 1 721 ? -1.173 -3.283 -13.662 1.00 85.62 721 TYR A C 1
ATOM 6000 O O . TYR A 1 721 ? -0.768 -4.424 -13.434 1.00 85.62 721 TYR A O 1
ATOM 6008 N N . THR A 1 722 ? -1.574 -2.461 -12.691 1.00 88.31 722 THR A N 1
ATOM 6009 C CA . THR A 1 722 ? -1.596 -2.860 -11.278 1.00 88.31 722 THR A CA 1
ATOM 6010 C C . THR A 1 722 ? -2.447 -4.115 -11.066 1.00 88.31 722 THR A C 1
ATOM 6012 O O . THR A 1 722 ? -2.060 -4.970 -10.280 1.00 88.31 722 THR A O 1
ATOM 6015 N N . SER A 1 723 ? -3.533 -4.292 -11.831 1.00 85.12 723 SER A N 1
ATOM 6016 C CA . SER A 1 723 ? -4.367 -5.506 -11.817 1.00 85.12 723 SER A CA 1
ATOM 6017 C C . SER A 1 723 ? -3.620 -6.773 -12.244 1.00 85.12 723 SER A C 1
ATOM 6019 O O . SER A 1 723 ? -3.892 -7.855 -11.724 1.00 85.12 723 SER A O 1
ATOM 6021 N N . ASP A 1 724 ? -2.677 -6.656 -13.180 1.00 86.75 724 ASP A N 1
ATOM 6022 C CA . ASP A 1 724 ? -1.918 -7.797 -13.705 1.00 86.75 724 ASP A CA 1
ATOM 6023 C C . ASP A 1 724 ? -0.863 -8.213 -12.684 1.00 86.75 724 ASP A C 1
ATOM 6025 O O . ASP A 1 724 ? -0.752 -9.391 -12.347 1.00 86.75 724 ASP A O 1
ATOM 6029 N N . ILE A 1 725 ? -0.165 -7.223 -12.114 1.00 90.31 725 ILE A N 1
ATOM 6030 C CA . ILE A 1 725 ? 0.769 -7.422 -11.000 1.00 90.31 725 ILE A CA 1
ATOM 6031 C C . ILE A 1 725 ? 0.034 -8.038 -9.807 1.00 90.31 725 ILE A C 1
ATOM 6033 O O . ILE A 1 725 ? 0.525 -8.998 -9.222 1.00 90.31 725 ILE A O 1
ATOM 6037 N N . GLN A 1 726 ? -1.155 -7.533 -9.471 1.00 90.75 726 GLN A N 1
ATOM 6038 C CA . GLN A 1 726 ? -1.991 -8.053 -8.393 1.00 90.75 726 GLN A CA 1
ATOM 6039 C C . GLN A 1 726 ? -2.355 -9.519 -8.625 1.00 90.75 726 GLN A C 1
ATOM 6041 O O . GLN A 1 726 ? -2.110 -10.358 -7.761 1.00 90.75 726 GLN A O 1
ATOM 6046 N N . THR A 1 727 ? -2.873 -9.845 -9.808 1.00 86.50 727 THR A N 1
ATOM 6047 C CA . THR A 1 727 ? -3.284 -11.212 -10.148 1.00 86.50 727 THR A CA 1
ATOM 6048 C C . THR A 1 727 ? -2.098 -12.178 -10.115 1.00 86.50 727 THR A C 1
ATOM 6050 O O . THR A 1 727 ? -2.194 -13.246 -9.508 1.00 86.50 727 THR A O 1
ATOM 6053 N N . ALA A 1 728 ? -0.964 -11.797 -10.710 1.00 88.19 728 ALA A N 1
ATOM 6054 C CA . ALA A 1 728 ? 0.245 -12.617 -10.732 1.00 88.19 728 ALA A CA 1
ATOM 6055 C C . ALA A 1 728 ? 0.858 -12.793 -9.331 1.00 88.19 728 ALA A C 1
ATOM 6057 O O . ALA A 1 728 ? 1.240 -13.901 -8.957 1.00 88.19 728 ALA A O 1
ATOM 6058 N N . PHE A 1 729 ? 0.906 -11.727 -8.527 1.00 91.00 729 PHE A N 1
ATOM 6059 C CA . PHE A 1 729 ? 1.397 -11.778 -7.151 1.00 91.00 729 PHE A CA 1
ATOM 6060 C C . PHE A 1 729 ? 0.539 -12.699 -6.279 1.00 91.00 729 PHE A C 1
ATOM 6062 O O . PHE A 1 729 ? 1.072 -13.581 -5.612 1.00 91.00 729 PHE A O 1
ATOM 6069 N N . VAL A 1 730 ? -0.788 -12.533 -6.311 1.00 88.25 730 VAL A N 1
ATOM 6070 C CA . VAL A 1 730 ? -1.721 -13.341 -5.509 1.00 88.25 730 VAL A CA 1
ATOM 6071 C C . VAL A 1 730 ? -1.671 -14.812 -5.919 1.00 88.25 730 VAL A C 1
ATOM 6073 O O . VAL A 1 730 ? -1.695 -15.684 -5.053 1.00 88.25 730 VAL A O 1
ATOM 6076 N N . HIS A 1 731 ? -1.553 -15.095 -7.219 1.00 85.81 731 HIS A N 1
ATOM 6077 C CA . HIS A 1 731 ? -1.365 -16.453 -7.728 1.00 85.81 731 HIS A CA 1
ATOM 6078 C C . HIS A 1 731 ? -0.139 -17.128 -7.098 1.00 85.81 731 HIS A C 1
ATOM 6080 O O . HIS A 1 731 ? -0.256 -18.219 -6.542 1.00 85.81 731 HIS A O 1
ATOM 6086 N N . LEU A 1 732 ? 1.014 -16.453 -7.118 1.00 85.88 732 LEU A N 1
ATOM 6087 C CA . LEU A 1 732 ? 2.253 -16.984 -6.546 1.00 85.88 732 LEU A CA 1
ATOM 6088 C C . LEU A 1 732 ? 2.211 -17.078 -5.015 1.00 85.88 732 LEU A C 1
ATOM 6090 O O . LEU A 1 732 ? 2.739 -18.035 -4.455 1.00 85.88 732 LEU A O 1
ATOM 6094 N N . ALA A 1 733 ? 1.582 -16.111 -4.347 1.00 84.75 733 ALA A N 1
ATOM 6095 C CA . ALA A 1 733 ? 1.546 -16.035 -2.892 1.00 84.75 733 ALA A CA 1
ATOM 6096 C C . ALA A 1 733 ? 0.574 -17.037 -2.242 1.00 84.75 733 ALA A C 1
ATOM 6098 O O . ALA A 1 733 ? 0.890 -17.584 -1.190 1.00 84.75 733 ALA A O 1
ATOM 6099 N N . LEU A 1 734 ? -0.602 -17.280 -2.837 1.00 77.69 734 LEU A N 1
ATOM 6100 C CA . LEU A 1 734 ? -1.632 -18.144 -2.239 1.00 77.69 734 LEU A CA 1
ATOM 6101 C C . LEU A 1 734 ? -1.613 -19.584 -2.747 1.00 77.69 734 LEU A C 1
ATOM 6103 O O . LEU A 1 734 ? -1.998 -20.482 -2.004 1.00 77.69 734 LEU A O 1
ATOM 6107 N N . LYS A 1 735 ? -1.236 -19.816 -4.009 1.00 59.75 735 LYS A N 1
ATOM 6108 C CA . LYS A 1 735 ? -1.443 -21.129 -4.636 1.00 59.75 735 LYS A CA 1
ATOM 6109 C C . LYS A 1 735 ? -0.197 -22.003 -4.720 1.00 59.75 735 LYS A C 1
ATOM 6111 O O . LYS A 1 735 ? -0.336 -23.173 -5.038 1.00 59.75 735 LYS A O 1
ATOM 6116 N N . GLN A 1 736 ? 0.997 -21.462 -4.446 1.00 58.31 736 GLN A N 1
ATOM 6117 C CA . GLN A 1 736 ? 2.275 -22.159 -4.686 1.00 58.31 736 GLN A CA 1
ATOM 6118 C C . GLN A 1 736 ? 2.348 -22.811 -6.091 1.00 58.31 736 GLN A C 1
ATOM 6120 O O . GLN A 1 736 ? 3.032 -23.812 -6.285 1.00 58.31 736 GLN A O 1
ATOM 6125 N N . ASP A 1 737 ? 1.622 -22.253 -7.067 1.00 53.53 737 ASP A N 1
ATOM 6126 C CA . ASP A 1 737 ? 1.459 -22.821 -8.407 1.00 53.53 737 ASP A CA 1
ATOM 6127 C C . ASP A 1 737 ? 2.672 -22.498 -9.304 1.00 53.53 737 ASP A C 1
ATOM 6129 O O . ASP A 1 737 ? 3.321 -21.458 -9.148 1.00 53.53 737 ASP A O 1
ATOM 6133 N N . ASP A 1 738 ? 2.957 -23.384 -10.271 1.00 60.81 738 ASP A N 1
ATOM 6134 C CA . ASP A 1 738 ? 4.056 -23.249 -11.246 1.00 60.81 738 ASP A CA 1
ATOM 6135 C C . ASP A 1 738 ? 3.967 -21.877 -11.962 1.00 60.81 738 ASP A C 1
ATOM 6137 O O . ASP A 1 738 ? 2.892 -21.515 -12.464 1.00 60.81 738 ASP A O 1
ATOM 6141 N N . PRO A 1 739 ? 5.070 -21.102 -12.044 1.00 61.47 739 PRO A N 1
ATOM 6142 C CA . PRO A 1 739 ? 5.114 -19.824 -12.756 1.00 61.47 739 PRO A CA 1
ATOM 6143 C C . PRO A 1 739 ? 4.575 -19.852 -14.195 1.00 61.47 739 PRO A C 1
ATOM 6145 O O . PRO A 1 739 ? 4.159 -18.816 -14.712 1.00 61.47 739 PRO A O 1
ATOM 6148 N N . LYS A 1 740 ? 4.522 -21.026 -14.838 1.00 58.59 740 LYS A N 1
ATOM 6149 C CA . LYS A 1 740 ? 3.910 -21.225 -16.165 1.00 58.59 740 LYS A CA 1
ATOM 6150 C C . LYS A 1 740 ? 2.421 -20.886 -16.236 1.00 58.59 740 LYS A C 1
ATOM 6152 O O . LYS A 1 740 ? 1.920 -20.637 -17.329 1.00 58.59 740 LYS A O 1
ATOM 6157 N N . TYR A 1 741 ? 1.714 -20.891 -15.107 1.00 59.75 741 TYR A N 1
ATOM 6158 C CA . TYR A 1 741 ? 0.276 -20.608 -15.048 1.00 59.75 741 TYR A CA 1
ATOM 6159 C C . TYR A 1 741 ? -0.047 -19.150 -14.710 1.00 59.75 741 TYR A C 1
ATOM 6161 O O . TYR A 1 741 ? -1.219 -18.815 -14.524 1.00 59.75 741 TYR A O 1
ATOM 6169 N N . ILE A 1 742 ? 0.962 -18.268 -14.653 1.00 64.25 742 ILE A N 1
ATOM 6170 C CA . ILE A 1 742 ? 0.726 -16.830 -14.503 1.00 64.25 742 ILE A CA 1
ATOM 6171 C C . ILE A 1 742 ? -0.151 -16.357 -15.676 1.00 64.25 742 ILE A C 1
ATOM 6173 O O . ILE A 1 742 ? 0.216 -16.568 -16.835 1.00 64.25 742 ILE A O 1
ATOM 6177 N N . PRO A 1 743 ? -1.318 -15.740 -15.405 1.00 57.28 743 PRO A N 1
ATOM 6178 C CA . PRO A 1 743 ? -2.212 -15.272 -16.456 1.00 57.28 743 PRO A CA 1
ATOM 6179 C C . PRO A 1 743 ? -1.506 -14.311 -17.413 1.00 57.28 743 PRO A C 1
ATOM 6181 O O . PRO A 1 743 ? -0.724 -13.461 -16.986 1.00 57.28 743 PRO A O 1
ATOM 6184 N N . ALA A 1 744 ? -1.804 -14.432 -18.709 1.00 55.16 744 ALA A N 1
ATOM 6185 C CA . ALA A 1 744 ? -1.280 -13.513 -19.712 1.00 55.16 744 ALA A CA 1
ATOM 6186 C C . ALA A 1 744 ? -1.670 -12.062 -19.373 1.00 55.16 744 ALA A C 1
ATOM 6188 O O . ALA A 1 744 ? -2.779 -11.815 -18.894 1.00 55.16 744 ALA A O 1
ATOM 6189 N N . MET A 1 745 ? -0.765 -11.112 -19.641 1.00 57.59 745 MET A N 1
ATOM 6190 C CA . MET A 1 745 ? -1.010 -9.682 -19.416 1.00 57.59 745 MET A CA 1
ATOM 6191 C C . MET A 1 745 ? -2.338 -9.239 -20.039 1.00 57.59 745 MET A C 1
ATOM 6193 O O . MET A 1 745 ? -2.663 -9.630 -21.166 1.00 57.59 745 MET A O 1
ATOM 6197 N N . ASN A 1 746 ? -3.051 -8.333 -19.367 1.00 51.31 746 ASN A N 1
ATOM 6198 C CA . ASN A 1 746 ? -4.144 -7.595 -19.984 1.00 51.31 746 ASN A CA 1
ATOM 6199 C C . ASN A 1 746 ? -3.541 -6.646 -21.029 1.00 51.31 746 ASN A C 1
ATOM 6201 O O . ASN A 1 746 ? -3.229 -5.488 -20.761 1.00 51.31 746 ASN A O 1
ATOM 6205 N N . GLN A 1 747 ? -3.324 -7.131 -22.250 1.00 42.66 747 GLN A N 1
ATOM 6206 C CA . GLN A 1 747 ? -2.781 -6.301 -23.317 1.00 42.66 747 GLN A CA 1
ATOM 6207 C C . GLN A 1 747 ? -3.834 -5.269 -23.744 1.00 42.66 747 GLN A C 1
ATOM 6209 O O . GLN A 1 747 ? -4.809 -5.594 -24.425 1.00 42.66 747 GLN A O 1
ATOM 6214 N N . ARG A 1 748 ? -3.605 -3.983 -23.436 1.00 34.56 748 ARG A N 1
ATOM 6215 C CA . ARG A 1 748 ? -4.100 -2.937 -24.338 1.00 34.56 748 ARG A CA 1
ATOM 6216 C C . ARG A 1 748 ? -3.371 -3.135 -25.662 1.00 34.56 748 ARG A C 1
ATOM 6218 O O . ARG A 1 748 ? -2.147 -3.034 -25.711 1.00 34.56 748 ARG A O 1
ATOM 6225 N N . ILE A 1 749 ? -4.118 -3.356 -26.741 1.00 32.31 749 ILE A N 1
ATOM 6226 C CA . ILE A 1 749 ? -3.638 -3.024 -28.085 1.00 32.31 749 ILE A CA 1
ATOM 6227 C C . ILE A 1 749 ? -3.113 -1.586 -27.994 1.00 32.31 749 ILE A C 1
ATOM 6229 O O . ILE A 1 749 ? -3.890 -0.677 -27.699 1.00 32.31 749 ILE A O 1
ATOM 6233 N N . ARG A 1 750 ? -1.801 -1.371 -28.163 1.00 25.16 750 ARG A N 1
ATOM 6234 C CA . ARG A 1 750 ? -1.263 -0.014 -28.313 1.00 25.16 750 ARG A CA 1
ATOM 6235 C C . ARG A 1 750 ? -1.873 0.540 -29.611 1.00 25.16 750 ARG A C 1
ATOM 6237 O O . ARG A 1 750 ? -1.618 -0.053 -30.658 1.00 25.16 750 ARG A O 1
ATOM 6244 N N . PRO A 1 751 ? -2.642 1.644 -29.591 1.00 25.47 751 PRO A N 1
ATOM 6245 C CA . PRO A 1 751 ? -2.815 2.426 -30.803 1.00 25.47 751 PRO A CA 1
ATOM 6246 C C . PRO A 1 751 ? -1.419 2.905 -31.208 1.00 25.47 751 PRO A C 1
ATOM 6248 O O . PRO A 1 751 ? -0.642 3.372 -30.366 1.00 25.47 751 PRO A O 1
ATOM 6251 N N . MET A 1 752 ? -1.058 2.737 -32.475 1.00 24.33 752 MET A N 1
ATOM 6252 C CA . MET A 1 752 ? 0.177 3.311 -32.995 1.00 24.33 752 MET A CA 1
ATOM 6253 C C . MET A 1 752 ? 0.080 4.843 -32.854 1.00 24.33 752 MET A C 1
ATOM 6255 O O . MET A 1 752 ? -0.960 5.418 -33.147 1.00 24.33 752 MET A O 1
ATOM 6259 N N . LYS A 1 753 ? 1.133 5.464 -32.304 1.00 32.22 753 LYS A N 1
ATOM 6260 C CA . LYS A 1 753 ? 1.265 6.889 -31.924 1.00 32.22 753 LYS A CA 1
ATOM 6261 C C . LYS A 1 753 ? 0.309 7.861 -32.652 1.00 32.22 753 LYS A C 1
ATOM 6263 O O . LYS A 1 753 ? 0.571 8.211 -33.799 1.00 32.22 753 LYS A O 1
ATOM 6268 N N . SER A 1 754 ? -0.671 8.420 -31.938 1.00 26.09 754 SER A N 1
ATOM 6269 C CA . SER A 1 754 ? -1.308 9.693 -32.301 1.00 26.09 754 SER A CA 1
ATOM 6270 C C . SER A 1 754 ? -0.717 10.831 -31.458 1.00 26.09 754 SER A C 1
ATOM 6272 O O . SER A 1 754 ? -0.557 10.714 -30.244 1.00 26.09 754 SER A O 1
ATOM 6274 N N . LEU A 1 755 ? -0.322 11.913 -32.133 1.00 29.97 755 LEU A N 1
ATOM 6275 C CA . LEU A 1 755 ? 0.122 13.175 -31.542 1.00 29.97 755 LEU A CA 1
ATOM 6276 C C . LEU A 1 755 ? -1.062 13.899 -30.879 1.00 29.97 755 LEU A C 1
ATOM 6278 O O . LEU A 1 755 ? -1.884 14.475 -31.594 1.00 29.97 755 LEU A O 1
ATOM 6282 N N . ASP A 1 756 ? -1.065 13.998 -29.553 1.00 27.25 756 ASP A N 1
ATOM 6283 C CA . ASP A 1 756 ? -1.921 14.950 -28.840 1.00 27.25 756 ASP A CA 1
ATOM 6284 C C . ASP A 1 756 ? -1.193 16.287 -28.677 1.00 27.25 756 ASP A C 1
ATOM 6286 O O . ASP A 1 756 ? -0.383 16.488 -27.774 1.00 27.25 756 ASP A O 1
ATOM 6290 N N . ASN A 1 757 ? -1.460 17.180 -29.627 1.00 29.86 757 ASN A N 1
ATOM 6291 C CA . ASN A 1 757 ? -1.453 18.635 -29.479 1.00 29.86 757 ASN A CA 1
ATOM 6292 C C . ASN A 1 757 ? -2.191 19.203 -30.700 1.00 29.86 757 ASN A C 1
ATOM 6294 O O . ASN A 1 757 ? -1.558 19.447 -31.727 1.00 29.86 757 ASN A O 1
ATOM 6298 N N . ILE A 1 758 ? -3.510 19.395 -30.613 1.00 29.53 758 ILE A N 1
ATOM 6299 C CA . ILE A 1 758 ? -4.226 20.395 -31.420 1.00 29.53 758 ILE A CA 1
ATOM 6300 C C . ILE A 1 758 ? -5.294 21.052 -30.545 1.00 29.53 758 ILE A C 1
ATOM 6302 O O . ILE A 1 758 ? -6.218 20.404 -30.062 1.00 29.53 758 ILE A O 1
ATOM 6306 N N . GLU A 1 759 ? -5.152 22.365 -30.386 1.00 26.52 759 GLU A N 1
ATOM 6307 C CA . GLU A 1 759 ? -6.225 23.277 -30.008 1.00 26.52 759 GLU A CA 1
ATOM 6308 C C . GLU A 1 759 ? -7.347 23.198 -31.051 1.00 26.52 759 GLU A C 1
ATOM 6310 O O . GLU A 1 759 ? -7.137 23.485 -32.232 1.00 26.52 759 GLU A O 1
ATOM 6315 N N . ILE A 1 760 ? -8.554 22.827 -30.628 1.00 28.27 760 ILE A N 1
ATOM 6316 C CA . ILE A 1 760 ? -9.726 22.818 -31.505 1.00 28.27 760 ILE A CA 1
ATOM 6317 C C . ILE A 1 760 ? -10.165 24.268 -31.729 1.00 28.27 760 ILE A C 1
ATOM 6319 O O . ILE A 1 760 ? -10.902 24.850 -30.933 1.00 28.27 760 ILE A O 1
ATOM 6323 N N . ARG A 1 761 ? -9.735 24.850 -32.852 1.00 28.17 761 ARG A N 1
ATOM 6324 C CA . ARG A 1 761 ? -10.489 25.916 -33.517 1.00 28.17 761 ARG A CA 1
ATOM 6325 C C . ARG A 1 761 ? -11.535 25.267 -34.410 1.00 28.17 761 ARG A C 1
ATOM 6327 O O . ARG A 1 761 ? -11.221 24.489 -35.304 1.00 28.17 761 ARG A O 1
ATOM 6334 N N . SER A 1 762 ? -12.786 25.609 -34.140 1.00 35.69 762 SER A N 1
ATOM 6335 C CA . SER A 1 762 ? -13.964 25.202 -34.894 1.00 35.69 762 SER A CA 1
ATOM 6336 C C . SER A 1 762 ? -13.821 25.500 -36.388 1.00 35.69 762 SER A C 1
ATOM 6338 O O . SER A 1 762 ? -13.881 26.660 -36.795 1.00 35.69 762 SER A O 1
ATOM 6340 N N . ASN A 1 763 ? -13.712 24.456 -37.205 1.00 34.50 763 ASN A N 1
ATOM 6341 C CA . ASN A 1 763 ? -14.119 24.498 -38.604 1.00 34.50 763 ASN A CA 1
ATOM 6342 C C . ASN A 1 763 ? -14.690 23.134 -38.995 1.00 34.50 763 ASN A C 1
ATOM 6344 O O . ASN A 1 763 ? -14.114 22.105 -38.673 1.00 34.50 763 ASN A O 1
ATOM 6348 N N . LYS A 1 764 ? -15.857 23.134 -39.644 1.00 44.12 764 LYS A N 1
ATOM 6349 C CA . LYS A 1 764 ? -16.587 21.927 -40.054 1.00 44.12 764 LYS A CA 1
ATOM 6350 C C . LYS A 1 764 ? -15.828 21.213 -41.186 1.00 44.12 764 LYS A C 1
ATOM 6352 O O . LYS A 1 764 ? -15.989 21.604 -42.337 1.00 44.12 764 LYS A O 1
ATOM 6357 N N . GLN A 1 765 ? -15.055 20.168 -40.898 1.00 47.75 765 GLN A N 1
ATOM 6358 C CA . GLN A 1 765 ? -14.571 19.213 -41.907 1.00 47.75 765 GLN A CA 1
ATOM 6359 C C . GLN A 1 765 ? -15.244 17.841 -41.738 1.00 47.75 765 GLN A C 1
ATOM 6361 O O . GLN A 1 765 ? -15.446 17.336 -40.637 1.00 47.75 765 GLN A O 1
ATOM 6366 N N . THR A 1 766 ? -15.642 17.238 -42.853 1.00 51.91 766 THR A N 1
ATOM 6367 C CA . THR A 1 766 ? -16.188 15.876 -42.945 1.00 51.91 766 THR A CA 1
ATOM 6368 C C . THR A 1 766 ? -15.054 14.850 -43.025 1.00 51.91 766 THR A C 1
ATOM 6370 O O . THR A 1 766 ? -14.082 15.064 -43.744 1.00 51.91 766 THR A O 1
ATOM 6373 N N . ILE A 1 767 ? -15.178 13.733 -42.299 1.00 57.28 767 ILE A N 1
ATOM 6374 C CA . ILE A 1 767 ? -14.202 12.631 -42.277 1.00 57.28 767 ILE A CA 1
ATOM 6375 C C . ILE A 1 767 ? -14.700 11.483 -43.154 1.00 57.28 767 ILE A C 1
ATOM 6377 O O . ILE A 1 767 ? -15.886 11.154 -43.135 1.00 57.28 767 ILE A O 1
ATOM 6381 N N . TYR A 1 768 ? -13.781 10.846 -43.880 1.00 61.59 768 TYR A N 1
ATOM 6382 C CA . TYR A 1 768 ? -14.023 9.626 -44.648 1.00 61.59 768 TYR A CA 1
ATOM 6383 C C . TYR A 1 768 ? -13.394 8.417 -43.945 1.00 61.59 768 TYR A C 1
ATOM 6385 O O . TYR A 1 768 ? -12.193 8.413 -43.686 1.00 61.59 768 TYR A O 1
ATOM 6393 N N . LEU A 1 769 ? -14.201 7.395 -43.661 1.00 68.19 769 LEU A N 1
ATOM 6394 C CA . LEU A 1 769 ? -13.753 6.084 -43.192 1.00 68.19 769 LEU A CA 1
ATOM 6395 C C . LEU A 1 769 ? -13.537 5.161 -44.382 1.00 68.19 769 LEU A C 1
ATOM 6397 O O . LEU A 1 769 ? -14.398 5.066 -45.259 1.00 68.19 769 LEU A O 1
ATOM 6401 N N . GLU A 1 770 ? -12.407 4.464 -44.398 1.00 68.00 770 GLU A N 1
ATOM 6402 C CA . GLU A 1 770 ? -12.105 3.495 -45.444 1.00 68.00 770 GLU A CA 1
ATOM 6403 C C . GLU A 1 770 ? -12.932 2.209 -45.310 1.00 68.00 770 GLU A C 1
ATOM 6405 O O . GLU A 1 770 ? -13.457 1.877 -44.244 1.00 68.00 770 GLU A O 1
ATOM 6410 N N . SER A 1 771 ? -13.070 1.481 -46.418 1.00 73.69 771 SER A N 1
ATOM 6411 C CA . SER A 1 771 ? -13.746 0.184 -46.430 1.00 73.69 771 SER A CA 1
ATOM 6412 C C . SER A 1 771 ? -12.938 -0.864 -45.667 1.00 73.69 771 SER A C 1
ATOM 6414 O O . SER A 1 771 ? -11.717 -0.877 -45.781 1.00 73.69 771 SER A O 1
ATOM 6416 N N . VAL A 1 772 ? -13.601 -1.785 -44.965 1.00 78.56 772 VAL A N 1
ATOM 6417 C CA . VAL A 1 772 ? -12.942 -2.852 -44.190 1.00 78.56 772 VAL A CA 1
ATOM 6418 C C . VAL A 1 772 ? -13.393 -4.222 -44.661 1.00 78.56 772 VAL A C 1
ATOM 6420 O O . VAL A 1 772 ? -14.587 -4.466 -44.809 1.00 78.56 772 VAL A O 1
ATOM 6423 N N . GLY A 1 773 ? -12.442 -5.124 -44.867 1.00 81.31 773 GLY A N 1
ATOM 6424 C CA . GLY A 1 773 ? -12.678 -6.523 -45.174 1.00 81.31 773 GLY A CA 1
ATOM 6425 C C . GLY A 1 773 ? -12.516 -7.411 -43.942 1.00 81.31 773 GLY A C 1
ATOM 6426 O O . GLY A 1 773 ? -11.592 -7.220 -43.155 1.00 81.31 773 GLY A O 1
ATOM 6427 N N . ILE A 1 774 ? -13.399 -8.393 -43.769 1.00 83.12 774 ILE A N 1
ATOM 6428 C CA . ILE A 1 774 ? -13.326 -9.408 -42.713 1.00 83.12 774 ILE A CA 1
ATOM 6429 C C . ILE A 1 774 ? -13.491 -10.790 -43.345 1.00 83.12 774 ILE A C 1
ATOM 6431 O O . ILE A 1 774 ? -14.432 -11.020 -44.104 1.00 83.12 774 ILE A O 1
ATOM 6435 N N . GLU A 1 775 ? -12.589 -11.711 -43.024 1.00 83.44 775 GLU A N 1
ATOM 6436 C CA . GLU A 1 775 ? -12.590 -13.098 -43.497 1.00 83.44 775 GLU A CA 1
ATOM 6437 C C . GLU A 1 775 ? -12.141 -14.065 -42.386 1.00 83.44 775 GLU A C 1
ATOM 6439 O O . GLU A 1 775 ? -11.797 -13.646 -41.279 1.00 83.44 775 GLU A O 1
ATOM 6444 N N . HIS A 1 776 ? -12.162 -15.373 -42.661 1.00 82.62 776 HIS A N 1
ATOM 6445 C CA . HIS A 1 776 ? -11.686 -16.423 -41.745 1.00 82.62 776 HIS A CA 1
ATOM 6446 C C . HIS A 1 776 ? -12.320 -16.385 -40.340 1.00 82.62 776 HIS A C 1
ATOM 6448 O O . HIS A 1 776 ? -11.633 -16.528 -39.327 1.00 82.62 776 HIS A O 1
ATOM 6454 N N . ILE A 1 777 ? -13.642 -16.204 -40.272 1.00 85.69 777 ILE A N 1
ATOM 6455 C CA . ILE A 1 777 ? -14.380 -16.183 -39.004 1.00 85.69 777 ILE A CA 1
ATOM 6456 C C . ILE A 1 777 ? -14.449 -17.606 -38.424 1.00 85.69 777 ILE A C 1
ATOM 6458 O O . ILE A 1 777 ? -14.933 -18.534 -39.074 1.00 85.69 777 ILE A O 1
ATOM 6462 N N . SER A 1 778 ? -13.992 -17.767 -37.184 1.00 86.25 778 SER A N 1
ATOM 6463 C CA . SER A 1 778 ? -14.005 -19.012 -36.414 1.00 86.25 778 SER A CA 1
ATOM 6464 C C . SER A 1 778 ? -14.555 -18.762 -35.009 1.00 86.25 778 SER A C 1
ATOM 6466 O O . SER A 1 778 ? -14.208 -17.786 -34.346 1.00 86.25 778 SER A O 1
ATOM 6468 N N . LEU A 1 779 ? -15.428 -19.641 -34.535 1.00 87.75 779 LEU A N 1
ATOM 6469 C CA . LEU A 1 779 ? -16.094 -19.583 -33.240 1.00 87.75 779 LEU A CA 1
ATOM 6470 C C . LEU A 1 779 ? -15.722 -20.817 -32.421 1.00 87.75 779 LEU A C 1
ATOM 6472 O O . LEU A 1 779 ? -15.813 -21.950 -32.890 1.00 87.75 779 LEU A O 1
ATOM 6476 N N . THR A 1 780 ? -15.366 -20.603 -31.159 1.00 88.06 780 THR A N 1
ATOM 6477 C CA . THR A 1 780 ? -15.250 -21.667 -30.160 1.00 88.06 780 THR A CA 1
ATOM 6478 C C . THR A 1 780 ? -16.303 -21.432 -29.088 1.00 88.06 780 THR A C 1
ATOM 6480 O O . THR A 1 780 ? -16.153 -20.527 -28.270 1.00 88.06 780 THR A O 1
ATOM 6483 N N . LEU A 1 781 ? -17.375 -22.221 -29.090 1.00 85.31 781 LEU A N 1
ATOM 6484 C CA . LEU A 1 781 ? -18.489 -22.090 -28.147 1.00 85.31 781 LEU A CA 1
ATOM 6485 C C . LEU A 1 781 ? -18.428 -23.194 -27.094 1.00 85.31 781 LEU A C 1
ATOM 6487 O O . LEU A 1 781 ? -18.238 -24.362 -27.426 1.00 85.31 781 LEU A O 1
ATOM 6491 N N . ILE A 1 782 ? -18.597 -22.832 -25.824 1.00 83.88 782 ILE A N 1
ATOM 6492 C CA . ILE A 1 782 ? -18.739 -23.783 -24.717 1.00 83.88 782 ILE A CA 1
ATOM 6493 C C . ILE A 1 782 ? -20.223 -23.845 -24.364 1.00 83.88 782 ILE A C 1
ATOM 6495 O O . ILE A 1 782 ? -20.767 -22.852 -23.894 1.00 83.88 782 ILE A O 1
ATOM 6499 N N . THR A 1 783 ? -20.885 -24.976 -24.591 1.00 79.25 783 THR A N 1
ATOM 6500 C CA . THR A 1 783 ? -22.344 -25.128 -24.434 1.00 79.25 783 THR A CA 1
ATOM 6501 C C . THR A 1 783 ? -22.677 -26.260 -23.456 1.00 79.25 783 THR A C 1
ATOM 6503 O O . THR A 1 783 ? -21.909 -27.221 -23.332 1.00 79.25 783 THR A O 1
ATOM 6506 N N . PRO A 1 784 ? -23.783 -26.166 -22.695 1.00 72.50 784 PRO A N 1
ATOM 6507 C CA . PRO A 1 784 ? -24.169 -27.217 -21.763 1.00 72.50 784 PRO A CA 1
ATOM 6508 C C . PRO A 1 784 ? -24.627 -28.470 -22.523 1.00 72.50 784 PRO A C 1
ATOM 6510 O O . PRO A 1 784 ? -25.414 -28.400 -23.464 1.00 72.50 784 PRO A O 1
ATOM 6513 N N . PHE A 1 785 ? -24.159 -29.635 -22.081 1.00 65.44 785 PHE A N 1
ATOM 6514 C CA . PHE A 1 785 ? -24.588 -30.937 -22.579 1.00 65.44 785 PHE A CA 1
ATOM 6515 C C . PHE A 1 785 ? -25.976 -31.246 -22.004 1.00 65.44 785 PHE A C 1
ATOM 6517 O O . PHE A 1 785 ? -26.111 -31.609 -20.835 1.00 65.44 785 PHE A O 1
ATOM 6524 N N . THR A 1 786 ? -27.020 -31.049 -22.807 1.00 61.91 786 THR A N 1
ATOM 6525 C CA . THR A 1 786 ? -28.425 -31.187 -22.399 1.00 61.91 786 THR A CA 1
ATOM 6526 C C . THR A 1 786 ? -29.195 -32.081 -23.368 1.00 61.91 786 THR A C 1
ATOM 6528 O O . THR A 1 786 ? -28.925 -32.080 -24.563 1.00 61.91 786 THR A O 1
ATOM 6531 N N . LYS A 1 787 ? -30.160 -32.851 -22.846 1.00 55.22 787 LYS A N 1
ATOM 6532 C CA . LYS A 1 787 ? -31.136 -33.617 -23.647 1.00 55.22 787 LYS A CA 1
ATOM 6533 C C . LYS A 1 787 ? -32.375 -32.789 -24.021 1.00 55.22 787 LYS A C 1
ATOM 6535 O O . LYS A 1 787 ? -33.253 -33.299 -24.706 1.00 55.22 787 LYS A O 1
ATOM 6540 N N . ASP A 1 788 ? -32.469 -31.552 -23.528 1.00 59.03 788 ASP A N 1
ATOM 6541 C CA . ASP A 1 788 ? -33.560 -30.626 -23.841 1.00 59.03 788 ASP A CA 1
ATOM 6542 C C . ASP A 1 788 ? -33.289 -29.920 -25.186 1.00 59.03 788 ASP A C 1
ATOM 6544 O O . ASP A 1 788 ? -32.379 -29.082 -25.244 1.00 59.03 788 ASP A O 1
ATOM 6548 N N . PRO A 1 789 ? -34.071 -30.202 -26.249 1.00 58.56 789 PRO A N 1
ATOM 6549 C CA . PRO A 1 789 ? -33.870 -29.609 -27.571 1.00 58.56 789 PRO A CA 1
ATOM 6550 C C . PRO A 1 789 ? -34.027 -28.081 -27.580 1.00 58.56 789 PRO A C 1
ATOM 6552 O O . PRO A 1 789 ? -33.518 -27.427 -28.479 1.00 58.56 789 PRO A O 1
ATOM 6555 N N . ARG A 1 790 ? -34.669 -27.472 -26.568 1.00 57.31 790 ARG A N 1
ATOM 6556 C CA . ARG A 1 790 ? -34.808 -26.003 -26.468 1.00 57.31 790 ARG A CA 1
ATOM 6557 C C . ARG A 1 790 ? -33.533 -25.294 -26.008 1.00 57.31 790 ARG A C 1
ATOM 6559 O O . ARG A 1 790 ? -33.419 -24.079 -26.154 1.00 57.31 790 ARG A O 1
ATOM 6566 N N . ARG A 1 791 ? -32.599 -26.024 -25.396 1.00 58.12 791 ARG A N 1
ATOM 6567 C CA . ARG A 1 791 ? -31.321 -25.487 -24.897 1.00 58.12 791 ARG A CA 1
ATOM 6568 C C . ARG A 1 791 ? -30.131 -25.904 -25.757 1.00 58.12 791 ARG A C 1
ATOM 6570 O O . ARG A 1 791 ? -29.059 -25.321 -25.602 1.00 58.12 791 ARG A O 1
ATOM 6577 N N . GLU A 1 792 ? -30.321 -26.864 -26.657 1.00 67.06 792 GLU A N 1
ATOM 6578 C CA . GLU A 1 792 ? -29.322 -27.268 -27.642 1.00 67.06 792 GLU A CA 1
ATOM 6579 C C . GLU A 1 792 ? -29.025 -26.110 -28.603 1.00 67.06 792 GLU A C 1
ATOM 6581 O O . GLU A 1 792 ? -29.928 -25.371 -28.986 1.00 67.06 792 GLU A O 1
ATOM 6586 N N . VAL A 1 793 ? -27.751 -25.900 -28.942 1.00 68.62 793 VAL A N 1
ATOM 6587 C CA . VAL A 1 793 ? -27.345 -24.857 -29.893 1.00 68.62 793 VAL A CA 1
ATOM 6588 C C . VAL A 1 793 ? -27.248 -25.468 -31.291 1.00 68.62 793 VAL A C 1
ATOM 6590 O O . VAL A 1 793 ? -26.349 -26.260 -31.592 1.00 68.62 793 VAL A O 1
ATOM 6593 N N . HIS A 1 794 ? -28.164 -25.081 -32.169 1.00 73.31 794 HIS A N 1
ATOM 6594 C CA . HIS A 1 794 ? -28.205 -25.467 -33.567 1.00 73.31 794 HIS A CA 1
ATOM 6595 C C . HIS A 1 794 ? -27.105 -24.730 -34.335 1.00 73.31 794 HIS A C 1
ATOM 6597 O O . HIS A 1 794 ? -27.240 -23.594 -34.784 1.00 73.31 794 HIS A O 1
ATOM 6603 N N . CYS A 1 795 ? -25.973 -25.409 -34.516 1.00 70.69 795 CYS A N 1
ATOM 6604 C CA . CYS A 1 795 ? -24.789 -24.793 -35.109 1.00 70.69 795 CYS A CA 1
ATOM 6605 C C . CYS A 1 795 ? -25.029 -24.258 -36.527 1.00 70.69 795 CYS A C 1
ATOM 6607 O O . CYS A 1 795 ? -24.413 -23.266 -36.882 1.00 70.69 795 CYS A O 1
ATOM 6609 N N . LYS A 1 796 ? -25.927 -24.879 -37.312 1.00 70.94 796 LYS A N 1
ATOM 6610 C CA . LYS A 1 796 ? -26.254 -24.490 -38.700 1.00 70.94 796 LYS A CA 1
ATOM 6611 C C . LYS A 1 796 ? -27.040 -23.178 -38.814 1.00 70.94 796 LYS A C 1
ATOM 6613 O O . LYS A 1 796 ? -27.060 -22.594 -39.890 1.00 70.94 796 LYS A O 1
ATOM 6618 N N . SER A 1 797 ? -27.668 -22.729 -37.731 1.00 77.44 797 SER A N 1
ATOM 6619 C CA . SER A 1 797 ? -28.442 -21.484 -37.662 1.00 77.44 797 SER A CA 1
ATOM 6620 C C . SER A 1 797 ? -27.664 -20.327 -37.036 1.00 77.44 797 SER A C 1
ATOM 6622 O O . SER A 1 797 ? -28.239 -19.276 -36.765 1.00 77.44 797 SER A O 1
ATOM 6624 N N . ILE A 1 798 ? -26.367 -20.499 -36.771 1.00 84.88 798 ILE A N 1
ATOM 6625 C CA . ILE A 1 798 ? -25.554 -19.436 -36.185 1.00 84.88 798 ILE A CA 1
ATOM 6626 C C . ILE A 1 798 ? -25.223 -18.392 -37.249 1.00 84.88 798 ILE A C 1
ATOM 6628 O O . ILE A 1 798 ? -24.678 -18.712 -38.302 1.00 84.88 798 ILE A O 1
ATOM 6632 N N . THR A 1 799 ? -25.497 -17.132 -36.930 1.00 85.75 799 THR A N 1
ATOM 6633 C CA . THR A 1 799 ? -25.128 -15.976 -37.751 1.00 85.75 799 THR A CA 1
ATOM 6634 C C . THR A 1 799 ? -24.369 -14.966 -36.905 1.00 85.75 799 THR A C 1
ATOM 6636 O O . THR A 1 799 ? -24.777 -14.665 -35.783 1.00 85.75 799 THR A O 1
ATOM 6639 N N . VAL A 1 800 ? -23.285 -14.411 -37.439 1.00 86.88 800 VAL A N 1
ATOM 6640 C CA . VAL A 1 800 ? -22.497 -13.368 -36.779 1.00 86.88 800 VAL A CA 1
ATOM 6641 C C . VAL A 1 800 ? -22.815 -12.025 -37.424 1.00 86.88 800 VAL A C 1
ATOM 6643 O O . VAL A 1 800 ? -22.674 -11.857 -38.633 1.00 86.88 800 VAL A O 1
ATOM 6646 N N . GLN A 1 801 ? -23.240 -11.061 -36.615 1.00 86.81 801 GLN A N 1
ATOM 6647 C CA . GLN A 1 801 ? -23.469 -9.681 -37.031 1.00 86.81 801 GLN A CA 1
ATOM 6648 C C . GLN A 1 801 ? -22.368 -8.785 -36.469 1.00 86.81 801 GLN A C 1
ATOM 6650 O O . GLN A 1 801 ? -21.981 -8.925 -35.309 1.00 86.81 801 GLN A O 1
ATOM 6655 N N . ILE A 1 802 ? -21.880 -7.860 -37.291 1.00 85.94 802 ILE A N 1
ATOM 6656 C CA . ILE A 1 802 ? -20.840 -6.897 -36.939 1.00 85.94 802 ILE A CA 1
ATOM 6657 C C . ILE A 1 802 ? -21.394 -5.500 -37.194 1.00 85.94 802 ILE A C 1
ATOM 6659 O O . ILE A 1 802 ? -21.674 -5.133 -38.336 1.00 85.94 802 ILE A O 1
ATOM 6663 N N . ASP A 1 803 ? -21.536 -4.732 -36.121 1.00 81.50 803 ASP A N 1
ATOM 6664 C CA . ASP A 1 803 ? -22.059 -3.371 -36.141 1.00 81.50 803 ASP A CA 1
ATOM 6665 C C . ASP A 1 803 ? -20.963 -2.371 -35.771 1.00 81.50 803 ASP A C 1
ATOM 6667 O O . ASP A 1 803 ? -20.275 -2.546 -34.768 1.00 81.50 803 ASP A O 1
ATOM 6671 N N . ILE A 1 804 ? -20.801 -1.314 -36.566 1.00 77.12 804 ILE A N 1
ATOM 6672 C CA . ILE A 1 804 ? -19.840 -0.234 -36.317 1.00 77.12 804 ILE A CA 1
ATOM 6673 C C . ILE A 1 804 ? -20.569 0.931 -35.663 1.00 77.12 804 ILE A C 1
ATOM 6675 O O . ILE A 1 804 ? -21.583 1.398 -36.181 1.00 77.12 804 ILE A O 1
ATOM 6679 N N . TYR A 1 805 ? -20.000 1.448 -34.583 1.00 72.88 805 TYR A N 1
ATOM 6680 C CA . TYR A 1 805 ? -20.511 2.597 -33.855 1.00 72.88 805 TYR A CA 1
ATOM 6681 C C . TYR A 1 805 ? -19.450 3.680 -33.691 1.00 72.88 805 TYR A C 1
ATOM 6683 O O . TYR A 1 805 ? -18.290 3.382 -33.406 1.00 72.88 805 TYR A O 1
ATOM 6691 N N . GLY A 1 806 ? -19.863 4.936 -33.849 1.00 65.88 806 GLY A N 1
ATOM 6692 C CA . GLY A 1 806 ? -19.099 6.127 -33.485 1.00 65.88 806 GLY A CA 1
ATOM 6693 C C . GLY A 1 806 ? -19.822 6.833 -32.345 1.00 65.88 806 GLY A C 1
ATOM 6694 O O . GLY A 1 806 ? -20.758 7.592 -32.583 1.00 65.88 806 GLY A O 1
ATOM 6695 N N . GLY A 1 807 ? -19.438 6.528 -31.105 1.00 65.94 807 GLY A N 1
ATOM 6696 C CA . GLY A 1 807 ? -20.232 6.882 -29.926 1.00 65.94 807 GLY A CA 1
ATOM 6697 C C . GLY A 1 807 ? -21.594 6.204 -29.920 1.00 65.94 807 GLY A C 1
ATOM 6698 O O . GLY A 1 807 ? -21.682 4.994 -30.120 1.00 65.94 807 GLY A O 1
ATOM 6699 N N . GLY A 1 808 ? -22.658 6.977 -29.699 1.00 61.59 808 GLY A N 1
ATOM 6700 C CA . GLY A 1 808 ? -24.033 6.467 -29.688 1.00 61.59 808 GLY A CA 1
ATOM 6701 C C . GLY A 1 808 ? -24.644 6.198 -31.071 1.00 61.59 808 GLY A C 1
ATOM 6702 O O . GLY A 1 808 ? -25.702 5.577 -31.143 1.00 61.59 808 GLY A O 1
ATOM 6703 N N . GLU A 1 809 ? -24.019 6.639 -32.168 1.00 66.06 809 GLU A N 1
ATOM 6704 C CA . GLU A 1 809 ? -24.562 6.461 -33.523 1.00 66.06 809 GLU A CA 1
ATOM 6705 C C . GLU A 1 809 ? -24.012 5.203 -34.209 1.00 66.06 809 GLU A C 1
ATOM 6707 O O . GLU A 1 809 ? -22.801 4.967 -34.251 1.00 66.06 809 GLU A O 1
ATOM 6712 N N . LYS A 1 810 ? -24.916 4.403 -34.791 1.00 73.94 810 LYS A N 1
ATOM 6713 C CA . LYS A 1 810 ? -24.573 3.237 -35.614 1.00 73.94 810 LYS A CA 1
ATOM 6714 C C . LYS A 1 810 ? -24.181 3.701 -37.015 1.00 73.94 810 LYS A C 1
ATOM 6716 O O . LYS A 1 810 ? -25.020 4.199 -37.759 1.00 73.94 810 LYS A O 1
ATOM 6721 N N . LEU A 1 811 ? -22.915 3.514 -37.366 1.00 71.88 811 LEU A N 1
ATOM 6722 C CA . LEU A 1 811 ? -22.342 3.928 -38.645 1.00 71.88 811 LEU A CA 1
ATOM 6723 C C . LEU A 1 811 ? -22.610 2.878 -39.732 1.00 71.88 811 LEU A C 1
ATOM 6725 O O . LEU A 1 811 ? -23.084 3.209 -40.814 1.00 71.88 811 LEU A O 1
ATOM 6729 N N . GLY A 1 812 ? -22.399 1.593 -39.433 1.00 72.62 812 GLY A N 1
ATOM 6730 C CA . GLY A 1 812 ? -22.535 0.509 -40.411 1.00 72.62 812 GLY A CA 1
ATOM 6731 C C . GLY A 1 812 ? -22.883 -0.836 -39.780 1.00 72.62 812 GLY A C 1
ATOM 6732 O O . GLY A 1 812 ? -22.760 -1.019 -38.571 1.00 72.62 812 GLY A O 1
ATOM 6733 N N . SER A 1 813 ? -23.350 -1.781 -40.595 1.00 81.25 813 SER A N 1
ATOM 6734 C CA . SER A 1 813 ? -23.716 -3.134 -40.164 1.00 81.25 813 SER A CA 1
ATOM 6735 C C . SER A 1 813 ? -23.477 -4.134 -41.281 1.00 81.25 813 SER A C 1
ATOM 6737 O O . SER A 1 813 ? -23.763 -3.846 -42.443 1.00 81.25 813 SER A O 1
ATOM 6739 N N . THR A 1 814 ? -22.984 -5.315 -40.931 1.00 82.25 814 THR A N 1
ATOM 6740 C CA . THR A 1 814 ? -22.900 -6.458 -41.838 1.00 82.25 814 THR A CA 1
ATOM 6741 C C . THR A 1 814 ? -23.185 -7.752 -41.083 1.00 82.25 814 THR A C 1
ATOM 6743 O O . THR A 1 814 ? -23.074 -7.812 -39.859 1.00 82.25 814 THR A O 1
ATOM 6746 N N . THR A 1 815 ? -23.605 -8.799 -41.784 1.00 85.00 815 THR A N 1
ATOM 6747 C CA . THR A 1 815 ? -23.956 -10.091 -41.180 1.00 85.00 815 THR A CA 1
ATOM 6748 C C . THR A 1 815 ? -23.517 -11.221 -42.092 1.00 85.00 815 THR A C 1
ATOM 6750 O O . THR A 1 815 ? -23.635 -11.107 -43.312 1.00 85.00 815 THR A O 1
ATOM 6753 N N . THR A 1 816 ? -23.030 -12.305 -41.493 1.00 84.88 816 THR A N 1
ATOM 6754 C CA . THR A 1 816 ? -22.595 -13.508 -42.208 1.00 84.88 816 THR A CA 1
ATOM 6755 C C . THR A 1 816 ? -23.744 -14.154 -42.978 1.00 84.88 816 THR A C 1
ATOM 6757 O O . THR A 1 816 ? -24.831 -14.332 -42.421 1.00 84.88 816 THR A O 1
ATOM 6760 N N . LYS A 1 817 ? -23.495 -14.552 -44.228 1.00 77.75 817 LYS A N 1
ATOM 6761 C CA . LYS A 1 817 ? -24.459 -15.240 -45.104 1.00 77.75 817 LYS A CA 1
ATOM 6762 C C . LYS A 1 817 ? -24.116 -16.710 -45.353 1.00 77.75 817 LYS A C 1
ATOM 6764 O O . LYS A 1 817 ? -25.010 -17.481 -45.694 1.00 77.75 817 LYS A O 1
ATOM 6769 N N . SER A 1 818 ? -22.853 -17.105 -45.208 1.00 77.69 818 SER A N 1
ATOM 6770 C CA . SER A 1 818 ? -22.417 -18.495 -45.344 1.00 77.69 818 SER A CA 1
ATOM 6771 C C . SER A 1 818 ? -22.919 -19.355 -44.192 1.00 77.69 818 SER A C 1
ATOM 6773 O O . SER A 1 818 ? -23.059 -18.917 -43.049 1.00 77.69 818 SER A O 1
ATOM 6775 N N . ALA A 1 819 ? -23.192 -20.618 -44.516 1.00 75.19 819 ALA A N 1
ATOM 6776 C CA . ALA A 1 819 ? -23.599 -21.593 -43.526 1.00 75.19 819 ALA A CA 1
ATOM 6777 C C . ALA A 1 819 ? -22.386 -22.002 -42.657 1.00 75.19 819 ALA A C 1
ATOM 6779 O O . ALA A 1 819 ? -21.375 -22.451 -43.207 1.00 75.19 819 ALA A O 1
ATOM 6780 N N . PRO A 1 820 ? -22.474 -21.907 -41.320 1.00 83.31 820 PRO A N 1
ATOM 6781 C CA . PRO A 1 820 ? -21.414 -22.343 -40.409 1.00 83.31 820 PRO A CA 1
ATOM 6782 C C . PRO A 1 820 ? -21.119 -23.846 -40.529 1.00 83.31 820 PRO A C 1
ATOM 6784 O O . PRO A 1 820 ? -22.028 -24.682 -40.503 1.00 83.31 820 PRO A O 1
ATOM 6787 N N . LYS A 1 821 ? -19.831 -24.205 -40.602 1.00 82.06 821 LYS A N 1
ATOM 6788 C CA . LYS A 1 821 ? -19.349 -25.594 -40.650 1.00 82.06 821 LYS A CA 1
ATOM 6789 C C . LYS A 1 821 ? -18.742 -25.981 -39.304 1.00 82.06 821 LYS A C 1
ATOM 6791 O O . LYS A 1 821 ? -17.878 -25.289 -38.782 1.00 82.06 821 LYS A O 1
ATOM 6796 N N . ILE A 1 822 ? -19.165 -27.107 -38.732 1.00 81.50 822 ILE A N 1
ATOM 6797 C CA . ILE A 1 822 ? -18.583 -27.608 -37.478 1.00 81.50 822 ILE A CA 1
ATOM 6798 C C . ILE A 1 822 ? -17.262 -28.311 -37.800 1.00 81.50 822 ILE A C 1
ATOM 6800 O O . ILE A 1 822 ? -17.259 -29.331 -38.486 1.00 81.50 822 ILE A O 1
ATOM 6804 N N . ARG A 1 823 ? -16.150 -27.793 -37.276 1.00 81.81 823 ARG A N 1
ATOM 6805 C CA . ARG A 1 823 ? -14.815 -28.388 -37.414 1.00 81.81 823 ARG A CA 1
ATOM 6806 C C . ARG A 1 823 ? -14.585 -29.521 -36.422 1.00 81.81 823 ARG A C 1
ATOM 6808 O O . ARG A 1 823 ? -14.005 -30.543 -36.780 1.00 81.81 823 ARG A O 1
ATOM 6815 N N . LYS A 1 824 ? -14.987 -29.335 -35.162 1.00 81.88 824 LYS A N 1
ATOM 6816 C CA . LYS A 1 824 ? -14.751 -30.310 -34.086 1.00 81.88 824 LYS A CA 1
ATOM 6817 C C . LYS A 1 824 ? -15.749 -30.134 -32.940 1.00 81.88 824 LYS A C 1
ATOM 6819 O O . LYS A 1 824 ? -16.165 -29.016 -32.646 1.00 81.88 824 LYS A O 1
ATOM 6824 N N . ARG A 1 825 ? -16.092 -31.238 -32.270 1.00 81.75 825 ARG A N 1
ATOM 6825 C CA . ARG A 1 825 ? -16.832 -31.266 -30.999 1.00 81.75 825 ARG A CA 1
ATOM 6826 C C . ARG A 1 825 ? -16.002 -32.027 -29.968 1.00 81.75 825 ARG A C 1
ATOM 6828 O O . ARG A 1 825 ? -15.564 -33.142 -30.238 1.00 81.75 825 ARG A O 1
ATOM 6835 N N . GLU A 1 826 ? -15.776 -31.428 -28.807 1.00 82.31 826 GLU A N 1
ATOM 6836 C CA . GLU A 1 826 ? -15.001 -32.016 -27.709 1.00 82.31 826 GLU A CA 1
ATOM 6837 C C . GLU A 1 826 ? -15.807 -32.002 -26.409 1.00 82.31 826 GLU A C 1
ATOM 6839 O O . GLU A 1 826 ? -16.551 -31.061 -26.138 1.00 82.31 826 GLU A O 1
ATOM 6844 N N . ARG A 1 827 ? -15.631 -33.019 -25.557 1.00 74.38 827 ARG A N 1
ATOM 6845 C CA . ARG A 1 827 ? -16.129 -32.954 -24.176 1.00 74.38 827 ARG A CA 1
ATOM 6846 C C . ARG A 1 827 ? -15.225 -32.032 -23.365 1.00 74.38 827 ARG A C 1
ATOM 6848 O O . ARG A 1 827 ? -14.020 -32.251 -23.322 1.00 74.38 827 ARG A O 1
ATOM 6855 N N . TYR A 1 828 ? -15.811 -31.031 -22.713 1.00 65.94 828 TYR A N 1
ATOM 6856 C CA . TYR A 1 828 ? -15.071 -30.079 -21.884 1.00 65.94 828 TYR A CA 1
ATOM 6857 C C . TYR A 1 828 ? -15.181 -30.419 -20.391 1.00 65.94 828 TYR A C 1
ATOM 6859 O O . TYR A 1 828 ? -14.175 -30.477 -19.691 1.00 65.94 828 TYR A O 1
ATOM 6867 N N . LYS A 1 829 ? -16.400 -30.687 -19.904 1.00 71.12 829 LYS A N 1
ATOM 6868 C CA . LYS A 1 829 ? -16.724 -31.108 -18.523 1.00 71.12 829 LYS A CA 1
ATOM 6869 C C . LYS A 1 829 ? -17.880 -32.128 -18.566 1.00 71.12 829 LYS A C 1
ATOM 6871 O O . LYS A 1 829 ? -18.497 -32.252 -19.623 1.00 71.12 829 LYS A O 1
ATOM 6876 N N . PRO A 1 830 ? -18.230 -32.840 -17.471 1.00 62.56 830 PRO A N 1
ATOM 6877 C CA . PRO A 1 830 ? -19.263 -33.889 -17.502 1.00 62.56 830 PRO A CA 1
ATOM 6878 C C . PRO A 1 830 ? -20.607 -33.438 -18.099 1.00 62.56 830 PRO A C 1
ATOM 6880 O O . PRO A 1 830 ? -21.285 -34.231 -18.744 1.00 62.56 830 PRO A O 1
ATOM 6883 N N . SER A 1 831 ? -20.940 -32.152 -17.938 1.00 65.88 831 SER A N 1
ATOM 6884 C CA . SER A 1 831 ? -22.185 -31.536 -18.415 1.00 65.88 831 SER A CA 1
ATOM 6885 C C . SER A 1 831 ? -21.968 -30.419 -19.447 1.00 65.88 831 SER A C 1
ATOM 6887 O O . SER A 1 831 ? -22.863 -29.602 -19.627 1.00 65.88 831 SER A O 1
ATOM 6889 N N . TRP A 1 832 ? -20.795 -30.323 -20.089 1.00 76.88 832 TRP A N 1
ATOM 6890 C CA . TRP A 1 832 ? -20.481 -29.259 -21.060 1.00 76.88 832 TRP A CA 1
ATOM 6891 C C . TRP A 1 832 ? -19.645 -29.772 -22.234 1.00 76.88 832 TRP A C 1
ATOM 6893 O O . TRP A 1 832 ? -18.682 -30.524 -22.055 1.00 76.88 832 TRP A O 1
ATOM 6903 N N . GLU A 1 833 ? -19.959 -29.290 -23.430 1.00 80.38 833 GLU A N 1
ATOM 6904 C CA . GLU A 1 833 ? -19.207 -29.547 -24.654 1.00 80.38 833 GLU A CA 1
ATOM 6905 C C . GLU A 1 833 ? -18.570 -28.268 -25.207 1.00 80.38 833 GLU A C 1
ATOM 6907 O O . GLU A 1 833 ? -18.969 -27.149 -24.886 1.00 80.38 833 GLU A O 1
ATOM 6912 N N . ARG A 1 834 ? -17.535 -28.449 -26.025 1.00 84.88 834 ARG A N 1
ATOM 6913 C CA . ARG A 1 834 ? -16.853 -27.390 -26.762 1.00 84.88 834 ARG A CA 1
ATOM 6914 C C . ARG A 1 834 ? -17.036 -27.630 -28.256 1.00 84.88 834 ARG A C 1
ATOM 6916 O O . ARG A 1 834 ? -16.660 -28.684 -28.771 1.00 84.88 834 ARG A O 1
ATOM 6923 N N . LEU A 1 835 ? -17.599 -26.641 -28.936 1.00 83.88 835 LEU A N 1
ATOM 6924 C CA . LEU A 1 835 ? -17.902 -26.643 -30.362 1.00 83.88 835 LEU A CA 1
ATOM 6925 C C . LEU A 1 835 ? -16.953 -25.688 -31.081 1.00 83.88 835 LEU A C 1
ATOM 6927 O O . LEU A 1 835 ? -16.871 -24.515 -30.727 1.00 83.88 835 LEU A O 1
ATOM 6931 N N . PHE A 1 836 ? -16.266 -26.188 -32.102 1.00 83.31 836 PHE A N 1
ATOM 6932 C CA . PHE A 1 836 ? -15.432 -25.395 -33.000 1.00 83.31 836 PHE A CA 1
ATOM 6933 C C . PHE A 1 836 ? -16.173 -25.242 -34.326 1.00 83.31 836 PHE A C 1
ATOM 6935 O O . PHE A 1 836 ? -16.451 -26.243 -34.992 1.00 83.31 836 PHE A O 1
ATOM 6942 N N . ILE A 1 837 ? -16.528 -24.014 -34.684 1.00 86.44 837 ILE A N 1
ATOM 6943 C CA . ILE A 1 837 ? -17.366 -23.680 -35.835 1.00 86.44 837 ILE A CA 1
ATOM 6944 C C . ILE A 1 837 ? -16.605 -22.694 -36.711 1.00 86.44 837 ILE A C 1
ATOM 6946 O O . ILE A 1 837 ? -16.219 -21.633 -36.239 1.00 86.44 837 ILE A O 1
ATOM 6950 N N . ASP A 1 838 ? -16.447 -23.008 -37.989 1.00 83.38 838 ASP A N 1
ATOM 6951 C CA . ASP A 1 838 ? -15.762 -22.152 -38.948 1.00 83.38 838 ASP A CA 1
ATOM 6952 C C . ASP A 1 838 ? -16.732 -21.676 -40.038 1.00 83.38 838 ASP A C 1
ATOM 6954 O O . ASP A 1 838 ? -17.558 -22.435 -40.551 1.00 83.38 838 ASP A O 1
ATOM 6958 N N . MET A 1 839 ? -16.603 -20.408 -40.415 1.00 82.62 839 MET A N 1
ATOM 6959 C CA . MET A 1 839 ? -17.303 -19.763 -41.529 1.00 82.62 839 MET A CA 1
ATOM 6960 C C . MET A 1 839 ? -16.262 -19.373 -42.589 1.00 82.62 839 MET A C 1
ATOM 6962 O O . MET A 1 839 ? -16.073 -18.203 -42.913 1.00 82.62 839 MET A O 1
ATOM 6966 N N . THR A 1 840 ? -15.511 -20.368 -43.075 1.00 64.94 840 THR A N 1
ATOM 6967 C CA . THR A 1 840 ? -14.317 -20.171 -43.924 1.00 64.94 840 THR A CA 1
ATOM 6968 C C . THR A 1 840 ? -14.596 -19.499 -45.261 1.00 64.94 840 THR A C 1
ATOM 6970 O O . THR A 1 840 ? -13.689 -18.894 -45.823 1.00 64.94 840 THR A O 1
ATOM 6973 N N . ASP A 1 841 ? -15.827 -19.615 -45.757 1.00 68.62 841 ASP A N 1
ATOM 6974 C CA . ASP A 1 841 ? -16.227 -19.123 -47.077 1.00 68.62 841 ASP A CA 1
ATOM 6975 C C . ASP A 1 841 ? -16.791 -17.688 -46.998 1.00 68.62 841 ASP A C 1
ATOM 6977 O O . ASP A 1 841 ? -17.181 -17.116 -48.015 1.00 68.62 841 ASP A O 1
ATOM 6981 N N . GLU A 1 842 ? -16.844 -17.093 -45.798 1.00 77.81 842 GLU A N 1
ATOM 6982 C CA . GLU A 1 842 ? -17.354 -15.740 -45.604 1.00 77.81 842 GLU A CA 1
ATOM 6983 C C . GLU A 1 842 ? -16.282 -14.680 -45.857 1.00 77.81 842 GLU A C 1
ATOM 6985 O O . GLU A 1 842 ? -15.211 -14.684 -45.245 1.00 77.81 842 GLU A O 1
ATOM 6990 N N . LYS A 1 843 ? -16.638 -13.701 -46.690 1.00 80.69 843 LYS A N 1
ATOM 6991 C CA . LYS A 1 843 ? -15.877 -12.469 -46.878 1.00 80.69 843 LYS A CA 1
ATOM 6992 C C . LYS A 1 843 ? -16.817 -11.276 -46.760 1.00 80.69 843 LYS A C 1
ATOM 6994 O O . LYS A 1 843 ? -17.590 -10.986 -47.670 1.00 80.69 843 LYS A O 1
ATOM 6999 N N . LEU A 1 844 ? -16.770 -10.595 -45.621 1.00 81.62 844 LEU A N 1
ATOM 7000 C CA . LEU A 1 844 ? -17.592 -9.422 -45.341 1.00 81.62 844 LEU A CA 1
ATOM 7001 C C . LEU A 1 844 ? -16.819 -8.168 -45.734 1.00 81.62 844 LEU A C 1
ATOM 7003 O O . LEU A 1 844 ? -15.679 -7.993 -45.320 1.00 81.62 844 LEU A O 1
ATOM 7007 N N . ILE A 1 845 ? -17.440 -7.283 -46.511 1.00 79.19 845 ILE A N 1
ATOM 7008 C CA . ILE A 1 845 ? -16.868 -5.976 -46.846 1.00 79.19 845 ILE A CA 1
ATOM 7009 C C . ILE A 1 845 ? -17.800 -4.899 -46.304 1.00 79.19 845 ILE A C 1
ATOM 7011 O O . ILE A 1 845 ? -18.971 -4.828 -46.674 1.00 79.19 845 ILE A O 1
ATOM 7015 N N . LEU A 1 846 ? -17.269 -4.064 -45.420 1.00 77.69 846 LEU A N 1
ATOM 7016 C CA . LEU A 1 846 ? -17.913 -2.862 -44.913 1.00 77.69 846 LEU A CA 1
ATOM 7017 C C . LEU A 1 846 ? -17.509 -1.700 -45.833 1.00 77.69 846 LEU A C 1
ATOM 7019 O O . LEU A 1 846 ? -16.311 -1.450 -45.978 1.00 77.69 846 LEU A O 1
ATOM 7023 N N . PRO A 1 847 ? -18.457 -1.030 -46.512 1.00 70.44 847 PRO A N 1
ATOM 7024 C CA . PRO A 1 847 ? -18.141 0.037 -47.456 1.00 70.44 847 PRO A CA 1
ATOM 7025 C C . PRO A 1 847 ? -17.606 1.283 -46.740 1.00 70.44 847 PRO A C 1
ATOM 7027 O O . PRO A 1 847 ? -17.855 1.484 -45.555 1.00 70.44 847 PRO A O 1
ATOM 7030 N N . ALA A 1 848 ? -16.893 2.134 -47.479 1.00 65.50 848 ALA A N 1
ATOM 7031 C CA . ALA A 1 848 ? -16.418 3.421 -46.977 1.00 65.50 848 ALA A CA 1
ATOM 7032 C C . ALA A 1 848 ? -17.596 4.349 -46.610 1.00 65.50 848 ALA A C 1
ATOM 7034 O O . ALA A 1 848 ? -18.610 4.367 -47.313 1.00 65.50 848 ALA A O 1
ATOM 7035 N N . GLN A 1 849 ? -17.467 5.130 -45.533 1.00 65.75 849 GLN A N 1
ATOM 7036 C CA . GLN A 1 849 ? -18.551 5.975 -45.005 1.00 65.75 849 GLN A CA 1
ATOM 7037 C C . GLN A 1 849 ? -18.076 7.390 -44.656 1.00 65.75 849 GLN A C 1
ATOM 7039 O O . GLN A 1 849 ? -16.959 7.578 -44.182 1.00 65.75 849 GLN A O 1
ATOM 7044 N N . GLN A 1 850 ? -18.934 8.393 -44.868 1.00 57.88 850 GLN A N 1
ATOM 7045 C CA . GLN A 1 850 ? -18.683 9.783 -44.468 1.00 57.88 850 GLN A CA 1
ATOM 7046 C C . GLN A 1 850 ? -19.311 10.077 -43.099 1.00 57.88 850 GLN A C 1
ATOM 7048 O O . GLN A 1 850 ? -20.480 9.771 -42.876 1.00 57.88 850 GLN A O 1
ATOM 7053 N N . THR A 1 851 ? -18.563 10.713 -42.197 1.00 59.19 851 THR A N 1
ATOM 7054 C CA . THR A 1 851 ? -19.006 11.045 -40.828 1.00 59.19 851 THR A CA 1
ATOM 7055 C C . THR A 1 851 ? -18.557 12.460 -40.406 1.00 59.19 851 THR A C 1
ATOM 7057 O O . THR A 1 851 ? -17.661 13.058 -41.008 1.00 59.19 851 THR A O 1
ATOM 7060 N N . ARG A 1 852 ? -19.246 13.068 -39.425 1.00 56.12 852 ARG A N 1
ATOM 7061 C CA . ARG A 1 852 ? -19.034 14.461 -38.975 1.00 56.12 852 ARG A CA 1
ATOM 7062 C C . ARG A 1 852 ? -17.929 14.563 -37.911 1.00 56.12 852 ARG A C 1
ATOM 7064 O O . ARG A 1 852 ? -17.898 13.777 -36.969 1.00 56.12 852 ARG A O 1
ATOM 7071 N N . GLN A 1 853 ? -17.110 15.621 -37.980 1.00 50.91 853 GLN A N 1
ATOM 7072 C CA . GLN A 1 853 ? -16.011 15.909 -37.035 1.00 50.91 853 GLN A CA 1
ATOM 7073 C C . GLN A 1 853 ? -16.418 16.026 -35.551 1.00 50.91 853 GLN A C 1
ATOM 7075 O O . GLN A 1 853 ? -15.579 15.885 -34.667 1.00 50.91 853 GLN A O 1
ATOM 7080 N N . SER A 1 854 ? -17.690 16.286 -35.236 1.00 47.06 854 SER A N 1
ATOM 7081 C CA . SER A 1 854 ? -18.156 16.456 -33.849 1.00 47.06 854 SER A CA 1
ATOM 7082 C C . SER A 1 854 ? -18.144 15.167 -33.014 1.00 47.06 854 SER A C 1
ATOM 7084 O O . SER A 1 854 ? -18.300 15.242 -31.801 1.00 47.06 854 SER A O 1
ATOM 7086 N N . LEU A 1 855 ? -17.951 14.000 -33.639 1.00 48.25 855 LEU A N 1
ATOM 7087 C CA . LEU A 1 855 ? -17.858 12.693 -32.971 1.00 48.25 855 LEU A CA 1
ATOM 7088 C C . LEU A 1 855 ? -16.418 12.329 -32.545 1.00 48.25 855 LEU A C 1
ATOM 7090 O O . LEU A 1 855 ? -16.198 11.268 -31.973 1.00 48.25 855 LEU A O 1
ATOM 7094 N N . ILE A 1 856 ? -15.431 13.199 -32.796 1.00 47.84 856 ILE A N 1
ATOM 7095 C CA . ILE A 1 856 ? -13.992 12.897 -32.667 1.00 47.84 856 ILE A CA 1
ATOM 7096 C C . ILE A 1 856 ? -13.436 12.700 -31.250 1.00 47.84 856 ILE A C 1
ATOM 7098 O O . ILE A 1 856 ? -12.398 12.044 -31.148 1.00 47.84 856 ILE A O 1
ATOM 7102 N N . PRO A 1 857 ? -14.069 13.108 -30.131 1.00 45.00 857 PRO A N 1
ATOM 7103 C CA . PRO A 1 857 ? -13.611 12.586 -28.849 1.00 45.00 857 PRO A CA 1
ATOM 7104 C C . PRO A 1 857 ? -13.966 11.096 -28.663 1.00 45.00 857 PRO A C 1
ATOM 7106 O O . PRO A 1 857 ? -13.521 10.495 -27.686 1.00 45.00 857 PRO A O 1
ATOM 7109 N N . ILE A 1 858 ? -14.764 10.482 -29.553 1.00 51.06 858 ILE A N 1
ATOM 7110 C CA . ILE A 1 858 ? -15.395 9.180 -29.322 1.00 51.06 858 ILE A CA 1
ATOM 7111 C C . ILE A 1 858 ? -14.789 8.087 -30.217 1.00 51.06 858 ILE A C 1
ATOM 7113 O O . ILE A 1 858 ? -14.698 8.208 -31.438 1.00 51.06 858 ILE A O 1
ATOM 7117 N N . ARG A 1 859 ? -14.342 6.990 -29.591 1.00 58.03 859 ARG A N 1
ATOM 7118 C CA . ARG A 1 859 ? -13.700 5.843 -30.258 1.00 58.03 859 ARG A CA 1
ATOM 7119 C C . ARG A 1 859 ? -14.693 5.123 -31.174 1.00 58.03 859 ARG A C 1
ATOM 7121 O O . ARG A 1 859 ? -15.757 4.726 -30.708 1.00 58.03 859 ARG A O 1
ATOM 7128 N N . ILE A 1 860 ? -14.307 4.856 -32.424 1.00 68.00 860 ILE A N 1
ATOM 7129 C CA . ILE A 1 860 ? -15.088 3.998 -33.327 1.00 68.00 860 ILE A CA 1
ATOM 7130 C C . ILE A 1 860 ? -14.916 2.535 -32.896 1.00 68.00 860 ILE A C 1
ATOM 7132 O O . ILE A 1 860 ? -13.800 2.009 -32.883 1.00 68.00 860 ILE A O 1
ATOM 7136 N N . GLN A 1 861 ? -16.011 1.876 -32.521 1.00 73.88 861 GLN A N 1
ATOM 7137 C CA . GLN A 1 861 ? -16.010 0.501 -32.018 1.00 73.88 861 GLN A CA 1
ATOM 7138 C C . GLN A 1 861 ? -16.868 -0.413 -32.884 1.00 73.88 861 GLN A C 1
ATOM 7140 O O . GLN A 1 861 ? -17.920 -0.023 -33.380 1.00 73.88 861 GLN A O 1
ATOM 7145 N N . ALA A 1 862 ? -16.424 -1.656 -33.022 1.00 79.19 862 ALA A N 1
ATOM 7146 C CA . ALA A 1 862 ? -17.196 -2.747 -33.581 1.00 79.19 862 ALA A CA 1
ATOM 7147 C C . ALA A 1 862 ? -17.834 -3.552 -32.452 1.00 79.19 862 ALA A C 1
ATOM 7149 O O . ALA A 1 862 ? -17.135 -3.994 -31.536 1.00 79.19 862 ALA A O 1
ATOM 7150 N N . LEU A 1 863 ? -19.137 -3.778 -32.542 1.00 83.38 863 LEU A N 1
ATOM 7151 C CA . LEU A 1 863 ? -19.875 -4.722 -31.721 1.00 83.38 863 LEU A CA 1
ATOM 7152 C C . LEU A 1 863 ? -20.153 -5.970 -32.561 1.00 83.38 863 LEU A C 1
ATOM 7154 O O . LEU A 1 863 ? -20.883 -5.912 -33.549 1.00 83.38 863 LEU A O 1
ATOM 7158 N N . ILE A 1 864 ? -19.572 -7.098 -32.161 1.00 84.06 864 ILE A N 1
ATOM 7159 C CA . ILE A 1 864 ? -19.907 -8.405 -32.720 1.00 84.06 864 ILE A CA 1
ATOM 7160 C C . ILE A 1 864 ? -20.988 -9.028 -31.855 1.00 84.06 864 ILE A C 1
ATOM 7162 O O . ILE A 1 864 ? -20.791 -9.191 -30.649 1.00 84.06 864 ILE A O 1
ATOM 7166 N N . THR A 1 865 ? -22.078 -9.444 -32.487 1.00 86.06 865 THR A N 1
ATOM 7167 C CA . THR A 1 865 ? -23.145 -10.205 -31.840 1.00 86.06 865 THR A CA 1
ATOM 7168 C C . THR A 1 865 ? -23.349 -11.522 -32.575 1.00 86.06 865 THR A C 1
ATOM 7170 O O . THR A 1 865 ? -23.499 -11.553 -33.796 1.00 86.06 865 THR A O 1
ATOM 7173 N N . VAL A 1 866 ? -23.330 -12.621 -31.826 1.00 87.25 866 VAL A N 1
ATOM 7174 C CA . VAL A 1 866 ? -23.568 -13.971 -32.338 1.00 87.25 866 VAL A CA 1
ATOM 7175 C C . VAL A 1 866 ? -25.018 -14.330 -32.059 1.00 87.25 866 VAL A C 1
ATOM 7177 O O . VAL A 1 866 ? -25.432 -14.416 -30.902 1.00 87.25 866 VAL A 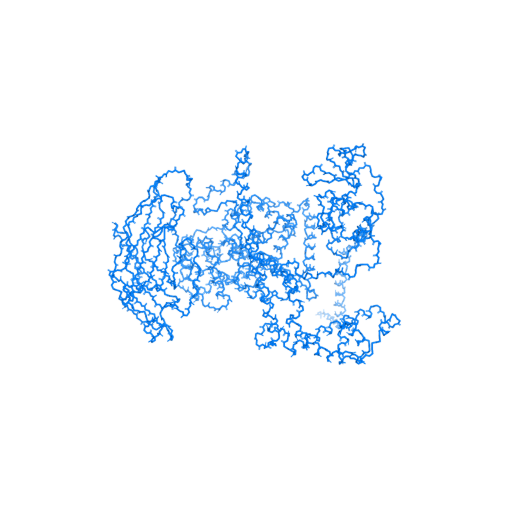O 1
ATOM 7180 N N . TYR A 1 867 ? -25.780 -14.543 -33.123 1.00 85.25 867 TYR A N 1
ATOM 7181 C CA . TYR A 1 867 ? -27.179 -14.939 -33.069 1.00 85.25 867 TYR A CA 1
ATOM 7182 C C . TYR A 1 867 ? -27.336 -16.405 -33.440 1.00 85.25 867 TYR A C 1
ATOM 7184 O O . TYR A 1 867 ? -26.563 -16.947 -34.229 1.00 85.25 867 TYR A O 1
ATOM 7192 N N . GLU A 1 868 ? -28.391 -17.016 -32.924 1.00 84.12 868 GLU A N 1
ATOM 7193 C CA . GLU A 1 868 ? -28.910 -18.277 -33.430 1.00 84.12 868 GLU A CA 1
ATOM 7194 C C . GLU A 1 868 ? -30.288 -18.030 -34.036 1.00 84.12 868 GLU A C 1
ATOM 7196 O O . GLU A 1 868 ? -31.211 -17.593 -33.358 1.00 84.12 868 GLU A O 1
ATOM 7201 N N . GLN A 1 869 ? -30.430 -18.280 -35.330 1.00 74.00 869 GLN A N 1
ATOM 7202 C CA . GLN A 1 869 ? -31.673 -18.072 -36.054 1.00 74.00 869 GLN A CA 1
ATOM 7203 C C . GLN A 1 869 ? -32.526 -19.344 -36.021 1.00 74.00 869 GLN A C 1
ATOM 7205 O O . GLN A 1 869 ? -32.431 -20.185 -36.910 1.00 74.00 869 GLN A O 1
ATOM 7210 N N . ILE A 1 870 ? -33.340 -19.478 -34.972 1.00 67.12 870 ILE A N 1
ATOM 7211 C CA . ILE A 1 870 ? -34.231 -20.633 -34.780 1.00 67.12 870 ILE A CA 1
ATOM 7212 C C . ILE A 1 870 ? -35.422 -20.557 -35.752 1.00 67.12 870 ILE A C 1
ATOM 7214 O O . ILE A 1 870 ? -35.721 -21.544 -36.410 1.00 67.12 870 ILE A O 1
ATOM 7218 N N . ASP A 1 871 ? -36.017 -19.366 -35.905 1.00 65.75 871 ASP A N 1
ATOM 7219 C CA . ASP A 1 871 ? -37.156 -19.068 -36.792 1.00 65.75 871 ASP A CA 1
ATOM 7220 C C . ASP A 1 871 ? -36.989 -17.670 -37.435 1.00 65.75 871 ASP A C 1
ATOM 7222 O O . ASP A 1 871 ? -36.179 -16.870 -36.953 1.00 65.75 871 ASP A O 1
ATOM 7226 N N . PRO A 1 872 ? -37.759 -17.300 -38.486 1.00 59.81 872 PRO A N 1
ATOM 7227 C CA . PRO A 1 872 ? -37.659 -15.981 -39.128 1.00 59.81 872 PRO A CA 1
ATOM 7228 C C . PRO A 1 872 ? -37.877 -14.799 -38.169 1.00 59.81 872 PRO A C 1
ATOM 7230 O O . PRO A 1 872 ? -37.350 -13.711 -38.402 1.00 59.81 872 PRO A O 1
ATOM 7233 N N . TYR A 1 873 ? -38.639 -15.020 -37.092 1.00 57.28 873 TYR A N 1
ATOM 7234 C CA . TYR A 1 873 ? -39.056 -13.995 -36.132 1.00 57.28 873 TYR A CA 1
ATOM 7235 C C . TYR A 1 873 ? -38.258 -14.009 -34.819 1.00 57.28 873 TYR A C 1
ATOM 7237 O O . TYR A 1 873 ? -38.283 -13.021 -34.089 1.00 57.28 873 TYR A O 1
ATOM 7245 N N . THR A 1 874 ? -37.528 -15.088 -34.511 1.00 65.81 874 THR A N 1
ATOM 7246 C CA . THR A 1 874 ? -36.770 -15.221 -33.255 1.00 65.81 874 THR A CA 1
ATOM 7247 C C . THR A 1 874 ? -35.288 -15.447 -33.519 1.00 65.81 874 THR A C 1
ATOM 7249 O O . THR A 1 874 ? -34.877 -16.497 -34.015 1.00 65.81 874 THR A O 1
ATOM 7252 N N . LYS A 1 875 ? -34.482 -14.459 -33.119 1.00 72.19 875 LYS A N 1
ATOM 7253 C CA . LYS A 1 875 ? -33.017 -14.482 -33.184 1.00 72.19 875 LYS A CA 1
ATOM 7254 C C . LYS A 1 875 ? -32.425 -14.284 -31.783 1.00 72.19 875 LYS A C 1
ATOM 7256 O O . LYS A 1 875 ? -32.028 -13.166 -31.452 1.00 72.19 875 LYS A O 1
ATOM 7261 N N . PRO A 1 876 ? -32.422 -15.313 -30.915 1.00 77.62 876 PRO A N 1
ATOM 7262 C CA . PRO A 1 876 ? -31.738 -15.236 -29.629 1.00 77.62 876 PRO A CA 1
ATOM 7263 C C . PRO A 1 876 ? -30.247 -14.916 -29.794 1.00 77.62 876 PRO A C 1
ATOM 7265 O O . PRO A 1 876 ? -29.567 -15.448 -30.675 1.00 77.62 876 PRO A O 1
ATOM 7268 N N . ILE A 1 877 ? -29.740 -14.053 -28.914 1.00 81.38 877 ILE A N 1
ATOM 7269 C CA . ILE A 1 877 ? -28.317 -13.718 -28.824 1.00 81.38 877 ILE A CA 1
ATOM 7270 C C . ILE A 1 877 ? -27.630 -14.795 -27.991 1.00 81.38 877 ILE A C 1
ATOM 7272 O O . ILE A 1 877 ? -27.985 -15.014 -26.834 1.00 81.38 877 ILE A O 1
ATOM 7276 N N . LEU A 1 878 ? -26.643 -15.462 -28.585 1.00 79.75 878 LEU A N 1
ATOM 7277 C CA . LEU A 1 878 ? -25.793 -16.420 -27.886 1.00 79.75 878 LEU A CA 1
ATOM 7278 C C . LEU A 1 878 ? -24.710 -15.697 -27.086 1.00 79.75 878 LEU A C 1
ATOM 7280 O O . LEU A 1 878 ? -24.454 -16.057 -25.943 1.00 79.75 878 LEU A O 1
ATOM 7284 N N . GLY A 1 879 ? -24.104 -14.659 -27.665 1.00 81.88 879 GLY A N 1
ATOM 7285 C CA . GLY A 1 879 ? -23.144 -13.815 -26.967 1.00 81.88 879 GLY A CA 1
ATOM 7286 C C . GLY A 1 879 ? -22.621 -12.662 -27.813 1.00 81.88 879 GLY A C 1
ATOM 7287 O O . GLY A 1 879 ? -22.859 -12.600 -29.020 1.00 81.88 879 GLY A O 1
ATOM 7288 N N . HIS A 1 880 ? -21.898 -11.744 -27.176 1.00 84.75 880 HIS A N 1
ATOM 7289 C CA . HIS A 1 880 ? -21.380 -10.542 -27.822 1.00 84.75 880 HIS A CA 1
ATOM 7290 C C . HIS A 1 880 ? -19.950 -10.202 -27.379 1.00 84.75 880 HIS A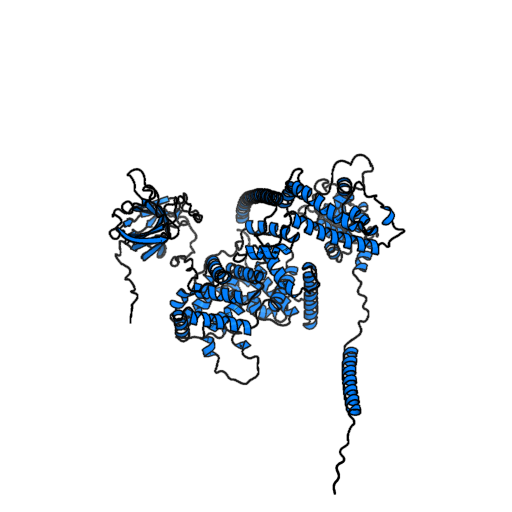 C 1
ATOM 7292 O O . HIS A 1 880 ? -19.489 -10.604 -26.308 1.00 84.75 880 HIS A O 1
ATOM 7298 N N . CYS A 1 881 ? -19.233 -9.436 -28.201 1.00 79.06 881 CYS A N 1
ATOM 7299 C CA . CYS A 1 881 ? -17.937 -8.854 -27.846 1.00 79.06 881 CYS A CA 1
ATOM 7300 C C . CYS A 1 881 ? -17.690 -7.549 -28.614 1.00 79.06 881 CYS A C 1
ATOM 7302 O O . CYS A 1 881 ? -18.291 -7.324 -29.662 1.00 79.06 881 CYS A O 1
ATOM 7304 N N . ARG A 1 882 ? -16.786 -6.699 -28.115 1.00 79.38 882 ARG A N 1
ATOM 7305 C CA . ARG A 1 882 ? -16.438 -5.419 -28.753 1.00 79.38 882 ARG A CA 1
ATOM 7306 C C . ARG A 1 882 ? -14.949 -5.306 -29.068 1.00 79.38 882 ARG A C 1
ATOM 7308 O O . ARG A 1 882 ? -14.118 -5.807 -28.307 1.00 79.38 882 ARG A O 1
ATOM 7315 N N . PHE A 1 883 ? -14.599 -4.623 -30.156 1.00 71.44 883 PHE A N 1
ATOM 7316 C CA . PHE A 1 883 ? -13.206 -4.325 -30.504 1.00 71.44 883 PHE A CA 1
ATOM 7317 C C . PHE A 1 883 ? -13.091 -3.081 -31.412 1.00 71.44 883 PHE A C 1
ATOM 7319 O O . PHE A 1 883 ? -14.031 -2.774 -32.138 1.00 71.44 883 PHE A O 1
ATOM 7326 N N . PRO A 1 884 ? -11.977 -2.326 -31.377 1.00 68.31 884 PRO A N 1
ATOM 7327 C CA . PRO A 1 884 ? -11.781 -1.179 -32.269 1.00 68.31 884 PRO A CA 1
ATOM 7328 C C . PRO A 1 884 ? -11.408 -1.639 -33.689 1.00 68.31 884 PRO A C 1
ATOM 7330 O O . PRO A 1 884 ? -10.474 -2.422 -33.835 1.00 68.31 884 PRO A O 1
ATOM 7333 N N . LEU A 1 885 ? -12.118 -1.146 -34.715 1.00 68.44 885 LEU A N 1
ATOM 7334 C CA . LEU A 1 885 ? -11.856 -1.455 -36.137 1.00 68.44 885 LEU A CA 1
ATOM 7335 C C . LEU A 1 885 ? -10.918 -0.448 -36.818 1.00 68.44 885 LEU A C 1
ATOM 7337 O O . LEU A 1 885 ? -10.134 -0.838 -37.684 1.00 68.44 885 LEU A O 1
ATOM 7341 N N . TYR A 1 886 ? -10.987 0.824 -36.421 1.00 68.56 886 TYR A N 1
ATOM 7342 C CA . TYR A 1 886 ? -10.227 1.917 -37.026 1.00 68.56 886 TYR A CA 1
ATOM 7343 C C . TYR A 1 886 ? -9.277 2.556 -36.011 1.00 68.56 886 TYR A C 1
ATOM 7345 O O . TYR A 1 886 ? -9.629 2.719 -34.838 1.00 68.56 886 TYR A O 1
ATOM 7353 N N . ILE A 1 887 ? -8.087 2.944 -36.466 1.00 61.00 887 ILE A N 1
ATOM 7354 C CA . ILE A 1 887 ? -7.095 3.692 -35.689 1.00 61.00 887 ILE A CA 1
ATOM 7355 C C . ILE A 1 887 ? -6.949 5.085 -36.311 1.00 61.00 887 ILE A C 1
ATOM 7357 O O . ILE A 1 887 ? -6.744 5.186 -37.519 1.00 61.00 887 ILE A O 1
ATOM 7361 N N . PRO A 1 888 ? -7.025 6.167 -35.519 1.00 60.53 888 PRO A N 1
ATOM 7362 C CA . PRO A 1 888 ? -6.791 7.507 -36.040 1.00 60.53 888 PRO A CA 1
ATOM 7363 C C . PRO A 1 888 ? -5.319 7.672 -36.448 1.00 60.53 888 PRO A C 1
ATOM 7365 O O . PRO A 1 888 ? -4.412 7.382 -35.666 1.00 60.53 888 PRO A O 1
ATOM 7368 N N . GLN A 1 889 ? -5.083 8.174 -37.658 1.00 48.22 889 GLN A N 1
ATOM 7369 C CA . GLN A 1 889 ? -3.766 8.475 -38.214 1.00 48.22 889 GLN A CA 1
ATOM 7370 C C . GLN A 1 889 ? -3.729 9.927 -38.705 1.00 48.22 889 GLN A C 1
ATOM 7372 O O . GLN A 1 889 ? -4.691 10.432 -39.275 1.00 48.22 889 GLN A O 1
ATOM 7377 N N . LYS A 1 890 ? -2.614 10.628 -38.503 1.00 46.91 890 LYS A N 1
ATOM 7378 C CA . LYS A 1 890 ? -2.491 12.041 -38.874 1.00 46.91 890 LYS A CA 1
ATOM 7379 C C . LYS A 1 890 ? -1.478 12.209 -39.998 1.00 46.91 890 LYS A C 1
ATOM 7381 O O . LYS A 1 890 ? -0.279 12.047 -39.763 1.00 46.91 890 LYS A O 1
ATOM 7386 N N . ILE A 1 891 ? -1.946 12.548 -41.198 1.00 38.75 891 ILE A N 1
ATOM 7387 C CA . ILE A 1 891 ? -1.086 12.829 -42.354 1.00 38.75 891 ILE A CA 1
ATOM 7388 C C . ILE A 1 891 ? -1.077 14.345 -42.576 1.00 38.75 891 ILE A C 1
ATOM 7390 O O . ILE A 1 891 ? -1.992 14.932 -43.154 1.00 38.75 891 ILE A O 1
ATOM 7394 N N . GLY A 1 892 ? -0.037 15.012 -42.072 1.00 47.84 892 GLY A N 1
ATOM 7395 C CA . GLY A 1 892 ? 0.064 16.474 -42.121 1.00 47.84 892 GLY A CA 1
ATOM 7396 C C . GLY A 1 892 ? -1.027 17.160 -41.287 1.00 47.84 892 GLY A C 1
ATOM 7397 O O . GLY A 1 892 ? -1.095 16.955 -40.076 1.00 47.84 892 GLY A O 1
ATOM 7398 N N . ASN A 1 893 ? -1.865 17.978 -41.937 1.00 37.97 893 ASN A N 1
ATOM 7399 C CA . ASN A 1 893 ? -2.996 18.688 -41.316 1.00 37.97 893 ASN A CA 1
ATOM 7400 C C . ASN A 1 893 ? -4.351 17.972 -41.498 1.00 37.97 893 ASN A C 1
ATOM 7402 O O . ASN A 1 893 ? -5.380 18.538 -41.138 1.00 37.97 893 ASN A O 1
ATOM 7406 N N . LEU A 1 894 ? -4.370 16.774 -42.088 1.00 39.97 894 LEU A N 1
ATOM 7407 C CA . LEU A 1 894 ? -5.586 15.992 -42.321 1.00 39.97 894 LEU A CA 1
ATOM 7408 C C . LEU A 1 894 ? -5.672 14.854 -41.293 1.00 39.97 894 LEU A C 1
ATOM 7410 O O . LEU A 1 894 ? -4.736 14.061 -41.160 1.00 39.97 894 LEU A O 1
ATOM 7414 N N . ASP A 1 895 ? -6.798 14.778 -40.581 1.00 51.72 895 ASP A N 1
ATOM 7415 C CA . ASP A 1 895 ? -7.132 13.646 -39.713 1.00 51.72 895 ASP A CA 1
ATOM 7416 C C . ASP A 1 895 ? -7.702 12.509 -40.577 1.00 51.72 895 ASP A C 1
ATOM 7418 O O . ASP A 1 895 ? -8.785 12.621 -41.155 1.00 51.72 895 ASP A O 1
ATOM 7422 N N . THR A 1 896 ? -6.949 11.418 -40.685 1.00 54.28 896 THR A N 1
ATOM 7423 C CA . THR A 1 896 ? -7.273 10.215 -41.469 1.00 54.28 896 THR A CA 1
ATOM 7424 C C . THR A 1 896 ? -7.476 9.012 -40.537 1.00 54.28 896 THR A C 1
ATOM 7426 O O . THR A 1 896 ? -7.089 9.057 -39.373 1.00 54.28 896 THR A O 1
ATOM 7429 N N . TRP A 1 897 ? -8.124 7.940 -40.991 1.00 62.38 897 TRP A N 1
ATOM 7430 C CA . TRP A 1 897 ? -8.380 6.747 -40.170 1.00 62.38 897 TRP A CA 1
ATOM 7431 C C . TRP A 1 897 ? -7.961 5.490 -40.924 1.00 62.38 897 TRP A C 1
ATOM 7433 O O . TRP A 1 897 ? -8.492 5.227 -42.000 1.00 62.38 897 TRP A O 1
ATOM 7443 N N . ASP A 1 898 ? -7.068 4.709 -40.320 1.00 62.28 898 ASP A N 1
ATOM 7444 C CA . ASP A 1 898 ? -6.550 3.463 -40.885 1.00 62.28 898 ASP A CA 1
ATOM 7445 C C . ASP A 1 898 ? -7.301 2.246 -40.340 1.00 62.28 898 ASP A C 1
ATOM 7447 O O . ASP A 1 898 ? -7.717 2.201 -39.177 1.00 62.28 898 ASP A O 1
ATOM 7451 N N . VAL A 1 899 ? -7.425 1.216 -41.173 1.00 66.06 899 VAL A N 1
ATOM 7452 C CA . VAL A 1 899 ? -8.045 -0.066 -40.820 1.00 66.06 899 VAL A CA 1
ATOM 7453 C C . VAL A 1 899 ? -7.075 -0.939 -40.018 1.00 66.06 899 VAL A C 1
ATOM 7455 O O . VAL A 1 899 ? -5.931 -1.159 -40.415 1.00 66.06 899 VAL A O 1
ATOM 7458 N N . THR A 1 900 ? -7.544 -1.506 -38.904 1.00 66.19 900 THR A N 1
ATOM 7459 C CA . THR A 1 900 ? -6.786 -2.497 -38.118 1.00 66.19 900 THR A CA 1
ATOM 7460 C C . THR A 1 900 ? -6.663 -3.829 -38.860 1.00 66.19 900 THR A C 1
ATOM 7462 O O . THR A 1 900 ? -7.501 -4.705 -38.710 1.00 66.19 900 THR A O 1
ATOM 7465 N N . CYS A 1 901 ? -5.620 -4.012 -39.670 1.00 67.00 901 CYS A N 1
ATOM 7466 C CA . CYS A 1 901 ? -5.405 -5.269 -40.395 1.00 67.00 901 CYS A CA 1
ATOM 7467 C C . CYS A 1 901 ? -4.726 -6.336 -39.513 1.00 67.00 901 CYS A C 1
ATOM 7469 O O . CYS A 1 901 ? -3.794 -6.027 -38.768 1.00 67.00 901 CYS A O 1
ATOM 7471 N N . GLY A 1 902 ? -5.158 -7.598 -39.618 1.00 71.56 902 GLY A N 1
ATOM 7472 C CA . GLY A 1 902 ? -4.546 -8.746 -38.934 1.00 71.56 902 GLY A CA 1
ATOM 7473 C C . GLY A 1 902 ? -5.526 -9.686 -38.211 1.00 71.56 902 GLY A C 1
ATOM 7474 O O . GLY A 1 902 ? -6.743 -9.483 -38.261 1.00 71.56 902 GLY A O 1
ATOM 7475 N N . PRO A 1 903 ? -5.005 -10.741 -37.549 1.00 70.44 903 PRO A N 1
ATOM 7476 C CA . PRO A 1 903 ? -5.807 -11.679 -36.767 1.00 70.44 903 PRO A CA 1
ATOM 7477 C C . PRO A 1 903 ? -6.330 -11.040 -35.479 1.00 70.44 903 PRO A C 1
ATOM 7479 O O . PRO A 1 903 ? -5.577 -10.450 -34.703 1.00 70.44 903 PRO A O 1
ATOM 7482 N N . VAL A 1 904 ? -7.617 -11.231 -35.205 1.00 73.62 904 VAL A N 1
ATOM 7483 C CA . VAL A 1 904 ? -8.280 -10.801 -33.971 1.00 73.62 904 VAL A CA 1
ATOM 7484 C C . VAL A 1 904 ? -8.898 -12.013 -33.292 1.00 73.62 904 VAL A C 1
ATOM 7486 O O . VAL A 1 904 ? -9.579 -12.804 -33.934 1.00 73.62 904 VAL A O 1
ATOM 7489 N N . GLN A 1 905 ? -8.688 -12.146 -31.980 1.00 80.31 905 GLN A N 1
ATOM 7490 C CA . GLN A 1 905 ? -9.380 -13.124 -31.138 1.00 80.31 905 GLN A CA 1
ATOM 7491 C C . GLN A 1 905 ? -9.954 -12.440 -29.891 1.00 80.31 905 GLN A C 1
ATOM 7493 O O . GLN A 1 905 ? -9.286 -11.614 -29.257 1.00 80.31 905 GLN A O 1
ATOM 7498 N N . ARG A 1 906 ? -11.208 -12.746 -29.541 1.00 78.44 906 ARG A N 1
ATOM 7499 C CA . ARG A 1 906 ? -11.936 -12.146 -28.410 1.00 78.44 906 ARG A CA 1
ATOM 7500 C C . ARG A 1 906 ? -12.776 -13.169 -27.661 1.00 78.44 906 ARG A C 1
ATOM 7502 O O . ARG A 1 906 ? -13.293 -14.105 -28.258 1.00 78.44 906 ARG A O 1
ATOM 7509 N N . ALA A 1 907 ? -12.929 -12.961 -26.355 1.00 79.06 907 ALA A N 1
ATOM 7510 C CA . ALA A 1 907 ? -13.884 -13.708 -25.546 1.00 79.06 907 ALA A CA 1
ATOM 7511 C C . ALA A 1 907 ? -15.316 -13.226 -25.827 1.00 79.06 907 ALA A C 1
ATOM 7513 O O . ALA A 1 907 ? -15.550 -12.026 -25.970 1.00 79.06 907 ALA A O 1
ATOM 7514 N N . LEU A 1 908 ? -16.253 -14.168 -25.911 1.00 79.50 908 LEU A N 1
ATOM 7515 C CA . LEU A 1 908 ? -17.681 -13.903 -26.054 1.00 79.50 908 LEU A CA 1
ATOM 7516 C C . LEU A 1 908 ? -18.330 -13.852 -24.672 1.00 79.50 908 LEU A C 1
ATOM 7518 O O . LEU A 1 908 ? -18.156 -14.760 -23.858 1.00 79.50 908 LEU A O 1
ATOM 7522 N N . HIS A 1 909 ? -19.097 -12.796 -24.431 1.00 79.31 909 HIS A N 1
ATOM 7523 C CA . HIS A 1 909 ? -19.872 -12.616 -23.213 1.00 79.31 909 HIS A CA 1
ATOM 7524 C C . HIS A 1 909 ? -21.316 -13.070 -23.437 1.00 79.31 909 HIS A C 1
ATOM 7526 O O . HIS A 1 909 ? -21.910 -12.729 -24.460 1.00 79.31 909 HIS A O 1
ATOM 7532 N N . ALA A 1 910 ? -21.867 -13.841 -22.497 1.00 74.69 910 ALA A N 1
ATOM 7533 C CA . ALA A 1 910 ? -23.274 -14.232 -22.512 1.00 74.69 910 ALA A CA 1
ATOM 7534 C C . ALA A 1 910 ? -24.171 -13.045 -22.122 1.00 74.69 910 ALA A C 1
ATOM 7536 O O . ALA A 1 910 ? -23.782 -12.226 -21.289 1.00 74.69 910 ALA A O 1
ATOM 7537 N N . GLY A 1 911 ? -25.374 -12.983 -22.698 1.00 71.06 911 GLY A N 1
ATOM 7538 C CA . GLY A 1 911 ? -26.370 -11.949 -22.403 1.00 71.06 911 GLY A CA 1
ATOM 7539 C C . GLY A 1 911 ? -26.560 -10.916 -23.517 1.00 71.06 911 GLY A C 1
ATOM 7540 O O . GLY A 1 911 ? -26.013 -11.035 -24.615 1.00 71.06 911 GLY A O 1
ATOM 7541 N N . LEU A 1 912 ? -27.400 -9.915 -23.236 1.00 70.25 912 LEU A N 1
ATOM 7542 C CA . LEU A 1 912 ? -27.687 -8.804 -24.147 1.00 70.25 912 LEU A CA 1
ATOM 7543 C C . LEU A 1 912 ? -26.510 -7.811 -24.171 1.00 70.25 912 LEU A C 1
ATOM 7545 O O . LEU A 1 912 ? -25.978 -7.491 -23.106 1.00 70.25 912 LEU A O 1
ATOM 7549 N N . PRO A 1 913 ? -26.129 -7.277 -25.347 1.00 69.38 913 PRO A N 1
ATOM 7550 C CA . PRO A 1 913 ? -25.141 -6.209 -25.418 1.00 69.38 913 PRO A CA 1
ATOM 7551 C C . PRO A 1 913 ? -25.637 -4.951 -24.677 1.00 69.38 913 PRO A C 1
ATOM 7553 O O . PRO A 1 913 ? -26.846 -4.709 -24.617 1.00 69.38 913 PRO A O 1
ATOM 7556 N N . PRO A 1 914 ? -24.728 -4.137 -24.109 1.00 64.81 914 PRO A N 1
ATOM 7557 C CA . PRO A 1 914 ? -25.095 -2.948 -23.342 1.00 64.81 914 PRO A CA 1
ATOM 7558 C C . PRO A 1 914 ? -25.855 -1.925 -24.201 1.00 64.81 914 PRO A C 1
ATOM 7560 O O . PRO A 1 914 ? -25.539 -1.726 -25.372 1.00 64.81 914 PRO A O 1
ATOM 7563 N N . SER A 1 915 ? -26.834 -1.243 -23.597 1.00 55.75 915 SER A N 1
ATOM 7564 C CA . SER A 1 915 ? -27.687 -0.240 -24.259 1.00 55.75 915 SER A CA 1
ATOM 7565 C C . SER A 1 915 ? -26.958 1.060 -24.623 1.00 55.75 915 SER A C 1
ATOM 7567 O O . SER A 1 915 ? -27.413 1.784 -25.505 1.00 55.75 915 SER A O 1
ATOM 7569 N N . SER A 1 916 ? -25.822 1.346 -23.980 1.00 55.59 916 SER A N 1
ATOM 7570 C CA . SER A 1 916 ? -24.920 2.450 -24.316 1.00 55.59 916 SER A CA 1
ATOM 7571 C C . SER A 1 916 ? -23.496 1.926 -24.495 1.00 55.59 916 SER A C 1
ATOM 7573 O O . SER A 1 916 ? -22.932 1.298 -23.597 1.00 55.59 916 SER A O 1
ATOM 7575 N N . ILE A 1 917 ? -22.909 2.183 -25.663 1.00 54.84 917 ILE A N 1
ATOM 7576 C CA . ILE A 1 917 ? -21.584 1.676 -26.069 1.00 54.84 917 ILE A CA 1
ATOM 7577 C C . ILE A 1 917 ? -20.443 2.388 -25.329 1.00 54.84 917 ILE A C 1
ATOM 7579 O O . ILE A 1 917 ? -19.347 1.833 -25.193 1.00 54.84 917 ILE A O 1
ATOM 7583 N N . ASP A 1 918 ? -20.734 3.566 -24.771 1.00 48.97 918 ASP A N 1
ATOM 7584 C CA . ASP A 1 918 ? -19.803 4.385 -23.994 1.00 48.97 918 ASP A CA 1
ATOM 7585 C C . ASP A 1 918 ? -19.724 3.981 -22.509 1.00 48.97 918 ASP A C 1
ATOM 7587 O O . ASP A 1 918 ? -18.835 4.440 -21.791 1.00 48.97 918 ASP A O 1
ATOM 7591 N N . MET A 1 919 ? -20.598 3.086 -22.028 1.00 43.09 919 MET A N 1
ATOM 7592 C CA . MET A 1 919 ? -20.495 2.557 -20.666 1.00 43.09 919 MET A CA 1
ATOM 7593 C C . MET A 1 919 ? -19.390 1.493 -20.549 1.00 43.09 919 MET A C 1
ATOM 7595 O O . MET A 1 919 ? -19.141 0.679 -21.448 1.00 43.09 919 MET A O 1
ATOM 7599 N N . ILE A 1 920 ? -18.705 1.494 -19.404 1.00 37.28 920 ILE A N 1
ATOM 7600 C CA . ILE A 1 920 ? -17.835 0.394 -18.979 1.00 37.28 920 ILE A CA 1
ATOM 7601 C C . ILE A 1 920 ? -18.767 -0.797 -18.701 1.00 37.28 920 ILE A C 1
ATOM 7603 O O . ILE A 1 920 ? -19.639 -0.662 -17.846 1.00 37.28 920 ILE A O 1
ATOM 7607 N N . PRO A 1 921 ? -18.660 -1.926 -19.423 1.00 38.25 921 PRO A N 1
ATOM 7608 C CA . PRO A 1 921 ? -19.521 -3.063 -19.165 1.00 38.25 921 PRO A CA 1
ATOM 7609 C C . PRO A 1 921 ? -19.113 -3.686 -17.832 1.00 38.25 921 PRO A C 1
ATOM 7611 O O . PRO A 1 921 ? -17.931 -3.970 -17.617 1.00 38.25 921 PRO A O 1
ATOM 7614 N N . ASP A 1 922 ? -20.092 -3.921 -16.963 1.00 37.16 922 ASP A N 1
ATOM 7615 C CA . ASP A 1 922 ? -19.934 -4.847 -15.848 1.00 37.16 922 ASP A CA 1
ATOM 7616 C C . ASP A 1 922 ? -19.470 -6.204 -16.386 1.00 37.16 922 ASP A C 1
ATOM 7618 O O . ASP A 1 922 ? -19.892 -6.634 -17.462 1.00 37.16 922 ASP A O 1
ATOM 7622 N N . THR A 1 923 ? -18.600 -6.901 -15.654 1.00 39.53 923 THR A N 1
ATOM 7623 C CA . THR A 1 923 ? -18.264 -8.292 -15.964 1.00 39.53 923 THR A CA 1
ATOM 7624 C C . THR A 1 923 ? -19.535 -9.137 -15.825 1.00 39.53 923 THR A C 1
ATOM 7626 O O . THR A 1 923 ? -20.045 -9.285 -14.710 1.00 39.53 923 THR A O 1
ATOM 7629 N N . PRO A 1 924 ? -20.090 -9.694 -16.920 1.00 44.81 924 PRO A N 1
ATOM 7630 C CA . PRO A 1 924 ? -21.351 -10.412 -16.833 1.00 44.81 924 PRO A CA 1
ATOM 7631 C C . PRO A 1 924 ? -21.146 -11.675 -15.997 1.00 44.81 924 PRO A C 1
ATOM 7633 O O . PRO A 1 924 ? -20.286 -12.510 -16.289 1.00 44.81 924 PRO A O 1
ATOM 7636 N N . LYS A 1 925 ? -21.922 -11.794 -14.917 1.00 43.03 925 LYS A N 1
ATOM 7637 C CA . LYS A 1 925 ? -21.962 -12.992 -14.077 1.00 43.03 925 LYS A CA 1
ATOM 7638 C C . LYS A 1 925 ? -22.689 -14.079 -14.867 1.00 43.03 925 LYS A C 1
ATOM 7640 O O . LYS A 1 925 ? -23.874 -13.928 -15.139 1.00 43.03 925 LYS A O 1
ATOM 7645 N N . THR A 1 926 ? -21.994 -15.158 -15.227 1.00 46.84 926 THR A N 1
ATOM 7646 C CA . THR A 1 926 ? -22.606 -16.328 -15.878 1.00 46.84 926 THR A CA 1
ATOM 7647 C C . THR A 1 926 ? -23.725 -16.884 -15.000 1.00 46.84 926 THR A C 1
ATOM 7649 O O . THR A 1 926 ? -23.471 -17.328 -13.878 1.00 46.84 926 THR A O 1
ATOM 7652 N N . SER A 1 927 ? -24.952 -16.843 -15.503 1.00 52.62 927 SER A N 1
ATOM 7653 C CA . SER A 1 927 ? -26.157 -17.366 -14.870 1.00 52.62 927 SER A CA 1
ATOM 7654 C C . SER A 1 927 ? -26.438 -18.799 -15.341 1.00 52.62 927 SER A C 1
ATOM 7656 O O . SER A 1 927 ? -26.019 -19.212 -16.420 1.00 52.62 927 SER A O 1
ATOM 7658 N N . ALA A 1 928 ? -27.191 -19.580 -14.560 1.00 48.06 928 ALA A N 1
ATOM 7659 C CA . ALA A 1 928 ? -27.602 -20.937 -14.952 1.00 48.06 928 ALA A CA 1
ATOM 7660 C C . ALA A 1 928 ? -28.563 -20.975 -16.167 1.00 48.06 928 ALA A C 1
ATOM 7662 O O . ALA A 1 928 ? -28.876 -22.054 -16.676 1.00 48.06 928 ALA A O 1
ATOM 7663 N N . SER A 1 929 ? -29.045 -19.810 -16.614 1.00 54.09 929 SER A N 1
ATOM 7664 C CA . SER A 1 929 ? -29.880 -19.618 -17.806 1.00 54.09 929 SER A CA 1
ATOM 7665 C C . SER A 1 929 ? -29.088 -19.332 -19.087 1.00 54.09 929 SER A C 1
ATOM 7667 O O . SER A 1 929 ? -29.681 -19.356 -20.165 1.00 54.09 929 SER A O 1
ATOM 7669 N N . ASP A 1 930 ? -27.778 -19.090 -19.001 1.00 64.81 930 ASP A N 1
ATOM 7670 C CA . ASP A 1 930 ? -26.968 -18.723 -20.165 1.00 64.81 930 ASP A CA 1
ATOM 7671 C C . ASP A 1 930 ? -26.636 -19.941 -21.038 1.00 64.81 930 ASP A C 1
ATOM 7673 O O . ASP A 1 930 ? -26.225 -20.999 -20.557 1.00 64.81 930 ASP A O 1
ATOM 7677 N N . ARG A 1 931 ? -26.804 -19.789 -22.358 1.00 69.50 931 ARG A N 1
ATOM 7678 C CA . ARG A 1 931 ? -26.596 -20.872 -23.340 1.00 69.50 931 ARG A CA 1
ATOM 7679 C C . ARG A 1 931 ? -25.132 -21.054 -23.756 1.00 69.50 931 ARG A C 1
ATOM 7681 O O . ARG A 1 931 ? -24.817 -22.053 -24.400 1.00 69.50 931 ARG A O 1
ATOM 7688 N N . ILE A 1 932 ? -24.245 -20.135 -23.361 1.00 75.31 932 ILE A N 1
ATOM 7689 C CA . ILE A 1 932 ? -22.792 -20.247 -23.541 1.00 75.31 932 ILE A CA 1
ATOM 7690 C C . ILE A 1 932 ? -22.057 -20.072 -22.204 1.00 75.31 932 ILE A C 1
ATOM 7692 O O . ILE A 1 932 ? -22.448 -19.269 -21.360 1.00 75.31 932 ILE A O 1
ATOM 7696 N N . GLY A 1 933 ? -20.982 -20.832 -22.012 1.00 70.00 933 GLY A N 1
ATOM 7697 C CA . GLY A 1 933 ? -20.143 -20.817 -20.816 1.00 70.00 933 GLY A CA 1
ATOM 7698 C C . GLY A 1 933 ? -18.942 -19.876 -20.932 1.00 70.00 933 GLY A C 1
ATOM 7699 O O . GLY A 1 933 ? -18.521 -19.492 -22.032 1.00 70.00 933 GLY A O 1
ATOM 7700 N N . SER A 1 934 ? -18.354 -19.545 -19.779 1.00 66.12 934 SER A N 1
ATOM 7701 C CA . SER A 1 934 ? -17.116 -18.768 -19.684 1.00 66.12 934 SER A CA 1
ATOM 7702 C C . SER A 1 934 ? -15.965 -19.485 -20.403 1.00 66.12 934 SER A C 1
ATOM 7704 O O . SER A 1 934 ? -15.705 -20.666 -20.176 1.00 66.12 934 SER A O 1
ATOM 7706 N N . GLY A 1 935 ? -15.294 -18.769 -21.312 1.00 67.31 935 GLY A N 1
ATOM 7707 C CA . GLY A 1 935 ? -14.246 -19.318 -22.186 1.00 67.31 935 GLY A CA 1
ATOM 7708 C C . GLY A 1 935 ? -14.658 -19.525 -23.649 1.00 67.31 935 GLY A C 1
ATOM 7709 O O . GLY A 1 935 ? -13.840 -19.991 -24.440 1.00 67.31 935 GLY A O 1
ATOM 7710 N N . SER A 1 936 ? -15.889 -19.166 -24.030 1.00 81.06 936 SER A N 1
ATOM 7711 C CA . SER A 1 936 ? -16.284 -19.071 -25.443 1.00 81.06 936 SER A CA 1
ATOM 7712 C C . SER A 1 936 ? -15.537 -17.916 -26.133 1.00 81.06 936 SER A C 1
ATOM 7714 O O . SER A 1 936 ? -15.381 -16.847 -25.544 1.00 81.06 936 SER A O 1
ATOM 7716 N N . THR A 1 937 ? -15.055 -18.104 -27.365 1.00 83.31 937 THR A N 1
ATOM 7717 C CA . THR A 1 937 ? -14.260 -17.102 -28.104 1.00 83.31 937 THR A CA 1
ATOM 7718 C C . THR A 1 937 ? -14.652 -17.008 -29.580 1.00 83.31 937 THR A C 1
ATOM 7720 O O . THR A 1 937 ? -15.192 -17.956 -30.149 1.00 83.31 937 THR A O 1
ATOM 7723 N N . ILE A 1 938 ? -14.361 -15.865 -30.202 1.00 84.19 938 ILE A N 1
ATOM 7724 C CA . ILE A 1 938 ? -14.426 -15.637 -31.649 1.00 84.19 938 ILE A CA 1
ATOM 7725 C C . ILE A 1 938 ? -13.048 -15.224 -32.169 1.00 84.19 938 ILE A C 1
ATOM 7727 O O . ILE A 1 938 ? -12.348 -14.450 -31.514 1.00 84.19 938 ILE A O 1
ATOM 7731 N N . SER A 1 939 ? -12.668 -15.726 -33.341 1.00 82.62 939 SER A N 1
ATOM 7732 C CA . SER A 1 939 ? -11.481 -15.336 -34.094 1.00 82.62 939 SER A CA 1
ATOM 7733 C C . SER A 1 939 ? -11.858 -14.928 -35.520 1.00 82.62 939 SER A C 1
ATOM 7735 O O . SER A 1 939 ? -12.775 -15.505 -36.095 1.00 82.62 939 SER A O 1
ATOM 7737 N N . LEU A 1 940 ? -11.203 -13.907 -36.071 1.00 84.38 940 LEU A N 1
ATOM 7738 C CA . LEU A 1 940 ? -11.436 -13.393 -37.425 1.00 84.38 940 LEU A CA 1
ATOM 7739 C C . LEU A 1 940 ? -10.180 -12.705 -37.974 1.00 84.38 940 LEU A C 1
ATOM 7741 O O . LEU A 1 940 ? -9.312 -12.292 -37.203 1.00 84.38 940 LEU A O 1
ATOM 7745 N N . MET A 1 941 ? -10.094 -12.560 -39.294 1.00 79.00 941 MET A N 1
ATOM 7746 C CA . MET A 1 941 ? -9.023 -11.851 -39.996 1.00 79.00 941 MET A CA 1
ATOM 7747 C C . MET A 1 941 ? -9.563 -10.566 -40.608 1.00 79.00 941 MET A C 1
ATOM 7749 O O . MET A 1 941 ? -10.535 -10.601 -41.358 1.00 79.00 941 MET A O 1
ATOM 7753 N N . ILE A 1 942 ? -8.925 -9.437 -40.308 1.00 81.44 942 ILE A N 1
ATOM 7754 C CA . ILE A 1 942 ? -9.273 -8.137 -40.886 1.00 81.44 942 ILE A CA 1
ATOM 7755 C C . ILE A 1 942 ? -8.255 -7.795 -41.970 1.00 81.44 942 ILE A C 1
ATOM 7757 O O . ILE A 1 942 ? -7.048 -7.914 -41.748 1.00 81.44 942 ILE A O 1
ATOM 7761 N N . PHE A 1 943 ? -8.732 -7.354 -43.128 1.00 75.06 943 PHE A N 1
ATOM 7762 C CA . PHE A 1 943 ? -7.901 -6.934 -44.251 1.00 75.06 943 PHE A CA 1
ATOM 7763 C C . PHE A 1 943 ? -8.447 -5.648 -44.876 1.00 75.06 943 PHE A C 1
ATOM 7765 O O . PHE A 1 943 ? -9.638 -5.345 -44.785 1.00 75.06 943 PHE A O 1
ATOM 7772 N N . ASP A 1 944 ? -7.580 -4.892 -45.540 1.00 75.56 944 ASP A N 1
ATOM 7773 C CA . ASP A 1 944 ? -7.989 -3.742 -46.341 1.00 75.56 944 ASP A CA 1
ATOM 7774 C C . ASP A 1 944 ? -8.427 -4.204 -47.754 1.00 75.56 944 ASP A C 1
ATOM 7776 O O . ASP A 1 944 ? -7.632 -4.806 -48.487 1.00 75.56 944 ASP A O 1
ATOM 7780 N N . PRO A 1 945 ? -9.682 -3.937 -48.174 1.00 71.50 945 PRO A N 1
ATOM 7781 C CA . PRO A 1 945 ? -10.193 -4.307 -49.491 1.00 71.50 945 PRO A CA 1
ATOM 7782 C C . PRO A 1 945 ? -9.466 -3.646 -50.668 1.00 71.50 945 PRO A C 1
ATOM 7784 O O . PRO A 1 945 ? -9.509 -4.201 -51.767 1.00 71.50 945 PRO A O 1
ATOM 7787 N N . LYS A 1 946 ? -8.832 -2.479 -50.475 1.00 65.38 946 LYS A N 1
ATOM 7788 C CA . LYS A 1 946 ? -8.174 -1.723 -51.554 1.00 65.38 946 LYS A CA 1
ATOM 7789 C C . LYS A 1 946 ? -6.762 -2.223 -51.854 1.00 65.38 946 LYS A C 1
ATOM 7791 O O . LYS A 1 946 ? -6.359 -2.215 -53.014 1.00 65.38 946 LYS A O 1
ATOM 7796 N N . SER A 1 947 ? -6.011 -2.656 -50.841 1.00 58.72 947 SER A N 1
ATOM 7797 C CA . SER A 1 947 ? -4.623 -3.109 -51.010 1.00 58.72 947 SER A CA 1
ATOM 7798 C C . SER A 1 947 ? -4.475 -4.603 -51.320 1.00 58.72 947 SER A C 1
ATOM 7800 O O . SER A 1 947 ? -3.416 -4.993 -51.810 1.00 58.72 947 SER A O 1
ATOM 7802 N N . GLN A 1 948 ? -5.483 -5.449 -51.035 1.00 47.44 948 GLN A N 1
ATOM 7803 C CA . GLN A 1 948 ? -5.401 -6.928 -51.102 1.00 47.44 948 GLN A CA 1
ATOM 7804 C C . GLN A 1 948 ? -4.119 -7.526 -50.474 1.00 47.44 948 GLN A C 1
ATOM 7806 O O . GLN A 1 948 ? -3.765 -8.681 -50.724 1.00 47.44 948 GLN A O 1
ATOM 7811 N N . GLN A 1 949 ? -3.403 -6.773 -49.635 1.00 40.69 949 GLN A N 1
ATOM 7812 C CA . GLN A 1 949 ? -2.214 -7.269 -48.966 1.00 40.69 949 GLN A CA 1
ATOM 7813 C C . GLN A 1 949 ? -2.658 -8.120 -47.784 1.00 40.69 949 GLN A C 1
ATOM 7815 O O . GLN A 1 949 ? -2.876 -7.634 -46.677 1.00 40.69 949 GLN A O 1
ATOM 7820 N N . HIS A 1 950 ? -2.748 -9.429 -48.012 1.00 37.12 950 HIS A N 1
ATOM 7821 C CA . HIS A 1 950 ? -2.599 -10.384 -46.927 1.00 37.12 950 HIS A CA 1
ATOM 7822 C C . HIS A 1 950 ? -1.244 -10.102 -46.271 1.00 37.12 950 HIS A C 1
ATOM 7824 O O . HIS A 1 950 ? -0.205 -10.187 -46.935 1.00 37.12 950 HIS A O 1
ATOM 7830 N N . CYS A 1 951 ? -1.224 -9.769 -44.978 1.00 29.94 951 CYS A N 1
ATOM 7831 C CA . CYS A 1 951 ? 0.015 -9.867 -44.220 1.00 29.94 951 CYS A CA 1
ATOM 7832 C C . CYS A 1 951 ? 0.532 -11.294 -44.407 1.00 29.94 951 CYS A C 1
ATOM 7834 O O . CYS A 1 951 ? -0.085 -12.254 -43.944 1.00 29.94 951 CYS A O 1
ATOM 7836 N N . LYS A 1 952 ? 1.652 -11.428 -45.125 1.00 26.11 952 LYS A N 1
ATOM 7837 C CA . LYS A 1 952 ? 2.409 -12.671 -45.180 1.00 26.11 952 LYS A CA 1
ATOM 7838 C C . LYS A 1 952 ? 2.620 -13.124 -43.743 1.00 26.11 952 LYS A C 1
ATOM 7840 O O . LYS A 1 952 ? 3.189 -12.400 -42.930 1.00 26.11 952 LYS A O 1
ATOM 7845 N N . ILE A 1 953 ? 2.129 -14.323 -43.466 1.00 28.98 953 ILE A N 1
ATOM 7846 C CA . ILE A 1 953 ? 2.477 -15.123 -42.304 1.00 28.98 953 ILE A CA 1
ATOM 7847 C C . ILE A 1 953 ? 4.006 -15.073 -42.193 1.00 28.98 953 ILE A C 1
ATOM 7849 O O . ILE A 1 953 ? 4.696 -15.624 -43.051 1.00 28.98 953 ILE A O 1
ATOM 7853 N N . TYR A 1 954 ? 4.550 -14.413 -41.168 1.00 25.48 954 TYR A N 1
ATOM 7854 C CA . TYR A 1 954 ? 5.883 -14.779 -40.708 1.00 25.48 954 TYR A CA 1
ATOM 7855 C C . TYR A 1 954 ? 5.718 -16.156 -40.083 1.00 25.48 954 TYR A C 1
ATOM 7857 O O . TYR A 1 954 ? 5.261 -16.317 -38.953 1.00 25.48 954 TYR A O 1
ATOM 7865 N N . SER A 1 955 ? 5.971 -17.158 -40.916 1.00 25.09 955 SER A N 1
ATOM 7866 C CA . SER A 1 955 ? 6.003 -18.553 -40.545 1.00 25.09 955 SER A CA 1
ATOM 7867 C C . SER A 1 955 ? 6.962 -18.716 -39.379 1.00 25.09 955 SER A C 1
ATOM 7869 O O . SER A 1 955 ? 8.142 -18.376 -39.476 1.00 25.09 955 SER A O 1
ATOM 7871 N N . VAL A 1 956 ? 6.443 -19.296 -38.304 1.00 27.11 956 VAL A N 1
ATOM 7872 C CA . VAL A 1 956 ? 7.213 -20.127 -37.389 1.00 27.11 956 VAL A CA 1
ATOM 7873 C C . VAL A 1 956 ? 7.973 -21.137 -38.256 1.00 27.11 956 VAL A C 1
ATOM 7875 O O . VAL A 1 956 ? 7.398 -22.113 -38.734 1.00 27.11 956 VAL A O 1
ATOM 7878 N N . CYS A 1 957 ? 9.249 -20.871 -38.530 1.00 22.92 957 CYS A N 1
ATOM 7879 C CA . CYS A 1 957 ? 10.142 -21.887 -39.065 1.00 22.92 957 CYS A CA 1
ATOM 7880 C C . CYS A 1 957 ? 10.425 -22.877 -37.936 1.00 22.92 957 CYS A C 1
ATOM 7882 O O . CYS A 1 957 ? 11.278 -22.648 -37.084 1.00 22.92 957 CYS A O 1
ATOM 7884 N N . ASN A 1 958 ? 9.689 -23.987 -37.953 1.00 26.66 958 ASN A N 1
ATOM 7885 C CA . ASN A 1 958 ? 10.191 -25.255 -37.447 1.00 26.66 958 ASN A CA 1
ATOM 7886 C C . ASN A 1 958 ? 11.467 -25.596 -38.227 1.00 26.66 958 ASN A C 1
ATOM 7888 O O . ASN A 1 958 ? 11.384 -25.957 -39.400 1.00 26.66 958 ASN A O 1
ATOM 7892 N N . CYS A 1 959 ? 12.623 -25.534 -37.574 1.00 24.28 959 CYS A N 1
ATOM 7893 C CA . CYS A 1 959 ? 13.778 -26.324 -37.980 1.00 24.28 959 CYS A CA 1
ATOM 7894 C C . CYS A 1 959 ? 14.047 -27.360 -36.891 1.00 24.28 959 CYS A C 1
ATOM 7896 O O . CYS A 1 959 ? 14.098 -27.026 -35.707 1.00 24.28 959 CYS A O 1
ATOM 7898 N N . ARG A 1 960 ? 14.155 -28.614 -37.340 1.00 25.52 960 ARG A N 1
ATOM 7899 C CA . ARG A 1 960 ? 14.852 -29.686 -36.630 1.00 25.52 960 ARG A CA 1
ATOM 7900 C C . ARG A 1 960 ? 16.275 -29.276 -36.283 1.00 25.52 960 ARG A C 1
ATOM 7902 O O . ARG A 1 960 ? 16.853 -28.497 -37.077 1.00 25.52 960 ARG A O 1
#

pLDDT: mean 70.39, std 19.6, range [21.73, 96.0]